Protein AF-0000000077903320 (afdb_homodimer)

Structure (mmCIF, N/CA/C/O backbone):
data_AF-0000000077903320-model_v1
#
loop_
_entity.id
_entity.type
_entity.pdbx_description
1 polymer 'Methylmalonyl-CoA carboxyltransferase 12S subunit'
#
loop_
_atom_site.group_PDB
_atom_site.id
_atom_site.type_symbol
_atom_site.label_atom_id
_atom_site.label_alt_id
_atom_site.label_comp_id
_atom_site.label_asym_id
_atom_site.label_entity_id
_atom_site.label_seq_id
_atom_site.pdbx_PDB_ins_code
_atom_site.Cartn_x
_atom_site.Cartn_y
_atom_site.Cartn_z
_atom_site.occupancy
_atom_site.B_iso_or_equiv
_atom_site.auth_seq_id
_atom_site.auth_comp_id
_atom_site.auth_asym_id
_atom_site.auth_atom_id
_atom_site.pdbx_PDB_model_num
ATOM 1 N N . MET A 1 1 ? -36.094 21.156 -6.184 1 30.28 1 MET A N 1
ATOM 2 C CA . MET A 1 1 ? -34.719 20.969 -5.738 1 30.28 1 MET A CA 1
ATOM 3 C C . MET A 1 1 ? -34.656 19.984 -4.57 1 30.28 1 MET A C 1
ATOM 5 O O . MET A 1 1 ? -35.344 20.172 -3.566 1 30.28 1 MET A O 1
ATOM 9 N N . ALA A 1 2 ? -34.594 18.812 -4.781 1 39.47 2 ALA A N 1
ATOM 10 C CA . ALA A 1 2 ? -34.875 17.844 -3.717 1 39.47 2 ALA A CA 1
ATOM 11 C C . ALA A 1 2 ? -34.188 18.25 -2.418 1 39.47 2 ALA A C 1
ATOM 13 O O . ALA A 1 2 ? -33.031 18.641 -2.424 1 39.47 2 ALA A O 1
ATOM 14 N N . SER A 1 3 ? -34.812 18.578 -1.431 1 50 3 SER A N 1
ATOM 15 C CA . SER A 1 3 ? -34.344 19.109 -0.15 1 50 3 SER A CA 1
ATOM 16 C C . SER A 1 3 ? -33.25 18.219 0.444 1 50 3 SER A C 1
ATOM 18 O O . SER A 1 3 ? -33.312 17 0.344 1 50 3 SER A O 1
ATOM 20 N N . LYS A 1 4 ? -32.062 18.859 0.708 1 69.69 4 LYS A N 1
ATOM 21 C CA . LYS A 1 4 ? -30.953 18.172 1.386 1 69.69 4 LYS A CA 1
ATOM 22 C C . LYS A 1 4 ? -31.438 17.484 2.66 1 69.69 4 LYS A C 1
ATOM 24 O O . LYS A 1 4 ? -32.156 18.078 3.467 1 69.69 4 LYS A O 1
ATOM 29 N N . SER A 1 5 ? -31.344 16.062 2.701 1 78.19 5 SER A N 1
ATOM 30 C CA . SER A 1 5 ? -31.688 15.297 3.893 1 78.19 5 SER A CA 1
ATOM 31 C C . SER A 1 5 ? -31.062 15.898 5.141 1 78.19 5 SER A C 1
ATOM 33 O O . SER A 1 5 ? -29.922 16.359 5.105 1 78.19 5 SER A O 1
ATOM 35 N N . THR A 1 6 ? -31.938 15.938 6.137 1 85 6 THR A N 1
ATOM 36 C CA . THR A 1 6 ? -31.438 16.453 7.41 1 85 6 THR A CA 1
ATOM 37 C C . THR A 1 6 ? -30.625 15.383 8.141 1 85 6 THR A C 1
ATOM 39 O O . THR A 1 6 ? -30.688 14.195 7.793 1 85 6 THR A O 1
ATOM 42 N N . LYS A 1 7 ? -29.859 15.852 9.117 1 91.94 7 LYS A N 1
ATOM 43 C CA . LYS A 1 7 ? -29.125 14.945 9.992 1 91.94 7 LYS A CA 1
ATOM 44 C C . LYS A 1 7 ? -30.031 13.883 10.586 1 91.94 7 LYS A C 1
ATOM 46 O O . LYS A 1 7 ? -29.719 12.688 10.547 1 91.94 7 LYS A O 1
ATOM 51 N N . GLY A 1 8 ? -31.156 14.344 11.117 1 92.38 8 GLY A N 1
ATOM 52 C CA . GLY A 1 8 ? -32.094 13.422 11.727 1 92.38 8 GLY A CA 1
ATOM 53 C C . GLY A 1 8 ? -32.594 12.344 10.773 1 92.38 8 GLY A C 1
ATOM 54 O O . GLY A 1 8 ? -32.656 11.172 11.141 1 92.38 8 GLY A O 1
ATOM 55 N N . GLU A 1 9 ? -32.906 12.742 9.555 1 94.69 9 GLU A N 1
ATOM 56 C CA . GLU A 1 9 ? -33.344 11.797 8.539 1 94.69 9 GLU A CA 1
ATOM 57 C C . GLU A 1 9 ? -32.25 10.797 8.18 1 94.69 9 GLU A C 1
ATOM 59 O O . GLU A 1 9 ? -32.531 9.602 8.016 1 94.69 9 GLU A O 1
ATOM 64 N N . ILE A 1 10 ? -31.062 11.289 8.062 1 96.56 10 ILE A N 1
ATOM 65 C CA . ILE A 1 10 ? -29.922 10.461 7.68 1 96.56 10 ILE A CA 1
ATOM 66 C C . ILE A 1 10 ? -29.625 9.453 8.789 1 96.56 10 ILE A C 1
ATOM 68 O O . ILE A 1 10 ? -29.453 8.258 8.523 1 96.56 10 ILE A O 1
ATOM 72 N N . LEU A 1 11 ? -29.562 9.898 10.031 1 96.62 11 LEU A N 1
ATOM 73 C CA . LEU A 1 11 ? -29.266 9.023 11.156 1 96.62 11 LEU A CA 1
ATOM 74 C C . LEU A 1 11 ? -30.359 7.992 11.352 1 96.62 11 LEU A C 1
ATOM 76 O O . LEU A 1 11 ? -30.094 6.863 11.766 1 96.62 11 LEU A O 1
ATOM 80 N N . ALA A 1 12 ? -31.609 8.398 11.047 1 96.31 12 ALA A N 1
ATOM 81 C CA . ALA A 1 12 ? -32.719 7.465 11.148 1 96.31 12 ALA A CA 1
ATOM 82 C C . ALA A 1 12 ? -32.594 6.332 10.133 1 96.31 12 ALA A C 1
ATOM 84 O O . ALA A 1 12 ? -33.031 5.207 10.391 1 96.31 12 ALA A O 1
ATOM 85 N N . LYS A 1 13 ? -32.031 6.652 9.008 1 96.69 13 LYS A N 1
ATOM 86 C CA . LYS A 1 13 ? -31.797 5.645 7.98 1 96.69 13 LYS A CA 1
ATOM 87 C C . LYS A 1 13 ? -30.609 4.75 8.336 1 96.69 13 LYS A C 1
ATOM 89 O O . LYS A 1 13 ? -30.562 3.59 7.926 1 96.69 13 LYS A O 1
ATOM 94 N N . PHE A 1 14 ? -29.688 5.242 9.125 1 98 14 PHE A N 1
ATOM 95 C CA . PHE A 1 14 ? -28.484 4.512 9.484 1 98 14 PHE A CA 1
ATOM 96 C C . PHE A 1 14 ? -28.734 3.596 10.68 1 98 14 PHE A C 1
ATOM 98 O O . PHE A 1 14 ? -28.359 2.424 10.656 1 98 14 PHE A O 1
ATOM 105 N N . PHE A 1 15 ? -29.344 4.117 11.719 1 98.31 15 PHE A N 1
ATOM 106 C CA . PHE A 1 15 ? -29.547 3.357 12.945 1 98.31 15 PHE A CA 1
ATOM 107 C C . PHE A 1 15 ? -30.844 2.545 12.859 1 98.31 15 PHE A C 1
ATOM 109 O O . PHE A 1 15 ? -31.844 3.012 12.312 1 98.31 15 PHE A O 1
ATOM 116 N N . ASP A 1 16 ? -30.797 1.41 13.422 1 97.81 16 ASP A N 1
ATOM 117 C CA . ASP A 1 16 ? -31.953 0.539 13.477 1 97.81 16 ASP A CA 1
ATOM 118 C C . ASP A 1 16 ? -33.156 1.254 14.102 1 97.81 16 ASP A C 1
ATOM 120 O O . ASP A 1 16 ? -33.031 1.885 15.156 1 97.81 16 ASP A O 1
ATOM 124 N N . ASP A 1 17 ? -34.344 1.25 13.367 1 96.88 17 ASP A N 1
ATOM 125 C CA . ASP A 1 17 ? -35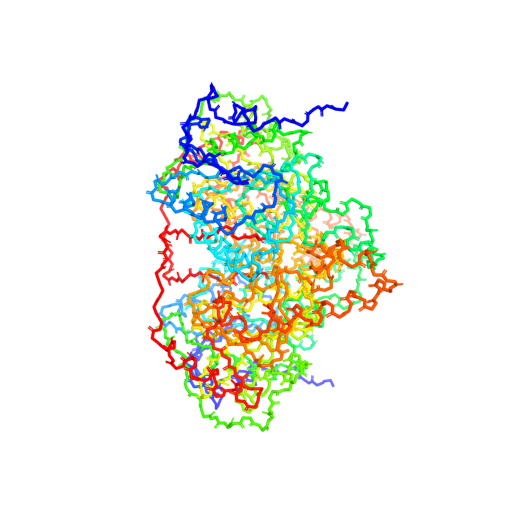.594 1.802 13.828 1 96.88 17 ASP A CA 1
ATOM 126 C C . ASP A 1 17 ? -35.5 3.303 14.078 1 96.88 17 ASP A C 1
ATOM 128 O O . ASP A 1 17 ? -36.375 3.898 14.719 1 96.88 17 ASP A O 1
ATOM 132 N N . GLY A 1 18 ? -34.375 3.889 13.703 1 96.44 18 GLY A N 1
ATOM 133 C CA . GLY A 1 18 ? -34.156 5.312 13.875 1 96.44 18 GLY A CA 1
ATOM 134 C C . GLY A 1 18 ? -33.812 5.695 15.305 1 96.44 18 GLY A C 1
ATOM 135 O O . GLY A 1 18 ? -33.906 6.867 15.68 1 96.44 18 GLY A O 1
ATOM 136 N N . GLU A 1 19 ? -33.469 4.75 16.125 1 96.88 19 GLU A N 1
ATOM 137 C CA . GLU A 1 19 ? -33.188 4.992 17.547 1 96.88 19 GLU A CA 1
ATOM 138 C C . GLU A 1 19 ? -31.688 5.102 17.797 1 96.88 19 GLU A C 1
ATOM 140 O O . GLU A 1 19 ? -30.906 4.262 17.344 1 96.88 19 GLU A O 1
ATOM 145 N N . TYR A 1 20 ? -31.281 6.16 18.5 1 97.25 20 TYR A N 1
ATOM 146 C CA . TYR A 1 20 ? -29.891 6.355 18.891 1 97.25 20 TYR A CA 1
ATOM 147 C C . TYR A 1 20 ? -29.781 7.266 20.109 1 97.25 20 TYR A C 1
ATOM 149 O O . TYR A 1 20 ? -30.766 7.91 20.5 1 97.25 20 TYR A O 1
ATOM 157 N N . THR A 1 21 ? -28.688 7.262 20.766 1 97.12 21 THR A N 1
ATOM 158 C CA . THR A 1 21 ? -28.359 8.141 21.891 1 97.12 21 THR A CA 1
ATOM 159 C C . THR A 1 21 ? -27.344 9.188 21.469 1 97.12 21 THR A C 1
ATOM 161 O O . THR A 1 21 ? -26.281 8.844 20.922 1 97.12 21 THR A O 1
ATOM 164 N N . ALA A 1 22 ? -27.656 10.398 21.719 1 96.12 22 ALA A N 1
ATOM 165 C CA . ALA A 1 22 ? -26.719 11.477 21.391 1 96.12 22 ALA A CA 1
ATOM 166 C C . ALA A 1 22 ? -25.547 11.492 22.359 1 96.12 22 ALA A C 1
ATOM 168 O O . ALA A 1 22 ? -25.719 11.297 23.562 1 96.12 22 ALA A O 1
ATOM 169 N N . LEU A 1 23 ? -24.359 11.656 21.875 1 95.75 23 LEU A N 1
ATOM 170 C CA . LEU A 1 23 ? -23.141 11.82 22.672 1 95.75 23 LEU A CA 1
ATOM 171 C C . LEU A 1 23 ? -22.703 13.281 22.703 1 95.75 23 LEU A C 1
ATOM 173 O O . LEU A 1 23 ? -22.453 13.836 23.781 1 95.75 23 LEU A O 1
ATOM 177 N N . PHE A 1 24 ? -22.516 13.898 21.5 1 93.06 24 PHE A N 1
ATOM 178 C CA . PHE A 1 24 ? -22.25 15.312 21.281 1 93.06 24 PHE A CA 1
ATOM 179 C C . PHE A 1 24 ? -23.297 15.93 20.375 1 93.06 24 PHE A C 1
ATOM 181 O O . PHE A 1 24 ? -23.5 15.484 19.25 1 93.06 24 PHE A O 1
ATOM 188 N N . ALA A 1 25 ? -23.984 16.969 20.797 1 88.44 25 ALA A N 1
ATOM 189 C CA . ALA A 1 25 ? -25.125 17.469 20.031 1 88.44 25 ALA A CA 1
ATOM 190 C C . ALA A 1 25 ? -24.875 18.891 19.547 1 88.44 25 ALA A C 1
ATOM 192 O O . ALA A 1 25 ? -25.578 19.375 18.672 1 88.44 25 ALA A O 1
ATOM 193 N N . ASP A 1 26 ? -23.844 19.5 20 1 90.44 26 ASP A N 1
ATOM 194 C CA . ASP A 1 26 ? -23.609 20.906 19.672 1 90.44 26 ASP A CA 1
ATOM 195 C C . ASP A 1 26 ? -22.438 21.031 18.688 1 90.44 26 ASP A C 1
ATOM 197 O O . ASP A 1 26 ? -21.625 20.125 18.562 1 90.44 26 ASP A O 1
ATOM 201 N N . GLY A 1 27 ? -22.469 22.156 17.969 1 93 27 GLY A N 1
ATOM 202 C CA . GLY A 1 27 ? -21.359 22.484 17.094 1 93 27 GLY A CA 1
ATOM 203 C C . GLY A 1 27 ? -21.5 21.922 15.695 1 93 27 GLY A C 1
ATOM 204 O O . GLY A 1 27 ? -22.547 21.359 15.352 1 93 27 GLY A O 1
ATOM 205 N N . ALA A 1 28 ? -20.438 22.078 14.891 1 96.19 28 ALA A N 1
ATOM 206 C CA . ALA A 1 28 ? -20.438 21.641 13.5 1 96.19 28 ALA A CA 1
ATOM 207 C C . ALA A 1 28 ? -20.328 20.125 13.398 1 96.19 28 ALA A C 1
ATOM 209 O O . ALA A 1 28 ? -20.625 19.531 12.352 1 96.19 28 ALA A O 1
ATOM 210 N N . VAL A 1 29 ? -19.812 19.469 14.453 1 97.19 29 VAL A N 1
ATOM 211 C CA . VAL A 1 29 ? -19.672 18.016 14.516 1 97.19 29 VAL A CA 1
ATOM 212 C C . VAL A 1 29 ? -20.469 17.469 15.695 1 97.19 29 VAL A C 1
ATOM 214 O O . VAL A 1 29 ? -20.344 17.953 16.812 1 97.19 29 VAL A O 1
ATOM 217 N N . SER A 1 30 ? -21.312 16.547 15.43 1 97.25 30 SER A N 1
ATOM 218 C CA . SER A 1 30 ? -22.078 15.828 16.453 1 97.25 30 SER A CA 1
ATOM 219 C C . SER A 1 30 ? -21.812 14.328 16.375 1 97.25 30 SER A C 1
ATOM 221 O O . SER A 1 30 ? -21.156 13.859 15.438 1 97.25 30 SER A O 1
ATOM 223 N N . ALA A 1 31 ? -22.219 13.586 17.375 1 98.06 31 ALA A N 1
ATOM 224 C CA . ALA A 1 31 ? -22.016 12.141 17.391 1 98.06 31 ALA A CA 1
ATOM 225 C C . ALA A 1 31 ? -23.172 11.43 18.094 1 98.06 31 ALA A C 1
ATOM 227 O O . ALA A 1 31 ? -23.938 12.055 18.828 1 98.06 31 ALA A O 1
ATOM 228 N N . ALA A 1 32 ? -23.344 10.242 17.797 1 97.88 32 ALA A N 1
ATOM 229 C CA . ALA A 1 32 ? -24.391 9.398 18.375 1 97.88 32 ALA A CA 1
ATOM 230 C C . ALA A 1 32 ? -23.953 7.941 18.438 1 97.88 32 ALA A C 1
ATOM 232 O O . ALA A 1 32 ? -22.984 7.547 17.781 1 97.88 32 ALA A O 1
ATOM 233 N N . SER A 1 33 ? -24.578 7.191 19.297 1 98.06 33 SER A N 1
ATOM 234 C CA . SER A 1 33 ? -24.391 5.746 19.391 1 98.06 33 SER A CA 1
ATOM 235 C C . SER A 1 33 ? -25.719 5.012 19.281 1 98.06 33 SER A C 1
ATOM 237 O O . SER A 1 33 ? -26.75 5.523 19.719 1 98.06 33 SER A O 1
ATOM 239 N N . GLY A 1 34 ? -25.703 3.939 18.703 1 98 34 GLY A N 1
ATOM 240 C CA . GLY A 1 34 ? -26.859 3.084 18.531 1 98 34 GLY A CA 1
ATOM 241 C C . GLY A 1 34 ? -26.531 1.765 17.859 1 98 34 GLY A C 1
ATOM 242 O O . GLY A 1 34 ? -25.391 1.311 17.891 1 98 34 GLY A O 1
ATOM 243 N N . TYR A 1 35 ? -27.609 1.125 17.375 1 97.44 35 TYR A N 1
ATOM 244 C CA . TYR A 1 35 ? -27.422 -0.122 16.641 1 97.44 35 TYR A CA 1
ATOM 245 C C . TYR A 1 35 ? -27.641 0.087 15.141 1 97.44 35 TYR A C 1
ATOM 247 O O . TYR A 1 35 ? -28.578 0.78 14.734 1 97.44 35 TYR A O 1
ATOM 255 N N . ALA A 1 36 ? -26.828 -0.363 14.398 1 96.75 36 ALA A N 1
ATOM 256 C CA . ALA A 1 36 ? -26.938 -0.396 12.938 1 96.75 36 ALA A CA 1
ATOM 257 C C . ALA A 1 36 ? -26.828 -1.824 12.414 1 96.75 36 ALA A C 1
ATOM 259 O O . ALA A 1 36 ? -25.797 -2.482 12.602 1 96.75 36 ALA A O 1
ATOM 260 N N . ALA A 1 37 ? -27.875 -2.316 11.742 1 92.75 37 ALA A N 1
ATOM 261 C CA . ALA A 1 37 ? -27.938 -3.695 11.266 1 92.75 37 ALA A CA 1
ATOM 262 C C . ALA A 1 37 ? -27.625 -4.68 12.391 1 92.75 37 ALA A C 1
ATOM 264 O O . ALA A 1 37 ? -26.844 -5.617 12.219 1 92.75 37 ALA A O 1
ATOM 265 N N . GLY A 1 38 ? -28.062 -4.359 13.539 1 92.69 38 GLY A N 1
ATOM 266 C CA . GLY A 1 38 ? -27.984 -5.254 14.68 1 92.69 38 GLY A CA 1
ATOM 267 C C . GLY A 1 38 ? -26.672 -5.125 15.453 1 92.69 38 GLY A C 1
ATOM 268 O O . GLY A 1 38 ? -26.469 -5.812 16.453 1 92.69 38 GLY A O 1
ATOM 269 N N . GLN A 1 39 ? -25.812 -4.277 15.031 1 94.38 39 GLN A N 1
ATOM 270 C CA . GLN A 1 39 ? -24.5 -4.113 15.664 1 94.38 39 GLN A CA 1
ATOM 271 C C . GLN A 1 39 ? -24.359 -2.719 16.266 1 94.38 39 GLN A C 1
ATOM 273 O O . GLN A 1 39 ? -24.75 -1.725 15.656 1 94.38 39 GLN A O 1
ATOM 278 N N . GLN A 1 40 ? -23.828 -2.654 17.5 1 96.12 40 GLN A N 1
ATOM 279 C CA . GLN A 1 40 ? -23.547 -1.347 18.078 1 96.12 40 GLN A CA 1
ATOM 280 C C . GLN A 1 40 ? -22.531 -0.568 17.25 1 96.12 40 GLN A C 1
ATOM 282 O O . GLN A 1 40 ? -21.547 -1.135 16.766 1 96.12 40 GLN A O 1
ATOM 287 N N . ALA A 1 41 ? -22.828 0.69 17.031 1 98.31 41 ALA A N 1
ATOM 288 C CA . ALA A 1 41 ? -21.953 1.52 16.219 1 98.31 41 ALA A CA 1
ATOM 289 C C . ALA A 1 41 ? -22.016 2.982 16.641 1 98.31 41 ALA A C 1
ATOM 291 O O . ALA A 1 41 ? -22.984 3.404 17.281 1 98.31 41 ALA A O 1
ATOM 292 N N . TYR A 1 42 ? -20.984 3.691 16.375 1 98.56 42 TYR A N 1
ATOM 293 C CA . TYR A 1 42 ? -20.938 5.137 16.562 1 98.56 42 TYR A CA 1
ATOM 294 C C . TYR A 1 42 ? -21.109 5.859 15.227 1 98.56 42 TYR A C 1
ATOM 296 O O . TYR A 1 42 ? -20.672 5.371 14.188 1 98.56 42 TYR A O 1
ATOM 304 N N . ALA A 1 43 ? -21.797 6.98 15.297 1 98.56 43 ALA A N 1
ATOM 305 C CA . ALA A 1 43 ? -21.906 7.887 14.156 1 98.56 43 ALA A CA 1
ATOM 306 C C . ALA A 1 43 ? -21.375 9.273 14.5 1 98.56 43 ALA A C 1
ATOM 308 O O . ALA A 1 43 ? -21.75 9.852 15.523 1 98.56 43 ALA A O 1
ATOM 309 N N . VAL A 1 44 ? -20.453 9.766 13.719 1 98.56 44 VAL A N 1
ATOM 310 C CA . VAL A 1 44 ? -20.016 11.164 13.758 1 98.56 44 VAL A CA 1
ATOM 311 C C . VAL A 1 44 ? -20.609 11.914 12.57 1 98.56 44 VAL A C 1
ATOM 313 O O . VAL A 1 44 ? -20.594 11.422 11.438 1 98.56 44 VAL A O 1
ATOM 316 N N . PHE A 1 45 ? -21.125 13.109 12.812 1 97.81 45 PHE A N 1
ATOM 317 C CA . PHE A 1 45 ? -21.859 13.805 11.758 1 97.81 45 PHE A CA 1
ATOM 318 C C . PHE A 1 45 ? -21.406 15.25 11.641 1 97.81 45 PHE A C 1
ATOM 320 O O . PHE A 1 45 ? -21.453 16.016 12.609 1 97.81 45 PHE A O 1
ATOM 327 N N . GLN A 1 46 ? -20.875 15.656 10.453 1 96.88 46 GLN A N 1
ATOM 328 C CA . GLN A 1 46 ? -20.594 17.047 10.117 1 96.88 46 GLN A CA 1
ATOM 329 C C . GLN A 1 46 ? -21.797 17.703 9.461 1 96.88 46 GLN A C 1
ATOM 331 O O . GLN A 1 46 ? -22.406 17.141 8.547 1 96.88 46 GLN A O 1
ATOM 336 N N . ASN A 1 47 ? -22.172 18.922 9.758 1 93.38 47 ASN A N 1
ATOM 337 C CA . ASN A 1 47 ? -23.453 19.5 9.375 1 93.38 47 ASN A CA 1
ATOM 338 C C . ASN A 1 47 ? -23.281 20.578 8.297 1 93.38 47 ASN A C 1
ATOM 340 O O . ASN A 1 47 ? -24.141 21.438 8.141 1 93.38 47 ASN A O 1
ATOM 344 N N . GLY A 1 48 ? -22.156 20.688 7.688 1 93.94 48 GLY A N 1
ATOM 345 C CA . GLY A 1 48 ? -21.969 21.609 6.582 1 93.94 48 GLY A CA 1
ATOM 346 C C . GLY A 1 48 ? -21.25 22.891 6.988 1 93.94 48 GLY A C 1
ATOM 347 O O . GLY A 1 48 ? -20.906 23.719 6.137 1 93.94 48 GLY A O 1
ATOM 348 N N . GLU A 1 49 ? -21.047 23.078 8.203 1 94.38 49 GLU A N 1
ATOM 349 C CA . GLU A 1 49 ? -20.375 24.266 8.703 1 94.38 49 GLU A CA 1
ATOM 350 C C . GLU A 1 49 ? -18.875 24.062 8.797 1 94.38 49 GLU A C 1
ATOM 352 O O . GLU A 1 49 ? -18.375 22.938 8.609 1 94.38 49 GLU A O 1
ATOM 357 N N . ALA A 1 50 ? -18.172 25.203 9.039 1 94 50 ALA A N 1
ATOM 358 C CA . ALA A 1 50 ? -16.734 25.125 9.289 1 94 50 ALA A CA 1
ATOM 359 C C . ALA A 1 50 ? -16.453 24.406 10.594 1 94 50 ALA A C 1
ATOM 361 O O . ALA A 1 50 ? -17.141 24.594 11.586 1 94 50 ALA A O 1
ATOM 362 N N . VAL A 1 51 ? -15.492 23.578 10.602 1 95.94 51 VAL A N 1
ATOM 363 C CA . VAL A 1 51 ? -15.195 22.719 11.734 1 95.94 51 VAL A CA 1
ATOM 364 C C . VAL A 1 51 ? -14.133 23.375 12.609 1 95.94 51 VAL A C 1
ATOM 366 O O . VAL A 1 51 ? -13.109 23.844 12.109 1 95.94 51 VAL A O 1
ATOM 369 N N . SER A 1 52 ? -14.352 23.438 13.906 1 96.94 52 SER A N 1
ATOM 370 C CA . SER A 1 52 ? -13.438 24.016 14.883 1 96.94 52 SER A CA 1
ATOM 371 C C . SER A 1 52 ? -12.555 22.953 15.516 1 96.94 52 SER A C 1
ATOM 373 O O . SER A 1 52 ? -12.742 21.75 15.266 1 96.94 52 SER A O 1
ATOM 375 N N . VAL A 1 53 ? -11.562 23.406 16.328 1 97.5 53 VAL A N 1
ATOM 376 C CA . VAL A 1 53 ? -10.711 22.5 17.094 1 97.5 53 VAL A CA 1
ATOM 377 C C . VAL A 1 53 ? -11.57 21.594 17.969 1 97.5 53 VAL A C 1
ATOM 379 O O . VAL A 1 53 ? -11.367 20.391 18 1 97.5 53 VAL A O 1
ATOM 382 N N . LYS A 1 54 ? -12.547 22.219 18.641 1 97.25 54 LYS A N 1
ATOM 383 C CA . LYS A 1 54 ? -13.43 21.453 19.531 1 97.25 54 LYS A CA 1
ATOM 384 C C . LYS A 1 54 ? -14.195 20.391 18.75 1 97.25 54 LYS A C 1
ATOM 386 O O . LYS A 1 54 ? -14.398 19.281 19.234 1 97.25 54 LYS A O 1
ATOM 391 N N . ASP A 1 55 ? -14.602 20.703 17.594 1 97.56 55 ASP A N 1
ATOM 392 C CA . ASP A 1 55 ? -15.328 19.766 16.75 1 97.56 55 ASP A CA 1
ATOM 393 C C . ASP A 1 55 ? -14.453 18.578 16.375 1 97.56 55 ASP A C 1
ATOM 395 O O . ASP A 1 55 ? -14.898 17.422 16.438 1 97.56 55 ASP A O 1
ATOM 399 N N . VAL A 1 56 ? -13.227 18.812 15.961 1 97.5 56 VAL A N 1
ATOM 400 C CA . VAL A 1 56 ? -12.289 17.75 15.594 1 97.5 56 VAL A CA 1
ATOM 401 C C . VAL A 1 56 ? -12.023 16.859 16.797 1 97.5 56 VAL A C 1
ATOM 403 O O . VAL A 1 56 ? -11.961 15.633 16.672 1 97.5 56 VAL A O 1
ATOM 406 N N . GLU A 1 57 ? -11.898 17.469 17.938 1 97.5 57 GLU A N 1
ATOM 407 C CA . GLU A 1 57 ? -11.656 16.719 19.172 1 97.5 57 GLU A CA 1
ATOM 408 C C . GLU A 1 57 ? -12.805 15.773 19.484 1 97.5 57 GLU A C 1
ATOM 410 O O . GLU A 1 57 ? -12.594 14.68 20.016 1 97.5 57 GLU A O 1
ATOM 415 N N . LYS A 1 58 ? -14.031 16.188 19.203 1 97.62 58 LYS A N 1
ATOM 416 C CA . LYS A 1 58 ? -15.172 15.297 19.375 1 97.62 58 LYS A CA 1
ATOM 417 C C . LYS A 1 58 ? -15.016 14.039 18.516 1 97.62 58 LYS A C 1
ATOM 419 O O . LYS A 1 58 ? -15.273 12.93 19 1 97.62 58 LYS A O 1
ATOM 424 N N . ASN A 1 59 ? -14.617 14.195 17.281 1 97.94 59 ASN A N 1
ATOM 425 C CA . ASN A 1 59 ? -14.383 13.055 16.406 1 97.94 59 ASN A CA 1
ATOM 426 C C . ASN A 1 59 ? -13.32 12.117 16.969 1 97.94 59 ASN A C 1
ATOM 428 O O . ASN A 1 59 ? -13.516 10.906 17 1 97.94 59 ASN A O 1
ATOM 432 N N . ILE A 1 60 ? -12.211 12.703 17.453 1 98.19 60 ILE A N 1
ATOM 433 C CA . ILE A 1 60 ? -11.117 11.922 18.031 1 98.19 60 ILE A CA 1
ATOM 434 C C . ILE A 1 60 ? -11.625 11.141 19.234 1 98.19 60 ILE A C 1
ATOM 436 O O . ILE A 1 60 ? -11.32 9.953 19.391 1 98.19 60 ILE A O 1
ATOM 440 N N . LYS A 1 61 ? -12.406 11.773 20.047 1 98 61 LYS A N 1
ATOM 441 C CA . LYS A 1 61 ? -12.961 11.125 21.234 1 98 61 LYS A CA 1
ATOM 442 C C . LYS A 1 61 ? -13.828 9.93 20.859 1 98 61 LYS A C 1
ATOM 444 O O . LYS A 1 61 ? -13.773 8.883 21.5 1 98 61 LYS A O 1
ATOM 449 N N . VAL A 1 62 ? -14.617 10.086 19.828 1 98.31 62 VAL A N 1
ATOM 450 C CA . VAL A 1 62 ? -15.477 8.992 19.391 1 98.31 62 VAL A CA 1
ATOM 451 C C . VAL A 1 62 ? -14.617 7.832 18.891 1 98.31 62 VAL A C 1
ATOM 453 O O . VAL A 1 62 ? -14.922 6.668 19.172 1 98.31 62 VAL A O 1
ATOM 456 N N . LEU A 1 63 ? -13.555 8.102 18.188 1 98 63 LEU A N 1
ATOM 457 C CA . LEU A 1 63 ? -12.648 7.055 17.719 1 98 63 LEU A CA 1
ATOM 458 C C . LEU A 1 63 ? -12.031 6.305 18.906 1 98 63 LEU A C 1
ATOM 460 O O . LEU A 1 63 ? -11.922 5.078 18.875 1 98 63 LEU A O 1
ATOM 464 N N . GLU A 1 64 ? -11.648 7.062 19.906 1 96.88 64 GLU A N 1
ATOM 465 C CA . GLU A 1 64 ? -11.094 6.445 21.109 1 96.88 64 GLU A CA 1
ATOM 466 C C . GLU A 1 64 ? -12.125 5.562 21.812 1 96.88 64 GLU A C 1
ATOM 468 O O . GLU A 1 64 ? -11.805 4.457 22.25 1 96.88 64 GLU A O 1
ATOM 473 N N . LEU A 1 65 ? -13.336 6.066 21.875 1 97.19 65 LEU A N 1
ATOM 474 C CA . LEU A 1 65 ? -14.414 5.289 22.453 1 97.19 65 LEU A CA 1
ATOM 475 C C . LEU A 1 65 ? -14.664 4.012 21.656 1 97.19 65 LEU A C 1
ATOM 477 O O . LEU A 1 65 ? -14.859 2.941 22.234 1 97.19 65 LEU A O 1
ATOM 481 N N . ALA A 1 66 ? -14.656 4.172 20.375 1 97.56 66 ALA A N 1
ATOM 482 C CA . ALA A 1 66 ? -14.867 3.029 19.5 1 97.56 66 ALA A CA 1
ATOM 483 C C . ALA A 1 66 ? -13.797 1.965 19.703 1 97.56 66 ALA A C 1
ATOM 485 O O . ALA A 1 66 ? -14.102 0.771 19.766 1 97.56 66 ALA A O 1
ATOM 486 N N . ALA A 1 67 ? -12.562 2.373 19.812 1 96.12 67 ALA A N 1
ATOM 487 C CA . ALA A 1 67 ? -11.461 1.447 20.047 1 96.12 67 ALA A CA 1
ATOM 488 C C . ALA A 1 67 ? -11.625 0.742 21.391 1 96.12 67 ALA A C 1
ATOM 490 O O . ALA A 1 67 ? -11.344 -0.453 21.516 1 96.12 67 ALA A O 1
ATOM 491 N N . GLN A 1 68 ? -12.102 1.44 22.391 1 95.25 68 GLN A N 1
ATOM 492 C CA . GLN A 1 68 ? -12.266 0.909 23.734 1 95.25 68 GLN A CA 1
ATOM 493 C C . GLN A 1 68 ? -13.422 -0.081 23.812 1 95.25 68 GLN A C 1
ATOM 495 O O . GLN A 1 68 ? -13.344 -1.089 24.516 1 95.25 68 GLN A O 1
ATOM 500 N N . THR A 1 69 ? -14.453 0.219 23.047 1 96.25 69 THR A N 1
ATOM 501 C CA . THR A 1 69 ? -15.672 -0.583 23.156 1 96.25 69 THR A CA 1
ATOM 502 C C . THR A 1 69 ? -15.719 -1.642 22.062 1 96.25 69 THR A C 1
ATOM 504 O O . THR A 1 69 ? -16.562 -2.541 22.094 1 96.25 69 THR A O 1
ATOM 507 N N . GLY A 1 70 ? -14.797 -1.486 21.109 1 96.44 70 GLY A N 1
ATOM 508 C CA . GLY A 1 70 ? -14.781 -2.436 20.016 1 96.44 70 GLY A CA 1
ATOM 509 C C . GLY A 1 70 ? -15.969 -2.299 19.078 1 96.44 70 GLY A C 1
ATOM 510 O O . GLY A 1 70 ? -16.562 -3.301 18.688 1 96.44 70 GLY A O 1
ATOM 511 N N . CYS A 1 71 ? -16.375 -1.027 18.766 1 97.12 71 CYS A N 1
ATOM 512 C CA . CYS A 1 71 ? -17.531 -0.77 17.922 1 97.12 71 CYS A CA 1
ATOM 513 C C . CYS A 1 71 ? -17.141 0.008 16.672 1 97.12 71 CYS A C 1
ATOM 515 O O . CYS A 1 71 ? -16.297 0.911 16.734 1 97.12 71 CYS A O 1
ATOM 517 N N . PRO A 1 72 ? -17.781 -0.327 15.531 1 98 72 PRO A N 1
ATOM 518 C CA . PRO A 1 72 ? -17.516 0.423 14.297 1 98 72 PRO A CA 1
ATOM 519 C C . PRO A 1 72 ? -17.875 1.904 14.422 1 98 72 PRO A C 1
ATOM 521 O O . PRO A 1 72 ? -18.703 2.279 15.258 1 98 72 PRO A O 1
ATOM 524 N N . VAL A 1 73 ? -17.234 2.715 13.609 1 98.56 73 VAL A N 1
ATOM 525 C CA . VAL A 1 73 ? -17.5 4.145 13.539 1 98.56 73 VAL A CA 1
ATOM 526 C C . VAL A 1 73 ? -17.828 4.539 12.102 1 98.56 73 VAL A C 1
ATOM 528 O O . VAL A 1 73 ? -17.109 4.164 11.172 1 98.56 73 VAL A O 1
ATOM 531 N N . VAL A 1 74 ? -18.891 5.203 11.953 1 98.81 74 VAL A N 1
ATOM 532 C CA . VAL A 1 74 ? -19.266 5.785 10.672 1 98.81 74 VAL A CA 1
ATOM 533 C C . VAL A 1 74 ? -19.234 7.309 10.758 1 98.81 74 VAL A C 1
ATOM 535 O O . VAL A 1 74 ? -19.875 7.902 11.625 1 98.81 74 VAL A O 1
ATOM 538 N N . THR A 1 75 ? -18.422 7.934 9.953 1 98.69 75 THR A N 1
ATOM 539 C CA . THR A 1 75 ? -18.344 9.391 9.93 1 98.69 75 THR A CA 1
ATOM 540 C C . THR A 1 75 ? -19.016 9.953 8.68 1 98.69 75 THR A C 1
ATOM 542 O O . THR A 1 75 ? -18.625 9.617 7.555 1 98.69 75 THR A O 1
ATOM 545 N N . PHE A 1 76 ? -20.031 10.797 8.891 1 98.5 76 PHE A N 1
ATOM 546 C CA . PHE A 1 76 ? -20.719 11.492 7.812 1 98.5 76 PHE A CA 1
ATOM 547 C C . PHE A 1 76 ? -20.109 12.859 7.555 1 98.5 76 PHE A C 1
ATOM 549 O O . PHE A 1 76 ? -20.203 13.758 8.398 1 98.5 76 PHE A O 1
ATOM 556 N N . TYR A 1 77 ? -19.5 13.008 6.355 1 98.06 77 TYR A N 1
ATOM 557 C CA . TYR A 1 77 ? -18.75 14.219 6.031 1 98.06 77 TYR A CA 1
ATOM 558 C C . TYR A 1 77 ? -19.594 15.211 5.266 1 98.06 77 TYR A C 1
ATOM 560 O O . TYR A 1 77 ? -20.25 14.852 4.273 1 98.06 77 TYR A O 1
ATOM 568 N N . ASP A 1 78 ? -19.641 16.375 5.645 1 96 78 ASP A N 1
ATOM 569 C CA . ASP A 1 78 ? -20.188 17.578 5.02 1 96 78 ASP A CA 1
ATOM 570 C C . ASP A 1 78 ? -19.672 18.844 5.715 1 96 78 ASP A C 1
ATOM 572 O O . ASP A 1 78 ? -20.203 19.234 6.762 1 96 78 ASP A O 1
ATOM 576 N N . SER A 1 79 ? -18.641 19.453 5.148 1 93.06 79 SER A N 1
ATOM 577 C CA . SER A 1 79 ? -18.031 20.609 5.781 1 93.06 79 SER A CA 1
ATOM 578 C C . SER A 1 79 ? -17.438 21.562 4.742 1 93.06 79 SER A C 1
ATOM 580 O O . SER A 1 79 ? -16.938 21.109 3.705 1 93.06 79 SER A O 1
ATOM 582 N N . VAL A 1 80 ? -17.422 22.812 5.074 1 87.88 80 VAL A N 1
ATOM 583 C CA . VAL A 1 80 ? -16.812 23.812 4.191 1 87.88 80 VAL A CA 1
ATOM 584 C C . VAL A 1 80 ? -15.336 23.969 4.543 1 87.88 80 VAL A C 1
ATOM 586 O O . VAL A 1 80 ? -14.656 24.844 4 1 87.88 80 VAL A O 1
ATOM 589 N N . GLY A 1 81 ? -14.93 23.172 5.457 1 87.56 81 GLY A N 1
ATOM 590 C CA . GLY A 1 81 ? -13.523 23.219 5.809 1 87.56 81 GLY A CA 1
ATOM 591 C C . GLY A 1 81 ? -13.281 23.656 7.246 1 87.56 81 GLY A C 1
ATOM 592 O O . GLY A 1 81 ? -14.188 23.578 8.078 1 87.56 81 GLY A O 1
ATOM 593 N N . ALA A 1 82 ? -12.055 24.016 7.484 1 90 82 ALA A N 1
ATOM 594 C CA . ALA A 1 82 ? -11.633 24.391 8.836 1 90 82 ALA A CA 1
ATOM 595 C C . ALA A 1 82 ? -12.039 25.828 9.156 1 90 82 ALA A C 1
ATOM 597 O O . ALA A 1 82 ? -12.086 26.672 8.266 1 90 82 ALA A O 1
ATOM 598 N N . LYS A 1 83 ? -12.406 26.016 10.383 1 92.88 83 LYS A N 1
ATOM 599 C CA . LYS A 1 83 ? -12.555 27.391 10.859 1 92.88 83 LYS A CA 1
ATOM 600 C C . LYS A 1 83 ? -11.203 28.094 10.906 1 92.88 83 LYS A C 1
ATOM 602 O O . LYS A 1 83 ? -10.5 28.047 11.914 1 92.88 83 LYS A O 1
ATOM 607 N N . LEU A 1 84 ? -10.891 28.891 9.922 1 90.56 84 LEU A N 1
ATOM 608 C CA . LEU A 1 84 ? -9.57 29.453 9.672 1 90.56 84 LEU A CA 1
ATOM 609 C C . LEU A 1 84 ? -9.172 30.422 10.773 1 90.56 84 LEU A C 1
ATOM 611 O O . LEU A 1 84 ? -7.984 30.656 11.008 1 90.56 84 LEU A O 1
ATOM 615 N N . ALA A 1 85 ? -10.195 30.953 11.391 1 91.62 85 ALA A N 1
ATOM 616 C CA . ALA A 1 85 ? -9.938 31.922 12.461 1 91.62 85 ALA A CA 1
ATOM 617 C C . ALA A 1 85 ? -9.164 31.281 13.609 1 91.62 85 ALA A C 1
ATOM 619 O O . ALA A 1 85 ? -8.547 31.969 14.422 1 91.62 85 ALA A O 1
ATOM 620 N N . GLU A 1 86 ? -9.195 29.938 13.641 1 94.38 86 GLU A N 1
ATOM 621 C CA . GLU A 1 86 ? -8.5 29.219 14.719 1 94.38 86 GLU A CA 1
ATOM 622 C C . GLU A 1 86 ? -7.066 28.875 14.312 1 94.38 86 GLU A C 1
ATOM 624 O O . GLU A 1 86 ? -6.336 28.25 15.07 1 94.38 86 GLU A O 1
ATOM 629 N N . GLY A 1 87 ? -6.602 29.297 13.195 1 91.62 87 GLY A N 1
ATOM 630 C CA . GLY A 1 87 ? -5.215 29.297 12.758 1 91.62 87 GLY A CA 1
ATOM 631 C C . GLY A 1 87 ? -4.594 27.906 12.758 1 91.62 87 GLY A C 1
ATOM 632 O O . GLY A 1 87 ? -5.164 26.969 12.203 1 91.62 87 GLY A O 1
ATOM 633 N N . LEU A 1 88 ? -3.432 27.828 13.367 1 96.38 88 LEU A N 1
ATOM 634 C CA . LEU A 1 88 ? -2.65 26.594 13.352 1 96.38 88 LEU A CA 1
ATOM 635 C C . LEU A 1 88 ? -3.26 25.547 14.281 1 96.38 88 LEU A C 1
ATOM 637 O O . LEU A 1 88 ? -3.016 24.344 14.125 1 96.38 88 LEU A O 1
ATOM 641 N N . ASP A 1 89 ? -4.082 26 15.203 1 97 89 ASP A N 1
ATOM 642 C CA . ASP A 1 89 ? -4.688 25.062 16.141 1 97 89 ASP A CA 1
ATOM 643 C C . ASP A 1 89 ? -5.586 24.062 15.414 1 97 89 ASP A C 1
ATOM 645 O O . ASP A 1 89 ? -5.598 22.875 15.742 1 97 89 ASP A O 1
ATOM 649 N N . VAL A 1 90 ? -6.324 24.531 14.469 1 95.62 90 VAL A N 1
ATOM 650 C CA . VAL A 1 90 ? -7.223 23.625 13.758 1 95.62 90 VAL A CA 1
ATOM 651 C C . VAL A 1 90 ? -6.414 22.688 12.867 1 95.62 90 VAL A C 1
ATOM 653 O O . VAL A 1 90 ? -6.785 21.531 12.688 1 95.62 90 VAL A O 1
ATOM 656 N N . LEU A 1 91 ? -5.281 23.203 12.312 1 95.56 91 LEU A N 1
ATOM 657 C CA . LEU A 1 91 ? -4.391 22.344 11.539 1 95.56 91 LEU A CA 1
ATOM 658 C C . LEU A 1 91 ? -3.82 21.219 12.406 1 95.56 91 LEU A C 1
ATOM 660 O O . LEU A 1 91 ? -3.797 20.062 11.992 1 95.56 91 LEU A O 1
ATOM 664 N N . ASN A 1 92 ? -3.395 21.562 13.602 1 97.12 92 ASN A N 1
ATOM 665 C CA . ASN A 1 92 ? -2.881 20.578 14.555 1 97.12 92 ASN A CA 1
ATOM 666 C C . ASN A 1 92 ? -3.941 19.547 14.914 1 97.12 92 ASN A C 1
ATOM 668 O O . ASN A 1 92 ? -3.643 18.344 15.023 1 97.12 92 ASN A O 1
ATOM 672 N N . ALA A 1 93 ? -5.148 20.016 15.125 1 97 93 ALA A N 1
ATOM 673 C CA . ALA A 1 93 ? -6.246 19.109 15.445 1 97 93 ALA A CA 1
ATOM 674 C C . ALA A 1 93 ? -6.492 18.125 14.312 1 97 93 ALA A C 1
ATOM 676 O O . ALA A 1 93 ? -6.711 16.938 14.547 1 97 93 ALA A O 1
ATOM 677 N N . ALA A 1 94 ? -6.449 18.641 13.125 1 96.06 94 ALA A N 1
ATOM 678 C CA . ALA A 1 94 ? -6.637 17.781 11.961 1 96.06 94 ALA A CA 1
ATOM 679 C C . ALA A 1 94 ? -5.543 16.734 11.875 1 96.06 94 ALA A C 1
ATOM 681 O O . ALA A 1 94 ? -5.812 15.578 11.539 1 96.06 94 ALA A O 1
ATOM 682 N N . ALA A 1 95 ? -4.32 17.141 12.102 1 96.31 95 ALA A N 1
ATOM 683 C CA . ALA A 1 95 ? -3.201 16.203 12.109 1 96.31 95 ALA A CA 1
ATOM 684 C C . ALA A 1 95 ? -3.418 15.094 13.141 1 96.31 95 ALA A C 1
ATOM 686 O O . ALA A 1 95 ? -3.172 13.922 12.867 1 96.31 95 ALA A O 1
ATOM 687 N N . LYS A 1 96 ? -3.893 15.477 14.281 1 96.62 96 LYS A N 1
ATOM 688 C CA . LYS A 1 96 ? -4.18 14.516 15.344 1 96.62 96 LYS A CA 1
ATOM 689 C C . LYS A 1 96 ? -5.297 13.562 14.938 1 96.62 96 LYS A C 1
ATOM 691 O O . LYS A 1 96 ? -5.246 12.367 15.258 1 96.62 96 LYS A O 1
ATOM 696 N N . LEU A 1 97 ? -6.297 14.086 14.305 1 97.25 97 LEU A N 1
ATOM 697 C CA . LEU A 1 97 ? -7.398 13.25 13.844 1 97.25 97 LEU A CA 1
ATOM 698 C C . LEU A 1 97 ? -6.906 12.203 12.852 1 97.25 97 LEU A C 1
ATOM 700 O O . LEU A 1 97 ? -7.246 11.023 12.977 1 97.25 97 LEU A O 1
ATOM 704 N N . ASN A 1 98 ? -6.102 12.617 11.906 1 95.25 98 ASN A N 1
ATOM 705 C CA . ASN A 1 98 ? -5.566 11.672 10.93 1 95.25 98 ASN A CA 1
ATOM 706 C C . ASN A 1 98 ? -4.73 10.586 11.602 1 95.25 98 ASN A C 1
ATOM 708 O O . ASN A 1 98 ? -4.805 9.422 11.227 1 95.25 98 ASN A O 1
ATOM 712 N N . ALA A 1 99 ? -3.98 10.969 12.594 1 94.31 99 ALA A N 1
ATOM 713 C CA . ALA A 1 99 ? -3.199 10 13.359 1 94.31 99 ALA A CA 1
ATOM 714 C C . ALA A 1 99 ? -4.105 9.023 14.102 1 94.31 99 ALA A C 1
ATOM 716 O O . ALA A 1 99 ? -3.82 7.828 14.172 1 94.31 99 ALA A O 1
ATOM 717 N N . ALA A 1 100 ? -5.188 9.539 14.664 1 96.06 100 ALA A N 1
ATOM 718 C CA . ALA A 1 100 ? -6.133 8.703 15.398 1 96.06 100 ALA A CA 1
ATOM 719 C C . ALA A 1 100 ? -6.809 7.699 14.469 1 96.06 100 ALA A C 1
ATOM 721 O O . ALA A 1 100 ? -6.984 6.531 14.828 1 96.06 100 ALA A O 1
ATOM 722 N N . ILE A 1 101 ? -7.164 8.172 13.312 1 96.62 101 ILE A N 1
ATOM 723 C CA . ILE A 1 101 ? -7.781 7.301 12.32 1 96.62 101 ILE A CA 1
ATOM 724 C C . ILE A 1 101 ? -6.844 6.145 11.984 1 96.62 101 ILE A C 1
ATOM 726 O O . ILE A 1 101 ? -7.262 4.984 11.953 1 96.62 101 ILE A O 1
ATOM 730 N N . ALA A 1 102 ? -5.602 6.438 11.758 1 93.75 102 ALA A N 1
ATOM 731 C CA . ALA A 1 102 ? -4.605 5.418 11.453 1 93.75 102 ALA A CA 1
ATOM 732 C C . ALA A 1 102 ? -4.414 4.461 12.625 1 93.75 102 ALA A C 1
ATOM 734 O O . ALA A 1 102 ? -4.289 3.248 12.43 1 93.75 102 ALA A O 1
ATOM 735 N N . LYS A 1 103 ? -4.402 5.004 13.797 1 93 103 LYS A N 1
ATOM 736 C CA . LYS A 1 103 ? -4.184 4.215 15.008 1 93 103 LYS A CA 1
ATOM 737 C C . LYS A 1 103 ? -5.297 3.193 15.211 1 93 103 LYS A C 1
ATOM 739 O O . LYS A 1 103 ? -5.039 2.053 15.602 1 93 103 LYS A O 1
ATOM 744 N N . VAL A 1 104 ? -6.5 3.596 14.898 1 95.75 104 VAL A N 1
ATOM 745 C CA . VAL A 1 104 ? -7.668 2.76 15.156 1 95.75 104 VAL A CA 1
ATOM 746 C C . VAL A 1 104 ? -7.91 1.83 13.969 1 95.75 104 VAL A C 1
ATOM 748 O O . VAL A 1 104 ? -8.656 0.854 14.086 1 95.75 104 VAL A O 1
ATOM 751 N N . SER A 1 105 ? -7.328 2.096 12.852 1 96 105 SER A N 1
ATOM 752 C CA . SER A 1 105 ? -7.477 1.271 11.656 1 96 105 SER A CA 1
ATOM 753 C C . SER A 1 105 ? -7.09 -0.178 11.938 1 96 105 SER A C 1
ATOM 755 O O . SER A 1 105 ? -6.043 -0.444 12.531 1 96 105 SER A O 1
ATOM 757 N N . GLY A 1 106 ? -7.914 -1.104 11.531 1 95.12 106 GLY A N 1
ATOM 758 C CA . GLY A 1 106 ? -7.68 -2.521 11.758 1 95.12 106 GLY A CA 1
ATOM 759 C C . GLY A 1 106 ? -8.148 -2.996 13.117 1 95.12 106 GLY A C 1
ATOM 760 O O . GLY A 1 106 ? -8.156 -4.195 13.391 1 95.12 106 GLY A O 1
ATOM 761 N N . VAL A 1 107 ? -8.477 -2.029 14.023 1 96.38 107 VAL A N 1
ATOM 762 C CA . VAL A 1 107 ? -9 -2.367 15.344 1 96.38 107 VAL A CA 1
ATOM 763 C C . VAL A 1 107 ? -10.523 -2.43 15.289 1 96.38 107 VAL A C 1
ATOM 765 O O . VAL A 1 107 ? -11.125 -3.432 15.68 1 96.38 107 VAL A O 1
ATOM 768 N N . VAL A 1 108 ? -11.125 -1.363 14.781 1 97.25 108 VAL A N 1
ATOM 769 C CA . VAL A 1 108 ? -12.562 -1.323 14.516 1 97.25 108 VAL A CA 1
ATOM 770 C C . VAL A 1 108 ? -12.812 -0.847 13.086 1 97.25 108 VAL A C 1
ATOM 772 O O . VAL A 1 108 ? -12.039 -0.05 12.547 1 97.25 108 VAL A O 1
ATOM 775 N N . PRO A 1 109 ? -13.898 -1.307 12.453 1 97.56 109 PRO A N 1
ATOM 776 C CA . PRO A 1 109 ? -14.227 -0.805 11.117 1 97.56 109 PRO A CA 1
ATOM 777 C C . PRO A 1 109 ? -14.516 0.694 11.102 1 97.56 109 PRO A C 1
ATOM 779 O O . PRO A 1 109 ? -15.188 1.205 12.008 1 97.56 109 PRO A O 1
ATOM 782 N N . GLN A 1 110 ? -13.969 1.392 10.227 1 98.31 110 GLN A N 1
ATOM 783 C CA . GLN A 1 110 ? -14.219 2.807 9.977 1 98.31 110 GLN A CA 1
ATOM 784 C C . GLN A 1 110 ? -14.82 3.021 8.594 1 98.31 110 GLN A C 1
ATOM 786 O O . GLN A 1 110 ? -14.211 2.674 7.582 1 98.31 110 GLN A O 1
ATOM 791 N N . VAL A 1 111 ? -16.016 3.586 8.531 1 98.56 111 VAL A N 1
ATOM 792 C CA . VAL A 1 111 ? -16.688 3.879 7.273 1 98.56 111 VAL A CA 1
ATOM 793 C C . VAL A 1 111 ? -16.859 5.391 7.117 1 98.56 111 VAL A C 1
ATOM 795 O O . VAL A 1 111 ? -17.359 6.059 8.023 1 98.56 111 VAL A O 1
ATOM 798 N N . ALA A 1 112 ? -16.359 5.953 6.07 1 98.62 112 ALA A N 1
ATOM 799 C CA . ALA A 1 112 ? -16.594 7.352 5.719 1 98.62 112 ALA A CA 1
ATOM 800 C C . ALA A 1 112 ? -17.75 7.492 4.746 1 98.62 112 ALA A C 1
ATOM 802 O O . ALA A 1 112 ? -17.812 6.781 3.74 1 98.62 112 ALA A O 1
ATOM 803 N N . VAL A 1 113 ? -18.656 8.359 5.043 1 98.75 113 VAL A N 1
ATOM 804 C CA . VAL A 1 113 ? -19.781 8.664 4.168 1 98.75 113 VAL A CA 1
ATOM 805 C C . VAL A 1 113 ? -19.766 10.148 3.799 1 98.75 113 VAL A C 1
ATOM 807 O O . VAL A 1 113 ? -20.062 11.008 4.633 1 98.75 113 VAL A O 1
ATOM 810 N N . VAL A 1 114 ? -19.453 10.422 2.531 1 98.44 114 VAL A N 1
ATOM 811 C CA . VAL A 1 114 ? -19.391 11.805 2.08 1 98.44 114 VAL A CA 1
ATOM 812 C C . VAL A 1 114 ? -20.734 12.227 1.507 1 98.44 114 VAL A C 1
ATOM 814 O O . VAL A 1 114 ? -21.156 11.719 0.467 1 98.44 114 VAL A O 1
ATOM 817 N N . LEU A 1 115 ? -21.359 13.188 2.152 1 97.75 115 LEU A N 1
ATOM 818 C CA . LEU A 1 115 ? -22.719 13.602 1.786 1 97.75 115 LEU A CA 1
ATOM 819 C C . LEU A 1 115 ? -22.703 14.961 1.103 1 97.75 115 LEU A C 1
ATOM 821 O O . LEU A 1 115 ? -23.641 15.305 0.366 1 97.75 115 LEU A O 1
ATOM 825 N N . GLY A 1 116 ? -21.75 15.727 1.361 1 95.44 116 GLY A N 1
ATOM 826 C CA . GLY A 1 116 ? -21.562 17.047 0.784 1 95.44 116 GLY A CA 1
ATOM 827 C C . GLY A 1 116 ? -20.141 17.328 0.365 1 95.44 116 GLY A C 1
ATOM 828 O O . GLY A 1 116 ? -19.562 16.594 -0.438 1 95.44 116 GLY A O 1
ATOM 829 N N . VAL A 1 117 ? -19.625 18.406 0.991 1 93.25 117 VAL A N 1
ATOM 830 C CA . VAL A 1 117 ? -18.266 18.797 0.64 1 93.25 117 VAL A CA 1
ATOM 831 C C . VAL A 1 117 ? -17.266 18.172 1.625 1 93.25 117 VAL A C 1
ATOM 833 O O . VAL A 1 117 ? -17.5 18.188 2.838 1 93.25 117 VAL A O 1
ATOM 836 N N . CYS A 1 118 ? -16.281 17.547 1.122 1 94.81 118 CYS A N 1
ATOM 837 C CA . CYS A 1 118 ? -15.172 16.969 1.877 1 94.81 118 CYS A CA 1
ATOM 838 C C . CYS A 1 118 ? -13.828 17.328 1.251 1 94.81 118 CYS A C 1
ATOM 840 O O . CYS A 1 118 ? -13.406 16.703 0.276 1 94.81 118 CYS A O 1
ATOM 842 N N . GLY A 1 119 ? -13.172 18.328 1.804 1 90.88 119 GLY A N 1
ATOM 843 C CA . GLY A 1 119 ? -11.977 18.859 1.174 1 90.88 119 GLY A CA 1
ATOM 844 C C . GLY A 1 119 ? -10.773 18.875 2.102 1 90.88 119 GLY A C 1
ATOM 845 O O . GLY A 1 119 ? -10.922 18.781 3.322 1 90.88 119 GLY A O 1
ATOM 846 N N . GLY A 1 120 ? -9.57 18.938 1.457 1 89.94 120 GLY A N 1
ATOM 847 C CA . GLY A 1 120 ? -8.344 19.141 2.203 1 89.94 120 GLY A CA 1
ATOM 848 C C . GLY A 1 120 ? -8 17.984 3.127 1 89.94 120 GLY A C 1
ATOM 849 O O . GLY A 1 120 ? -7.934 16.828 2.691 1 89.94 120 GLY A O 1
ATOM 850 N N . THR A 1 121 ? -7.879 18.328 4.422 1 92.81 121 THR A N 1
ATOM 851 C CA . THR A 1 121 ? -7.465 17.328 5.41 1 92.81 121 THR A CA 1
ATOM 852 C C . THR A 1 121 ? -8.562 16.297 5.629 1 92.81 121 THR A C 1
ATOM 854 O O . THR A 1 121 ? -8.281 15.133 5.914 1 92.81 121 THR A O 1
ATOM 857 N N . SER A 1 122 ? -9.812 16.75 5.449 1 94.19 122 SER A N 1
ATOM 858 C CA . SER A 1 122 ? -10.93 15.828 5.617 1 94.19 122 SER A CA 1
ATOM 859 C C . SER A 1 122 ? -10.945 14.773 4.516 1 94.19 122 SER A C 1
ATOM 861 O O . SER A 1 122 ? -11.352 13.633 4.75 1 94.19 122 SER A O 1
ATOM 863 N N . ALA A 1 123 ? -10.555 15.203 3.371 1 93.75 123 ALA A N 1
ATOM 864 C CA . ALA A 1 123 ? -10.469 14.242 2.275 1 93.75 123 ALA A CA 1
ATOM 865 C C . ALA A 1 123 ? -9.484 13.117 2.602 1 93.75 123 ALA A C 1
ATOM 867 O O . ALA A 1 123 ? -9.727 11.953 2.275 1 93.75 123 ALA A O 1
ATOM 868 N N . LEU A 1 124 ? -8.406 13.453 3.256 1 94.12 124 LEU A N 1
ATOM 869 C CA . LEU A 1 124 ? -7.441 12.453 3.699 1 94.12 124 LEU A CA 1
ATOM 870 C C . LEU A 1 124 ? -8.078 11.5 4.703 1 94.12 124 LEU A C 1
ATOM 872 O O . LEU A 1 124 ? -7.891 10.281 4.613 1 94.12 124 LEU A O 1
ATOM 876 N N . SER A 1 125 ? -8.812 12.07 5.59 1 95.81 125 SER A N 1
ATOM 877 C CA . SER A 1 125 ? -9.477 11.273 6.617 1 95.81 125 SER A CA 1
ATOM 878 C C . SER A 1 125 ? -10.461 10.289 6.008 1 95.81 125 SER A C 1
ATOM 880 O O . SER A 1 125 ? -10.438 9.102 6.34 1 95.81 125 SER A O 1
ATOM 882 N N . ALA A 1 126 ? -11.258 10.828 5.125 1 97 126 ALA A N 1
ATOM 883 C CA . ALA A 1 126 ? -12.273 9.992 4.492 1 97 126 ALA A CA 1
ATOM 884 C C . ALA A 1 126 ? -11.633 8.883 3.662 1 97 126 ALA A C 1
ATOM 886 O O . ALA A 1 126 ? -12.094 7.738 3.684 1 97 126 ALA A O 1
ATOM 887 N N . ALA A 1 127 ? -10.578 9.203 2.982 1 95.88 127 ALA A N 1
ATOM 888 C CA . ALA A 1 127 ? -9.906 8.25 2.098 1 95.88 127 ALA A CA 1
ATOM 889 C C . ALA A 1 127 ? -9.188 7.168 2.898 1 95.88 127 ALA A C 1
ATOM 891 O O . ALA A 1 127 ? -8.891 6.094 2.373 1 95.88 127 ALA A O 1
ATOM 892 N N . ASN A 1 128 ? -8.898 7.406 4.137 1 96.12 128 ASN A N 1
ATOM 893 C CA . ASN A 1 128 ? -8.18 6.438 4.965 1 96.12 128 ASN A CA 1
ATOM 894 C C . ASN A 1 128 ? -9.148 5.531 5.727 1 96.12 128 ASN A C 1
ATOM 896 O O . ASN A 1 128 ? -8.719 4.617 6.43 1 96.12 128 ASN A O 1
ATOM 900 N N . ALA A 1 129 ? -10.438 5.789 5.633 1 97.19 129 ALA A N 1
ATOM 901 C CA . ALA A 1 129 ? -11.406 4.855 6.207 1 97.19 129 ALA A CA 1
ATOM 902 C C . ALA A 1 129 ? -11.336 3.5 5.504 1 97.19 129 ALA A C 1
ATOM 904 O O . ALA A 1 129 ? -10.773 3.387 4.414 1 97.19 129 ALA A O 1
ATOM 905 N N . ASP A 1 130 ? -11.836 2.512 6.121 1 97.56 130 ASP A N 1
ATOM 906 C CA . ASP A 1 130 ? -11.852 1.181 5.52 1 97.56 130 ASP A CA 1
ATOM 907 C C . ASP A 1 130 ? -12.727 1.157 4.27 1 97.56 130 ASP A C 1
ATOM 909 O O . ASP A 1 130 ? -12.406 0.475 3.293 1 97.56 130 ASP A O 1
ATOM 913 N N . VAL A 1 131 ? -13.852 1.861 4.344 1 98.06 131 VAL A N 1
ATOM 914 C CA . VAL A 1 131 ? -14.789 2.002 3.232 1 98.06 131 VAL A CA 1
ATOM 915 C C . VAL A 1 131 ? -15.219 3.461 3.102 1 98.06 131 VAL A C 1
ATOM 917 O O . VAL A 1 131 ? -15.586 4.098 4.09 1 98.06 131 VAL A O 1
ATOM 920 N N . CYS A 1 132 ? -15.094 3.988 1.932 1 98.31 132 CYS A N 1
ATOM 921 C CA . CYS A 1 132 ? -15.562 5.34 1.645 1 98.31 132 CYS A CA 1
ATOM 922 C C . CYS A 1 132 ? -16.781 5.312 0.717 1 98.31 132 CYS A C 1
ATOM 924 O O . CYS A 1 132 ? -16.672 4.844 -0.419 1 98.31 132 CYS A O 1
ATOM 926 N N . ILE A 1 133 ? -17.891 5.793 1.184 1 98.69 133 ILE A N 1
ATOM 927 C CA . ILE A 1 133 ? -19.141 5.898 0.431 1 98.69 133 ILE A CA 1
ATOM 928 C C . ILE A 1 133 ? -19.406 7.359 0.087 1 98.69 133 ILE A C 1
ATOM 930 O O . ILE A 1 133 ? -19.312 8.234 0.948 1 98.69 133 ILE A O 1
ATOM 934 N N . MET A 1 134 ? -19.719 7.633 -1.164 1 98.31 134 MET A N 1
ATOM 935 C CA . MET A 1 134 ? -20.062 9 -1.55 1 98.31 134 MET A CA 1
ATOM 936 C C . MET A 1 134 ? -21.453 9.07 -2.156 1 98.31 134 MET A C 1
ATOM 938 O O . MET A 1 134 ? -21.812 8.242 -3 1 98.31 134 MET A O 1
ATOM 942 N N . ALA A 1 135 ? -22.219 10.008 -1.669 1 97.94 135 ALA A N 1
ATOM 943 C CA . ALA A 1 135 ? -23.453 10.328 -2.387 1 97.94 135 ALA A CA 1
ATOM 944 C C . ALA A 1 135 ? -23.156 10.984 -3.732 1 97.94 135 ALA A C 1
ATOM 946 O O . ALA A 1 135 ? -22.172 11.719 -3.863 1 97.94 135 ALA A O 1
ATOM 947 N N . GLU A 1 136 ? -23.922 10.781 -4.695 1 96.06 136 GLU A N 1
ATOM 948 C CA . GLU A 1 136 ? -23.688 11.242 -6.059 1 96.06 136 GLU A CA 1
ATOM 949 C C . GLU A 1 136 ? -23.453 12.75 -6.098 1 96.06 136 GLU A C 1
ATOM 951 O O . GLU A 1 136 ? -22.625 13.234 -6.867 1 96.06 136 GLU A O 1
ATOM 956 N N . GLY A 1 137 ? -24.062 13.555 -5.312 1 93.31 137 GLY A N 1
ATOM 957 C CA . GLY A 1 137 ? -23.938 15.008 -5.328 1 93.31 137 GLY A CA 1
ATOM 958 C C . GLY A 1 137 ? -22.797 15.508 -4.453 1 93.31 137 GLY A C 1
ATOM 959 O O . GLY A 1 137 ? -22.531 16.719 -4.41 1 93.31 137 GLY A O 1
ATOM 960 N N . ALA A 1 138 ? -22.078 14.562 -3.809 1 95.12 138 ALA A N 1
ATOM 961 C CA . ALA A 1 138 ? -21.016 14.953 -2.896 1 95.12 138 ALA A CA 1
ATOM 962 C C . ALA A 1 138 ? -19.734 15.273 -3.66 1 95.12 138 ALA A C 1
ATOM 964 O O . ALA A 1 138 ? -19.609 14.945 -4.84 1 95.12 138 ALA A O 1
ATOM 965 N N . GLU A 1 139 ? -18.828 16 -3.018 1 92.5 139 GLU A N 1
ATOM 966 C CA . GLU A 1 139 ? -17.531 16.359 -3.574 1 92.5 139 GLU A CA 1
ATOM 967 C C . GLU A 1 139 ? -16.391 16.031 -2.605 1 92.5 139 GLU A C 1
ATOM 969 O O . GLU A 1 139 ? -16.516 16.266 -1.4 1 92.5 139 GLU A O 1
ATOM 974 N N . LEU A 1 140 ? -15.367 15.438 -3.105 1 93.12 140 LEU A N 1
ATOM 975 C CA . LEU A 1 140 ? -14.164 15.094 -2.35 1 93.12 140 LEU A CA 1
ATOM 976 C C . LEU A 1 140 ? -12.906 15.508 -3.109 1 93.12 140 LEU A C 1
ATOM 978 O O . LEU A 1 140 ? -12.688 15.055 -4.238 1 93.12 140 LEU A O 1
ATOM 982 N N . PHE A 1 141 ? -12.07 16.438 -2.504 1 88.25 141 PHE A N 1
ATOM 983 C CA . PHE A 1 141 ? -10.898 16.984 -3.18 1 88.25 141 PHE A CA 1
ATOM 984 C C . PHE A 1 141 ? -9.883 17.5 -2.168 1 88.25 141 PHE A C 1
ATOM 986 O O . PHE A 1 141 ? -10.234 17.812 -1.028 1 88.25 141 PHE A O 1
ATOM 993 N N . PHE A 1 142 ? -8.641 17.625 -2.604 1 84.19 142 PHE A N 1
ATOM 994 C CA . PHE A 1 142 ? -7.648 18.312 -1.774 1 84.19 142 PHE A CA 1
ATOM 995 C C . PHE A 1 142 ? -7.77 19.812 -1.918 1 84.19 142 PHE A C 1
ATOM 997 O O . PHE A 1 142 ? -7.828 20.547 -0.92 1 84.19 142 PHE A O 1
ATOM 1004 N N . THR A 1 143 ? -7.641 20.203 -3.174 1 73.69 143 THR A N 1
ATOM 1005 C CA . THR A 1 143 ? -7.746 21.625 -3.471 1 73.69 143 THR A CA 1
ATOM 1006 C C . THR A 1 143 ? -9.102 21.953 -4.098 1 73.69 143 THR A C 1
ATOM 1008 O O . THR A 1 143 ? -9.516 21.297 -5.059 1 73.69 143 THR A O 1
ATOM 1011 N N . ALA A 1 144 ? -9.727 22.922 -3.416 1 66.12 144 ALA A N 1
ATOM 1012 C CA . ALA A 1 144 ? -11.062 23.266 -3.881 1 66.12 144 ALA A CA 1
ATOM 1013 C C . ALA A 1 144 ? -11.062 23.594 -5.371 1 66.12 144 ALA A C 1
ATOM 1015 O O . ALA A 1 144 ? -10.156 24.281 -5.859 1 66.12 144 ALA A O 1
ATOM 1016 N N . PRO A 1 145 ? -11.961 23.016 -6.012 1 59.25 145 PRO A N 1
ATOM 1017 C CA . PRO A 1 145 ? -12.031 23.188 -7.465 1 59.25 145 PRO A CA 1
ATOM 1018 C C . PRO A 1 145 ? -12.023 24.656 -7.883 1 59.25 145 PRO A C 1
ATOM 1020 O O . PRO A 1 145 ? -11.516 25 -8.953 1 59.25 145 PRO A O 1
ATOM 1023 N N . PHE A 1 146 ? -12.586 25.469 -7.113 1 54.31 146 PHE A N 1
ATOM 1024 C CA . PHE A 1 146 ? -12.594 26.875 -7.531 1 54.31 146 PHE A CA 1
ATOM 1025 C C . PHE A 1 146 ? -11.18 27.453 -7.516 1 54.31 146 PHE A C 1
ATOM 1027 O O . PHE A 1 146 ? -10.875 28.359 -8.281 1 54.31 146 PHE A O 1
ATOM 1034 N N . THR A 1 147 ? -10.445 26.969 -6.562 1 51.91 147 THR A N 1
ATOM 1035 C CA . THR A 1 147 ? -9.055 27.406 -6.523 1 51.91 147 THR A CA 1
ATOM 1036 C C . THR A 1 147 ? -8.25 26.75 -7.652 1 51.91 147 THR A C 1
ATOM 1038 O O . THR A 1 147 ? -7.324 27.359 -8.188 1 51.91 147 THR A O 1
ATOM 1041 N N . ALA A 1 148 ? -8.539 25.391 -7.883 1 51.72 148 ALA A N 1
ATOM 1042 C CA . ALA A 1 148 ? -7.836 24.703 -8.961 1 51.72 148 ALA A CA 1
ATOM 1043 C C . ALA A 1 148 ? -8.148 25.328 -10.312 1 51.72 148 ALA A C 1
ATOM 1045 O O . ALA A 1 148 ? -7.289 25.359 -11.195 1 51.72 148 ALA A O 1
ATOM 1046 N N . ALA A 1 149 ? -9.445 25.734 -10.523 1 48.41 149 ALA A N 1
ATOM 1047 C CA . ALA A 1 149 ? -9.805 26.469 -11.734 1 48.41 149 ALA A CA 1
ATOM 1048 C C . ALA A 1 149 ? -8.906 27.688 -11.922 1 48.41 149 ALA A C 1
ATOM 1050 O O . ALA A 1 149 ? -8.562 28.047 -13.047 1 48.41 149 ALA A O 1
ATOM 1051 N N . ALA A 1 150 ? -8.602 28.281 -10.859 1 44.09 150 ALA A N 1
ATOM 1052 C CA . ALA A 1 150 ? -7.727 29.438 -10.961 1 44.09 150 ALA A CA 1
ATOM 1053 C C . ALA A 1 150 ? -6.355 29.062 -11.5 1 44.09 150 ALA A C 1
ATOM 1055 O O . ALA A 1 150 ? -5.672 29.875 -12.117 1 44.09 150 ALA A O 1
ATOM 1056 N N . LYS A 1 151 ? -6.031 27.844 -11.18 1 50 151 LYS A N 1
ATOM 1057 C CA . LYS A 1 151 ? -4.715 27.469 -11.688 1 50 151 LYS A CA 1
ATOM 1058 C C . LYS A 1 151 ? -4.816 26.797 -13.055 1 50 151 LYS A C 1
ATOM 1060 O O . LYS A 1 151 ? -3.809 26.375 -13.617 1 50 151 LYS A O 1
ATOM 1065 N N . GLY A 1 152 ? -6.16 26.875 -13.742 1 49.72 152 GLY A N 1
ATOM 1066 C CA . GLY A 1 152 ? -6.387 26.516 -15.141 1 49.72 152 GLY A CA 1
ATOM 1067 C C . GLY A 1 152 ? -6.723 25.047 -15.336 1 49.72 152 GLY A C 1
ATOM 1068 O O . GLY A 1 152 ? -7.098 24.641 -16.438 1 49.72 152 GLY A O 1
ATOM 1069 N N . ASP A 1 153 ? -6.473 24.141 -14.602 1 50.28 153 ASP A N 1
ATOM 1070 C CA . ASP A 1 153 ? -6.676 22.766 -15.062 1 50.28 153 ASP A CA 1
ATOM 1071 C C . ASP A 1 153 ? -7.984 22.203 -14.523 1 50.28 153 ASP A C 1
ATOM 1073 O O . ASP A 1 153 ? -7.98 21.281 -13.711 1 50.28 153 ASP A O 1
ATOM 1077 N N . LYS A 1 154 ? -9.055 23 -14.586 1 49.69 154 LYS A N 1
ATOM 1078 C CA . LYS A 1 154 ? -10.312 22.438 -14.102 1 49.69 154 LYS A CA 1
ATOM 1079 C C . LYS A 1 154 ? -10.758 21.266 -14.977 1 49.69 154 LYS A C 1
ATOM 1081 O O . LYS A 1 154 ? -10.859 21.391 -16.203 1 49.69 154 LYS A O 1
ATOM 1086 N N . VAL A 1 155 ? -10.5 20.047 -14.641 1 55.41 155 VAL A N 1
ATOM 1087 C CA . VAL A 1 155 ? -11.156 18.969 -15.367 1 55.41 155 VAL A CA 1
ATOM 1088 C C . VAL A 1 155 ? -12.609 18.844 -14.898 1 55.41 155 VAL A C 1
ATOM 1090 O O . VAL A 1 155 ? -12.898 18.969 -13.703 1 55.41 155 VAL A O 1
ATOM 1093 N N . ALA A 1 156 ? -13.492 18.906 -15.766 1 60.72 156 ALA A N 1
ATOM 1094 C CA . ALA A 1 156 ? -14.891 18.562 -15.555 1 60.72 156 ALA A CA 1
ATOM 1095 C C . ALA A 1 156 ? -15.023 17.359 -14.625 1 60.72 156 ALA A C 1
ATOM 1097 O O . ALA A 1 156 ? -14.273 16.391 -14.742 1 60.72 156 ALA A O 1
ATOM 1098 N N . ASP A 1 157 ? -15.734 17.5 -13.422 1 73.69 157 ASP A N 1
ATOM 1099 C CA . ASP A 1 157 ? -16.125 16.422 -12.516 1 73.69 157 ASP A CA 1
ATOM 1100 C C . ASP A 1 157 ? -15.055 16.203 -11.438 1 73.69 157 ASP A C 1
ATOM 1102 O O . ASP A 1 157 ? -15.148 15.25 -10.656 1 73.69 157 ASP A O 1
ATOM 1106 N N . ALA A 1 158 ? -14.023 17.078 -11.547 1 76.19 158 ALA A N 1
ATOM 1107 C CA . ALA A 1 158 ? -13.031 16.938 -10.492 1 76.19 158 ALA A CA 1
ATOM 1108 C C . ALA A 1 158 ? -13.68 16.969 -9.109 1 76.19 158 ALA A C 1
ATOM 1110 O O . ALA A 1 158 ? -14.523 17.844 -8.844 1 76.19 158 ALA A O 1
ATOM 1111 N N . GLY A 1 159 ? -13.406 15.961 -8.328 1 86.75 159 GLY A N 1
ATOM 1112 C CA . GLY A 1 159 ? -13.914 15.898 -6.965 1 86.75 159 GLY A CA 1
ATOM 1113 C C . GLY A 1 159 ? -15.266 15.211 -6.867 1 86.75 159 GLY A C 1
ATOM 1114 O O . GLY A 1 159 ? -15.75 14.945 -5.766 1 86.75 159 GLY A O 1
ATOM 1115 N N . SER A 1 160 ? -15.875 14.961 -8.055 1 91.31 160 SER A N 1
ATOM 1116 C CA . SER A 1 160 ? -17.188 14.328 -8.047 1 91.31 160 SER A CA 1
ATOM 1117 C C . SER A 1 160 ? -17.109 12.891 -7.527 1 91.31 160 SER A C 1
ATOM 1119 O O . SER A 1 160 ? -16.031 12.305 -7.484 1 91.31 160 SER A O 1
ATOM 1121 N N . ALA A 1 161 ? -18.281 12.383 -7.125 1 95.06 161 ALA A N 1
ATOM 1122 C CA . ALA A 1 161 ? -18.344 10.992 -6.688 1 95.06 161 ALA A CA 1
ATOM 1123 C C . ALA A 1 161 ? -17.938 10.039 -7.805 1 95.06 161 ALA A C 1
ATOM 1125 O O . ALA A 1 161 ? -17.266 9.031 -7.555 1 95.06 161 ALA A O 1
ATOM 1126 N N . ALA A 1 162 ? -18.312 10.375 -8.992 1 93.75 162 ALA A N 1
ATOM 1127 C CA . ALA A 1 162 ? -17.953 9.547 -10.141 1 93.75 162 ALA A CA 1
ATOM 1128 C C . ALA A 1 162 ? -16.438 9.516 -10.336 1 93.75 162 ALA A C 1
ATOM 1130 O O . ALA A 1 162 ? -15.867 8.453 -10.57 1 93.75 162 ALA A O 1
ATOM 1131 N N . ALA A 1 163 ? -15.836 10.672 -10.266 1 91.62 163 ALA A N 1
ATOM 1132 C CA . ALA A 1 163 ? -14.383 10.75 -10.406 1 91.62 163 ALA A CA 1
ATOM 1133 C C . ALA A 1 163 ? -13.68 9.984 -9.289 1 91.62 163 ALA A C 1
ATOM 1135 O O . ALA A 1 163 ? -12.688 9.297 -9.531 1 91.62 163 ALA A O 1
ATOM 1136 N N . ALA A 1 164 ? -14.195 10.141 -8.086 1 94.44 164 ALA A N 1
ATOM 1137 C CA . ALA A 1 164 ? -13.625 9.43 -6.945 1 94.44 164 ALA A CA 1
ATOM 1138 C C . ALA A 1 164 ? -13.742 7.922 -7.125 1 94.44 164 ALA A C 1
ATOM 1140 O O . ALA A 1 164 ? -12.836 7.176 -6.75 1 94.44 164 ALA A O 1
ATOM 1141 N N . ALA A 1 165 ? -14.844 7.48 -7.664 1 96.19 165 ALA A N 1
ATOM 1142 C CA . ALA A 1 165 ? -15.031 6.059 -7.93 1 96.19 165 ALA A CA 1
ATOM 1143 C C . ALA A 1 165 ? -14.039 5.555 -8.969 1 96.19 165 ALA A C 1
ATOM 1145 O O . ALA A 1 165 ? -13.438 4.492 -8.797 1 96.19 165 ALA A O 1
ATOM 1146 N N . LYS A 1 166 ? -13.836 6.32 -9.977 1 94.06 166 LYS A N 1
ATOM 1147 C CA . LYS A 1 166 ? -12.898 5.961 -11.039 1 94.06 166 LYS A CA 1
ATOM 1148 C C . LYS A 1 166 ? -11.469 5.891 -10.516 1 94.06 166 LYS A C 1
ATOM 1150 O O . LYS A 1 166 ? -10.664 5.09 -10.992 1 94.06 166 LYS A O 1
ATOM 1155 N N . ALA A 1 167 ? -11.211 6.719 -9.508 1 93.62 167 ALA A N 1
ATOM 1156 C CA . ALA A 1 167 ? -9.859 6.816 -8.969 1 93.62 167 ALA A CA 1
ATOM 1157 C C . ALA A 1 167 ? -9.633 5.797 -7.855 1 93.62 167 ALA A C 1
ATOM 1159 O O . ALA A 1 167 ? -8.531 5.68 -7.324 1 93.62 167 ALA A O 1
ATOM 1160 N N . GLY A 1 168 ? -10.625 5.047 -7.488 1 95.62 168 GLY A N 1
ATOM 1161 C CA . GLY A 1 168 ? -10.5 4.023 -6.461 1 95.62 168 GLY A CA 1
ATOM 1162 C C . GLY A 1 168 ? -10.602 4.578 -5.051 1 95.62 168 GLY A C 1
ATOM 1163 O O . GLY A 1 168 ? -10.242 3.9 -4.086 1 95.62 168 GLY A O 1
ATOM 1164 N N . VAL A 1 169 ? -11.062 5.859 -4.91 1 95.75 169 VAL A N 1
ATOM 1165 C CA . VAL A 1 169 ? -11.219 6.465 -3.594 1 95.75 169 VAL A CA 1
ATOM 1166 C C . VAL A 1 169 ? -12.57 6.07 -3 1 95.75 169 VAL A C 1
ATOM 1168 O O . VAL A 1 169 ? -12.641 5.59 -1.866 1 95.75 169 VAL A O 1
ATOM 1171 N N . ALA A 1 170 ? -13.617 6.238 -3.797 1 97.25 170 ALA A N 1
ATOM 1172 C CA . ALA A 1 170 ? -14.953 5.867 -3.355 1 97.25 170 ALA A CA 1
ATOM 1173 C C . ALA A 1 170 ? -15.234 4.391 -3.617 1 97.25 170 ALA A C 1
ATOM 1175 O O . ALA A 1 170 ? -15.289 3.957 -4.77 1 97.25 170 ALA A O 1
ATOM 1176 N N . ALA A 1 171 ? -15.414 3.662 -2.611 1 97.88 171 ALA A N 1
ATOM 1177 C CA . ALA A 1 171 ? -15.742 2.244 -2.729 1 97.88 171 ALA A CA 1
ATOM 1178 C C . ALA A 1 171 ? -17.172 2.051 -3.232 1 97.88 171 ALA A C 1
ATOM 1180 O O . ALA A 1 171 ? -17.453 1.088 -3.949 1 97.88 171 ALA A O 1
ATOM 1181 N N . ILE A 1 172 ? -18.062 2.953 -2.814 1 98.38 172 ILE A N 1
ATOM 1182 C CA . ILE A 1 172 ? -19.469 2.902 -3.182 1 98.38 172 ILE A CA 1
ATOM 1183 C C . ILE A 1 172 ? -19.969 4.309 -3.514 1 98.38 172 ILE A C 1
ATOM 1185 O O . ILE A 1 172 ? -19.641 5.27 -2.811 1 98.38 172 ILE A O 1
ATOM 1189 N N . VAL A 1 173 ? -20.656 4.418 -4.598 1 98.19 173 VAL A N 1
ATOM 1190 C CA . VAL A 1 173 ? -21.406 5.633 -4.914 1 98.19 173 VAL A CA 1
ATOM 1191 C C . VAL A 1 173 ? -22.906 5.387 -4.746 1 98.19 173 VAL A C 1
ATOM 1193 O O . VAL A 1 173 ? -23.453 4.469 -5.352 1 98.19 173 VAL A O 1
ATOM 1196 N N . ALA A 1 174 ? -23.5 6.141 -3.859 1 97.88 174 ALA A N 1
ATOM 1197 C CA . ALA A 1 174 ? -24.938 6.035 -3.604 1 97.88 174 ALA A CA 1
ATOM 1198 C C . ALA A 1 174 ? -25.703 7.145 -4.32 1 97.88 174 ALA A C 1
ATOM 1200 O O . ALA A 1 174 ? -25.156 8.219 -4.582 1 97.88 174 ALA A O 1
ATOM 1201 N N . ALA A 1 175 ? -26.969 6.922 -4.609 1 97.12 175 ALA A N 1
ATOM 1202 C CA . ALA A 1 175 ? -27.781 7.871 -5.363 1 97.12 175 ALA A CA 1
ATOM 1203 C C . ALA A 1 175 ? -28.031 9.148 -4.566 1 97.12 175 ALA A C 1
ATOM 1205 O O . ALA A 1 175 ? -28.141 10.234 -5.141 1 97.12 175 ALA A O 1
ATOM 1206 N N . ASP A 1 176 ? -28.188 9 -3.252 1 96.25 176 ASP A N 1
ATOM 1207 C CA . ASP A 1 176 ? -28.422 10.133 -2.369 1 96.25 176 ASP A CA 1
ATOM 1208 C C . ASP A 1 176 ? -27.953 9.836 -0.947 1 96.25 176 ASP A C 1
ATOM 1210 O O . ASP A 1 176 ? -27.375 8.781 -0.689 1 96.25 176 ASP A O 1
ATOM 1214 N N . ALA A 1 177 ? -28.156 10.797 -0.058 1 96.81 177 ALA A N 1
ATOM 1215 C CA . ALA A 1 177 ? -27.672 10.695 1.317 1 96.81 177 ALA A CA 1
ATOM 1216 C C . ALA A 1 177 ? -28.344 9.547 2.055 1 96.81 177 ALA A C 1
ATOM 1218 O O . ALA A 1 177 ? -27.703 8.836 2.832 1 96.81 177 ALA A O 1
ATOM 1219 N N . ALA A 1 178 ? -29.594 9.352 1.823 1 96 178 ALA A N 1
ATOM 1220 C CA . ALA A 1 178 ? -30.344 8.289 2.49 1 96 178 ALA A CA 1
ATOM 1221 C C . ALA A 1 178 ? -29.797 6.914 2.117 1 96 178 ALA A C 1
ATOM 1223 O O . ALA A 1 178 ? -29.531 6.086 2.992 1 96 178 ALA A O 1
ATOM 1224 N N . GLU A 1 179 ? -29.625 6.711 0.862 1 96.44 179 GLU A N 1
ATOM 1225 C CA . GLU A 1 179 ? -29.078 5.434 0.413 1 96.44 179 GLU A CA 1
ATOM 1226 C C . GLU A 1 179 ? -27.656 5.223 0.944 1 96.44 179 GLU A C 1
ATOM 1228 O O . GLU A 1 179 ? -27.281 4.102 1.284 1 96.44 179 GLU A O 1
ATOM 1233 N N . ALA A 1 180 ? -26.875 6.297 0.937 1 97.94 180 ALA A N 1
ATOM 1234 C CA . ALA A 1 180 ? -25.516 6.199 1.466 1 97.94 180 ALA A CA 1
ATOM 1235 C C . ALA A 1 180 ? -25.516 5.727 2.916 1 97.94 180 ALA A C 1
ATOM 1237 O O . ALA A 1 180 ? -24.703 4.883 3.305 1 97.94 180 ALA A O 1
ATOM 1238 N N . ALA A 1 181 ? -26.438 6.254 3.701 1 98.06 181 ALA A N 1
ATOM 1239 C CA . ALA A 1 181 ? -26.562 5.859 5.102 1 98.06 181 ALA A CA 1
ATOM 1240 C C . ALA A 1 181 ? -26.969 4.395 5.227 1 98.06 181 ALA A C 1
ATOM 1242 O O . ALA A 1 181 ? -26.438 3.672 6.078 1 98.06 181 ALA A O 1
ATOM 1243 N N . GLU A 1 182 ? -27.844 3.975 4.402 1 96.5 182 GLU A N 1
ATOM 1244 C CA . GLU A 1 182 ? -28.281 2.582 4.414 1 96.5 182 GLU A CA 1
ATOM 1245 C C . GLU A 1 182 ? -27.141 1.64 4.047 1 96.5 182 GLU A C 1
ATOM 1247 O O . GLU A 1 182 ? -26.969 0.589 4.668 1 96.5 182 GLU A O 1
ATOM 1252 N N . LYS A 1 183 ? -26.406 2.041 3.018 1 96.62 183 LYS A N 1
ATOM 1253 C CA . LYS A 1 183 ? -25.266 1.237 2.607 1 96.62 183 LYS A CA 1
ATOM 1254 C C . LYS A 1 183 ? -24.219 1.152 3.723 1 96.62 183 LYS A C 1
ATOM 1256 O O . LYS A 1 183 ? -23.609 0.1 3.936 1 96.62 183 LYS A O 1
ATOM 1261 N N . ALA A 1 184 ? -24.016 2.252 4.379 1 97.94 184 ALA A N 1
ATOM 1262 C CA . ALA A 1 184 ? -23.094 2.254 5.504 1 97.94 184 ALA A CA 1
ATOM 1263 C C . ALA A 1 184 ? -23.531 1.274 6.586 1 97.94 184 ALA A C 1
ATOM 1265 O O . ALA A 1 184 ? -22.719 0.515 7.117 1 97.94 184 ALA A O 1
ATOM 1266 N N . ALA A 1 185 ? -24.812 1.295 6.898 1 96.88 185 ALA A N 1
ATOM 1267 C CA . ALA A 1 185 ? -25.344 0.366 7.891 1 96.88 185 ALA A CA 1
ATOM 1268 C C . ALA A 1 185 ? -25.141 -1.081 7.457 1 96.88 185 ALA A C 1
ATOM 1270 O O . ALA A 1 185 ? -24.781 -1.934 8.273 1 96.88 185 ALA A O 1
ATOM 1271 N N . HIS A 1 186 ? -25.344 -1.307 6.215 1 93.62 186 HIS A N 1
ATOM 1272 C CA . HIS A 1 186 ? -25.156 -2.654 5.688 1 93.62 186 HIS A CA 1
ATOM 1273 C C . HIS A 1 186 ? -23.703 -3.113 5.828 1 93.62 186 HIS A C 1
ATOM 1275 O O . HIS A 1 186 ? -23.453 -4.262 6.199 1 93.62 186 HIS A O 1
ATOM 1281 N N . ILE A 1 187 ? -22.766 -2.242 5.543 1 95 187 ILE A N 1
ATOM 1282 C CA . ILE A 1 187 ? -21.359 -2.559 5.672 1 95 187 ILE A CA 1
ATOM 1283 C C . ILE A 1 187 ? -21.016 -2.857 7.129 1 95 187 ILE A C 1
ATOM 1285 O O . ILE A 1 187 ? -20.297 -3.814 7.426 1 95 187 ILE A O 1
ATOM 1289 N N . VAL A 1 188 ? -21.562 -2.041 8.031 1 95.25 188 VAL A N 1
ATOM 1290 C CA . VAL A 1 188 ? -21.375 -2.258 9.461 1 95.25 188 VAL A CA 1
ATOM 1291 C C . VAL A 1 188 ? -21.859 -3.65 9.844 1 95.25 188 VAL A C 1
ATOM 1293 O O . VAL A 1 188 ? -21.219 -4.34 10.648 1 95.25 188 VAL A O 1
ATOM 1296 N N . GLY A 1 189 ? -22.906 -4.078 9.25 1 91.88 189 GLY A N 1
ATOM 1297 C CA . GLY A 1 189 ? -23.469 -5.387 9.547 1 91.88 189 GLY A CA 1
ATOM 1298 C C . GLY A 1 189 ? -22.641 -6.531 9 1 91.88 189 GLY A C 1
ATOM 1299 O O . GLY A 1 189 ? -22.609 -7.617 9.578 1 91.88 189 GLY A O 1
ATOM 1300 N N . LEU A 1 190 ? -21.984 -6.309 7.883 1 91.38 190 LEU A N 1
ATOM 1301 C CA . LEU A 1 190 ? -21.266 -7.367 7.188 1 91.38 190 LEU A CA 1
ATOM 1302 C C . LEU A 1 190 ? -19.875 -7.547 7.785 1 91.38 190 LEU A C 1
ATOM 1304 O O . LEU A 1 190 ? -19.297 -8.641 7.723 1 91.38 190 LEU A O 1
ATOM 1308 N N . LEU A 1 191 ? -19.312 -6.48 8.375 1 94.56 191 LEU A N 1
ATOM 1309 C CA . LEU A 1 191 ? -18 -6.559 9 1 94.56 191 LEU A CA 1
ATOM 1310 C C . LEU A 1 191 ? -18.109 -6.918 10.477 1 94.56 191 LEU A C 1
ATOM 1312 O O . LEU A 1 191 ? -19.094 -6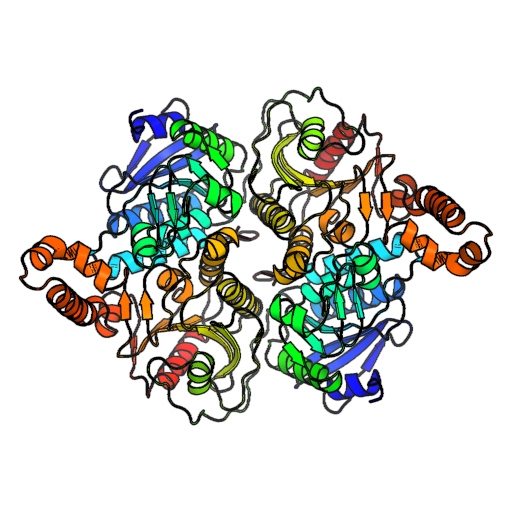.555 11.133 1 94.56 191 LEU A O 1
ATOM 1316 N N . PRO A 1 192 ? -17.188 -7.68 10.992 1 95.06 192 PRO A N 1
ATOM 1317 C CA . PRO A 1 192 ? -17.141 -7.832 12.445 1 95.06 192 PRO A CA 1
ATOM 1318 C C . PRO A 1 192 ? -17.031 -6.492 13.18 1 95.06 192 PRO A C 1
ATOM 1320 O O . PRO A 1 192 ? -16.5 -5.523 12.617 1 95.06 192 PRO A O 1
ATOM 1323 N N . ALA A 1 193 ? -17.5 -6.469 14.398 1 95.12 193 ALA A N 1
ATOM 1324 C CA . ALA A 1 193 ? -17.5 -5.227 15.172 1 95.12 193 ALA A CA 1
ATOM 1325 C C . ALA A 1 193 ? -16.078 -4.73 15.398 1 95.12 193 ALA A C 1
ATOM 1327 O O . ALA A 1 193 ? -15.836 -3.525 15.516 1 95.12 193 ALA A O 1
ATOM 1328 N N . ASN A 1 194 ? -15.211 -5.633 15.445 1 94.81 194 ASN A N 1
ATOM 1329 C CA . ASN A 1 194 ? -13.797 -5.367 15.688 1 94.81 194 ASN A CA 1
ATOM 1330 C C . ASN A 1 194 ? -12.922 -6.547 15.266 1 94.81 194 ASN A C 1
ATOM 1332 O O . ASN A 1 194 ? -13.422 -7.527 14.719 1 94.81 194 ASN A O 1
ATOM 1336 N N . ASN A 1 195 ? -11.617 -6.438 15.484 1 92.88 195 ASN A N 1
ATOM 1337 C CA . ASN A 1 195 ? -10.68 -7.445 15.008 1 92.88 195 ASN A CA 1
ATOM 1338 C C . ASN A 1 195 ? -10.633 -8.648 15.945 1 92.88 195 ASN A C 1
ATOM 1340 O O . ASN A 1 195 ? -9.891 -9.602 15.703 1 92.88 195 ASN A O 1
ATOM 1344 N N . LEU A 1 196 ? -11.438 -8.672 17.047 1 89.75 196 LEU A N 1
ATOM 1345 C CA . LEU A 1 196 ? -11.422 -9.766 18.016 1 89.75 196 LEU A CA 1
ATOM 1346 C C . LEU A 1 196 ? -12.719 -10.562 17.969 1 89.75 196 LEU A C 1
ATOM 1348 O O . LEU A 1 196 ? -12.805 -11.648 18.547 1 89.75 196 LEU A O 1
ATOM 1352 N N . THR A 1 197 ? -13.719 -9.977 17.281 1 87.25 197 THR A N 1
ATOM 1353 C CA . THR A 1 197 ? -15.023 -10.625 17.188 1 87.25 197 THR A CA 1
ATOM 1354 C C . THR A 1 197 ? -15.195 -11.312 15.844 1 87.25 197 THR A C 1
ATOM 1356 O O . THR A 1 197 ? -14.688 -10.836 14.828 1 87.25 197 THR A O 1
ATOM 1359 N N . GLY A 1 198 ? -15.875 -12.398 15.867 1 81.88 198 GLY A N 1
ATOM 1360 C CA . GLY A 1 198 ? -16.156 -13.102 14.617 1 81.88 198 GLY A CA 1
ATOM 1361 C C . GLY A 1 198 ? -17.281 -12.453 13.82 1 81.88 198 GLY A C 1
ATOM 1362 O O . GLY A 1 198 ? -17.984 -11.57 14.328 1 81.88 198 GLY A O 1
ATOM 1363 N N . PRO A 1 199 ? -17.469 -12.906 12.641 1 78.69 199 PRO A N 1
ATOM 1364 C CA . PRO A 1 199 ? -18.516 -12.352 11.789 1 78.69 199 PRO A CA 1
ATOM 1365 C C . PRO A 1 199 ? -19.922 -12.758 12.234 1 78.69 199 PRO A C 1
ATOM 1367 O O . PRO A 1 199 ? -20.078 -13.766 12.938 1 78.69 199 PRO A O 1
ATOM 1370 N N . ALA A 1 200 ? -20.875 -11.938 11.891 1 80.62 200 ALA A N 1
ATOM 1371 C CA . ALA A 1 200 ? -22.281 -12.25 12.141 1 80.62 200 ALA A CA 1
ATOM 1372 C C . ALA A 1 200 ? -22.766 -13.383 11.242 1 80.62 200 ALA A C 1
ATOM 1374 O O . ALA A 1 200 ? -22.125 -13.711 10.242 1 80.62 200 ALA A O 1
ATOM 1375 N N . ILE A 1 201 ? -23.797 -14.047 11.68 1 88 201 ILE A N 1
ATOM 1376 C CA . ILE A 1 201 ? -24.469 -15.055 10.867 1 88 201 ILE A CA 1
ATOM 1377 C C . ILE A 1 201 ? -25.797 -14.508 10.367 1 88 201 ILE A C 1
ATOM 1379 O O . ILE A 1 201 ? -26.609 -14.008 11.156 1 88 201 ILE A O 1
ATOM 1383 N N . PHE A 1 202 ? -25.969 -14.617 9.07 1 90 202 PHE A N 1
ATOM 1384 C CA . PHE A 1 202 ? -27.172 -14.07 8.422 1 90 202 PHE A CA 1
ATOM 1385 C C . PHE A 1 202 ? -28.078 -15.188 7.949 1 90 202 PHE A C 1
ATOM 1387 O O . PHE A 1 202 ? -27.625 -16.297 7.672 1 90 202 PHE A O 1
ATOM 1394 N N . GLU A 1 203 ? -29.375 -14.844 7.988 1 92.56 203 GLU A N 1
ATOM 1395 C CA . GLU A 1 203 ? -30.266 -15.695 7.207 1 92.56 203 GLU A CA 1
ATOM 1396 C C . GLU A 1 203 ? -29.922 -15.625 5.719 1 92.56 203 GLU A C 1
ATOM 1398 O O . GLU A 1 203 ? -29.484 -14.586 5.227 1 92.56 203 GLU A O 1
ATOM 1403 N N . PHE A 1 204 ? -30.094 -16.734 5.039 1 94.69 204 PHE A N 1
ATOM 1404 C CA . PHE A 1 204 ? -29.656 -16.703 3.646 1 94.69 204 PHE A CA 1
ATOM 1405 C C . PHE A 1 204 ? -30.531 -17.609 2.789 1 94.69 204 PHE A C 1
ATOM 1407 O O . PHE A 1 204 ? -31.266 -18.453 3.314 1 94.69 204 PHE A O 1
ATOM 1414 N N . GLU A 1 205 ? -30.562 -17.312 1.529 1 96.56 205 GLU A N 1
ATOM 1415 C CA . GLU A 1 205 ? -31.125 -18.156 0.481 1 96.56 205 GLU A CA 1
ATOM 1416 C C . GLU A 1 205 ? -30.031 -18.594 -0.506 1 96.56 205 GLU A C 1
ATOM 1418 O O . GLU A 1 205 ? -29.125 -17.812 -0.821 1 96.56 205 GLU A O 1
ATOM 1423 N N . GLN A 1 206 ? -30.172 -19.797 -0.935 1 94.31 206 GLN A N 1
ATOM 1424 C CA . GLN A 1 206 ? -29.219 -20.297 -1.923 1 94.31 206 GLN A CA 1
ATOM 1425 C C . GLN A 1 206 ? -29.375 -19.562 -3.25 1 94.31 206 GLN A C 1
ATOM 1427 O O . GLN A 1 206 ? -30.469 -19.141 -3.607 1 94.31 206 GLN A O 1
ATOM 1432 N N . PRO A 1 207 ? -28.219 -19.406 -3.896 1 95.25 207 PRO A N 1
ATOM 1433 C CA . PRO A 1 207 ? -28.375 -18.797 -5.227 1 95.25 207 PRO A CA 1
ATOM 1434 C C . PRO A 1 207 ? -29.078 -19.734 -6.215 1 95.25 207 PRO A C 1
ATOM 1436 O O . PRO A 1 207 ? -29.047 -20.953 -6.055 1 95.25 207 PRO A O 1
ATOM 1439 N N . THR A 1 208 ? -29.672 -19.141 -7.211 1 90.88 208 THR A N 1
ATOM 1440 C CA . THR A 1 208 ? -30.344 -19.906 -8.25 1 90.88 208 THR A CA 1
ATOM 1441 C C . THR A 1 208 ? -29.391 -20.188 -9.414 1 90.88 208 THR A C 1
ATOM 1443 O O . THR A 1 208 ? -29.547 -21.172 -10.133 1 90.88 208 THR A O 1
ATOM 1446 N N . ALA A 1 209 ? -28.438 -19.359 -9.516 1 91.25 209 ALA A N 1
ATOM 1447 C CA . ALA A 1 209 ? -27.484 -19.484 -10.625 1 91.25 209 ALA A CA 1
ATOM 1448 C C . ALA A 1 209 ? -26.422 -20.531 -10.32 1 91.25 209 ALA A C 1
ATOM 1450 O O . ALA A 1 209 ? -26.078 -20.766 -9.156 1 91.25 209 ALA A O 1
ATOM 1451 N N . VAL A 1 210 ? -25.984 -21.203 -11.398 1 92.75 210 VAL A N 1
ATOM 1452 C CA . VAL A 1 210 ? -24.875 -22.156 -11.336 1 92.75 210 VAL A CA 1
ATOM 1453 C C . VAL A 1 210 ? -23.656 -21.578 -12.055 1 92.75 210 VAL A C 1
ATOM 1455 O O . VAL A 1 210 ? -23.797 -20.844 -13.039 1 92.75 210 VAL A O 1
ATOM 1458 N N . LEU A 1 211 ? -22.5 -21.906 -11.516 1 96.38 211 LEU A N 1
ATOM 1459 C CA . LEU A 1 211 ? -21.266 -21.406 -12.133 1 96.38 211 LEU A CA 1
ATOM 1460 C C . LEU A 1 211 ? -21.141 -21.906 -13.57 1 96.38 211 LEU A C 1
ATOM 1462 O O . LEU A 1 211 ? -21.344 -23.094 -13.836 1 96.38 211 LEU A O 1
ATOM 1466 N N . SER A 1 212 ? -20.922 -21.016 -14.484 1 92.38 212 SER A N 1
ATOM 1467 C CA . SER A 1 212 ? -20.672 -21.359 -15.883 1 92.38 212 SER A CA 1
ATOM 1468 C C . SER A 1 212 ? -19.219 -21.156 -16.266 1 92.38 212 SER A C 1
ATOM 1470 O O . SER A 1 212 ? -18.5 -20.375 -15.625 1 92.38 212 SER A O 1
ATOM 1472 N N . ALA A 1 213 ? -18.859 -21.922 -17.297 1 84 213 ALA A N 1
ATOM 1473 C CA . ALA A 1 213 ? -17.5 -21.766 -17.797 1 84 213 ALA A CA 1
ATOM 1474 C C . ALA A 1 213 ? -17.266 -20.344 -18.312 1 84 213 ALA A C 1
ATOM 1476 O O . ALA A 1 213 ? -18.141 -19.766 -18.984 1 84 213 ALA A O 1
ATOM 1477 N N . ASN A 1 214 ? -16.219 -19.734 -17.875 1 84.5 214 ASN A N 1
ATOM 1478 C CA . ASN A 1 214 ? -15.773 -18.422 -18.328 1 84.5 214 ASN A CA 1
ATOM 1479 C C . ASN A 1 214 ? -16.781 -17.328 -17.969 1 84.5 214 ASN A C 1
ATOM 1481 O O . ASN A 1 214 ? -16.953 -16.359 -18.719 1 84.5 214 ASN A O 1
ATOM 1485 N N . ALA A 1 215 ? -17.547 -17.594 -16.969 1 92.5 215 ALA A N 1
ATOM 1486 C CA . ALA A 1 215 ? -18.516 -16.594 -16.5 1 92.5 215 ALA A CA 1
ATOM 1487 C C . ALA A 1 215 ? -17.812 -15.266 -16.203 1 92.5 215 ALA A C 1
ATOM 1489 O O . ALA A 1 215 ? -16.688 -15.25 -15.695 1 92.5 215 ALA A O 1
ATOM 1490 N N . GLU A 1 216 ? -18.562 -14.18 -16.562 1 95.62 216 GLU A N 1
ATOM 1491 C CA . GLU A 1 216 ? -18.109 -12.859 -16.125 1 95.62 216 GLU A CA 1
ATOM 1492 C C . GLU A 1 216 ? -17.984 -12.805 -14.609 1 95.62 216 GLU A C 1
ATOM 1494 O O . GLU A 1 216 ? -18.703 -13.5 -13.891 1 95.62 216 GLU A O 1
ATOM 1499 N N . PRO A 1 217 ? -17.016 -12.008 -14.133 1 97.81 217 PRO A N 1
ATOM 1500 C CA . PRO A 1 217 ? -16.672 -12.016 -12.703 1 97.81 217 PRO A CA 1
ATOM 1501 C C . PRO A 1 217 ? -17.891 -11.883 -11.797 1 97.81 217 PRO A C 1
ATOM 1503 O O . PRO A 1 217 ? -18.062 -12.672 -10.867 1 97.81 217 PRO A O 1
ATOM 1506 N N . ALA A 1 218 ? -18.75 -10.922 -12.055 1 97.44 218 ALA A N 1
ATOM 1507 C CA . ALA A 1 218 ? -19.906 -10.695 -11.195 1 97.44 218 ALA A CA 1
ATOM 1508 C C . ALA A 1 218 ? -20.875 -11.883 -11.227 1 97.44 218 ALA A C 1
ATOM 1510 O O . ALA A 1 218 ? -21.453 -12.25 -10.203 1 97.44 218 ALA A O 1
ATOM 1511 N N . LYS A 1 219 ? -21.031 -12.477 -12.383 1 97.06 219 LYS A N 1
ATOM 1512 C CA . LYS A 1 219 ? -21.906 -13.641 -12.531 1 97.06 219 LYS A CA 1
ATOM 1513 C C . LYS A 1 219 ? -21.312 -14.859 -11.836 1 97.06 219 LYS A C 1
ATOM 1515 O O . LYS A 1 219 ? -22.047 -15.648 -11.227 1 97.06 219 LYS A O 1
ATOM 1520 N N . ALA A 1 220 ? -19.984 -15.031 -11.977 1 98.12 220 ALA A N 1
ATOM 1521 C CA . ALA A 1 220 ? -19.328 -16.125 -11.266 1 98.12 220 ALA A CA 1
ATOM 1522 C C . ALA A 1 220 ? -19.531 -16 -9.758 1 98.12 220 ALA A C 1
ATOM 1524 O O . ALA A 1 220 ? -19.859 -16.984 -9.086 1 98.12 220 ALA A O 1
ATOM 1525 N N . ALA A 1 221 ? -19.375 -14.789 -9.219 1 98.31 221 ALA A N 1
ATOM 1526 C CA . ALA A 1 221 ? -19.578 -14.547 -7.793 1 98.31 221 ALA A CA 1
ATOM 1527 C C . ALA A 1 221 ? -21.016 -14.852 -7.387 1 98.31 221 ALA A C 1
ATOM 1529 O O . ALA A 1 221 ? -21.25 -15.508 -6.367 1 98.31 221 ALA A O 1
ATOM 1530 N N . ALA A 1 222 ? -21.969 -14.43 -8.203 1 97.69 222 ALA A N 1
ATOM 1531 C CA . ALA A 1 222 ? -23.391 -14.578 -7.891 1 97.69 222 ALA A CA 1
ATOM 1532 C C . ALA A 1 222 ? -23.781 -16.047 -7.789 1 97.69 222 ALA A C 1
ATOM 1534 O O . ALA A 1 222 ? -24.688 -16.406 -7.043 1 97.69 222 ALA A O 1
ATOM 1535 N N . ALA A 1 223 ? -23.078 -16.891 -8.5 1 97.94 223 ALA A N 1
ATOM 1536 C CA . ALA A 1 223 ? -23.375 -18.328 -8.492 1 97.94 223 ALA A CA 1
ATOM 1537 C C . ALA A 1 223 ? -22.891 -18.969 -7.199 1 97.94 223 ALA A C 1
ATOM 1539 O O . ALA A 1 223 ? -23.297 -20.094 -6.871 1 97.94 223 ALA A O 1
ATOM 1540 N N . LEU A 1 224 ? -22.016 -18.297 -6.496 1 98.44 224 LEU A N 1
ATOM 1541 C CA . LEU A 1 224 ? -21.359 -18.938 -5.367 1 98.44 224 LEU A CA 1
ATOM 1542 C C . LEU A 1 224 ? -21.844 -18.344 -4.047 1 98.44 224 LEU A C 1
ATOM 1544 O O . LEU A 1 224 ? -21.781 -19 -3.006 1 98.44 224 LEU A O 1
ATOM 1548 N N . ILE A 1 225 ? -22.266 -17.078 -4.043 1 98.06 225 ILE A N 1
ATOM 1549 C CA . ILE A 1 225 ? -22.656 -16.391 -2.809 1 98.06 225 ILE A CA 1
ATOM 1550 C C . ILE A 1 225 ? -24.156 -16.547 -2.582 1 98.06 225 ILE A C 1
ATOM 1552 O O . ILE A 1 225 ? -24.891 -16.969 -3.484 1 98.06 225 ILE A O 1
ATOM 1556 N N . ASP A 1 226 ? -24.594 -16.266 -1.356 1 97.69 226 ASP A N 1
ATOM 1557 C CA . ASP A 1 226 ? -26.016 -16.312 -1.057 1 97.69 226 ASP A CA 1
ATOM 1558 C C . ASP A 1 226 ? -26.797 -15.289 -1.9 1 97.69 226 ASP A C 1
ATOM 1560 O O . ASP A 1 226 ? -26.266 -14.219 -2.217 1 97.69 226 ASP A O 1
ATOM 1564 N N . LYS A 1 227 ? -28.016 -15.664 -2.201 1 96.94 227 LYS A N 1
ATOM 1565 C CA . LYS A 1 227 ? -28.859 -14.836 -3.055 1 96.94 227 LYS A CA 1
ATOM 1566 C C . LYS A 1 227 ? -29 -13.422 -2.484 1 96.94 227 LYS A C 1
ATOM 1568 O O . LYS A 1 227 ? -29.266 -13.258 -1.292 1 96.94 227 LYS A O 1
ATOM 1573 N N . ASP A 1 228 ? -28.734 -12.375 -3.291 1 92.56 228 ASP A N 1
ATOM 1574 C CA . ASP A 1 228 ? -28.969 -10.961 -3.01 1 92.56 228 ASP A CA 1
ATOM 1575 C C . ASP A 1 228 ? -28.156 -10.508 -1.792 1 92.56 228 ASP A C 1
ATOM 1577 O O . ASP A 1 228 ? -28.609 -9.648 -1.026 1 92.56 228 ASP A O 1
ATOM 1581 N N . SER A 1 229 ? -27.031 -11.078 -1.578 1 94.06 229 SER A N 1
ATOM 1582 C CA . SER A 1 229 ? -26.297 -10.766 -0.365 1 94.06 229 SER A CA 1
ATOM 1583 C C . SER A 1 229 ? -25.125 -9.828 -0.659 1 94.06 229 SER A C 1
ATOM 1585 O O . SER A 1 229 ? -24.516 -9.281 0.261 1 94.06 229 SER A O 1
ATOM 1587 N N . ALA A 1 230 ? -24.828 -9.562 -1.892 1 95.25 230 ALA A N 1
ATOM 1588 C CA . ALA A 1 230 ? -23.594 -8.891 -2.264 1 95.25 230 ALA A CA 1
ATOM 1589 C C . ALA A 1 230 ? -23.719 -7.375 -2.098 1 95.25 230 ALA A C 1
ATOM 1591 O O . ALA A 1 230 ? -24.75 -6.793 -2.43 1 95.25 230 ALA A O 1
ATOM 1592 N N . VAL A 1 231 ? -22.734 -6.781 -1.52 1 95.69 231 VAL A N 1
ATOM 1593 C CA . VAL A 1 231 ? -22.453 -5.348 -1.601 1 95.69 231 VAL A CA 1
ATOM 1594 C C . VAL A 1 231 ? -21.172 -5.113 -2.379 1 95.69 231 VAL A C 1
ATOM 1596 O O . VAL A 1 231 ? -20.062 -5.324 -1.851 1 95.69 231 VAL A O 1
ATOM 1599 N N . GLU A 1 232 ? -21.344 -4.688 -3.607 1 97.44 232 GLU A N 1
ATOM 1600 C CA . GLU A 1 232 ? -20.188 -4.527 -4.48 1 97.44 232 GLU A CA 1
ATOM 1601 C C . GLU A 1 232 ? -19.312 -3.354 -4.035 1 97.44 232 GLU A C 1
ATOM 1603 O O . GLU A 1 232 ? -19.828 -2.297 -3.668 1 97.44 232 GLU A O 1
ATOM 1608 N N . MET A 1 233 ? -18.094 -3.564 -3.992 1 97.62 233 MET A N 1
ATOM 1609 C CA . MET A 1 233 ? -17.094 -2.557 -3.643 1 97.62 233 MET A CA 1
ATOM 1610 C C . MET A 1 233 ? -16.266 -2.166 -4.863 1 97.62 233 MET A C 1
ATOM 1612 O O . MET A 1 233 ? -15.859 -3.027 -5.641 1 97.62 233 MET A O 1
ATOM 1616 N N . TYR A 1 234 ? -16.094 -0.85 -5.07 1 97.88 234 TYR A N 1
ATOM 1617 C CA . TYR A 1 234 ? -15.195 -0.284 -6.07 1 97.88 234 TYR A CA 1
ATOM 1618 C C . TYR A 1 234 ? -15.641 -0.667 -7.477 1 97.88 234 TYR A C 1
ATOM 1620 O O . TYR A 1 234 ? -14.82 -1.037 -8.32 1 97.88 234 TYR A O 1
ATOM 1628 N N . ALA A 1 235 ? -16.906 -0.6 -7.758 1 97.38 235 ALA A N 1
ATOM 1629 C CA . ALA A 1 235 ? -17.469 -0.949 -9.062 1 97.38 235 ALA A CA 1
ATOM 1630 C C . ALA A 1 235 ? -16.891 -0.054 -10.156 1 97.38 235 ALA A C 1
ATOM 1632 O O . ALA A 1 235 ? -16.781 -0.467 -11.312 1 97.38 235 ALA A O 1
ATOM 1633 N N . GLY A 1 236 ? -16.453 1.136 -9.867 1 96 236 GLY A N 1
ATOM 1634 C CA . GLY A 1 236 ? -15.961 2.084 -10.844 1 96 236 GLY A CA 1
ATOM 1635 C C . GLY A 1 236 ? -14.461 2 -11.047 1 96 236 GLY A C 1
ATOM 1636 O O . GLY A 1 236 ? -13.883 2.768 -11.82 1 96 236 GLY A O 1
ATOM 1637 N N . PHE A 1 237 ? -13.797 1.097 -10.445 1 96.69 237 PHE A N 1
ATOM 1638 C CA . PHE A 1 237 ? -12.344 0.996 -10.398 1 96.69 237 PHE A CA 1
ATOM 1639 C C . PHE A 1 237 ? -11.883 -0.426 -10.703 1 96.69 237 PHE A C 1
ATOM 1641 O O . PHE A 1 237 ? -12.43 -1.389 -10.156 1 96.69 237 PHE A O 1
ATOM 1648 N N . GLY A 1 238 ? -10.859 -0.579 -11.555 1 96.56 238 GLY A N 1
ATOM 1649 C CA . GLY A 1 238 ? -10.383 -1.914 -11.891 1 96.56 238 GLY A CA 1
ATOM 1650 C C . GLY A 1 238 ? -11.484 -2.826 -12.398 1 96.56 238 GLY A C 1
ATOM 1651 O O . GLY A 1 238 ? -11.805 -3.834 -11.758 1 96.56 238 GLY A O 1
ATOM 1652 N N . LYS A 1 239 ? -11.867 -2.674 -13.547 1 95.88 239 LYS A N 1
ATOM 1653 C CA . LYS A 1 239 ? -13.141 -3.174 -14.055 1 95.88 239 LYS A CA 1
ATOM 1654 C C . LYS A 1 239 ? -13.07 -4.672 -14.328 1 95.88 239 LYS A C 1
ATOM 1656 O O . LYS A 1 239 ? -14.102 -5.34 -14.422 1 95.88 239 LYS A O 1
ATOM 1661 N N . ASN A 1 240 ? -11.891 -5.203 -14.438 1 97.31 240 ASN A N 1
ATOM 1662 C CA . ASN A 1 240 ? -11.773 -6.629 -14.734 1 97.31 240 ASN A CA 1
ATOM 1663 C C . ASN A 1 240 ? -11.742 -7.461 -13.453 1 97.31 240 ASN A C 1
ATOM 1665 O O . ASN A 1 240 ? -11.578 -8.68 -13.508 1 97.31 240 ASN A O 1
ATOM 1669 N N . VAL A 1 241 ? -11.883 -6.797 -12.336 1 98.38 241 VAL A N 1
ATOM 1670 C CA . VAL A 1 241 ? -11.977 -7.469 -11.047 1 98.38 241 VAL A CA 1
ATOM 1671 C C . VAL A 1 241 ? -13.266 -7.055 -10.336 1 98.38 241 VAL A C 1
ATOM 1673 O O . VAL A 1 241 ? -13.594 -5.867 -10.281 1 98.38 241 VAL A O 1
ATOM 1676 N N . TYR A 1 242 ? -14.008 -8.008 -9.93 1 98.62 242 TYR A N 1
ATOM 1677 C CA . TYR A 1 242 ? -15.195 -7.797 -9.109 1 98.62 242 TYR A CA 1
ATOM 1678 C C . TYR A 1 242 ? -14.898 -8.047 -7.641 1 98.62 242 TYR A C 1
ATOM 1680 O O . TYR A 1 242 ? -14.336 -9.094 -7.285 1 98.62 242 TYR A O 1
ATOM 1688 N N . THR A 1 243 ? -15.188 -7.09 -6.781 1 98.75 243 THR A N 1
ATOM 1689 C CA . THR A 1 243 ? -15.055 -7.266 -5.34 1 98.75 243 THR A CA 1
ATOM 1690 C C . THR A 1 243 ? -16.375 -6.961 -4.633 1 98.75 243 THR A C 1
ATOM 1692 O O . THR A 1 243 ? -17.078 -6.027 -5.008 1 98.75 243 THR A O 1
ATOM 1695 N N . ALA A 1 244 ? -16.656 -7.789 -3.588 1 98.31 244 ALA A N 1
ATOM 1696 C CA . ALA A 1 244 ? -17.891 -7.574 -2.824 1 98.31 244 ALA A CA 1
ATOM 1697 C C . ALA A 1 244 ? -17.812 -8.258 -1.464 1 98.31 244 ALA A C 1
ATOM 1699 O O . ALA A 1 244 ? -17.188 -9.312 -1.325 1 98.31 244 ALA A O 1
ATOM 1700 N N . PHE A 1 245 ? -18.406 -7.613 -0.526 1 97.06 245 PHE A N 1
ATOM 1701 C CA . PHE A 1 245 ? -18.828 -8.359 0.655 1 97.06 245 PHE A CA 1
ATOM 1702 C C . PHE A 1 245 ? -20.125 -9.117 0.386 1 97.06 245 PHE A C 1
ATOM 1704 O O . PHE A 1 245 ? -21.016 -8.617 -0.302 1 97.06 245 PHE A O 1
ATOM 1711 N N . ALA A 1 246 ? -20.188 -10.266 0.893 1 96.56 246 ALA A N 1
ATOM 1712 C CA . ALA A 1 246 ? -21.359 -11.109 0.738 1 96.56 246 ALA A CA 1
ATOM 1713 C C . ALA A 1 246 ? -21.438 -12.164 1.843 1 96.56 246 ALA A C 1
ATOM 1715 O O . ALA A 1 246 ? -20.766 -12.039 2.871 1 96.56 246 ALA A O 1
ATOM 1716 N N . THR A 1 247 ? -22.375 -13.07 1.69 1 96.75 247 THR A N 1
ATOM 1717 C CA . THR A 1 247 ? -22.453 -14.203 2.609 1 96.75 247 THR A CA 1
ATOM 1718 C C . THR A 1 247 ? -22.484 -15.523 1.841 1 96.75 247 THR A C 1
ATOM 1720 O O . THR A 1 247 ? -22.922 -15.562 0.691 1 96.75 247 THR A O 1
ATOM 1723 N N . ILE A 1 248 ? -21.891 -16.453 2.344 1 97.19 248 ILE A N 1
ATOM 1724 C CA . ILE A 1 248 ? -22.016 -17.844 1.916 1 97.19 248 ILE A CA 1
ATOM 1725 C C . ILE A 1 248 ? -22.469 -18.703 3.086 1 97.19 248 ILE A C 1
ATOM 1727 O O . ILE A 1 248 ? -21.781 -18.812 4.105 1 97.19 248 ILE A O 1
ATOM 1731 N N . GLY A 1 249 ? -23.641 -19.344 2.951 1 95.38 249 GLY A N 1
ATOM 1732 C CA . GLY A 1 249 ? -24.203 -20.078 4.078 1 95.38 249 GLY A CA 1
ATOM 1733 C C . GLY A 1 249 ? -24.453 -19.188 5.289 1 95.38 249 GLY A C 1
ATOM 1734 O O . GLY A 1 249 ? -24.266 -19.625 6.426 1 95.38 249 GLY A O 1
ATOM 1735 N N . GLY A 1 250 ? -24.688 -17.969 5.043 1 94.75 250 GLY A N 1
ATOM 1736 C CA . GLY A 1 250 ? -25 -17.031 6.109 1 94.75 250 GLY A CA 1
ATOM 1737 C C . GLY A 1 250 ? -23.766 -16.391 6.719 1 94.75 250 GLY A C 1
ATOM 1738 O O . GLY A 1 250 ? -23.859 -15.477 7.531 1 94.75 250 GLY A O 1
ATOM 1739 N N . ASN A 1 251 ? -22.625 -16.906 6.379 1 94 251 ASN A N 1
ATOM 1740 C CA . ASN A 1 251 ? -21.375 -16.344 6.906 1 94 251 ASN A CA 1
ATOM 1741 C C . ASN A 1 251 ? -20.828 -15.25 5.988 1 94 251 ASN A C 1
ATOM 1743 O O . ASN A 1 251 ? -20.797 -15.414 4.77 1 94 251 ASN A O 1
ATOM 1747 N N . ALA A 1 252 ? -20.375 -14.148 6.625 1 94.94 252 ALA A N 1
ATOM 1748 C CA . ALA A 1 252 ? -19.797 -13.062 5.844 1 94.94 252 ALA A CA 1
ATOM 1749 C C . ALA A 1 252 ? -18.516 -13.508 5.148 1 94.94 252 ALA A C 1
ATOM 1751 O O . ALA A 1 252 ? -17.703 -14.242 5.727 1 94.94 252 ALA A O 1
ATOM 1752 N N . VAL A 1 253 ? -18.359 -13.133 3.906 1 97.12 253 VAL A N 1
ATOM 1753 C CA . VAL A 1 253 ? -17.203 -13.477 3.1 1 97.12 253 VAL A CA 1
ATOM 1754 C C . VAL A 1 253 ? -16.859 -12.32 2.162 1 97.12 253 VAL A C 1
ATOM 1756 O O . VAL A 1 253 ? -17.75 -11.586 1.728 1 97.12 253 VAL A O 1
ATOM 1759 N N . GLY A 1 254 ? -15.602 -12.055 1.965 1 98.12 254 GLY A N 1
ATOM 1760 C CA . GLY A 1 254 ? -15.172 -11.211 0.858 1 98.12 254 GLY A CA 1
ATOM 1761 C C . GLY A 1 254 ? -14.93 -11.992 -0.422 1 98.12 254 GLY A C 1
ATOM 1762 O O . GLY A 1 254 ? -14.305 -13.055 -0.401 1 98.12 254 GLY A O 1
ATOM 1763 N N . VAL A 1 255 ? -15.414 -11.461 -1.553 1 98.75 255 VAL A N 1
ATOM 1764 C CA . VAL A 1 255 ? -15.281 -12.164 -2.828 1 98.75 255 VAL A CA 1
ATOM 1765 C C . VAL A 1 255 ? -14.438 -11.32 -3.787 1 98.75 255 VAL A C 1
ATOM 1767 O O . VAL A 1 255 ? -14.688 -10.125 -3.953 1 98.75 255 VAL A O 1
ATOM 1770 N N . VAL A 1 256 ? -13.453 -11.883 -4.328 1 98.88 256 VAL A N 1
ATOM 1771 C CA . VAL A 1 256 ? -12.664 -11.344 -5.43 1 98.88 256 VAL A CA 1
ATOM 1772 C C . VAL A 1 256 ? -12.812 -12.227 -6.664 1 98.88 256 VAL A C 1
ATOM 1774 O O . VAL A 1 256 ? -12.43 -13.398 -6.645 1 98.88 256 VAL A O 1
ATOM 1777 N N . ALA A 1 257 ? -13.391 -11.734 -7.691 1 98.75 257 ALA A N 1
ATOM 1778 C CA . ALA A 1 257 ? -13.531 -12.484 -8.945 1 98.75 257 ALA A CA 1
ATOM 1779 C C . ALA A 1 257 ? -12.812 -11.773 -10.086 1 98.75 257 ALA A C 1
ATOM 1781 O O . ALA A 1 257 ? -12.977 -10.562 -10.273 1 98.75 257 ALA A O 1
ATOM 1782 N N . THR A 1 258 ? -12.039 -12.492 -10.828 1 98.31 258 THR A N 1
ATOM 1783 C CA . THR A 1 258 ? -11.211 -11.875 -11.859 1 98.31 258 THR A CA 1
ATOM 1784 C C . THR A 1 258 ? -11.711 -12.25 -13.25 1 98.31 258 THR A C 1
ATOM 1786 O O . THR A 1 258 ? -12.359 -13.281 -13.422 1 98.31 258 THR A O 1
ATOM 1789 N N . GLY A 1 259 ? -11.461 -11.344 -14.258 1 96.44 259 GLY A N 1
ATOM 1790 C CA . GLY A 1 259 ? -11.758 -11.555 -15.664 1 96.44 259 GLY A CA 1
ATOM 1791 C C . GLY A 1 259 ? -10.766 -10.883 -16.594 1 96.44 259 GLY A C 1
ATOM 1792 O O . GLY A 1 259 ? -10.109 -9.914 -16.203 1 96.44 259 GLY A O 1
ATOM 1793 N N . LYS A 1 260 ? -10.562 -11.453 -17.719 1 94.12 260 LYS A N 1
ATOM 1794 C CA . LYS A 1 260 ? -9.711 -10.875 -18.75 1 94.12 260 LYS A CA 1
ATOM 1795 C C . LYS A 1 260 ? -8.305 -10.602 -18.219 1 94.12 260 LYS A C 1
ATOM 1797 O O . LYS A 1 260 ? -7.742 -11.414 -17.484 1 94.12 260 LYS A O 1
ATOM 1802 N N . GLU A 1 261 ? -7.703 -9.516 -18.703 1 93.44 261 GLU A N 1
ATOM 1803 C CA . GLU A 1 261 ? -6.375 -9.133 -18.234 1 93.44 261 GLU A CA 1
ATOM 1804 C C . GLU A 1 261 ? -6.465 -8.18 -17.047 1 93.44 261 GLU A C 1
ATOM 1806 O O . GLU A 1 261 ? -7.375 -7.352 -16.969 1 93.44 261 GLU A O 1
ATOM 1811 N N . LEU A 1 262 ? -5.578 -8.297 -16.188 1 96.19 262 LEU A N 1
ATOM 1812 C CA . LEU A 1 262 ? -5.602 -7.496 -14.961 1 96.19 262 LEU A CA 1
ATOM 1813 C C . LEU A 1 262 ? -4.617 -6.336 -15.055 1 96.19 262 LEU A C 1
ATOM 1815 O O . LEU A 1 262 ? -3.404 -6.547 -15.094 1 96.19 262 LEU A O 1
ATOM 1819 N N . CYS A 1 263 ? -5.102 -5.156 -15.125 1 95 263 CYS A N 1
ATOM 1820 C CA . CYS A 1 263 ? -4.281 -3.949 -15.148 1 95 263 CYS A CA 1
ATOM 1821 C C . CYS A 1 263 ? -3.879 -3.531 -13.742 1 95 263 CYS A C 1
ATOM 1823 O O . CYS A 1 263 ? -4.305 -4.145 -12.758 1 95 263 CYS A O 1
ATOM 1825 N N . HIS A 1 264 ? -3.061 -2.467 -13.625 1 94.25 264 HIS A N 1
ATOM 1826 C CA . HIS A 1 264 ? -2.555 -2.006 -12.336 1 94.25 264 HIS A CA 1
ATOM 1827 C C . HIS A 1 264 ? -3.697 -1.604 -11.406 1 94.25 264 HIS A C 1
ATOM 1829 O O . HIS A 1 264 ? -3.627 -1.83 -10.195 1 94.25 264 HIS A O 1
ATOM 1835 N N . ASN A 1 265 ? -4.82 -1.002 -11.906 1 95.94 265 ASN A N 1
ATOM 1836 C CA . ASN A 1 265 ? -5.969 -0.639 -11.086 1 95.94 265 ASN A CA 1
ATOM 1837 C C . ASN A 1 265 ? -6.707 -1.874 -10.578 1 95.94 265 ASN A C 1
ATOM 1839 O O . ASN A 1 265 ? -7.176 -1.898 -9.438 1 95.94 265 ASN A O 1
ATOM 1843 N N . CYS A 1 266 ? -6.805 -2.898 -11.438 1 97.06 266 CYS A N 1
ATOM 1844 C CA . CYS A 1 266 ? -7.453 -4.148 -11.055 1 97.06 266 CYS A CA 1
ATOM 1845 C C . CYS A 1 266 ? -6.758 -4.781 -9.859 1 97.06 266 CYS A C 1
ATOM 1847 O O . CYS A 1 266 ? -7.41 -5.164 -8.883 1 97.06 266 CYS A O 1
ATOM 1849 N N . VAL A 1 267 ? -5.5 -4.809 -9.977 1 95.5 267 VAL A N 1
ATOM 1850 C CA . VAL A 1 267 ? -4.719 -5.488 -8.9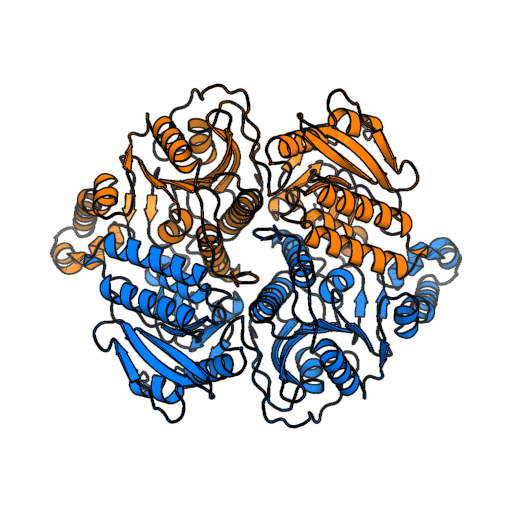45 1 95.5 267 VAL A CA 1
ATOM 1851 C C . VAL A 1 267 ? -4.719 -4.652 -7.668 1 95.5 267 VAL A C 1
ATOM 1853 O O . VAL A 1 267 ? -4.793 -5.199 -6.562 1 95.5 267 VAL A O 1
ATOM 1856 N N . ALA A 1 268 ? -4.645 -3.303 -7.812 1 95.56 268 ALA A N 1
ATOM 1857 C CA . ALA A 1 268 ? -4.738 -2.424 -6.648 1 95.56 268 ALA A CA 1
ATOM 1858 C C . ALA A 1 268 ? -6.062 -2.621 -5.918 1 95.56 268 ALA A C 1
ATOM 1860 O O . ALA A 1 268 ? -6.094 -2.688 -4.688 1 95.56 268 ALA A O 1
ATOM 1861 N N . LYS A 1 269 ? -7.125 -2.74 -6.656 1 97.12 269 LYS A N 1
ATOM 1862 C CA . LYS A 1 269 ? -8.453 -2.975 -6.102 1 97.12 269 LYS A CA 1
ATOM 1863 C C . LYS A 1 269 ? -8.492 -4.25 -5.27 1 97.12 269 LYS A C 1
ATOM 1865 O O . LYS A 1 269 ? -8.953 -4.242 -4.129 1 97.12 269 LYS A O 1
ATOM 1870 N N . ALA A 1 270 ? -7.984 -5.297 -5.836 1 98 270 ALA A N 1
ATOM 1871 C CA . ALA A 1 270 ? -7.992 -6.59 -5.16 1 98 270 ALA A CA 1
ATOM 1872 C C . ALA A 1 270 ? -7.16 -6.547 -3.881 1 98 270 ALA A C 1
ATOM 1874 O O . ALA A 1 270 ? -7.578 -7.059 -2.84 1 98 270 ALA A O 1
ATOM 1875 N N . SER A 1 271 ? -6 -5.887 -3.967 1 96.88 271 SER A N 1
ATOM 1876 C CA . SER A 1 271 ? -5.125 -5.789 -2.805 1 96.88 271 SER A CA 1
ATOM 1877 C C . SER A 1 271 ? -5.809 -5.062 -1.653 1 96.88 271 SER A C 1
ATOM 1879 O O . SER A 1 271 ? -5.797 -5.539 -0.517 1 96.88 271 SER A O 1
ATOM 1881 N N . ARG A 1 272 ? -6.398 -3.928 -1.965 1 96.62 272 ARG A N 1
ATOM 1882 C CA . ARG A 1 272 ? -7.074 -3.125 -0.951 1 96.62 272 ARG A CA 1
ATOM 1883 C C . ARG A 1 272 ? -8.211 -3.908 -0.305 1 96.62 272 ARG A C 1
ATOM 1885 O O . ARG A 1 272 ? -8.391 -3.863 0.915 1 96.62 272 ARG A O 1
ATOM 1892 N N . PHE A 1 273 ? -8.922 -4.605 -1.091 1 98 273 PHE A N 1
ATOM 1893 C CA . PHE A 1 273 ? -10.094 -5.328 -0.614 1 98 273 PHE A CA 1
ATOM 1894 C C . PHE A 1 273 ? -9.688 -6.523 0.235 1 98 273 PHE A C 1
ATOM 1896 O O . PHE A 1 273 ? -10.25 -6.75 1.309 1 98 273 PHE A O 1
ATOM 1903 N N . VAL A 1 274 ? -8.703 -7.309 -0.182 1 97.81 274 VAL A N 1
ATOM 1904 C CA . VAL A 1 274 ? -8.242 -8.477 0.56 1 97.81 274 VAL A CA 1
ATOM 1905 C C . VAL A 1 274 ? -7.641 -8.039 1.894 1 97.81 274 VAL A C 1
ATOM 1907 O O . VAL A 1 274 ? -7.855 -8.688 2.922 1 97.81 274 VAL A O 1
ATOM 1910 N N . ARG A 1 275 ? -6.918 -6.949 1.854 1 96.62 275 ARG A N 1
ATOM 1911 C CA . ARG A 1 275 ? -6.332 -6.449 3.094 1 96.62 275 ARG A CA 1
ATOM 1912 C C . ARG A 1 275 ? -7.418 -6.066 4.094 1 96.62 275 ARG A C 1
ATOM 1914 O O . ARG A 1 275 ? -7.281 -6.324 5.293 1 96.62 275 ARG A O 1
ATOM 1921 N N . LEU A 1 276 ? -8.484 -5.418 3.574 1 96.88 276 LEU A N 1
ATOM 1922 C CA . LEU A 1 276 ? -9.617 -5.078 4.434 1 96.88 276 LEU A CA 1
ATOM 1923 C C . LEU A 1 276 ? -10.219 -6.332 5.055 1 96.88 276 LEU A C 1
ATOM 1925 O O . LEU A 1 276 ? -10.461 -6.375 6.262 1 96.88 276 LEU A O 1
ATOM 1929 N N . CYS A 1 277 ? -10.422 -7.359 4.285 1 96.81 277 CYS A N 1
ATOM 1930 C CA . CYS A 1 277 ? -10.961 -8.617 4.789 1 96.81 277 CYS A CA 1
ATOM 1931 C C . CYS A 1 277 ? -10.062 -9.203 5.867 1 96.81 277 CYS A C 1
ATOM 1933 O O . CYS A 1 277 ? -10.539 -9.625 6.922 1 96.81 277 CYS A O 1
ATOM 1935 N N . ASP A 1 278 ? -8.75 -9.188 5.594 1 96.25 278 ASP A N 1
ATOM 1936 C CA . ASP A 1 278 ? -7.801 -9.797 6.52 1 96.25 278 ASP A CA 1
ATOM 1937 C C . ASP A 1 278 ? -7.762 -9.031 7.844 1 96.25 278 ASP A C 1
ATOM 1939 O O . ASP A 1 278 ? -7.625 -9.633 8.914 1 96.25 278 ASP A O 1
ATOM 1943 N N . ALA A 1 279 ? -7.883 -7.695 7.797 1 95.25 279 ALA A N 1
ATOM 1944 C CA . ALA A 1 279 ? -7.84 -6.875 9.008 1 95.25 279 ALA A CA 1
ATOM 1945 C C . ALA A 1 279 ? -8.914 -7.309 10 1 95.25 279 ALA A C 1
ATOM 1947 O O . ALA A 1 279 ? -8.703 -7.246 11.219 1 95.25 279 ALA A O 1
ATOM 1948 N N . PHE A 1 280 ? -10.031 -7.816 9.477 1 95.5 280 PHE A N 1
ATOM 1949 C CA . PHE A 1 280 ? -11.141 -8.148 10.359 1 95.5 280 PHE A CA 1
ATOM 1950 C C . PHE A 1 280 ? -11.484 -9.633 10.266 1 95.5 280 PHE A C 1
ATOM 1952 O O . PHE A 1 280 ? -12.586 -10.047 10.617 1 95.5 280 PHE A O 1
ATOM 1959 N N . SER A 1 281 ? -10.578 -10.422 9.656 1 94.25 281 SER A N 1
ATOM 1960 C CA . SER A 1 281 ? -10.648 -11.883 9.594 1 94.25 281 SER A CA 1
ATOM 1961 C C . SER A 1 281 ? -11.898 -12.344 8.859 1 94.25 281 SER A C 1
ATOM 1963 O O . SER A 1 281 ? -12.531 -13.328 9.258 1 94.25 281 SER A O 1
ATOM 1965 N N . VAL A 1 282 ? -12.312 -11.531 7.941 1 95.75 282 VAL A N 1
ATOM 1966 C CA . VAL A 1 282 ? -13.352 -11.969 7.016 1 95.75 282 VAL A CA 1
ATOM 1967 C C . VAL A 1 282 ? -12.766 -12.938 5.996 1 95.75 282 VAL A C 1
ATOM 1969 O O . VAL A 1 282 ? -11.789 -12.609 5.312 1 95.75 282 VAL A O 1
ATOM 1972 N N . PRO A 1 283 ? -13.305 -14.141 5.914 1 97 283 PRO A N 1
ATOM 1973 C CA . PRO A 1 283 ? -12.781 -15.078 4.914 1 97 283 PRO A CA 1
ATOM 1974 C C . PRO A 1 283 ? -12.867 -14.539 3.492 1 97 283 PRO A C 1
ATOM 1976 O O . PRO A 1 283 ? -13.75 -13.719 3.189 1 97 283 PRO A O 1
ATOM 1979 N N . VAL A 1 284 ? -11.984 -15.008 2.588 1 98.5 284 VAL A N 1
ATOM 1980 C CA . VAL A 1 284 ? -11.93 -14.484 1.228 1 98.5 284 VAL A CA 1
ATOM 1981 C C . VAL A 1 284 ? -12.086 -15.625 0.227 1 98.5 284 VAL A C 1
ATOM 1983 O O . VAL A 1 284 ? -11.414 -16.656 0.333 1 98.5 284 VAL A O 1
ATOM 1986 N N . LEU A 1 285 ? -12.984 -15.477 -0.662 1 98.88 285 LEU A N 1
ATOM 1987 C CA . LEU A 1 285 ? -13.117 -16.328 -1.842 1 98.88 285 LEU A CA 1
ATOM 1988 C C . LEU A 1 285 ? -12.555 -15.633 -3.078 1 98.88 285 LEU A C 1
ATOM 1990 O O . LEU A 1 285 ? -13.039 -14.562 -3.467 1 98.88 285 LEU A O 1
ATOM 1994 N N . THR A 1 286 ? -11.57 -16.172 -3.633 1 98.88 286 THR A N 1
ATOM 1995 C CA . THR A 1 286 ? -11.031 -15.672 -4.891 1 98.88 286 THR A CA 1
ATOM 1996 C C . THR A 1 286 ? -11.414 -16.578 -6.051 1 98.88 286 THR A C 1
ATOM 1998 O O . THR A 1 286 ? -11.086 -17.766 -6.051 1 98.88 286 THR A O 1
ATOM 2001 N N . ILE A 1 287 ? -12.133 -16.062 -6.996 1 98.75 287 ILE A N 1
ATOM 2002 C CA . ILE A 1 287 ? -12.5 -16.781 -8.219 1 98.75 287 ILE A CA 1
ATOM 2003 C C . ILE A 1 287 ? -11.562 -16.359 -9.352 1 98.75 287 ILE A C 1
ATOM 2005 O O . ILE A 1 287 ? -11.602 -15.227 -9.812 1 98.75 287 ILE A O 1
ATOM 2009 N N . VAL A 1 288 ? -10.789 -17.312 -9.789 1 98.25 288 VAL A N 1
ATOM 2010 C CA . VAL A 1 288 ? -9.727 -17 -10.734 1 98.25 288 VAL A CA 1
ATOM 2011 C C . VAL A 1 288 ? -10.141 -17.438 -12.141 1 98.25 288 VAL A C 1
ATOM 2013 O O . VAL A 1 288 ? -10.406 -18.609 -12.383 1 98.25 288 VAL A O 1
ATOM 2016 N N . ASN A 1 289 ? -10.242 -16.562 -13 1 97.62 289 ASN A N 1
ATOM 2017 C CA . ASN A 1 289 ? -10.422 -16.703 -14.445 1 97.62 289 ASN A CA 1
ATOM 2018 C C . ASN A 1 289 ? -9.875 -15.492 -15.195 1 97.62 289 ASN A C 1
ATOM 2020 O O . ASN A 1 289 ? -10.625 -14.562 -15.5 1 97.62 289 ASN A O 1
ATOM 2024 N N . THR A 1 290 ? -8.594 -15.492 -15.469 1 95.75 290 THR A N 1
ATOM 2025 C CA . THR A 1 290 ? -7.957 -14.305 -16.016 1 95.75 290 THR A CA 1
ATOM 2026 C C . THR A 1 290 ? -6.922 -14.68 -17.078 1 95.75 290 THR A C 1
ATOM 2028 O O . THR A 1 290 ? -6.352 -15.766 -17.031 1 95.75 290 THR A O 1
ATOM 2031 N N . GLU A 1 291 ? -6.699 -13.805 -17.984 1 89.69 291 GLU A N 1
ATOM 2032 C CA . GLU A 1 291 ? -5.699 -13.969 -19.031 1 89.69 291 GLU A CA 1
ATOM 2033 C C . GLU A 1 291 ? -4.316 -13.547 -18.547 1 89.69 291 GLU A C 1
ATOM 2035 O O . GLU A 1 291 ? -3.342 -13.609 -19.297 1 89.69 291 GLU A O 1
ATOM 2040 N N . GLY A 1 292 ? -4.227 -13.109 -17.297 1 91.5 292 GLY A N 1
ATOM 2041 C CA . GLY A 1 292 ? -2.957 -12.68 -16.734 1 91.5 292 GLY A CA 1
ATOM 2042 C C . GLY A 1 292 ? -2.873 -11.18 -16.547 1 91.5 292 GLY A C 1
ATOM 2043 O O . GLY A 1 292 ? -3.881 -10.477 -16.641 1 91.5 292 GLY A O 1
ATOM 2044 N N . PHE A 1 293 ? -1.683 -10.711 -16.172 1 92 293 PHE A N 1
ATOM 2045 C CA . PHE A 1 293 ? -1.433 -9.281 -16.062 1 92 293 PHE A CA 1
ATOM 2046 C C . PHE A 1 293 ? -1.308 -8.633 -17.438 1 92 293 PHE A C 1
ATOM 2048 O O . PHE A 1 293 ? -0.746 -9.234 -18.359 1 92 293 PHE A O 1
ATOM 2055 N N . VAL A 1 294 ? -1.752 -7.465 -17.547 1 87.19 294 VAL A N 1
ATOM 2056 C CA . VAL A 1 294 ? -1.788 -6.789 -18.844 1 87.19 294 VAL A CA 1
ATOM 2057 C C . VAL A 1 294 ? -0.365 -6.562 -19.344 1 87.19 294 VAL A C 1
ATOM 2059 O O . VAL A 1 294 ? 0.47 -6 -18.625 1 87.19 294 VAL A O 1
ATOM 2062 N N . PRO A 1 295 ? -0.08 -7.059 -20.5 1 81.75 295 PRO A N 1
ATOM 2063 C CA . PRO A 1 295 ? 1.226 -6.77 -21.109 1 81.75 295 PRO A CA 1
ATOM 2064 C C . PRO A 1 295 ? 1.28 -5.398 -21.766 1 81.75 295 PRO A C 1
ATOM 2066 O O . PRO A 1 295 ? 1.211 -5.305 -23 1 81.75 295 PRO A O 1
ATOM 2069 N N . SER A 1 296 ? 1.335 -4.316 -21.062 1 78.81 296 SER A N 1
ATOM 2070 C CA . SER A 1 296 ? 1.261 -2.947 -21.578 1 78.81 296 SER A CA 1
ATOM 2071 C C . SER A 1 296 ? 2.354 -2.074 -20.969 1 78.81 296 SER A C 1
ATOM 2073 O O . SER A 1 296 ? 2.533 -2.057 -19.75 1 78.81 296 SER A O 1
ATOM 2075 N N . THR A 1 297 ? 2.988 -1.389 -21.859 1 77 297 THR A N 1
ATOM 2076 C CA . THR A 1 297 ? 4.02 -0.458 -21.406 1 77 297 THR A CA 1
ATOM 2077 C C . THR A 1 297 ? 3.42 0.635 -20.531 1 77 297 THR A C 1
ATOM 2079 O O . THR A 1 297 ? 4.023 1.036 -19.531 1 77 297 THR A O 1
ATOM 2082 N N . SER A 1 298 ? 2.271 1.026 -20.984 1 82.31 298 SER A N 1
ATOM 2083 C CA . SER A 1 298 ? 1.615 2.072 -20.203 1 82.31 298 SER A CA 1
ATOM 2084 C C . SER A 1 298 ? 1.24 1.57 -18.812 1 82.31 298 SER A C 1
ATOM 2086 O O . SER A 1 298 ? 1.347 2.309 -17.828 1 82.31 298 SER A O 1
ATOM 2088 N N . ASP A 1 299 ? 0.836 0.349 -18.734 1 88.56 299 ASP A N 1
ATOM 2089 C CA . ASP A 1 299 ? 0.506 -0.218 -17.438 1 88.56 299 ASP A CA 1
ATOM 2090 C C . ASP A 1 299 ? 1.761 -0.408 -16.594 1 88.56 299 ASP A C 1
ATOM 2092 O O . ASP A 1 299 ? 1.736 -0.182 -15.375 1 88.56 299 ASP A O 1
ATOM 2096 N N . ASP A 1 300 ? 2.865 -0.761 -17.234 1 84.31 300 ASP A N 1
ATOM 2097 C CA . ASP A 1 300 ? 4.129 -0.936 -16.531 1 84.31 300 ASP A CA 1
ATOM 2098 C C . ASP A 1 300 ? 4.605 0.384 -15.93 1 84.31 300 ASP A C 1
ATOM 2100 O O . ASP A 1 300 ? 5.016 0.431 -14.766 1 84.31 300 ASP A O 1
ATOM 2104 N N . ILE A 1 301 ? 4.461 1.385 -16.703 1 83.81 301 ILE A N 1
ATOM 2105 C CA . ILE A 1 301 ? 4.895 2.703 -16.266 1 83.81 301 ILE A CA 1
ATOM 2106 C C . ILE A 1 301 ? 3.998 3.184 -15.125 1 83.81 301 ILE A C 1
ATOM 2108 O O . ILE A 1 301 ? 4.469 3.836 -14.188 1 83.81 301 ILE A O 1
ATOM 2112 N N . ALA A 1 302 ? 2.775 2.713 -15.203 1 87.75 302 ALA A N 1
ATOM 2113 C CA . ALA A 1 302 ? 1.822 3.107 -14.172 1 87.75 302 ALA A CA 1
ATOM 2114 C C . ALA A 1 302 ? 2.031 2.301 -12.891 1 87.75 302 ALA A C 1
ATOM 2116 O O . ALA A 1 302 ? 1.383 2.559 -11.875 1 87.75 302 ALA A O 1
ATOM 2117 N N . GLY A 1 303 ? 2.934 1.366 -12.977 1 88.81 303 GLY A N 1
ATOM 2118 C CA . GLY A 1 303 ? 3.266 0.625 -11.766 1 88.81 303 GLY A CA 1
ATOM 2119 C C . GLY A 1 303 ? 2.711 -0.787 -11.766 1 88.81 303 GLY A C 1
ATOM 2120 O O . GLY A 1 303 ? 2.502 -1.374 -10.703 1 88.81 303 GLY A O 1
ATOM 2121 N N . GLY A 1 304 ? 2.463 -1.308 -12.938 1 92 304 GLY A N 1
ATOM 2122 C CA . GLY A 1 304 ? 1.853 -2.623 -13.039 1 92 304 GLY A CA 1
ATOM 2123 C C . GLY A 1 304 ? 2.594 -3.689 -12.258 1 92 304 GLY A C 1
ATOM 2124 O O . GLY A 1 304 ? 1.981 -4.461 -11.516 1 92 304 GLY A O 1
ATOM 2125 N N . ILE A 1 305 ? 3.904 -3.684 -12.328 1 92.25 305 ILE A N 1
ATOM 2126 C CA . ILE A 1 305 ? 4.715 -4.707 -11.68 1 92.25 305 ILE A CA 1
ATOM 2127 C C . ILE A 1 305 ? 4.707 -4.492 -10.164 1 92.25 305 ILE A C 1
ATOM 2129 O O . ILE A 1 305 ? 4.578 -5.449 -9.398 1 92.25 305 ILE A O 1
ATOM 2133 N N . ARG A 1 306 ? 4.793 -3.238 -9.672 1 93.25 306 ARG A N 1
ATOM 2134 C CA . ARG A 1 306 ? 4.723 -2.945 -8.242 1 93.25 306 ARG A CA 1
ATOM 2135 C C . ARG A 1 306 ? 3.381 -3.381 -7.664 1 93.25 306 ARG A C 1
ATOM 2137 O O . ARG A 1 306 ? 3.332 -3.979 -6.586 1 93.25 306 ARG A O 1
ATOM 2144 N N . GLU A 1 307 ? 2.322 -3.082 -8.43 1 94.75 307 GLU A N 1
ATOM 2145 C CA . GLU A 1 307 ? 0.983 -3.43 -7.961 1 94.75 307 GLU A CA 1
ATOM 2146 C C . GLU A 1 307 ? 0.791 -4.941 -7.91 1 94.75 307 GLU A C 1
ATOM 2148 O O . GLU A 1 307 ? 0.18 -5.461 -6.973 1 94.75 307 GLU A O 1
ATOM 2153 N N . ALA A 1 308 ? 1.307 -5.617 -8.922 1 95 308 ALA A N 1
ATOM 2154 C CA . ALA A 1 308 ? 1.211 -7.074 -8.938 1 95 308 ALA A CA 1
ATOM 2155 C C . ALA A 1 308 ? 1.991 -7.688 -7.777 1 95 308 ALA A C 1
ATOM 2157 O O . ALA A 1 308 ? 1.523 -8.633 -7.137 1 95 308 ALA A O 1
ATOM 2158 N N . ALA A 1 309 ? 3.18 -7.156 -7.57 1 94.69 309 ALA A N 1
ATOM 2159 C CA . ALA A 1 309 ? 3.977 -7.613 -6.434 1 94.69 309 ALA A CA 1
ATOM 2160 C C . ALA A 1 309 ? 3.238 -7.379 -5.117 1 94.69 309 ALA A C 1
ATOM 2162 O O . ALA A 1 309 ? 3.23 -8.25 -4.242 1 94.69 309 ALA A O 1
ATOM 2163 N N . ARG A 1 310 ? 2.615 -6.246 -5.004 1 94.81 310 ARG A N 1
ATOM 2164 C CA . ARG A 1 310 ? 1.824 -5.922 -3.82 1 94.81 310 ARG A CA 1
ATOM 2165 C C . ARG A 1 310 ? 0.687 -6.922 -3.633 1 94.81 310 ARG A C 1
ATOM 2167 O O . ARG A 1 310 ? 0.42 -7.363 -2.514 1 94.81 310 ARG A O 1
ATOM 2174 N N . LEU A 1 311 ? 0.009 -7.254 -4.695 1 96.38 311 LEU A N 1
ATOM 2175 C CA . LEU A 1 311 ? -1.075 -8.227 -4.637 1 96.38 311 LEU A CA 1
ATOM 2176 C C . LEU A 1 311 ? -0.579 -9.562 -4.098 1 96.38 311 LEU A C 1
ATOM 2178 O O . LEU A 1 311 ? -1.192 -10.141 -3.197 1 96.38 311 LEU A O 1
ATOM 2182 N N . ALA A 1 312 ? 0.564 -10 -4.664 1 95.94 312 ALA A N 1
ATOM 2183 C CA . ALA A 1 312 ? 1.134 -11.273 -4.223 1 95.94 312 ALA A CA 1
ATOM 2184 C C . ALA A 1 312 ? 1.465 -11.234 -2.732 1 95.94 312 ALA A C 1
ATOM 2186 O O . ALA A 1 312 ? 1.15 -12.18 -1.999 1 95.94 312 ALA A O 1
ATOM 2187 N N . ALA A 1 313 ? 2.047 -10.148 -2.295 1 95.25 313 ALA A N 1
ATOM 2188 C CA . ALA A 1 313 ? 2.404 -10 -0.887 1 95.25 313 ALA A CA 1
ATOM 2189 C C . ALA A 1 313 ? 1.157 -9.938 -0.009 1 95.25 313 ALA A C 1
ATOM 2191 O O . ALA A 1 313 ? 1.136 -10.5 1.09 1 95.25 313 ALA A O 1
ATOM 2192 N N . THR A 1 314 ? 0.132 -9.234 -0.482 1 95.94 314 THR A N 1
ATOM 2193 C CA . THR A 1 314 ? -1.109 -9.086 0.268 1 95.94 314 THR A CA 1
ATOM 2194 C C . THR A 1 314 ? -1.745 -10.445 0.537 1 95.94 314 THR A C 1
ATOM 2196 O O . THR A 1 314 ? -2.115 -10.75 1.672 1 95.94 314 THR A O 1
ATOM 2199 N N . TYR A 1 315 ? -1.846 -11.273 -0.517 1 96.94 315 TYR A N 1
ATOM 2200 C CA . TYR A 1 315 ? -2.42 -12.609 -0.351 1 96.94 315 TYR A CA 1
ATOM 2201 C C . TYR A 1 315 ? -1.544 -13.469 0.548 1 96.94 315 TYR A C 1
ATOM 2203 O O . TYR A 1 315 ? -2.051 -14.195 1.409 1 96.94 315 TYR A O 1
ATOM 2211 N N . ALA A 1 316 ? -0.243 -13.359 0.359 1 94.38 316 ALA A N 1
ATOM 2212 C CA . ALA A 1 316 ? 0.673 -14.188 1.141 1 94.38 316 ALA A CA 1
ATOM 22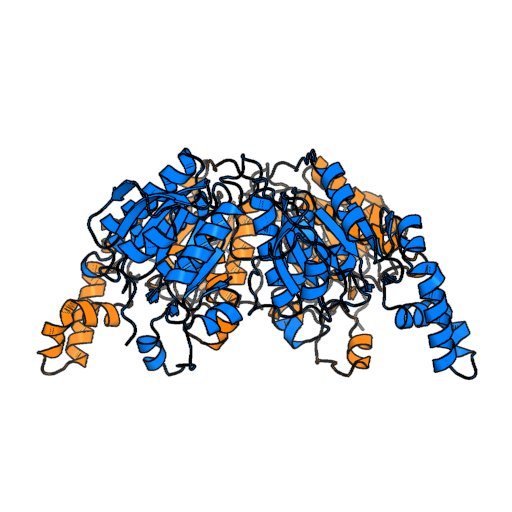13 C C . ALA A 1 316 ? 0.622 -13.812 2.619 1 94.38 316 ALA A C 1
ATOM 2215 O O . ALA A 1 316 ? 0.743 -14.68 3.49 1 94.38 316 ALA A O 1
ATOM 2216 N N . ASP A 1 317 ? 0.414 -12.539 2.891 1 92.81 317 ASP A N 1
ATOM 2217 C CA . ASP A 1 317 ? 0.457 -12.023 4.254 1 92.81 317 ASP A CA 1
ATOM 2218 C C . ASP A 1 317 ? -0.88 -12.227 4.961 1 92.81 317 ASP A C 1
ATOM 2220 O O . ASP A 1 317 ? -0.951 -12.188 6.191 1 92.81 317 ASP A O 1
ATOM 2224 N N . ALA A 1 318 ? -1.961 -12.383 4.207 1 94.94 318 ALA A N 1
ATOM 2225 C CA . ALA A 1 318 ? -3.297 -12.477 4.789 1 94.94 318 ALA A CA 1
ATOM 2226 C C . ALA A 1 318 ? -3.445 -13.758 5.613 1 94.94 318 ALA A C 1
ATOM 2228 O O . ALA A 1 318 ? -3.127 -14.844 5.137 1 94.94 318 ALA A O 1
ATOM 2229 N N . THR A 1 319 ? -3.963 -13.664 6.836 1 94.5 319 THR A N 1
ATOM 2230 C CA . THR A 1 319 ? -4.078 -14.805 7.738 1 94.5 319 THR A CA 1
ATOM 2231 C C . THR A 1 319 ? -5.52 -15.297 7.805 1 94.5 319 THR A C 1
ATOM 2233 O O . THR A 1 319 ? -5.789 -16.359 8.359 1 94.5 319 THR A O 1
ATOM 2236 N N . THR A 1 320 ? -6.453 -14.5 7.273 1 95.56 320 THR A N 1
ATOM 2237 C CA . THR A 1 320 ? -7.84 -14.953 7.227 1 95.56 320 THR A CA 1
ATOM 2238 C C . THR A 1 320 ? -7.969 -16.203 6.355 1 95.56 320 THR A C 1
ATOM 2240 O O . THR A 1 320 ? -7.047 -16.547 5.613 1 95.56 320 THR A O 1
ATOM 2243 N N . ALA A 1 321 ? -9.07 -16.922 6.48 1 97.06 321 ALA A N 1
ATOM 2244 C CA . ALA A 1 321 ? -9.32 -18.078 5.629 1 97.06 321 ALA A CA 1
ATOM 2245 C C . ALA A 1 321 ? -9.438 -17.656 4.164 1 97.06 321 ALA A C 1
ATOM 2247 O O . ALA A 1 321 ? -10.203 -16.75 3.832 1 97.06 321 ALA A O 1
ATOM 2248 N N . LYS A 1 322 ? -8.688 -18.297 3.309 1 98.38 322 LYS A N 1
ATOM 2249 C CA . LYS A 1 322 ? -8.695 -17.984 1.881 1 98.38 322 LYS A CA 1
ATOM 2250 C C . LYS A 1 322 ? -8.977 -19.234 1.051 1 98.38 322 LYS A C 1
ATOM 2252 O O . LYS A 1 322 ? -8.273 -20.234 1.178 1 98.38 322 LYS A O 1
ATOM 2257 N N . VAL A 1 323 ? -9.961 -19.172 0.238 1 98.75 323 VAL A N 1
ATOM 2258 C CA . VAL A 1 323 ? -10.273 -20.219 -0.722 1 98.75 323 VAL A CA 1
ATOM 2259 C C . VAL A 1 323 ? -10.141 -19.688 -2.145 1 98.75 323 VAL A C 1
ATOM 2261 O O . VAL A 1 323 ? -10.664 -18.609 -2.461 1 98.75 323 VAL A O 1
ATOM 2264 N N . ALA A 1 324 ? -9.398 -20.312 -2.926 1 98.75 324 ALA A N 1
ATOM 2265 C CA . ALA A 1 324 ? -9.297 -19.969 -4.34 1 98.75 324 ALA A CA 1
ATOM 2266 C C . ALA A 1 324 ? -10.047 -20.984 -5.203 1 98.75 324 ALA A C 1
ATOM 2268 O O . ALA A 1 324 ? -9.828 -22.188 -5.094 1 98.75 324 ALA A O 1
ATOM 2269 N N . LEU A 1 325 ? -10.953 -20.516 -5.953 1 98.69 325 LEU A N 1
ATOM 2270 C CA . LEU A 1 325 ? -11.641 -21.312 -6.965 1 98.69 325 LEU A CA 1
ATOM 2271 C C . LEU A 1 325 ? -11.117 -20.984 -8.359 1 98.69 325 LEU A C 1
ATOM 2273 O O . LEU A 1 325 ? -11.383 -19.906 -8.891 1 98.69 325 LEU A O 1
ATOM 2277 N N . ILE A 1 326 ? -10.336 -21.891 -8.914 1 98.19 326 ILE A N 1
ATOM 2278 C CA . ILE A 1 326 ? -9.836 -21.688 -10.266 1 98.19 326 ILE A CA 1
ATOM 2279 C C . ILE A 1 326 ? -10.898 -22.109 -11.281 1 98.19 326 ILE A C 1
ATOM 2281 O O . ILE A 1 326 ? -10.984 -23.281 -11.648 1 98.19 326 ILE A O 1
ATOM 2285 N N . ALA A 1 327 ? -11.609 -21.109 -11.781 1 97.69 327 ALA A N 1
ATOM 2286 C CA . ALA A 1 327 ? -12.812 -21.359 -12.578 1 97.69 327 ALA A CA 1
ATOM 2287 C C . ALA A 1 327 ? -12.516 -21.266 -14.07 1 97.69 327 ALA A C 1
ATOM 2289 O O . ALA A 1 327 ? -13.359 -21.625 -14.898 1 97.69 327 ALA A O 1
ATOM 2290 N N . GLY A 1 328 ? -11.383 -20.797 -14.43 1 96.38 328 GLY A N 1
ATOM 2291 C CA . GLY A 1 328 ? -10.961 -20.672 -15.812 1 96.38 328 GLY A CA 1
ATOM 2292 C C . GLY A 1 328 ? -9.453 -20.766 -15.984 1 96.38 328 GLY A C 1
ATOM 2293 O O . GLY A 1 328 ? -8.844 -21.766 -15.633 1 96.38 328 GLY A O 1
ATOM 2294 N N . LYS A 1 329 ? -8.891 -19.656 -16.469 1 95.75 329 LYS A N 1
ATOM 2295 C CA . LYS A 1 329 ? -7.461 -19.641 -16.75 1 95.75 329 LYS A CA 1
ATOM 2296 C C . LYS A 1 329 ? -6.676 -19.031 -15.594 1 95.75 329 LYS A C 1
ATOM 2298 O O . LYS A 1 329 ? -7.094 -18.016 -15.023 1 95.75 329 LYS A O 1
ATOM 2303 N N . ALA A 1 330 ? -5.637 -19.594 -15.188 1 95.75 330 ALA A N 1
ATOM 2304 C CA . ALA A 1 330 ? -4.629 -19.109 -14.25 1 95.75 330 ALA A CA 1
ATOM 2305 C C . ALA A 1 330 ? -3.221 -19.453 -14.727 1 95.75 330 ALA A C 1
ATOM 2307 O O . ALA A 1 330 ? -2.689 -20.516 -14.375 1 95.75 330 ALA A O 1
ATOM 2308 N N . VAL A 1 331 ? -2.613 -18.562 -15.445 1 92.12 331 VAL A N 1
ATOM 2309 C CA . VAL A 1 331 ? -1.365 -18.875 -16.141 1 92.12 331 VAL A CA 1
ATOM 2310 C C . VAL A 1 331 ? -0.246 -17.969 -15.609 1 92.12 331 VAL A C 1
ATOM 2312 O O . VAL A 1 331 ? -0.37 -16.75 -15.617 1 92.12 331 VAL A O 1
ATOM 2315 N N . GLY A 1 332 ? 0.781 -18.578 -15.109 1 91.38 332 GLY A N 1
ATOM 2316 C CA . GLY A 1 332 ? 1.994 -17.859 -14.75 1 91.38 332 GLY A CA 1
ATOM 2317 C C . GLY A 1 332 ? 1.879 -17.109 -13.438 1 91.38 332 GLY A C 1
ATOM 2318 O O . GLY A 1 332 ? 1.444 -17.672 -12.43 1 91.38 332 GLY A O 1
ATOM 2319 N N . PRO A 1 333 ? 2.396 -15.82 -13.461 1 92.69 333 PRO A N 1
ATOM 2320 C CA . PRO A 1 333 ? 2.504 -15.062 -12.211 1 92.69 333 PRO A CA 1
ATOM 2321 C C . PRO A 1 333 ? 1.15 -14.828 -11.547 1 92.69 333 PRO A C 1
ATOM 2323 O O . PRO A 1 333 ? 1.068 -14.727 -10.32 1 92.69 333 PRO A O 1
ATOM 2326 N N . VAL A 1 334 ? 0.101 -14.773 -12.289 1 94.81 334 VAL A N 1
ATOM 2327 C CA . VAL A 1 334 ? -1.208 -14.492 -11.711 1 94.81 334 VAL A CA 1
ATOM 2328 C C . VAL A 1 334 ? -1.634 -15.641 -10.805 1 94.81 334 VAL A C 1
ATOM 2330 O O . VAL A 1 334 ? -2.277 -15.43 -9.773 1 94.81 334 VAL A O 1
ATOM 2333 N N . TYR A 1 335 ? -1.26 -16.875 -11.219 1 96.25 335 TYR A N 1
ATOM 2334 C CA . TYR A 1 335 ? -1.53 -18.016 -10.359 1 96.25 335 TYR A CA 1
ATOM 2335 C C . TYR A 1 335 ? -0.804 -17.875 -9.023 1 96.25 335 TYR A C 1
ATOM 2337 O O . TYR A 1 335 ? -1.392 -18.094 -7.961 1 96.25 335 TYR A O 1
ATOM 2345 N N . THR A 1 336 ? 0.459 -17.453 -9.023 1 95.25 336 THR A N 1
ATOM 2346 C CA . THR A 1 336 ? 1.26 -17.375 -7.805 1 95.25 336 THR A CA 1
ATOM 2347 C C . THR A 1 336 ? 0.717 -16.297 -6.867 1 95.25 336 THR A C 1
ATOM 2349 O O . THR A 1 336 ? 0.844 -16.406 -5.648 1 95.25 336 THR A O 1
ATOM 2352 N N . ALA A 1 337 ? 0.073 -15.32 -7.438 1 95.06 337 ALA A N 1
ATOM 2353 C CA . ALA A 1 337 ? -0.478 -14.234 -6.629 1 95.06 337 ALA A CA 1
ATOM 2354 C C . ALA A 1 337 ? -1.871 -14.586 -6.117 1 95.06 337 ALA A C 1
ATOM 2356 O O . ALA A 1 337 ? -2.102 -14.617 -4.906 1 95.06 337 ALA A O 1
ATOM 2357 N N . LEU A 1 338 ? -2.758 -15.016 -7.004 1 95.12 338 LEU A N 1
ATOM 2358 C CA . LEU A 1 338 ? -4.18 -15.133 -6.691 1 95.12 338 LEU A CA 1
ATOM 2359 C C . LEU A 1 338 ? -4.48 -16.469 -6.023 1 95.12 338 LEU A C 1
ATOM 2361 O O . LEU A 1 338 ? -5.484 -16.609 -5.32 1 95.12 338 LEU A O 1
ATOM 2365 N N . ALA A 1 339 ? -3.607 -17.453 -6.234 1 91.94 339 ALA A N 1
ATOM 2366 C CA . ALA A 1 339 ? -3.881 -18.781 -5.691 1 91.94 339 ALA A CA 1
ATOM 2367 C C . ALA A 1 339 ? -3.09 -19.031 -4.41 1 91.94 339 ALA A C 1
ATOM 2369 O O . ALA A 1 339 ? -2.918 -20.172 -3.984 1 91.94 339 ALA A O 1
ATOM 2370 N N . ALA A 1 340 ? -2.564 -17.953 -3.846 1 94.75 340 ALA A N 1
ATOM 2371 C CA . ALA A 1 340 ? -2.004 -18.047 -2.5 1 94.75 340 ALA A CA 1
ATOM 2372 C C . ALA A 1 340 ? -3.107 -18.203 -1.456 1 94.75 340 ALA A C 1
ATOM 2374 O O . ALA A 1 340 ? -3.43 -17.25 -0.737 1 94.75 340 ALA A O 1
ATOM 2375 N N . ALA A 1 341 ? -3.688 -19.406 -1.382 1 97.44 341 ALA A N 1
ATOM 2376 C CA . ALA A 1 341 ? -4.875 -19.672 -0.576 1 97.44 341 ALA A CA 1
ATOM 2377 C C . ALA A 1 341 ? -4.656 -20.891 0.323 1 97.44 341 ALA A C 1
ATOM 2379 O O . ALA A 1 341 ? -3.676 -21.625 0.163 1 97.44 341 ALA A O 1
ATOM 2380 N N . ASP A 1 342 ? -5.508 -21.047 1.294 1 97.56 342 ASP A N 1
ATOM 2381 C CA . ASP A 1 342 ? -5.469 -22.203 2.189 1 97.56 342 ASP A CA 1
ATOM 2382 C C . ASP A 1 342 ? -5.965 -23.453 1.484 1 97.56 342 ASP A C 1
ATOM 2384 O O . ASP A 1 342 ? -5.434 -24.547 1.7 1 97.56 342 ASP A O 1
ATOM 2388 N N . LEU A 1 343 ? -6.977 -23.297 0.699 1 98.25 343 LEU A N 1
ATOM 2389 C CA . LEU A 1 343 ? -7.496 -24.375 -0.137 1 98.25 343 LEU A CA 1
ATOM 2390 C C . LEU A 1 343 ? -7.746 -23.875 -1.56 1 98.25 343 LEU A C 1
ATOM 2392 O O . LEU A 1 343 ? -8.25 -22.766 -1.759 1 98.25 343 LEU A O 1
ATOM 2396 N N . LYS A 1 344 ? -7.359 -24.672 -2.494 1 98.62 344 LYS A N 1
ATOM 2397 C CA . LYS A 1 344 ? -7.527 -24.391 -3.914 1 98.62 344 LYS A CA 1
ATOM 2398 C C . LYS A 1 344 ? -8.414 -25.422 -4.59 1 98.62 344 LYS A C 1
ATOM 2400 O O . LYS A 1 344 ? -8.133 -26.625 -4.516 1 98.62 344 LYS A O 1
ATOM 2405 N N . ILE A 1 345 ? -9.43 -24.938 -5.211 1 98.75 345 ILE A N 1
ATOM 2406 C CA . ILE A 1 345 ? -10.367 -25.812 -5.914 1 98.75 345 ILE A CA 1
ATOM 2407 C C . ILE A 1 345 ? -10.258 -25.562 -7.418 1 98.75 345 ILE A C 1
ATOM 2409 O O . ILE A 1 345 ? -10.438 -24.438 -7.887 1 98.75 345 ILE A O 1
ATOM 2413 N N . ALA A 1 346 ? -9.961 -26.594 -8.141 1 98.44 346 ALA A N 1
ATOM 2414 C CA . ALA A 1 346 ? -9.883 -26.5 -9.594 1 98.44 346 ALA A CA 1
ATOM 2415 C C . ALA A 1 346 ? -11.188 -26.969 -10.242 1 98.44 346 ALA A C 1
ATOM 2417 O O . ALA A 1 346 ? -11.578 -28.125 -10.086 1 98.44 346 ALA A O 1
ATOM 2418 N N . VAL A 1 347 ? -11.82 -26.078 -10.914 1 98.31 347 VAL A N 1
ATOM 2419 C CA . VAL A 1 347 ? -13.039 -26.453 -11.633 1 98.31 347 VAL A CA 1
ATOM 2420 C C . VAL A 1 347 ? -12.672 -27.219 -12.906 1 98.31 347 VAL A C 1
ATOM 2422 O O . VAL A 1 347 ? -11.766 -26.812 -13.641 1 98.31 347 VAL A O 1
ATOM 2425 N N . LYS A 1 348 ? -13.367 -28.344 -13.148 1 97.25 348 LYS A N 1
ATOM 2426 C CA . LYS A 1 348 ? -13.102 -29.094 -14.367 1 97.25 348 LYS A CA 1
ATOM 2427 C C . LYS A 1 348 ? -13.203 -28.203 -15.602 1 97.25 348 LYS A C 1
ATOM 2429 O O . LYS A 1 348 ? -14.125 -27.391 -15.711 1 97.25 348 LYS A O 1
ATOM 2434 N N . GLY A 1 349 ? -12.18 -28.328 -16.453 1 95.5 349 GLY A N 1
ATOM 2435 C CA . GLY A 1 349 ? -12.133 -27.484 -17.641 1 95.5 349 GLY A CA 1
ATOM 2436 C C . GLY A 1 349 ? -11.227 -26.281 -17.484 1 95.5 349 GLY A C 1
ATOM 2437 O O . GLY A 1 349 ? -10.961 -25.562 -18.453 1 95.5 349 GLY A O 1
ATOM 2438 N N . CYS A 1 350 ? -10.766 -26 -16.234 1 96.44 350 CYS A N 1
ATOM 2439 C CA . CYS A 1 350 ? -9.852 -24.891 -16.047 1 96.44 350 CYS A CA 1
ATOM 2440 C C . CYS A 1 350 ? -8.484 -25.172 -16.641 1 96.44 350 CYS A C 1
ATOM 2442 O O . CYS A 1 350 ? -8.219 -26.297 -17.078 1 96.44 350 CYS A O 1
ATOM 2444 N N . THR A 1 351 ? -7.672 -24.156 -16.797 1 96.75 351 THR A N 1
ATOM 2445 C CA . THR A 1 351 ? -6.305 -24.281 -17.281 1 96.75 351 THR A CA 1
ATOM 2446 C C . THR A 1 351 ? -5.328 -23.594 -16.328 1 96.75 351 THR A C 1
ATOM 2448 O O . THR A 1 351 ? -5.391 -22.391 -16.125 1 96.75 351 THR A O 1
ATOM 2451 N N . ILE A 1 352 ? -4.48 -24.312 -15.664 1 97.12 352 ILE A N 1
ATOM 2452 C CA . ILE A 1 352 ? -3.395 -23.828 -14.82 1 97.12 352 ILE A CA 1
ATOM 2453 C C . ILE A 1 352 ? -2.051 -24.156 -15.461 1 97.12 352 ILE A C 1
ATOM 2455 O O . ILE A 1 352 ? -1.776 -25.328 -15.773 1 97.12 352 ILE A O 1
ATOM 2459 N N . SER A 1 353 ? -1.272 -23.141 -15.688 1 94.44 353 SER A N 1
ATOM 2460 C CA . SER A 1 353 ? -0.024 -23.391 -16.406 1 94.44 353 SER A CA 1
ATOM 2461 C C . SER A 1 353 ? 1.033 -22.344 -16.047 1 94.44 353 SER A C 1
ATOM 2463 O O . SER A 1 353 ? 0.702 -21.25 -15.609 1 94.44 353 SER A O 1
ATOM 2465 N N . ALA A 1 354 ? 2.262 -22.75 -16.172 1 90.12 354 ALA A N 1
ATOM 2466 C CA . ALA A 1 354 ? 3.363 -21.828 -15.914 1 90.12 354 ALA A CA 1
ATOM 2467 C C . ALA A 1 354 ? 3.5 -20.812 -17.047 1 90.12 354 ALA A C 1
ATOM 2469 O O . ALA A 1 354 ? 3.947 -19.672 -16.812 1 90.12 354 ALA A O 1
ATOM 2470 N N . LEU A 1 355 ? 3.164 -21.203 -18.172 1 87.94 355 LEU A N 1
ATOM 2471 C CA . LEU A 1 355 ? 3.188 -20.391 -19.391 1 87.94 355 LEU A CA 1
ATOM 2472 C C . LEU A 1 355 ? 1.985 -20.703 -20.266 1 87.94 355 LEU A C 1
ATOM 2474 O O . LEU A 1 355 ? 1.437 -21.812 -20.219 1 87.94 355 LEU A O 1
ATOM 2478 N N . GLU A 1 356 ? 1.652 -19.688 -21.047 1 88.06 356 GLU A N 1
ATOM 2479 C CA . GLU A 1 356 ? 0.581 -19.969 -22 1 88.06 356 GLU A CA 1
ATOM 2480 C C . GLU A 1 356 ? 0.862 -21.234 -22.797 1 88.06 356 GLU A C 1
ATOM 2482 O O . GLU A 1 356 ? 1.961 -21.406 -23.328 1 88.06 356 GLU A O 1
ATOM 2487 N N . PRO A 1 357 ? -0.106 -22.094 -22.938 1 91.69 357 PRO A N 1
ATOM 2488 C CA . PRO A 1 357 ? 0.128 -23.438 -23.484 1 91.69 357 PRO A CA 1
ATOM 2489 C C . PRO A 1 357 ? 0.761 -23.391 -24.875 1 91.69 357 PRO A C 1
ATOM 2491 O O . PRO A 1 357 ? 1.685 -24.156 -25.156 1 91.69 357 PRO A O 1
ATOM 2494 N N . SER A 1 358 ? 0.29 -22.516 -25.734 1 89.75 358 SER A N 1
ATOM 2495 C CA . SER A 1 358 ? 0.864 -22.438 -27.078 1 89.75 358 SER A CA 1
ATOM 2496 C C . SER A 1 358 ? 2.334 -22.031 -27.031 1 89.75 358 SER A C 1
ATOM 2498 O O . SER A 1 358 ? 3.158 -22.562 -27.766 1 89.75 358 SER A O 1
ATOM 2500 N N . ALA A 1 359 ? 2.619 -21.109 -26.172 1 86.12 359 ALA A N 1
ATOM 2501 C CA . ALA A 1 359 ? 4.008 -20.688 -25.984 1 86.12 359 ALA A CA 1
ATOM 2502 C C . ALA A 1 359 ? 4.836 -21.797 -25.344 1 86.12 359 ALA A C 1
ATOM 2504 O O . ALA A 1 359 ? 5.988 -22.031 -25.734 1 86.12 359 ALA A O 1
ATOM 2505 N N . ALA A 1 360 ? 4.289 -22.469 -24.438 1 89.56 360 ALA A N 1
ATOM 2506 C CA . ALA A 1 360 ? 4.992 -23.547 -23.734 1 89.56 360 ALA A CA 1
ATOM 2507 C C . ALA A 1 360 ? 5.395 -24.656 -24.688 1 89.56 360 ALA A C 1
ATOM 2509 O O . ALA A 1 360 ? 6.543 -25.109 -24.672 1 89.56 360 ALA A O 1
ATOM 2510 N N . VAL A 1 361 ? 4.504 -25.062 -25.578 1 93.12 361 VAL A N 1
ATOM 2511 C CA . VAL A 1 361 ? 4.785 -26.203 -26.438 1 93.12 361 VAL A CA 1
ATOM 2512 C C . VAL A 1 361 ? 5.777 -25.797 -27.531 1 93.12 361 VAL A C 1
ATOM 2514 O O . VAL A 1 361 ? 6.551 -26.625 -28.016 1 93.12 361 VAL A O 1
ATOM 2517 N N . SER A 1 362 ? 5.715 -24.516 -27.875 1 89.5 362 SER A N 1
ATOM 2518 C CA . SER A 1 362 ? 6.676 -24.016 -28.859 1 89.5 362 SER A CA 1
ATOM 2519 C C . SER A 1 362 ? 8.102 -24.109 -28.328 1 89.5 362 SER A C 1
ATOM 2521 O O . SER A 1 362 ? 9.047 -24.281 -29.109 1 89.5 362 SER A O 1
ATOM 2523 N N . VAL A 1 363 ? 8.234 -24 -27.047 1 86.62 363 VAL A N 1
ATOM 2524 C CA . VAL A 1 363 ? 9.547 -24.125 -26.422 1 86.62 363 VAL A CA 1
ATOM 2525 C C . VAL A 1 363 ? 9.875 -25.594 -26.172 1 86.62 363 VAL A C 1
ATOM 2527 O O . VAL A 1 363 ? 10.961 -26.062 -26.516 1 86.62 363 VAL A O 1
ATOM 2530 N N . LEU A 1 364 ? 8.977 -26.359 -25.719 1 91.5 364 LEU A N 1
ATOM 2531 C CA . LEU A 1 364 ? 9.195 -27.734 -25.266 1 91.5 364 LEU A CA 1
ATOM 2532 C C . LEU A 1 364 ? 9.344 -28.688 -26.438 1 91.5 364 LEU A C 1
ATOM 2534 O O . LEU A 1 364 ? 10.117 -29.641 -26.375 1 91.5 364 LEU A O 1
ATOM 2538 N N . TYR A 1 365 ? 8.617 -28.406 -27.453 1 93.44 365 TYR A N 1
ATOM 2539 C CA . TYR A 1 365 ? 8.562 -29.328 -28.594 1 93.44 365 TYR A CA 1
ATOM 2540 C C . TYR A 1 365 ? 8.992 -28.625 -29.875 1 93.44 365 TYR A C 1
ATOM 2542 O O . TYR A 1 365 ? 8.445 -28.891 -30.953 1 93.44 365 TYR A O 1
ATOM 2550 N N . LYS A 1 366 ? 9.867 -27.781 -29.703 1 92.06 366 LYS A N 1
ATOM 2551 C CA . LYS A 1 366 ? 10.328 -26.953 -30.812 1 92.06 366 LYS A CA 1
ATOM 2552 C C . LYS A 1 366 ? 10.742 -27.812 -32 1 92.06 366 LYS A C 1
ATOM 2554 O O . LYS A 1 366 ? 10.281 -27.578 -33.125 1 92.06 366 LYS A O 1
ATOM 2559 N N . GLU A 1 367 ? 11.516 -28.812 -31.812 1 93.75 367 GLU A N 1
ATOM 2560 C CA . GLU A 1 367 ? 12.039 -29.656 -32.906 1 93.75 367 GLU A CA 1
ATOM 2561 C C . GLU A 1 367 ? 10.914 -30.391 -33.625 1 93.75 367 GLU A C 1
ATOM 2563 O O . GLU A 1 367 ? 10.891 -30.422 -34.844 1 93.75 367 GLU A O 1
ATOM 2568 N N . GLU A 1 368 ? 10.055 -30.891 -32.781 1 94.25 368 GLU A N 1
ATOM 2569 C CA . GLU A 1 368 ? 8.93 -31.625 -33.375 1 94.25 368 GLU A CA 1
ATOM 2570 C C . GLU A 1 368 ? 8.016 -30.703 -34.188 1 94.25 368 GLU A C 1
ATOM 2572 O O . GLU A 1 368 ? 7.555 -31.062 -35.25 1 94.25 368 GLU A O 1
ATOM 2577 N N . ILE A 1 369 ? 7.695 -29.547 -33.625 1 94 369 ILE A N 1
ATOM 2578 C CA . ILE A 1 369 ? 6.801 -28.578 -34.25 1 94 369 ILE A CA 1
ATOM 2579 C C . ILE A 1 369 ? 7.441 -28.031 -35.531 1 94 369 ILE A C 1
ATOM 2581 O O . ILE A 1 369 ? 6.785 -27.938 -36.562 1 94 369 ILE A O 1
ATOM 2585 N N . ASP A 1 370 ? 8.742 -27.812 -35.5 1 92.62 370 ASP A N 1
ATOM 2586 C CA . ASP A 1 370 ? 9.469 -27.266 -36.656 1 92.62 370 ASP A CA 1
ATOM 2587 C C . ASP A 1 370 ? 9.555 -28.297 -37.781 1 92.62 370 ASP A C 1
ATOM 2589 O O . ASP A 1 370 ? 9.695 -27.938 -38.938 1 92.62 370 ASP A O 1
ATOM 2593 N N . ALA A 1 371 ? 9.539 -29.531 -37.469 1 94.12 371 ALA A N 1
ATOM 2594 C CA . ALA A 1 371 ? 9.656 -30.609 -38.438 1 94.12 371 ALA A CA 1
ATOM 2595 C C . ALA A 1 371 ? 8.32 -30.875 -39.125 1 94.12 371 ALA A C 1
ATOM 2597 O O . ALA A 1 371 ? 8.25 -31.625 -40.094 1 94.12 371 ALA A O 1
ATOM 2598 N N . SER A 1 372 ? 7.34 -30.266 -38.625 1 93.38 372 SER A N 1
ATOM 2599 C CA . SER A 1 372 ? 6.004 -30.5 -39.156 1 93.38 372 SER A CA 1
ATOM 2600 C C . SER A 1 372 ? 5.766 -29.703 -40.438 1 93.38 372 SER A C 1
ATOM 2602 O O . SER A 1 372 ? 6.348 -28.625 -40.625 1 93.38 372 SER A O 1
ATOM 2604 N N . ASP A 1 373 ? 4.898 -30.203 -41.375 1 92.94 373 ASP A N 1
ATOM 2605 C CA . ASP A 1 373 ? 4.555 -29.531 -42.625 1 92.94 373 ASP A CA 1
ATOM 2606 C C . ASP A 1 373 ? 3.637 -28.328 -42.344 1 92.94 373 ASP A C 1
ATOM 2608 O O . ASP A 1 373 ? 3.504 -27.453 -43.188 1 92.94 373 ASP A O 1
ATOM 2612 N N . ASN A 1 374 ? 2.955 -28.422 -41.219 1 95.12 374 ASN A N 1
ATOM 2613 C CA . ASN A 1 374 ? 2.049 -27.344 -40.812 1 95.12 374 ASN A CA 1
ATOM 2614 C C . ASN A 1 374 ? 2.305 -26.922 -39.344 1 95.12 374 ASN A C 1
ATOM 2616 O O . ASN A 1 374 ? 1.703 -27.469 -38.438 1 95.12 374 ASN A O 1
ATOM 2620 N N . ILE A 1 375 ? 3.074 -25.938 -39.219 1 92.31 375 ILE A N 1
ATOM 2621 C CA . ILE A 1 375 ? 3.551 -25.469 -37.938 1 92.31 375 ILE A CA 1
ATOM 2622 C C . ILE A 1 375 ? 2.369 -25.016 -37.062 1 92.31 375 ILE A C 1
ATOM 2624 O O . ILE A 1 375 ? 2.305 -25.328 -35.875 1 92.31 375 ILE A O 1
ATOM 2628 N N . VAL A 1 376 ? 1.481 -24.328 -37.625 1 93.38 376 VAL A N 1
ATOM 2629 C CA . VAL A 1 376 ? 0.326 -23.797 -36.906 1 93.38 376 VAL A CA 1
ATOM 2630 C C . VAL A 1 376 ? -0.528 -24.953 -36.375 1 93.38 376 VAL A C 1
ATOM 2632 O O . VAL A 1 376 ? -0.908 -24.953 -35.188 1 93.38 376 VAL A O 1
ATOM 2635 N N . ALA A 1 377 ? -0.776 -25.859 -37.188 1 94.56 377 ALA A N 1
ATOM 2636 C CA . ALA A 1 377 ? -1.588 -27.016 -36.781 1 94.56 377 ALA A CA 1
ATOM 2637 C C . ALA A 1 377 ? -0.869 -27.859 -35.75 1 94.56 377 ALA A C 1
ATOM 2639 O O . ALA A 1 377 ? -1.493 -28.375 -34.812 1 94.56 377 ALA A O 1
ATOM 2640 N N . ALA A 1 378 ? 0.364 -28.078 -35.969 1 95.31 378 ALA A N 1
ATOM 2641 C CA . ALA A 1 378 ? 1.159 -28.844 -35.031 1 95.31 378 ALA A CA 1
ATOM 2642 C C . ALA A 1 378 ? 1.188 -28.172 -33.656 1 95.31 378 ALA A C 1
ATOM 2644 O O . ALA A 1 378 ? 1.042 -28.844 -32.625 1 95.31 378 ALA A O 1
ATOM 2645 N N . THR A 1 379 ? 1.351 -26.875 -33.656 1 94.19 379 THR A N 1
ATOM 2646 C CA . THR A 1 379 ? 1.359 -26.125 -32.406 1 94.19 379 THR A CA 1
ATOM 2647 C C . THR A 1 379 ? 0.014 -26.234 -31.703 1 94.19 379 THR A C 1
ATOM 2649 O O . THR A 1 379 ? -0.039 -26.469 -30.484 1 94.19 379 THR A O 1
ATOM 2652 N N . LYS A 1 380 ? -1.028 -26.094 -32.406 1 95.31 380 LYS A N 1
ATOM 2653 C CA . LYS A 1 380 ? -2.371 -26.188 -31.844 1 95.31 380 LYS A CA 1
ATOM 2654 C C . LYS A 1 380 ? -2.619 -27.578 -31.25 1 95.31 380 LYS A C 1
ATOM 2656 O O . LYS A 1 380 ? -3.174 -27.688 -30.156 1 95.31 380 LYS A O 1
ATOM 2661 N N . ALA A 1 381 ? -2.199 -28.578 -31.984 1 96 381 ALA A N 1
ATOM 2662 C CA . ALA A 1 381 ? -2.387 -29.953 -31.516 1 96 381 ALA A CA 1
ATOM 2663 C C . ALA A 1 381 ? -1.569 -30.219 -30.25 1 96 381 ALA A C 1
ATOM 2665 O O . ALA A 1 381 ? -2.066 -30.828 -29.297 1 96 381 ALA A O 1
ATOM 2666 N N . LYS A 1 382 ? -0.372 -29.812 -30.281 1 95.94 382 LYS A N 1
ATOM 2667 C CA . LYS A 1 382 ? 0.491 -30 -29.125 1 95.94 382 LYS A CA 1
ATOM 2668 C C . LYS A 1 382 ? -0.015 -29.203 -27.922 1 95.94 382 LYS A C 1
ATOM 2670 O O . LYS A 1 382 ? 0.08 -29.656 -26.781 1 95.94 382 LYS A O 1
ATOM 2675 N N . ALA A 1 383 ? -0.494 -28.031 -28.156 1 95.75 383 ALA A N 1
ATOM 2676 C CA . ALA A 1 383 ? -1.048 -27.203 -27.078 1 95.75 383 ALA A CA 1
ATOM 2677 C C . ALA A 1 383 ? -2.262 -27.875 -26.438 1 95.75 383 ALA A C 1
ATOM 2679 O O . ALA A 1 383 ? -2.402 -27.875 -25.219 1 95.75 383 ALA A O 1
ATOM 2680 N N . ALA A 1 384 ? -3.096 -28.375 -27.281 1 96.25 384 ALA A N 1
ATOM 2681 C CA . ALA A 1 384 ? -4.277 -29.078 -26.766 1 96.25 384 ALA A CA 1
ATOM 2682 C C . ALA A 1 384 ? -3.881 -30.266 -25.906 1 96.25 384 ALA A C 1
ATOM 2684 O O . ALA A 1 384 ? -4.469 -30.484 -24.844 1 96.25 384 ALA A O 1
ATOM 2685 N N . ALA A 1 385 ? -2.926 -31.031 -26.359 1 96.38 385 ALA A N 1
ATOM 2686 C CA . ALA A 1 385 ? -2.426 -32.156 -25.594 1 96.38 385 ALA A CA 1
ATOM 2687 C C . ALA A 1 385 ? -1.788 -31.703 -24.281 1 96.38 385 ALA A C 1
ATOM 2689 O O . ALA A 1 385 ? -1.988 -32.312 -23.234 1 96.38 385 ALA A O 1
ATOM 2690 N N . TYR A 1 386 ? -1.052 -30.672 -24.391 1 95.81 386 TYR A N 1
ATOM 2691 C CA . TYR A 1 386 ? -0.39 -30.094 -23.234 1 95.81 386 TYR A CA 1
ATOM 2692 C C . TYR A 1 386 ? -1.41 -29.641 -22.203 1 95.81 386 TYR A C 1
ATOM 2694 O O . TYR A 1 386 ? -1.233 -29.875 -21 1 95.81 386 TYR A O 1
ATOM 2702 N N . VAL A 1 387 ? -2.457 -29.031 -22.594 1 96.19 387 VAL A N 1
ATOM 2703 C CA . VAL A 1 387 ? -3.514 -28.578 -21.703 1 96.19 387 VAL A CA 1
ATOM 2704 C C . VAL A 1 387 ? -4.148 -29.781 -21 1 96.19 387 VAL A C 1
ATOM 2706 O O . VAL A 1 387 ? -4.328 -29.781 -19.781 1 96.19 387 VAL A O 1
ATOM 2709 N N . ALA A 1 388 ? -4.422 -30.75 -21.75 1 95.56 388 ALA A N 1
ATOM 2710 C CA . ALA A 1 388 ? -5.094 -31.938 -21.219 1 95.56 388 ALA A CA 1
ATOM 2711 C C . ALA A 1 388 ? -4.191 -32.688 -20.25 1 95.56 388 ALA A C 1
ATOM 2713 O O . ALA A 1 388 ? -4.652 -33.188 -19.219 1 95.56 388 ALA A O 1
ATOM 2714 N N . GLU A 1 389 ? -2.932 -32.719 -20.531 1 95.56 389 GLU A N 1
ATOM 2715 C CA . GLU A 1 389 ? -2.027 -33.594 -19.781 1 95.56 389 GLU A CA 1
ATOM 2716 C C . GLU A 1 389 ? -1.348 -32.844 -18.641 1 95.56 389 GLU A C 1
ATOM 2718 O O . GLU A 1 389 ? -1.036 -33.438 -17.609 1 95.56 389 GLU A O 1
ATOM 2723 N N . VAL A 1 390 ? -1.152 -31.562 -18.844 1 95.69 390 VAL A N 1
ATOM 2724 C CA . VAL A 1 390 ? -0.278 -30.859 -17.922 1 95.69 390 VAL A CA 1
ATOM 2725 C C . VAL A 1 390 ? -1.059 -29.75 -17.219 1 95.69 390 VAL A C 1
ATOM 2727 O O . VAL A 1 390 ? -0.805 -29.453 -16.047 1 95.69 390 VAL A O 1
ATOM 2730 N N . CYS A 1 391 ? -2.043 -29.172 -17.859 1 97.31 391 CYS A N 1
ATOM 2731 C CA . CYS A 1 391 ? -2.617 -27.922 -17.375 1 97.31 391 CYS A CA 1
ATOM 2732 C C . CYS A 1 391 ? -4.023 -28.141 -16.844 1 97.31 391 CYS A C 1
ATOM 2734 O O . CYS A 1 391 ? -4.668 -27.203 -16.375 1 97.31 391 CYS A O 1
ATOM 2736 N N . SER A 1 392 ? -4.543 -29.406 -16.875 1 97.5 392 SER A N 1
ATOM 2737 C CA . SER A 1 392 ? -5.93 -29.688 -16.516 1 97.5 392 SER A CA 1
ATOM 2738 C C . SER A 1 392 ? -6.141 -29.641 -15.008 1 97.5 392 SER A C 1
ATOM 2740 O O . SER A 1 392 ? -5.176 -29.625 -14.242 1 97.5 392 SER A O 1
ATOM 2742 N N . ALA A 1 393 ? -7.422 -29.625 -14.633 1 97.69 393 ALA A N 1
ATOM 2743 C CA . ALA A 1 393 ? -7.777 -29.656 -13.219 1 97.69 393 ALA A CA 1
ATOM 2744 C C . ALA A 1 393 ? -7.207 -30.906 -12.539 1 97.69 393 ALA A C 1
ATOM 2746 O O . ALA A 1 393 ? -6.645 -30.812 -11.438 1 97.69 393 ALA A O 1
ATOM 2747 N N . ASP A 1 394 ? -7.289 -32 -13.211 1 97.88 394 ASP A N 1
ATOM 2748 C CA . ASP A 1 394 ? -6.785 -33.25 -12.648 1 97.88 394 ASP A CA 1
ATOM 2749 C C . ASP A 1 394 ? -5.266 -33.219 -12.5 1 97.88 394 ASP A C 1
ATOM 2751 O O . ASP A 1 394 ? -4.723 -33.656 -11.477 1 97.88 394 ASP A O 1
ATOM 2755 N N . ALA A 1 395 ? -4.637 -32.719 -13.531 1 97.69 395 ALA A N 1
ATOM 2756 C CA . ALA A 1 395 ? -3.184 -32.562 -13.469 1 97.69 395 ALA A CA 1
ATOM 2757 C C . ALA A 1 395 ? -2.773 -31.641 -12.336 1 97.69 395 ALA A C 1
ATOM 2759 O O . ALA A 1 395 ? -1.758 -31.859 -11.672 1 97.69 395 ALA A O 1
ATOM 2760 N N . ALA A 1 396 ? -3.559 -30.609 -12.094 1 97.94 396 ALA A N 1
ATOM 2761 C CA . ALA A 1 396 ? -3.275 -29.641 -11.039 1 97.94 396 ALA A CA 1
ATOM 2762 C C . ALA A 1 396 ? -3.326 -30.297 -9.664 1 97.94 396 ALA A C 1
ATOM 2764 O O . ALA A 1 396 ? -2.467 -30.031 -8.82 1 97.94 396 ALA A O 1
ATOM 2765 N N . VAL A 1 397 ? -4.293 -31.094 -9.414 1 98.06 397 VAL A N 1
ATOM 2766 C CA . VAL A 1 397 ? -4.402 -31.781 -8.133 1 98.06 397 VAL A CA 1
ATOM 2767 C C . VAL A 1 397 ? -3.242 -32.75 -7.973 1 98.06 397 VAL A C 1
ATOM 2769 O O . VAL A 1 397 ? -2.623 -32.844 -6.906 1 98.06 397 VAL A O 1
ATOM 2772 N N . ALA A 1 398 ? -2.932 -33.469 -9.055 1 97.69 398 ALA A N 1
ATOM 2773 C CA . ALA A 1 398 ? -1.834 -34.406 -9.008 1 97.69 398 ALA A CA 1
ATOM 2774 C C . ALA A 1 398 ? -0.511 -33.719 -8.688 1 97.69 398 ALA A C 1
ATOM 2776 O O . ALA A 1 398 ? 0.316 -34.281 -7.949 1 97.69 398 ALA A O 1
ATOM 2777 N N . ALA A 1 399 ? -0.347 -32.531 -9.188 1 96.94 399 ALA A N 1
ATOM 2778 C CA . ALA A 1 399 ? 0.908 -31.781 -9.023 1 96.94 399 ALA A CA 1
ATOM 2779 C C . ALA A 1 399 ? 0.901 -30.953 -7.742 1 96.94 399 ALA A C 1
ATOM 2781 O O . ALA A 1 399 ? 1.933 -30.422 -7.34 1 96.94 399 ALA A O 1
ATOM 2782 N N . GLY A 1 400 ? -0.266 -30.766 -7.109 1 96.81 400 GLY A N 1
ATOM 2783 C CA . GLY A 1 400 ? -0.373 -29.969 -5.895 1 96.81 400 GLY A CA 1
ATOM 2784 C C . GLY A 1 400 ? -0.695 -28.516 -6.164 1 96.81 400 GLY A C 1
ATOM 2785 O O . GLY A 1 400 ? -0.593 -27.672 -5.27 1 96.81 400 GLY A O 1
ATOM 2786 N N . SER A 1 401 ? -1.019 -28.219 -7.406 1 97.62 401 SER A N 1
ATOM 2787 C CA . SER A 1 401 ? -1.418 -26.859 -7.758 1 97.62 401 SER A CA 1
ATOM 2788 C C . SER A 1 401 ? -2.842 -26.562 -7.297 1 97.62 401 SER A C 1
ATOM 2790 O O . SER A 1 401 ? -3.25 -25.406 -7.227 1 97.62 401 SER A O 1
ATOM 2792 N N . ALA A 1 402 ? -3.6 -27.578 -7.023 1 98.38 402 ALA A N 1
ATOM 2793 C CA . ALA A 1 402 ? -4.926 -27.516 -6.418 1 98.38 402 ALA A CA 1
ATOM 2794 C C . ALA A 1 402 ? -5.129 -28.656 -5.426 1 98.38 402 ALA A C 1
ATOM 2796 O O . ALA A 1 402 ? -4.418 -29.672 -5.473 1 98.38 402 ALA A O 1
ATOM 2797 N N . ASP A 1 403 ? -6.047 -28.453 -4.551 1 98.19 403 ASP A N 1
ATOM 2798 C CA . ASP A 1 403 ? -6.277 -29.453 -3.516 1 98.19 403 ASP A CA 1
ATOM 2799 C C . ASP A 1 403 ? -7.391 -30.422 -3.922 1 98.19 403 ASP A C 1
ATOM 2801 O O . ASP A 1 403 ? -7.406 -31.578 -3.494 1 98.19 403 ASP A O 1
ATOM 2805 N N . MET A 1 404 ? -8.312 -29.969 -4.742 1 98.12 404 MET A N 1
ATOM 2806 C CA . MET A 1 404 ? -9.438 -30.797 -5.184 1 98.12 404 MET A CA 1
ATOM 2807 C C . MET A 1 404 ? -10 -30.281 -6.504 1 98.12 404 MET A C 1
ATOM 2809 O O . MET A 1 404 ? -9.695 -29.156 -6.918 1 98.12 404 MET A O 1
ATOM 2813 N N . THR A 1 405 ? -10.727 -31.125 -7.145 1 98.19 405 THR A N 1
ATOM 2814 C CA . THR A 1 405 ? -11.461 -30.75 -8.344 1 98.19 405 THR A CA 1
ATOM 2815 C C . THR A 1 405 ? -12.961 -30.719 -8.078 1 98.19 405 THR A C 1
ATOM 2817 O O . THR A 1 405 ? -13.43 -31.312 -7.102 1 98.19 405 THR A O 1
ATOM 2820 N N . CYS A 1 406 ? -13.633 -29.969 -8.859 1 97.81 406 CYS A N 1
ATOM 2821 C CA . CYS A 1 406 ? -15.086 -30.031 -8.836 1 97.81 406 CYS A CA 1
ATOM 2822 C C . CYS A 1 406 ? -15.672 -29.719 -10.211 1 97.81 406 CYS A C 1
ATOM 2824 O O . CYS A 1 406 ? -14.992 -29.156 -11.062 1 97.81 406 CYS A O 1
ATOM 2826 N N . GLU A 1 407 ? -16.906 -30.219 -10.414 1 97.12 407 GLU A N 1
ATOM 2827 C CA . GLU A 1 407 ? -17.688 -29.75 -11.562 1 97.12 407 GLU A CA 1
ATOM 2828 C C . GLU A 1 407 ? -18.219 -28.344 -11.328 1 97.12 407 GLU A C 1
ATOM 2830 O O . GLU A 1 407 ? -18.5 -27.953 -10.195 1 97.12 407 GLU A O 1
ATOM 2835 N N . ALA A 1 408 ? -18.391 -27.609 -12.391 1 96.69 408 ALA A N 1
ATOM 2836 C CA . ALA A 1 408 ? -18.922 -26.25 -12.281 1 96.69 408 ALA A CA 1
ATOM 2837 C C . ALA A 1 408 ? -20.234 -26.25 -11.484 1 96.69 408 ALA A C 1
ATOM 2839 O O . ALA A 1 408 ? -20.453 -25.359 -10.648 1 96.69 408 ALA A O 1
ATOM 2840 N N . ALA A 1 409 ? -21.062 -27.25 -11.68 1 95.06 409 ALA A N 1
ATOM 2841 C CA . ALA A 1 409 ? -22.375 -27.344 -11.047 1 95.06 409 ALA A CA 1
ATOM 2842 C C . ALA A 1 409 ? -22.25 -27.547 -9.539 1 95.06 409 ALA A C 1
ATOM 2844 O O . ALA A 1 409 ? -23.172 -27.219 -8.789 1 95.06 409 ALA A O 1
ATOM 2845 N N . ASN A 1 410 ? -21.094 -28 -9.125 1 96.25 410 ASN A N 1
ATOM 2846 C CA . ASN A 1 410 ? -20.891 -28.312 -7.711 1 96.25 410 ASN A CA 1
ATOM 2847 C C . ASN A 1 410 ? -19.938 -27.328 -7.055 1 96.25 410 ASN A C 1
ATOM 2849 O O . ASN A 1 410 ? -19.453 -27.562 -5.941 1 96.25 410 ASN A O 1
ATOM 2853 N N . ALA A 1 411 ? -19.562 -26.297 -7.742 1 97.88 411 ALA A N 1
ATOM 2854 C CA . ALA A 1 411 ? -18.562 -25.359 -7.262 1 97.88 411 ALA A CA 1
ATOM 2855 C C . ALA A 1 411 ? -18.969 -24.75 -5.918 1 97.88 411 ALA A C 1
ATOM 2857 O O . ALA A 1 411 ? -18.156 -24.672 -4.992 1 97.88 411 ALA A O 1
ATOM 2858 N N . ARG A 1 412 ? -20.203 -24.328 -5.73 1 98.12 412 ARG A N 1
ATOM 2859 C CA . ARG A 1 412 ? -20.641 -23.719 -4.48 1 98.12 412 ARG A CA 1
ATOM 2860 C C . ARG A 1 412 ? -20.5 -24.688 -3.316 1 98.12 412 ARG A C 1
ATOM 2862 O O . ARG A 1 412 ? -20.016 -24.328 -2.248 1 98.12 412 ARG A O 1
ATOM 2869 N N . ALA A 1 413 ? -20.984 -25.922 -3.547 1 97.44 413 ALA A N 1
ATOM 2870 C CA . ALA A 1 413 ? -20.906 -26.922 -2.49 1 97.44 413 ALA A CA 1
ATOM 2871 C C . ALA A 1 413 ? -19.453 -27.125 -2.053 1 97.44 413 ALA A C 1
ATOM 2873 O O . ALA A 1 413 ? -19.172 -27.25 -0.859 1 97.44 413 ALA A O 1
ATOM 2874 N N . SER A 1 414 ? -18.516 -27.156 -3.012 1 98.12 414 SER A N 1
ATOM 2875 C CA . SER A 1 414 ? -17.109 -27.328 -2.719 1 98.12 414 SER A CA 1
ATOM 2876 C C . SER A 1 414 ? -16.562 -26.141 -1.929 1 98.12 414 SER A C 1
ATOM 2878 O O . SER A 1 414 ? -15.781 -26.312 -0.988 1 98.12 414 SER A O 1
ATOM 2880 N N . VAL A 1 415 ? -16.953 -24.938 -2.275 1 98.5 415 VAL A N 1
ATOM 2881 C CA . VAL A 1 415 ? -16.516 -23.719 -1.604 1 98.5 415 VAL A CA 1
ATOM 2882 C C . VAL A 1 415 ? -17.047 -23.703 -0.172 1 98.5 415 VAL A C 1
ATOM 2884 O O . VAL A 1 415 ? -16.297 -23.391 0.765 1 98.5 415 VAL A O 1
ATOM 2887 N N . VAL A 1 416 ? -18.312 -24.047 0.012 1 97.88 416 VAL A N 1
ATOM 2888 C CA . VAL A 1 416 ? -18.922 -24.078 1.338 1 97.88 416 VAL A CA 1
ATOM 2889 C C . VAL A 1 416 ? -18.172 -25.062 2.225 1 97.88 416 VAL A C 1
ATOM 2891 O O . VAL A 1 416 ? -17.812 -24.75 3.363 1 97.88 416 VAL A O 1
ATOM 2894 N N . ALA A 1 417 ? -17.906 -26.234 1.662 1 97.69 417 ALA A N 1
ATOM 2895 C CA . ALA A 1 417 ? -17.188 -27.266 2.41 1 97.69 417 ALA A CA 1
ATOM 2896 C C . ALA A 1 417 ? -15.781 -26.781 2.785 1 97.69 417 ALA A C 1
ATOM 2898 O O . ALA A 1 417 ? -15.305 -27.047 3.889 1 97.69 417 ALA A O 1
ATOM 2899 N N . ALA A 1 418 ? -15.156 -26.094 1.866 1 98 418 ALA A N 1
ATOM 2900 C CA . ALA A 1 418 ? -13.82 -25.562 2.115 1 98 418 ALA A CA 1
ATOM 2901 C C . ALA A 1 418 ? -13.828 -24.562 3.271 1 98 418 ALA A C 1
ATOM 2903 O O . ALA A 1 418 ? -12.969 -24.641 4.16 1 98 418 ALA A O 1
ATOM 2904 N N . PHE A 1 419 ? -14.766 -23.672 3.307 1 97.25 419 PHE A N 1
ATOM 2905 C CA . PHE A 1 419 ? -14.836 -22.672 4.367 1 97.25 419 PHE A CA 1
ATOM 2906 C C . PHE A 1 419 ? -15.188 -23.328 5.699 1 97.25 419 PHE A C 1
ATOM 2908 O O . PHE A 1 419 ? -14.734 -22.875 6.754 1 97.25 419 PHE A O 1
ATOM 2915 N N . GLU A 1 420 ? -15.992 -24.375 5.672 1 95.62 420 GLU A N 1
ATOM 2916 C CA . GLU A 1 420 ? -16.281 -25.125 6.895 1 95.62 420 GLU A CA 1
ATOM 2917 C C . GLU A 1 420 ? -15.016 -25.734 7.484 1 95.62 420 GLU A C 1
ATOM 2919 O O . GLU A 1 420 ? -14.789 -25.656 8.695 1 95.62 420 GLU A O 1
ATOM 2924 N N . LEU A 1 421 ? -14.203 -26.266 6.641 1 95.56 421 LEU A N 1
ATOM 2925 C CA . LEU A 1 421 ? -12.945 -26.859 7.07 1 95.56 421 LEU A CA 1
ATOM 2926 C C . LEU A 1 421 ? -12.023 -25.797 7.672 1 95.56 421 LEU A C 1
ATOM 2928 O O . LEU A 1 421 ? -11.297 -26.078 8.625 1 95.56 421 LEU A O 1
ATOM 2932 N N . LEU A 1 422 ? -12.117 -24.562 7.125 1 95.56 422 LEU A N 1
ATOM 2933 C CA . LEU A 1 422 ? -11.188 -23.5 7.504 1 95.56 422 LEU A CA 1
ATOM 2934 C C . LEU A 1 422 ? -11.75 -22.672 8.656 1 95.56 422 LEU A C 1
ATOM 2936 O O . LEU A 1 422 ? -11.148 -21.688 9.07 1 95.56 422 LEU A O 1
ATOM 2940 N N . SER A 1 423 ? -12.898 -23.062 9.219 1 90.69 423 SER A N 1
ATOM 2941 C CA . SER A 1 423 ? -13.609 -22.25 10.203 1 90.69 423 SER A CA 1
ATOM 2942 C C . SER A 1 423 ? -12.789 -22.094 11.477 1 90.69 423 SER A C 1
ATOM 2944 O O . SER A 1 423 ? -12.992 -21.141 12.242 1 90.69 423 SER A O 1
ATOM 2946 N N . THR A 1 424 ? -11.758 -23.016 11.688 1 87.56 424 THR A N 1
ATOM 2947 C CA . THR A 1 424 ? -10.945 -22.938 12.891 1 87.56 424 THR A CA 1
ATOM 2948 C C . THR A 1 424 ? -9.484 -22.656 12.547 1 87.56 424 THR A C 1
ATOM 2950 O O . THR A 1 424 ? -8.586 -22.984 13.32 1 87.56 424 THR A O 1
ATOM 2953 N N . LYS A 1 425 ? -9.312 -22.078 11.367 1 88.81 425 LYS A N 1
ATOM 2954 C CA . LYS A 1 425 ? -7.953 -21.781 10.93 1 88.81 425 LYS A CA 1
ATOM 2955 C C . LYS A 1 425 ? -7.211 -20.938 11.953 1 88.81 425 LYS A C 1
ATOM 2957 O O . LYS A 1 425 ? -7.773 -19.984 12.508 1 88.81 425 LYS A O 1
ATOM 2962 N N . ARG A 1 426 ? -6.031 -21.359 12.258 1 81.88 426 ARG A N 1
ATOM 2963 C CA . ARG A 1 426 ? -5.086 -20.578 13.039 1 81.88 426 ARG A CA 1
ATOM 2964 C C . ARG A 1 426 ? -3.805 -20.312 12.258 1 81.88 426 ARG A C 1
ATOM 2966 O O . ARG A 1 426 ? -3.336 -21.188 11.523 1 81.88 426 ARG A O 1
ATOM 2973 N N . ALA A 1 427 ? -3.336 -19.141 12.242 1 82.62 427 ALA A N 1
ATOM 2974 C CA . ALA A 1 427 ? -2.098 -18.812 11.539 1 82.62 427 ALA A CA 1
ATOM 2975 C C . ALA A 1 427 ? -1.138 -18.062 12.453 1 82.62 427 ALA A C 1
ATOM 2977 O O . ALA A 1 427 ? -1.548 -17.141 13.18 1 82.62 427 ALA A O 1
ATOM 2978 N N . ALA A 1 428 ? 0.139 -18.516 12.469 1 78.69 428 ALA A N 1
ATOM 2979 C CA . ALA A 1 428 ? 1.202 -17.828 13.195 1 78.69 428 ALA A CA 1
ATOM 2980 C C . ALA A 1 428 ? 2.082 -17.031 12.242 1 78.69 428 ALA A C 1
ATOM 2982 O O . ALA A 1 428 ? 2.367 -17.469 11.125 1 78.69 428 ALA A O 1
ATOM 2983 N N . ARG A 1 429 ? 2.438 -15.828 12.688 1 82.75 429 ARG A N 1
ATOM 2984 C CA . ARG A 1 429 ? 3.346 -14.992 11.906 1 82.75 429 ARG A CA 1
ATOM 2985 C C . ARG A 1 429 ? 4.676 -14.805 12.633 1 82.75 429 ARG A C 1
ATOM 2987 O O . ARG A 1 429 ? 4.742 -14.922 13.859 1 82.75 429 ARG A O 1
ATOM 2994 N N . LEU A 1 430 ? 5.754 -14.617 11.797 1 76.56 430 LEU A N 1
ATOM 2995 C CA . LEU A 1 430 ? 7.004 -14.203 12.422 1 76.56 430 LEU A CA 1
ATOM 2996 C C . LEU A 1 430 ? 6.844 -12.836 13.086 1 76.56 430 LEU A C 1
ATOM 2998 O O . LEU A 1 430 ? 6.156 -11.961 12.562 1 76.56 430 LEU A O 1
ATOM 3002 N N . PRO A 1 431 ? 7.457 -12.727 14.281 1 78.31 431 PRO A N 1
ATOM 3003 C CA . PRO A 1 431 ? 7.359 -11.422 14.945 1 78.31 431 PRO A CA 1
ATOM 3004 C C . PRO A 1 431 ? 8 -10.297 14.141 1 78.31 431 PRO A C 1
ATOM 3006 O O . PRO A 1 431 ? 9.164 -10.406 13.734 1 78.31 431 PRO A O 1
ATOM 3009 N N . LYS A 1 432 ? 7.215 -9.352 13.859 1 80.88 432 LYS A N 1
ATOM 3010 C CA . LYS A 1 432 ? 7.652 -8.172 13.125 1 80.88 432 LYS A CA 1
ATOM 3011 C C . LYS A 1 432 ? 6.629 -7.043 13.234 1 80.88 432 LYS A C 1
ATOM 3013 O O . LYS A 1 432 ? 5.465 -7.281 13.562 1 80.88 432 LYS A O 1
ATOM 3018 N N . LYS A 1 433 ? 7.117 -5.75 12.977 1 81.81 433 LYS A N 1
ATOM 3019 C CA . LYS A 1 433 ? 6.172 -4.637 12.891 1 81.81 433 LYS A CA 1
ATOM 3020 C C . LYS A 1 433 ? 5.207 -4.828 11.719 1 81.81 433 LYS A C 1
ATOM 3022 O O . LYS A 1 433 ? 3.99 -4.773 11.898 1 81.81 433 LYS A O 1
ATOM 3027 N N . HIS A 1 434 ? 5.676 -5.008 10.602 1 82.62 434 HIS A N 1
ATOM 3028 C CA . HIS A 1 434 ? 5.004 -5.262 9.328 1 82.62 434 HIS A CA 1
ATOM 3029 C C . HIS A 1 434 ? 6.004 -5.641 8.242 1 82.62 434 HIS A C 1
ATOM 3031 O O . HIS A 1 434 ? 7.207 -5.438 8.406 1 82.62 434 HIS A O 1
ATOM 3037 N N . GLY A 1 435 ? 5.477 -6.25 7.191 1 82.31 435 GLY A N 1
ATOM 3038 C CA . GLY A 1 435 ? 6.293 -6.414 5.996 1 82.31 435 GLY A CA 1
ATOM 3039 C C . GLY A 1 435 ? 6.445 -5.133 5.199 1 82.31 435 GLY A C 1
ATOM 3040 O O . GLY A 1 435 ? 5.863 -4.105 5.547 1 82.31 435 GLY A O 1
ATOM 3041 N N . ASN A 1 436 ? 7.324 -5.215 4.184 1 82.88 436 ASN A N 1
ATOM 3042 C CA . ASN A 1 436 ? 7.531 -4.086 3.281 1 82.88 436 ASN A CA 1
ATOM 3043 C C . ASN A 1 436 ? 7.023 -4.391 1.875 1 82.88 436 ASN A C 1
ATOM 3045 O O . ASN A 1 436 ? 7.805 -4.426 0.923 1 82.88 436 ASN A O 1
ATOM 3049 N N . MET A 1 437 ? 5.691 -4.594 1.819 1 80.69 437 MET A N 1
ATOM 3050 C CA . MET A 1 437 ? 5.09 -4.836 0.51 1 80.69 437 MET A CA 1
ATOM 3051 C C . MET A 1 437 ? 5.328 -3.654 -0.424 1 80.69 437 MET A C 1
ATOM 3053 O O . MET A 1 437 ? 5.641 -2.553 0.03 1 80.69 437 MET A O 1
ATOM 3057 N N . ALA A 1 438 ? 5.27 -3.887 -1.7 1 81.38 438 ALA A N 1
ATOM 3058 C CA . ALA A 1 438 ? 5.562 -2.871 -2.709 1 81.38 438 ALA A CA 1
ATOM 3059 C C . ALA A 1 438 ? 4.504 -1.772 -2.705 1 81.38 438 ALA A C 1
ATOM 3061 O O . ALA A 1 438 ? 3.6 -1.772 -3.543 1 81.38 438 ALA A O 1
ATOM 3062 N N . LEU A 1 439 ? 4.609 -0.767 -1.707 1 77.94 439 LEU A N 1
ATOM 3063 C CA . LEU A 1 439 ? 3.625 0.305 -1.616 1 77.94 439 LEU A CA 1
ATOM 3064 C C . LEU A 1 439 ? 3.736 1.247 -2.811 1 77.94 439 LEU A C 1
ATOM 3066 O O . LEU A 1 439 ? 4.812 1.396 -3.391 1 77.94 439 LEU A O 1
ATOM 3070 N N . MET B 1 1 ? 32.906 -6.125 -26.594 1 29.88 1 MET B N 1
ATOM 3071 C CA . MET B 1 1 ? 31.656 -6.41 -25.906 1 29.88 1 MET B CA 1
ATOM 3072 C C . MET B 1 1 ? 31.891 -6.695 -24.422 1 29.88 1 MET B C 1
ATOM 3074 O O . MET B 1 1 ? 32.719 -7.551 -24.078 1 29.88 1 MET B O 1
ATOM 3078 N N . ALA B 1 2 ? 31.922 -5.793 -23.641 1 39.66 2 ALA B N 1
ATOM 3079 C CA . ALA B 1 2 ? 32.469 -5.996 -22.312 1 39.66 2 ALA B CA 1
ATOM 3080 C C . ALA B 1 2 ? 31.984 -7.312 -21.703 1 39.66 2 ALA B C 1
ATOM 3082 O O . ALA B 1 2 ? 30.797 -7.641 -21.797 1 39.66 2 ALA B O 1
ATOM 3083 N N . SER B 1 3 ? 32.719 -8.242 -21.469 1 50.16 3 SER B N 1
ATOM 3084 C CA . SER B 1 3 ? 32.438 -9.594 -21 1 50.16 3 SER B CA 1
ATOM 3085 C C . SER B 1 3 ? 31.547 -9.578 -19.75 1 50.16 3 SER B C 1
ATOM 3087 O O . SER B 1 3 ? 31.703 -8.711 -18.891 1 50.16 3 SER B O 1
ATOM 3089 N N . LYS B 1 4 ? 30.391 -10.312 -19.875 1 68.81 4 LYS B N 1
ATOM 3090 C CA . LYS B 1 4 ? 29.484 -10.492 -18.734 1 68.81 4 LYS B CA 1
ATOM 3091 C C . LYS B 1 4 ? 30.25 -10.977 -17.5 1 68.81 4 LYS B C 1
ATOM 3093 O O . LYS B 1 4 ? 31.031 -11.922 -17.578 1 68.81 4 LYS B O 1
ATOM 3098 N N . SER B 1 5 ? 30.297 -10.117 -16.344 1 78.81 5 SER B N 1
ATOM 3099 C CA . SER B 1 5 ? 30.922 -10.508 -15.094 1 78.81 5 SER B CA 1
ATOM 3100 C C . SER B 1 5 ? 30.469 -11.898 -14.664 1 78.81 5 SER B C 1
ATOM 3102 O O . SER B 1 5 ? 29.297 -12.266 -14.836 1 78.81 5 SER B O 1
ATOM 3104 N N . THR B 1 6 ? 31.5 -12.617 -14.242 1 85.12 6 THR B N 1
ATOM 3105 C CA . THR B 1 6 ? 31.188 -13.953 -13.75 1 85.12 6 THR B CA 1
ATOM 3106 C C . THR B 1 6 ? 30.609 -13.898 -12.344 1 85.12 6 THR B C 1
ATOM 3108 O O . THR B 1 6 ? 30.703 -12.875 -11.664 1 85.12 6 THR B O 1
ATOM 3111 N N . LYS B 1 7 ? 30 -15.008 -11.961 1 92.19 7 LYS B N 1
ATOM 3112 C CA . LYS B 1 7 ? 29.5 -15.164 -10.602 1 92.19 7 LYS B CA 1
ATOM 3113 C C . LYS B 1 7 ? 30.594 -14.859 -9.578 1 92.19 7 LYS B C 1
ATOM 3115 O O . LYS B 1 7 ? 30.375 -14.102 -8.633 1 92.19 7 LYS B O 1
ATOM 3120 N N . GLY B 1 8 ? 31.75 -15.477 -9.805 1 92.5 8 GLY B N 1
ATOM 3121 C CA . GLY B 1 8 ? 32.875 -15.273 -8.891 1 92.5 8 GLY B CA 1
ATOM 3122 C C . GLY B 1 8 ? 33.25 -13.82 -8.742 1 92.5 8 GLY B C 1
ATOM 3123 O O . GLY B 1 8 ? 33.5 -13.344 -7.633 1 92.5 8 GLY B O 1
ATOM 3124 N N . GLU B 1 9 ? 33.312 -13.102 -9.852 1 94.75 9 GLU B N 1
ATOM 3125 C CA . GLU B 1 9 ? 33.656 -11.688 -9.836 1 94.75 9 GLU B CA 1
ATOM 3126 C C . GLU B 1 9 ? 32.594 -10.867 -9.102 1 94.75 9 GLU B C 1
ATOM 3128 O O . GLU B 1 9 ? 32.938 -9.961 -8.336 1 94.75 9 GLU B O 1
ATOM 3133 N N . ILE B 1 10 ? 31.359 -11.195 -9.344 1 96.62 10 ILE B N 1
ATOM 3134 C CA . ILE B 1 10 ? 30.25 -10.469 -8.742 1 96.62 10 ILE B CA 1
ATOM 3135 C C . ILE B 1 10 ? 30.234 -10.695 -7.234 1 96.62 10 ILE B C 1
ATOM 3137 O O . ILE B 1 10 ? 30.125 -9.742 -6.457 1 96.62 10 ILE B O 1
ATOM 3141 N N . LEU B 1 11 ? 30.359 -11.938 -6.801 1 96.69 11 LEU B N 1
ATOM 3142 C CA . LEU B 1 11 ? 30.344 -12.266 -5.379 1 96.69 11 LEU B CA 1
ATOM 3143 C C . LEU B 1 11 ? 31.547 -11.664 -4.664 1 96.69 11 LEU B C 1
ATOM 3145 O O . LEU B 1 11 ? 31.453 -11.273 -3.496 1 96.69 11 LEU B O 1
ATOM 3149 N N . ALA B 1 12 ? 32.688 -11.578 -5.379 1 96.38 12 ALA B N 1
ATOM 3150 C CA . ALA B 1 12 ? 33.875 -10.969 -4.801 1 96.38 12 ALA B CA 1
ATOM 3151 C C . ALA B 1 12 ? 33.656 -9.477 -4.539 1 96.38 12 ALA B C 1
ATOM 3153 O O . ALA B 1 12 ? 34.219 -8.922 -3.596 1 96.38 12 ALA B O 1
ATOM 3154 N N . LYS B 1 13 ? 32.875 -8.875 -5.383 1 96.75 13 LYS B N 1
ATOM 3155 C CA . LYS B 1 13 ? 32.531 -7.461 -5.207 1 96.75 13 LYS B CA 1
ATOM 3156 C C . LYS B 1 13 ? 31.516 -7.262 -4.094 1 96.75 13 LYS B C 1
ATOM 3158 O O . LYS B 1 13 ? 31.484 -6.211 -3.451 1 96.75 13 LYS B O 1
ATOM 3163 N N . PHE B 1 14 ? 30.719 -8.25 -3.82 1 98 14 PHE B N 1
ATOM 3164 C CA . PHE B 1 14 ? 29.656 -8.156 -2.826 1 98 14 PHE B CA 1
ATOM 3165 C C . PHE B 1 14 ? 30.188 -8.461 -1.432 1 98 14 PHE B C 1
ATOM 3167 O O . PHE B 1 14 ? 29.906 -7.723 -0.482 1 98 14 PHE B O 1
ATOM 3174 N N . PHE B 1 15 ? 30.922 -9.539 -1.284 1 98.31 15 PHE B N 1
ATOM 3175 C CA . PHE B 1 15 ? 31.406 -9.977 0.02 1 98.31 15 PHE B CA 1
ATOM 3176 C C . PHE B 1 15 ? 32.719 -9.281 0.364 1 98.31 15 PHE B C 1
ATOM 3178 O O . PHE B 1 15 ? 33.562 -9.086 -0.507 1 98.31 15 PHE B O 1
ATOM 3185 N N . ASP B 1 16 ? 32.875 -8.992 1.59 1 97.81 16 ASP B N 1
ATOM 3186 C CA . ASP B 1 16 ? 34.094 -8.375 2.08 1 97.81 16 ASP B CA 1
ATOM 3187 C C . ASP B 1 16 ? 35.312 -9.219 1.718 1 97.81 16 ASP B C 1
ATOM 3189 O O . ASP B 1 16 ? 35.312 -10.43 1.913 1 97.81 16 ASP B O 1
ATOM 3193 N N . ASP B 1 17 ? 36.344 -8.555 1.05 1 96.94 17 ASP B N 1
ATOM 3194 C CA . ASP B 1 17 ? 37.625 -9.156 0.691 1 96.94 17 ASP B CA 1
ATOM 3195 C C . ASP B 1 17 ? 37.438 -10.32 -0.281 1 96.94 17 ASP B C 1
ATOM 3197 O O . ASP B 1 17 ? 38.344 -11.117 -0.494 1 96.94 17 ASP B O 1
ATOM 3201 N N . GLY B 1 18 ? 36.219 -10.5 -0.76 1 96.5 18 GLY B N 1
ATOM 3202 C CA . GLY B 1 18 ? 35.906 -11.562 -1.701 1 96.5 18 GLY B CA 1
ATOM 3203 C C . GLY B 1 18 ? 35.781 -12.93 -1.048 1 96.5 18 GLY B C 1
ATOM 3204 O O . GLY B 1 18 ? 35.875 -13.953 -1.728 1 96.5 18 GLY B O 1
ATOM 3205 N N . GLU B 1 19 ? 35.688 -12.977 0.244 1 96.94 19 GLU B N 1
ATOM 3206 C CA . GLU B 1 19 ? 35.625 -14.234 0.986 1 96.94 19 GLU B CA 1
ATOM 3207 C C . GLU B 1 19 ? 34.188 -14.625 1.329 1 96.94 19 GLU B C 1
ATOM 3209 O O . GLU B 1 19 ? 33.438 -13.805 1.829 1 96.94 19 GLU B O 1
ATOM 3214 N N . TYR B 1 20 ? 33.844 -15.883 1.02 1 97.31 20 TYR B N 1
ATOM 3215 C CA . TYR B 1 20 ? 32.531 -16.422 1.358 1 97.31 20 TYR B CA 1
ATOM 3216 C C . TYR B 1 20 ? 32.562 -17.938 1.436 1 97.31 20 TYR B C 1
ATOM 3218 O O . TYR B 1 20 ? 33.562 -18.562 1.01 1 97.31 20 TYR B O 1
ATOM 3226 N N . THR B 1 21 ? 31.609 -18.531 2.047 1 97.12 21 THR B N 1
ATOM 3227 C CA . THR B 1 21 ? 31.406 -19.969 2.123 1 97.12 21 THR B CA 1
ATOM 3228 C C . THR B 1 21 ? 30.25 -20.406 1.242 1 97.12 21 THR B C 1
ATOM 3230 O O . THR B 1 21 ? 29.141 -19.859 1.353 1 97.12 21 THR B O 1
ATOM 3233 N N . ALA B 1 22 ? 30.5 -21.344 0.415 1 96.12 22 ALA B N 1
ATOM 3234 C CA . ALA B 1 22 ? 29.438 -21.859 -0.444 1 96.12 22 ALA B CA 1
ATOM 3235 C C . ALA B 1 22 ? 28.453 -22.719 0.354 1 96.12 22 ALA B C 1
ATOM 3237 O O . ALA B 1 22 ? 28.859 -23.5 1.214 1 96.12 22 ALA B O 1
ATOM 3238 N N . LEU B 1 23 ? 27.188 -22.547 0.14 1 95.81 23 LEU B N 1
ATOM 3239 C CA . LEU B 1 23 ? 26.141 -23.375 0.728 1 95.81 23 LEU B CA 1
ATOM 3240 C C . LEU B 1 23 ? 25.594 -24.359 -0.292 1 95.81 23 LEU B C 1
ATOM 3242 O O . LEU B 1 23 ? 25.484 -25.562 -0.007 1 95.81 23 LEU B O 1
ATOM 3246 N N . PHE B 1 24 ? 25.125 -23.844 -1.472 1 93.19 24 PHE B N 1
ATOM 3247 C CA . PHE B 1 24 ? 24.703 -24.609 -2.641 1 93.19 24 PHE B CA 1
ATOM 3248 C C . PHE B 1 24 ? 25.516 -24.219 -3.867 1 93.19 24 PHE B C 1
ATOM 3250 O O . PHE B 1 24 ? 25.531 -23.047 -4.266 1 93.19 24 PHE B O 1
ATOM 3257 N N . ALA B 1 25 ? 26.172 -25.141 -4.504 1 88.56 25 ALA B N 1
ATOM 3258 C CA . ALA B 1 25 ? 27.125 -24.781 -5.559 1 88.56 25 ALA B CA 1
ATOM 3259 C C . ALA B 1 25 ? 26.672 -25.344 -6.906 1 88.56 25 ALA B C 1
ATOM 3261 O O . ALA B 1 25 ? 27.172 -24.938 -7.957 1 88.56 25 ALA B O 1
ATOM 3262 N N . ASP B 1 26 ? 25.703 -26.172 -6.902 1 90.5 26 ASP B N 1
ATOM 3263 C CA . ASP B 1 26 ? 25.297 -26.828 -8.141 1 90.5 26 ASP B CA 1
ATOM 3264 C C . ASP B 1 26 ? 23.969 -26.266 -8.648 1 90.5 26 ASP B C 1
ATOM 3266 O O . ASP B 1 26 ? 23.219 -25.656 -7.895 1 90.5 26 ASP B O 1
ATOM 3270 N N . GLY B 1 27 ? 23.781 -26.422 -9.969 1 93.12 27 GLY B N 1
ATOM 3271 C CA . GLY B 1 27 ? 22.516 -26.062 -10.57 1 93.12 27 GLY B CA 1
ATOM 3272 C C . GLY B 1 27 ? 22.453 -24.625 -11.023 1 93.12 27 GLY B C 1
ATOM 3273 O O . GLY B 1 27 ? 23.469 -23.922 -11 1 93.12 27 GLY B O 1
ATOM 3274 N N . ALA B 1 28 ? 21.25 -24.188 -11.453 1 96.31 28 ALA B N 1
ATOM 3275 C CA . ALA B 1 28 ? 21.047 -22.844 -11.984 1 96.31 28 ALA B CA 1
ATOM 3276 C C . ALA B 1 28 ? 21.047 -21.812 -10.867 1 96.31 28 ALA B C 1
ATOM 3278 O O . ALA B 1 28 ? 21.203 -20.609 -11.125 1 96.31 28 ALA B O 1
ATOM 3279 N N . VAL B 1 29 ? 20.797 -22.25 -9.625 1 97.25 29 VAL B N 1
ATOM 3280 C CA . VAL B 1 29 ? 20.781 -21.375 -8.453 1 97.25 29 VAL B CA 1
ATOM 3281 C C . VAL B 1 29 ? 21.812 -21.859 -7.441 1 97.25 29 VAL B C 1
ATOM 3283 O O . VAL B 1 29 ? 21.844 -23.031 -7.09 1 97.25 29 VAL B O 1
ATOM 3286 N N . SER B 1 30 ? 22.672 -21 -7.047 1 97.31 30 SER B N 1
ATOM 3287 C CA . SER B 1 30 ? 23.656 -21.25 -5.996 1 97.31 30 SER B CA 1
ATOM 3288 C C . SER B 1 30 ? 23.5 -20.25 -4.855 1 97.31 30 SER B C 1
ATOM 3290 O O . SER B 1 30 ? 22.734 -19.297 -4.957 1 97.31 30 SER B O 1
ATOM 3292 N N . ALA B 1 31 ? 24.141 -20.516 -3.74 1 98.12 31 ALA B N 1
ATOM 3293 C CA . ALA B 1 31 ? 24.078 -19.609 -2.586 1 98.12 31 ALA B CA 1
ATOM 3294 C C . ALA B 1 31 ? 25.391 -19.594 -1.823 1 98.12 31 ALA B C 1
ATOM 3296 O O . ALA B 1 31 ? 26.219 -20.5 -1.975 1 98.12 31 ALA B O 1
ATOM 3297 N N . ALA B 1 32 ? 25.609 -18.594 -1.12 1 97.88 32 ALA B N 1
ATOM 3298 C CA . ALA B 1 32 ? 26.812 -18.406 -0.312 1 97.88 32 ALA B CA 1
ATOM 3299 C C . ALA B 1 32 ? 26.516 -17.562 0.925 1 97.88 32 ALA B C 1
ATOM 3301 O O . ALA B 1 32 ? 25.484 -16.891 0.993 1 97.88 32 ALA B O 1
ATOM 3302 N N . SER B 1 33 ? 27.328 -17.703 1.929 1 98 33 SER B N 1
ATOM 3303 C CA . SER B 1 33 ? 27.281 -16.859 3.121 1 98 33 SER B CA 1
ATOM 3304 C C . SER B 1 33 ? 28.625 -16.203 3.379 1 98 33 SER B C 1
ATOM 3306 O O . SER B 1 33 ? 29.672 -16.766 3.076 1 98 33 SER B O 1
ATOM 3308 N N . GLY B 1 34 ? 28.609 -15.055 3.836 1 97.94 34 GLY B N 1
ATOM 3309 C CA . GLY B 1 34 ? 29.781 -14.273 4.168 1 97.94 34 GLY B CA 1
ATOM 3310 C C . GLY B 1 34 ? 29.453 -12.938 4.816 1 97.94 34 GLY B C 1
ATOM 3311 O O . GLY B 1 34 ? 28.375 -12.773 5.391 1 97.94 34 GLY B O 1
ATOM 3312 N N . TYR B 1 35 ? 30.469 -12.078 4.809 1 97.5 35 TYR B N 1
ATOM 3313 C CA . TYR B 1 35 ? 30.266 -10.734 5.34 1 97.5 35 TYR B CA 1
ATOM 3314 C C . TYR B 1 35 ? 30.188 -9.711 4.211 1 97.5 35 TYR B C 1
ATOM 3316 O O . TYR B 1 35 ? 30.984 -9.766 3.264 1 97.5 35 TYR B O 1
ATOM 3324 N N . ALA B 1 36 ? 29.297 -8.922 4.246 1 96.75 36 ALA B N 1
ATOM 3325 C CA . ALA B 1 36 ? 29.156 -7.777 3.346 1 96.75 36 ALA B CA 1
ATOM 3326 C C . ALA B 1 36 ? 29.078 -6.469 4.129 1 96.75 36 ALA B C 1
ATOM 3328 O O . ALA B 1 36 ? 28.156 -6.277 4.93 1 96.75 36 ALA B O 1
ATOM 3329 N N . ALA B 1 37 ? 30.016 -5.555 3.9 1 92.75 37 ALA B N 1
ATOM 3330 C CA . ALA B 1 37 ? 30.109 -4.305 4.648 1 92.75 37 ALA B CA 1
ATOM 3331 C C . ALA B 1 37 ? 30.078 -4.559 6.152 1 92.75 37 ALA B C 1
ATOM 3333 O O . ALA B 1 37 ? 29.359 -3.889 6.895 1 92.75 37 ALA B O 1
ATOM 3334 N N . GLY B 1 38 ? 30.688 -5.605 6.547 1 92.69 38 GLY B N 1
ATOM 3335 C CA . GLY B 1 38 ? 30.891 -5.91 7.957 1 92.69 38 GLY B CA 1
ATOM 3336 C C . GLY B 1 38 ? 29.734 -6.688 8.57 1 92.69 38 GLY B C 1
ATOM 3337 O O . GLY B 1 38 ? 29.766 -7.031 9.75 1 92.69 38 GLY B O 1
ATOM 3338 N N . GLN B 1 39 ? 28.734 -6.992 7.809 1 94.38 39 GLN B N 1
ATOM 3339 C CA . GLN B 1 39 ? 27.562 -7.688 8.305 1 94.38 39 GLN B CA 1
ATOM 3340 C C . GLN B 1 39 ? 27.406 -9.055 7.645 1 94.38 39 GLN B C 1
ATOM 3342 O O . GLN B 1 39 ? 27.609 -9.188 6.434 1 94.38 39 GLN B O 1
ATOM 3347 N N . GLN B 1 40 ? 27.094 -10.07 8.445 1 96.12 40 GLN B N 1
ATOM 3348 C CA . GLN B 1 40 ? 26.812 -11.383 7.859 1 96.12 40 GLN B CA 1
ATOM 3349 C C . GLN B 1 40 ? 25.609 -11.32 6.922 1 96.12 40 GLN B C 1
ATOM 3351 O O . GLN B 1 40 ? 24.609 -10.672 7.227 1 96.12 40 GLN B O 1
ATOM 3356 N N . ALA B 1 41 ? 25.766 -11.945 5.781 1 98.31 41 ALA B N 1
ATOM 3357 C CA . ALA B 1 41 ? 24.688 -11.93 4.793 1 98.31 41 ALA B CA 1
ATOM 3358 C C . ALA B 1 41 ? 24.703 -13.188 3.932 1 98.31 41 ALA B C 1
ATOM 3360 O O . ALA B 1 41 ? 25.734 -13.859 3.834 1 98.31 41 ALA B O 1
ATOM 3361 N N . TYR B 1 42 ? 23.578 -13.516 3.412 1 98.56 42 TYR B N 1
ATOM 3362 C CA . TYR B 1 42 ? 23.453 -14.586 2.428 1 98.56 42 TYR B CA 1
ATOM 3363 C C . TYR B 1 42 ? 23.328 -14.016 1.02 1 98.56 42 TYR B C 1
ATOM 3365 O O . TYR B 1 42 ? 22.75 -12.945 0.824 1 98.56 42 TYR B O 1
ATOM 3373 N N . ALA B 1 43 ? 23.922 -14.734 0.083 1 98.56 43 ALA B N 1
ATOM 3374 C CA . ALA B 1 43 ? 23.75 -14.43 -1.336 1 98.56 43 ALA B CA 1
ATOM 3375 C C . ALA B 1 43 ? 23.172 -15.625 -2.086 1 98.56 43 ALA B C 1
ATOM 3377 O O . ALA B 1 43 ? 23.672 -16.75 -1.955 1 98.56 43 ALA B O 1
ATOM 3378 N N . VAL B 1 44 ? 22.078 -15.422 -2.793 1 98.62 44 VAL B N 1
ATOM 3379 C CA . VAL B 1 44 ? 21.547 -16.375 -3.756 1 98.62 44 VAL B CA 1
ATOM 3380 C C . VAL B 1 44 ? 21.844 -15.906 -5.176 1 98.62 44 VAL B C 1
ATOM 3382 O O . VAL B 1 44 ? 21.672 -14.727 -5.496 1 98.62 44 VAL B O 1
ATOM 3385 N N . PHE B 1 45 ? 22.297 -16.812 -6.02 1 97.81 45 PHE B N 1
ATOM 3386 C CA . PHE B 1 45 ? 22.781 -16.391 -7.328 1 97.81 45 PHE B CA 1
ATOM 3387 C C . PHE B 1 45 ? 22.188 -17.266 -8.43 1 97.81 45 PHE B C 1
ATOM 3389 O O . PHE B 1 45 ? 22.359 -18.484 -8.422 1 97.81 45 PHE B O 1
ATOM 3396 N N . GLN B 1 46 ? 21.438 -16.656 -9.383 1 97 46 GLN B N 1
ATOM 3397 C CA . GLN B 1 46 ? 20.984 -17.328 -10.602 1 97 46 GLN B CA 1
ATOM 3398 C C . GLN B 1 46 ? 21.984 -17.141 -11.734 1 97 46 GLN B C 1
ATOM 3400 O O . GLN B 1 46 ? 22.469 -16.031 -11.977 1 97 46 GLN B O 1
ATOM 3405 N N . ASN B 1 47 ? 22.297 -18.125 -12.539 1 93.56 47 ASN B N 1
ATOM 3406 C CA . ASN B 1 47 ? 23.438 -18.094 -13.453 1 93.56 47 ASN B CA 1
ATOM 3407 C C . ASN B 1 47 ? 23 -17.969 -14.906 1 93.56 47 ASN B C 1
ATOM 3409 O O . ASN B 1 47 ? 23.734 -18.328 -15.82 1 93.56 47 ASN B O 1
ATOM 3413 N N . GLY B 1 48 ? 21.781 -17.656 -15.164 1 94 48 GLY B N 1
ATOM 3414 C CA . GLY B 1 48 ? 21.328 -17.422 -16.531 1 94 48 GLY B CA 1
ATOM 3415 C C . GLY B 1 48 ? 20.594 -18.609 -17.125 1 94 48 GLY B C 1
ATOM 3416 O O . GLY B 1 48 ? 20.047 -18.516 -18.219 1 94 48 GLY B O 1
ATOM 3417 N N . GLU B 1 49 ? 20.578 -19.672 -16.469 1 94.44 49 GLU B N 1
ATOM 3418 C CA . GLU B 1 49 ? 19.906 -20.875 -16.953 1 94.44 49 GLU B CA 1
ATOM 3419 C C . GLU B 1 49 ? 18.469 -20.938 -16.469 1 94.44 49 GLU B C 1
ATOM 3421 O O . GLU B 1 49 ? 18.047 -20.125 -15.648 1 94.44 49 GLU B O 1
ATOM 3426 N N . ALA B 1 50 ? 17.734 -21.906 -17.094 1 94.06 50 ALA B N 1
ATOM 3427 C CA . ALA B 1 50 ? 16.375 -22.172 -16.625 1 94.06 50 ALA B CA 1
ATOM 3428 C C . ALA B 1 50 ? 16.391 -22.734 -15.195 1 94.06 50 ALA B C 1
ATOM 3430 O O . ALA B 1 50 ? 17.234 -23.547 -14.852 1 94.06 50 ALA B O 1
ATOM 3431 N N . VAL B 1 51 ? 15.523 -22.281 -14.398 1 95.94 51 VAL B N 1
ATOM 3432 C CA . VAL B 1 51 ? 15.508 -22.625 -12.977 1 95.94 51 VAL B CA 1
ATOM 3433 C C . VAL B 1 51 ? 14.562 -23.797 -12.742 1 95.94 51 VAL B C 1
ATOM 3435 O O . VAL B 1 51 ? 13.43 -23.797 -13.227 1 95.94 51 VAL B O 1
ATOM 3438 N N . SER B 1 52 ? 15 -24.828 -12.039 1 97 52 SER B N 1
ATOM 3439 C CA . SER B 1 52 ? 14.219 -26.016 -11.711 1 97 52 SER B CA 1
ATOM 3440 C C . SER B 1 52 ? 13.555 -25.891 -10.344 1 97 52 SER B C 1
ATOM 3442 O O . SER B 1 52 ? 13.805 -24.922 -9.617 1 97 52 SER B O 1
ATOM 3444 N N . VAL B 1 53 ? 12.688 -26.875 -10.016 1 97.5 53 VAL B N 1
ATOM 3445 C CA . VAL B 1 53 ? 12.062 -26.969 -8.703 1 97.5 53 VAL B CA 1
ATOM 3446 C C . VAL B 1 53 ? 13.141 -26.984 -7.617 1 97.5 53 VAL B C 1
ATOM 3448 O O . VAL B 1 53 ? 13.047 -26.25 -6.633 1 97.5 53 VAL B O 1
ATOM 3451 N N . LYS B 1 54 ? 14.164 -27.797 -7.828 1 97.25 54 LYS B N 1
ATOM 3452 C CA . LYS B 1 54 ? 15.242 -27.922 -6.855 1 97.25 54 LYS B CA 1
ATOM 3453 C C . LYS B 1 54 ? 15.953 -26.578 -6.66 1 97.25 54 LYS B C 1
ATOM 3455 O O . LYS B 1 54 ? 16.328 -26.219 -5.539 1 97.25 54 LYS B O 1
ATOM 3460 N N . ASP B 1 55 ? 16.125 -25.859 -7.699 1 97.62 55 ASP B N 1
ATOM 3461 C CA . ASP B 1 55 ? 16.766 -24.562 -7.637 1 97.62 55 ASP B CA 1
ATOM 3462 C C . ASP B 1 55 ? 15.938 -23.578 -6.801 1 97.62 55 ASP B C 1
ATOM 3464 O O . ASP B 1 55 ? 16.484 -22.859 -5.961 1 97.62 55 ASP B O 1
ATOM 3468 N N . VAL B 1 56 ? 14.641 -23.516 -7.023 1 97.5 56 VAL B N 1
ATOM 3469 C CA . VAL B 1 56 ? 13.75 -22.641 -6.281 1 97.5 56 VAL B CA 1
ATOM 3470 C C . VAL B 1 56 ? 13.773 -23.016 -4.797 1 97.5 56 VAL B C 1
ATOM 3472 O O . VAL B 1 56 ? 13.789 -22.141 -3.932 1 97.5 56 VAL B O 1
ATOM 3475 N N . GLU B 1 57 ? 13.805 -24.281 -4.535 1 97.5 57 GLU B N 1
ATOM 3476 C CA . GLU B 1 57 ? 13.844 -24.766 -3.16 1 97.5 57 GLU B CA 1
ATOM 3477 C C . GLU B 1 57 ? 15.109 -24.297 -2.443 1 97.5 57 GLU B C 1
ATOM 3479 O O . GLU B 1 57 ? 15.078 -24.016 -1.242 1 97.5 57 GLU B O 1
ATOM 3484 N N . LYS B 1 58 ? 16.219 -24.25 -3.15 1 97.69 58 LYS B N 1
ATOM 3485 C CA . LYS B 1 58 ? 17.438 -23.719 -2.566 1 97.69 58 LYS B CA 1
ATOM 3486 C C . LYS B 1 58 ? 17.234 -22.281 -2.104 1 97.69 58 LYS B C 1
ATOM 3488 O O . LYS B 1 58 ? 17.672 -21.906 -1.01 1 97.69 58 LYS B O 1
ATOM 3493 N N . ASN B 1 59 ? 16.625 -21.469 -2.928 1 97.94 59 ASN B N 1
ATOM 3494 C CA . ASN B 1 59 ? 16.344 -20.078 -2.566 1 97.94 59 ASN B CA 1
ATOM 3495 C C . ASN B 1 59 ? 15.469 -20 -1.312 1 97.94 59 ASN B C 1
ATOM 3497 O O . ASN B 1 59 ? 15.766 -19.234 -0.397 1 97.94 59 ASN B O 1
ATOM 3501 N N . ILE B 1 60 ? 14.422 -20.828 -1.255 1 98.19 60 ILE B N 1
ATOM 3502 C CA . ILE B 1 60 ? 13.516 -20.859 -0.11 1 98.19 60 ILE B CA 1
ATOM 3503 C C . ILE B 1 60 ? 14.289 -21.25 1.149 1 98.19 60 ILE B C 1
ATOM 3505 O O . ILE B 1 60 ? 14.117 -20.625 2.203 1 98.19 60 ILE B O 1
ATOM 3509 N N . LYS B 1 61 ? 15.148 -22.203 1.036 1 98 61 LYS B N 1
ATOM 3510 C CA . LYS B 1 61 ? 15.953 -22.656 2.174 1 98 61 LYS B CA 1
ATOM 3511 C C . LYS B 1 61 ? 16.844 -21.531 2.693 1 98 61 LYS B C 1
ATOM 3513 O O . LYS B 1 61 ? 16.984 -21.359 3.906 1 98 61 LYS B O 1
ATOM 3518 N N . VAL B 1 62 ? 17.422 -20.781 1.798 1 98.38 62 VAL B N 1
ATOM 3519 C CA . VAL B 1 62 ? 18.266 -19.656 2.203 1 98.38 62 VAL B CA 1
ATOM 3520 C C . VAL B 1 62 ? 17.438 -18.609 2.939 1 98.38 62 VAL B C 1
ATOM 3522 O O . VAL B 1 62 ? 17.875 -18.047 3.941 1 98.38 62 VAL B O 1
ATOM 3525 N N . LEU B 1 63 ? 16.234 -18.328 2.475 1 98 63 LEU B N 1
ATOM 3526 C CA . LEU B 1 63 ? 15.359 -17.375 3.146 1 98 63 LEU B CA 1
ATOM 3527 C C . LEU B 1 63 ? 15.031 -17.844 4.559 1 98 63 LEU B C 1
ATOM 3529 O O . LEU B 1 63 ? 15.016 -17.047 5.496 1 98 63 LEU B O 1
ATOM 3533 N N . GLU B 1 64 ? 14.766 -19.141 4.676 1 96.88 64 GLU B N 1
ATOM 3534 C CA . GLU B 1 64 ? 14.477 -19.703 5.992 1 96.88 64 GLU B CA 1
ATOM 3535 C C . GLU B 1 64 ? 15.688 -19.594 6.918 1 96.88 64 GLU B C 1
ATOM 3537 O O . GLU B 1 64 ? 15.547 -19.25 8.094 1 96.88 64 GLU B O 1
ATOM 3542 N N . LEU B 1 65 ? 16.844 -19.859 6.367 1 97.25 65 LEU B N 1
ATOM 3543 C CA . LEU B 1 65 ? 18.078 -19.719 7.137 1 97.25 65 LEU B CA 1
ATOM 3544 C C . LEU B 1 65 ? 18.281 -18.281 7.57 1 97.25 65 LEU B C 1
ATOM 3546 O O . LEU B 1 65 ? 18.672 -18.016 8.711 1 97.25 65 LEU B O 1
ATOM 3550 N N . ALA B 1 66 ? 18.047 -17.391 6.645 1 97.56 66 ALA B N 1
ATOM 3551 C CA . ALA B 1 66 ? 18.188 -15.969 6.934 1 97.56 66 ALA B CA 1
ATOM 3552 C C . ALA B 1 66 ? 17.266 -15.539 8.07 1 97.56 66 ALA B C 1
ATOM 3554 O O . ALA B 1 66 ? 17.672 -14.805 8.969 1 97.56 66 ALA B O 1
ATOM 3555 N N . ALA B 1 67 ? 16.047 -15.984 8.039 1 96.12 67 ALA B N 1
ATOM 3556 C CA . ALA B 1 67 ? 15.086 -15.672 9.094 1 96.12 67 ALA B CA 1
ATOM 3557 C C . ALA B 1 67 ? 15.539 -16.234 10.438 1 96.12 67 ALA B C 1
ATOM 3559 O O . ALA B 1 67 ? 15.391 -15.586 11.469 1 96.12 67 ALA B O 1
ATOM 3560 N N . GLN B 1 68 ? 16.125 -17.406 10.438 1 95.25 68 GLN B N 1
ATOM 3561 C CA . GLN B 1 68 ? 16.562 -18.078 11.656 1 95.25 68 GLN B CA 1
ATOM 3562 C C . GLN B 1 68 ? 17.781 -17.406 12.25 1 95.25 68 GLN B C 1
ATOM 3564 O O . GLN B 1 68 ? 17.922 -17.312 13.469 1 95.25 68 GLN B O 1
ATOM 3569 N N . THR B 1 69 ? 18.641 -16.922 11.359 1 96.31 69 THR B N 1
ATOM 3570 C CA . THR B 1 69 ? 19.922 -16.391 11.828 1 96.31 69 THR B CA 1
ATOM 3571 C C . THR B 1 69 ? 19.859 -14.875 11.945 1 96.31 69 THR B C 1
ATOM 3573 O O . THR B 1 69 ? 20.781 -14.258 12.5 1 96.31 69 THR B O 1
ATOM 3576 N N . GLY B 1 70 ? 18.781 -14.328 11.398 1 96.44 70 GLY B N 1
ATOM 3577 C CA . GLY B 1 70 ? 18.656 -12.883 11.445 1 96.44 70 GLY B CA 1
ATOM 3578 C C . GLY B 1 70 ? 19.641 -12.164 10.555 1 96.44 70 GLY B C 1
ATOM 3579 O O . GLY B 1 70 ? 20.25 -11.172 10.969 1 96.44 70 GLY B O 1
ATOM 3580 N N . CYS B 1 71 ? 19.875 -12.703 9.32 1 97.12 71 CYS B N 1
ATOM 3581 C CA . CYS B 1 71 ? 20.844 -12.133 8.391 1 97.12 71 CYS B CA 1
ATOM 3582 C C . CYS B 1 71 ? 20.172 -11.703 7.094 1 97.12 71 CYS B C 1
ATOM 3584 O O . CYS B 1 71 ? 19.297 -12.398 6.59 1 97.12 71 CYS B O 1
ATOM 3586 N N . PRO B 1 72 ? 20.641 -10.562 6.527 1 97.94 72 PRO B N 1
ATOM 3587 C CA . PRO B 1 72 ? 20.094 -10.125 5.238 1 97.94 72 PRO B CA 1
ATOM 3588 C C . PRO B 1 72 ? 20.344 -11.141 4.121 1 97.94 72 PRO B C 1
ATOM 3590 O O . PRO B 1 72 ? 21.266 -11.953 4.211 1 97.94 72 PRO B O 1
ATOM 3593 N N . VAL B 1 73 ? 19.516 -11.086 3.105 1 98.56 73 VAL B N 1
ATOM 3594 C CA . VAL B 1 73 ? 19.641 -11.922 1.919 1 98.56 73 VAL B CA 1
ATOM 3595 C C . VAL B 1 73 ? 19.672 -11.047 0.668 1 98.56 73 VAL B C 1
ATOM 3597 O O . VAL B 1 73 ? 18.844 -10.156 0.506 1 98.56 73 VAL B O 1
ATOM 3600 N N . VAL B 1 74 ? 20.641 -11.273 -0.115 1 98.81 74 VAL B N 1
ATOM 3601 C CA . VAL B 1 74 ? 20.719 -10.641 -1.424 1 98.81 74 VAL B CA 1
ATOM 3602 C C . VAL B 1 74 ? 20.562 -11.688 -2.523 1 98.81 74 VAL B C 1
ATOM 3604 O O . VAL B 1 74 ? 21.297 -12.672 -2.555 1 98.81 74 VAL B O 1
ATOM 3607 N N . THR B 1 75 ? 19.594 -11.539 -3.363 1 98.69 75 THR B N 1
ATOM 3608 C CA . THR B 1 75 ? 19.375 -12.461 -4.473 1 98.69 75 THR B CA 1
ATOM 3609 C C . THR B 1 75 ? 19.766 -11.812 -5.797 1 98.69 75 THR B C 1
ATOM 3611 O O . THR B 1 75 ? 19.219 -10.773 -6.172 1 98.69 75 THR B O 1
ATOM 3614 N N . PHE B 1 76 ? 20.734 -12.43 -6.492 1 98.56 76 PHE B N 1
ATOM 3615 C CA . PHE B 1 76 ? 21.156 -11.992 -7.812 1 98.56 76 PHE B CA 1
ATOM 3616 C C . PHE B 1 76 ? 20.391 -12.727 -8.906 1 98.56 76 PHE B C 1
ATOM 3618 O O . PHE B 1 76 ? 20.562 -13.938 -9.078 1 98.56 76 PHE B O 1
ATOM 3625 N N . TYR B 1 77 ? 19.578 -11.961 -9.664 1 98.12 77 TYR B N 1
ATOM 3626 C CA . TYR B 1 77 ? 18.672 -12.547 -10.648 1 98.12 77 TYR B CA 1
ATOM 3627 C C . TYR B 1 77 ? 19.297 -12.531 -12.039 1 98.12 77 TYR B C 1
ATOM 3629 O O . TYR B 1 77 ? 19.781 -11.492 -12.492 1 98.12 77 TYR B O 1
ATOM 3637 N N . ASP B 1 78 ? 19.312 -13.555 -12.703 1 96.12 78 ASP B N 1
ATOM 3638 C CA . ASP B 1 78 ? 19.641 -13.805 -14.102 1 96.12 78 ASP B CA 1
ATOM 3639 C C . ASP B 1 78 ? 19.141 -15.188 -14.547 1 96.12 78 ASP B C 1
ATOM 3641 O O . ASP B 1 78 ? 19.812 -16.188 -14.289 1 96.12 78 ASP B O 1
ATOM 3645 N N . SER B 1 79 ? 18 -15.242 -15.18 1 93.19 79 SER B N 1
ATOM 3646 C CA . SER B 1 79 ? 17.406 -16.516 -15.57 1 93.19 79 SER B CA 1
ATOM 3647 C C . SER B 1 79 ? 16.562 -16.375 -16.828 1 93.19 79 SER B C 1
ATOM 3649 O O . SER B 1 79 ? 15.93 -15.336 -17.047 1 93.19 79 SER B O 1
ATOM 3651 N N . VAL B 1 80 ? 16.5 -17.422 -17.594 1 88 80 VAL B N 1
ATOM 3652 C CA . VAL B 1 80 ? 15.664 -17.438 -18.797 1 88 80 VAL B CA 1
ATOM 3653 C C . VAL B 1 80 ? 14.266 -17.922 -18.438 1 88 80 VAL B C 1
ATOM 3655 O O . VAL B 1 80 ? 13.43 -18.125 -19.328 1 88 80 VAL B O 1
ATOM 3658 N N . GLY B 1 81 ? 14.094 -18.156 -17.188 1 87.69 81 GLY B N 1
ATOM 3659 C CA . GLY B 1 81 ? 12.773 -18.578 -16.75 1 87.69 81 GLY B CA 1
ATOM 3660 C C . GLY B 1 81 ? 12.758 -19.969 -16.141 1 87.69 81 GLY B C 1
ATOM 3661 O O . GLY B 1 81 ? 13.797 -20.469 -15.719 1 87.69 81 GLY B O 1
ATOM 3662 N N . ALA B 1 82 ? 11.562 -20.484 -16.047 1 89.94 82 ALA B N 1
ATOM 3663 C CA . ALA B 1 82 ? 11.367 -21.797 -15.422 1 89.94 82 ALA B CA 1
ATOM 3664 C C . ALA B 1 82 ? 11.703 -22.922 -16.391 1 89.94 82 ALA B C 1
ATOM 3666 O O . ALA B 1 82 ? 11.516 -22.797 -17.609 1 89.94 82 ALA B O 1
ATOM 3667 N N . LYS B 1 83 ? 12.266 -23.953 -15.844 1 92.94 83 LYS B N 1
ATOM 3668 C CA . LYS B 1 83 ? 12.383 -25.188 -16.609 1 92.94 83 LYS B CA 1
ATOM 3669 C C . LYS B 1 83 ? 11.008 -25.781 -16.891 1 92.94 83 LYS B C 1
ATOM 3671 O O . LYS B 1 83 ? 10.5 -26.578 -16.109 1 92.94 83 LYS B O 1
ATOM 3676 N N . LEU B 1 84 ? 10.461 -25.562 -18.047 1 90.69 84 LEU B N 1
ATOM 3677 C CA . LEU B 1 84 ? 9.07 -25.828 -18.406 1 90.69 84 LEU B CA 1
ATOM 3678 C C . LEU B 1 84 ? 8.797 -27.328 -18.391 1 90.69 84 LEU B C 1
ATOM 3680 O O . LEU B 1 84 ? 7.652 -27.75 -18.203 1 90.69 84 LEU B O 1
ATOM 3684 N N . ALA B 1 85 ? 9.859 -28.062 -18.594 1 91.62 85 ALA B N 1
ATOM 3685 C CA . ALA B 1 85 ? 9.719 -29.516 -18.625 1 91.62 85 ALA B CA 1
ATOM 3686 C C . ALA B 1 85 ? 9.211 -30.047 -17.281 1 91.62 85 ALA B C 1
ATOM 3688 O O . ALA B 1 85 ? 8.695 -31.156 -17.188 1 91.62 85 ALA B O 1
ATOM 3689 N N . GLU B 1 86 ? 9.359 -29.219 -16.234 1 94.38 86 GLU B N 1
ATOM 3690 C CA . GLU B 1 86 ? 8.922 -29.641 -14.906 1 94.38 86 GLU B CA 1
ATOM 3691 C C . GLU B 1 86 ? 7.477 -29.234 -14.641 1 94.38 86 GLU B C 1
ATOM 3693 O O . GLU B 1 86 ? 6.945 -29.469 -13.555 1 94.38 86 GLU B O 1
ATOM 3698 N N . GLY B 1 87 ? 6.785 -28.688 -15.57 1 91.75 87 GLY B N 1
ATOM 3699 C CA . GLY B 1 87 ? 5.348 -28.469 -15.594 1 91.75 87 GLY B CA 1
ATOM 3700 C C . GLY B 1 87 ? 4.855 -27.625 -14.422 1 91.75 87 GLY B C 1
ATOM 3701 O O . GLY B 1 87 ? 5.402 -26.562 -14.148 1 91.75 87 GLY B O 1
ATOM 3702 N N . LEU B 1 88 ? 3.822 -28.125 -13.781 1 96.38 88 LEU B N 1
ATOM 3703 C CA . LEU B 1 88 ? 3.158 -27.375 -12.711 1 96.38 88 LEU B CA 1
ATOM 3704 C C . LEU B 1 88 ? 4.004 -27.375 -11.445 1 96.38 88 LEU B C 1
ATOM 3706 O O . LEU B 1 88 ? 3.842 -26.516 -10.586 1 96.38 88 LEU B O 1
ATOM 3710 N N . ASP B 1 89 ? 4.941 -28.312 -11.367 1 97.06 89 ASP B N 1
ATOM 3711 C CA . ASP B 1 89 ? 5.777 -28.375 -10.172 1 97.06 89 ASP B CA 1
ATOM 3712 C C . ASP B 1 89 ? 6.613 -27.109 -10.023 1 97.06 89 ASP B C 1
ATOM 3714 O O . ASP B 1 89 ? 6.785 -26.594 -8.914 1 97.06 89 ASP B O 1
ATOM 3718 N N . VAL B 1 90 ? 7.133 -26.625 -11.094 1 95.62 90 VAL B N 1
ATOM 3719 C CA . VAL B 1 90 ? 7.965 -25.422 -11.008 1 95.62 90 VAL B CA 1
ATOM 3720 C C . VAL B 1 90 ? 7.094 -24.219 -10.695 1 95.62 90 VAL B C 1
ATOM 3722 O O . VAL B 1 90 ? 7.523 -23.297 -9.992 1 95.62 90 VAL B O 1
ATOM 3725 N N . LEU B 1 91 ? 5.84 -24.203 -11.234 1 95.56 91 LEU B N 1
ATOM 3726 C CA . LEU B 1 91 ? 4.898 -23.141 -10.906 1 95.56 91 LEU B CA 1
ATOM 3727 C C . LEU B 1 91 ? 4.586 -23.141 -9.406 1 95.56 91 LEU B C 1
ATOM 3729 O O . LEU B 1 91 ? 4.59 -22.078 -8.773 1 95.56 91 LEU B O 1
ATOM 3733 N N . ASN B 1 92 ? 4.355 -24.297 -8.844 1 97.12 92 ASN B N 1
ATOM 3734 C CA . ASN B 1 92 ? 4.102 -24.438 -7.41 1 97.12 92 ASN B CA 1
ATOM 3735 C C . ASN B 1 92 ? 5.289 -23.969 -6.582 1 97.12 92 ASN B C 1
ATOM 3737 O O . ASN B 1 92 ? 5.113 -23.312 -5.551 1 97.12 92 ASN B O 1
ATOM 3741 N N . ALA B 1 93 ? 6.477 -24.328 -7.035 1 97 93 ALA B N 1
ATOM 3742 C CA . ALA B 1 93 ? 7.684 -23.906 -6.336 1 97 93 ALA B CA 1
ATOM 3743 C C . ALA B 1 93 ? 7.805 -22.375 -6.332 1 97 93 ALA B C 1
ATOM 3745 O O . ALA B 1 93 ? 8.164 -21.781 -5.316 1 97 93 ALA B O 1
ATOM 3746 N N . ALA B 1 94 ? 7.512 -21.812 -7.457 1 96.06 94 ALA B N 1
ATOM 3747 C CA . ALA B 1 94 ? 7.562 -20.359 -7.566 1 96.06 94 ALA B CA 1
ATOM 3748 C C . ALA B 1 94 ? 6.562 -19.703 -6.617 1 96.06 94 ALA B C 1
ATOM 3750 O O . ALA B 1 94 ? 6.863 -18.688 -5.988 1 96.06 94 ALA B O 1
ATOM 3751 N N . ALA B 1 95 ? 5.367 -20.25 -6.566 1 96.31 95 ALA B N 1
ATOM 3752 C CA . ALA B 1 95 ? 4.352 -19.734 -5.648 1 96.31 95 ALA B CA 1
ATOM 3753 C C . ALA B 1 95 ? 4.836 -19.812 -4.203 1 96.31 95 ALA B C 1
ATOM 3755 O O . ALA B 1 95 ? 4.648 -18.859 -3.432 1 96.31 95 ALA B O 1
ATOM 3756 N N . LYS B 1 96 ? 5.473 -20.875 -3.867 1 96.62 96 LYS B N 1
ATOM 3757 C CA . LYS B 1 96 ? 6.023 -21.062 -2.525 1 96.62 96 LYS B CA 1
ATOM 3758 C C . LYS B 1 96 ? 7.125 -20.047 -2.244 1 96.62 96 LYS B C 1
ATOM 3760 O O . LYS B 1 96 ? 7.234 -19.531 -1.127 1 96.62 96 LYS B O 1
ATOM 3765 N N . LEU B 1 97 ? 7.953 -19.812 -3.221 1 97.25 97 LEU B N 1
ATOM 3766 C CA . LEU B 1 97 ? 9.023 -18.828 -3.061 1 97.25 97 LEU B CA 1
ATOM 3767 C C . LEU B 1 97 ? 8.453 -17.438 -2.781 1 97.25 97 LEU B C 1
ATOM 3769 O O . LEU B 1 97 ? 8.906 -16.75 -1.865 1 97.25 97 LEU B O 1
ATOM 3773 N N . ASN B 1 98 ? 7.461 -17.062 -3.547 1 95.25 98 ASN B N 1
ATOM 3774 C CA . ASN B 1 98 ? 6.84 -15.75 -3.336 1 95.25 98 ASN B CA 1
ATOM 3775 C C . ASN B 1 98 ? 6.227 -15.641 -1.942 1 95.25 98 ASN B C 1
ATOM 3777 O O . ASN B 1 98 ? 6.324 -14.594 -1.297 1 95.25 98 ASN B O 1
ATOM 3781 N N . ALA B 1 99 ? 5.637 -16.703 -1.482 1 94.38 99 ALA B N 1
ATOM 3782 C CA . ALA B 1 99 ? 5.082 -16.719 -0.131 1 94.38 99 ALA B CA 1
ATOM 3783 C C . ALA B 1 99 ? 6.184 -16.594 0.916 1 94.38 99 ALA B C 1
ATOM 3785 O O . ALA B 1 99 ? 6.016 -15.898 1.922 1 94.38 99 ALA B O 1
ATOM 3786 N N . ALA B 1 100 ? 7.301 -17.266 0.684 1 96.06 100 ALA B N 1
ATOM 3787 C CA . ALA B 1 100 ? 8.43 -17.203 1.61 1 96.06 100 ALA B CA 1
ATOM 3788 C C . ALA B 1 100 ? 9.008 -15.797 1.682 1 96.06 100 ALA B C 1
ATOM 3790 O O . ALA B 1 100 ? 9.344 -15.312 2.764 1 96.06 100 ALA B O 1
ATOM 3791 N N . ILE B 1 101 ? 9.117 -15.188 0.537 1 96.62 101 ILE B N 1
ATOM 3792 C CA . ILE B 1 101 ? 9.617 -13.82 0.468 1 96.62 101 ILE B CA 1
ATOM 3793 C C . ILE B 1 101 ? 8.727 -12.898 1.31 1 96.62 101 ILE B C 1
ATOM 3795 O O . ILE B 1 101 ? 9.234 -12.102 2.102 1 96.62 101 ILE B O 1
ATOM 3799 N N . ALA B 1 102 ? 7.449 -13.023 1.165 1 93.75 102 ALA B N 1
ATOM 3800 C CA . ALA B 1 102 ? 6.5 -12.219 1.927 1 93.75 102 ALA B CA 1
ATOM 3801 C C . ALA B 1 102 ? 6.605 -12.508 3.42 1 93.75 102 ALA B C 1
ATOM 3803 O O . ALA B 1 102 ? 6.551 -11.594 4.246 1 93.75 102 ALA B O 1
ATOM 3804 N N . LYS B 1 103 ? 6.758 -13.758 3.742 1 93 103 LYS B N 1
ATOM 3805 C CA . LYS B 1 103 ? 6.824 -14.188 5.133 1 93 103 LYS B CA 1
ATOM 3806 C C . LYS B 1 103 ? 8.047 -13.594 5.836 1 93 103 LYS B C 1
ATOM 3808 O O . LYS B 1 103 ? 7.957 -13.188 6.996 1 93 103 LYS B O 1
ATOM 3813 N N . VAL B 1 104 ? 9.133 -13.516 5.121 1 95.75 104 VAL B N 1
ATOM 3814 C CA . VAL B 1 104 ? 10.398 -13.078 5.711 1 95.75 104 VAL B CA 1
ATOM 3815 C C . VAL B 1 104 ? 10.5 -11.555 5.641 1 95.75 104 VAL B C 1
ATOM 3817 O O . VAL B 1 104 ? 11.336 -10.953 6.324 1 95.75 104 VAL B O 1
ATOM 3820 N N . SER B 1 105 ? 9.703 -10.93 4.84 1 96 105 SER B N 1
ATOM 3821 C CA . SER B 1 105 ? 9.711 -9.477 4.699 1 96 105 SER B CA 1
ATOM 3822 C C . SER B 1 105 ? 9.5 -8.789 6.047 1 96 105 SER B C 1
ATOM 3824 O O . SER B 1 105 ? 8.594 -9.156 6.801 1 96 105 SER B O 1
ATOM 3826 N N . GLY B 1 106 ? 10.312 -7.832 6.367 1 95.12 106 GLY B N 1
ATOM 3827 C CA . GLY B 1 106 ? 10.242 -7.113 7.629 1 95.12 106 GLY B CA 1
ATOM 3828 C C . GLY B 1 106 ? 10.984 -7.809 8.75 1 95.12 106 GLY B C 1
ATOM 3829 O O . GLY B 1 106 ? 11.148 -7.25 9.836 1 95.12 106 GLY B O 1
ATOM 3830 N N . VAL B 1 107 ? 11.383 -9.086 8.523 1 96.38 107 VAL B N 1
ATOM 3831 C CA . VAL B 1 107 ? 12.164 -9.836 9.508 1 96.38 107 VAL B CA 1
ATOM 3832 C C . VAL B 1 107 ? 13.656 -9.625 9.25 1 96.38 107 VAL B C 1
ATOM 3834 O O . VAL B 1 107 ? 14.398 -9.242 10.156 1 96.38 107 VAL B O 1
ATOM 3837 N N . VAL B 1 108 ? 14.055 -9.867 8.016 1 97.19 108 VAL B N 1
ATOM 3838 C CA . VAL B 1 108 ? 15.414 -9.578 7.57 1 97.19 108 VAL B CA 1
ATOM 3839 C C . VAL B 1 108 ? 15.367 -8.773 6.273 1 97.19 108 VAL B C 1
ATOM 3841 O O . VAL B 1 108 ? 14.453 -8.93 5.469 1 97.19 108 VAL B O 1
ATOM 3844 N N . PRO B 1 109 ? 16.359 -7.906 6.035 1 97.56 109 PRO B N 1
ATOM 3845 C CA . PRO B 1 109 ? 16.406 -7.18 4.762 1 97.56 109 PRO B CA 1
ATOM 3846 C C . PRO B 1 109 ? 16.562 -8.109 3.559 1 97.56 109 PRO B C 1
ATOM 3848 O O . PRO B 1 109 ? 17.328 -9.07 3.609 1 97.56 109 PRO B O 1
ATOM 3851 N N . GLN B 1 110 ? 15.812 -7.93 2.582 1 98.31 110 GLN B N 1
ATOM 3852 C CA . GLN B 1 110 ? 15.898 -8.625 1.302 1 98.31 110 GLN B CA 1
ATOM 3853 C C . GLN B 1 110 ? 16.234 -7.652 0.173 1 98.31 110 GLN B C 1
ATOM 3855 O O . GLN B 1 110 ? 15.484 -6.703 -0.078 1 98.31 110 GLN B O 1
ATOM 3860 N N . VAL B 1 111 ? 17.344 -7.871 -0.506 1 98.56 111 VAL B N 1
ATOM 3861 C CA . VAL B 1 111 ? 17.75 -7.043 -1.632 1 98.56 111 VAL B CA 1
ATOM 3862 C C . VAL B 1 111 ? 17.766 -7.875 -2.91 1 98.56 111 VAL B C 1
ATOM 3864 O O . VAL B 1 111 ? 18.359 -8.953 -2.949 1 98.56 111 VAL B O 1
ATOM 3867 N N . ALA B 1 112 ? 17.047 -7.484 -3.902 1 98.62 112 ALA B N 1
ATOM 3868 C CA . ALA B 1 112 ? 17.094 -8.094 -5.23 1 98.62 112 ALA B CA 1
ATOM 3869 C C . ALA B 1 112 ? 18.047 -7.336 -6.145 1 98.62 112 ALA B C 1
ATOM 3871 O O . ALA B 1 112 ? 18 -6.109 -6.234 1 98.62 112 ALA B O 1
ATOM 3872 N N . VAL B 1 113 ? 18.906 -8.031 -6.785 1 98.75 113 VAL B N 1
ATOM 3873 C CA . VAL B 1 113 ? 19.844 -7.473 -7.762 1 98.75 113 VAL B CA 1
ATOM 3874 C C . VAL B 1 113 ? 19.625 -8.141 -9.117 1 98.75 113 VAL B C 1
ATOM 3876 O O . VAL B 1 113 ? 20 -9.305 -9.305 1 98.75 113 VAL B O 1
ATOM 3879 N N . VAL B 1 114 ? 19.062 -7.387 -10.055 1 98.44 114 VAL B N 1
ATOM 3880 C CA . VAL B 1 114 ? 18.812 -7.934 -11.383 1 98.44 114 VAL B CA 1
ATOM 3881 C C . VAL B 1 114 ? 20 -7.652 -12.297 1 98.44 114 VAL B C 1
ATOM 3883 O O . VAL B 1 114 ? 20.281 -6.5 -12.633 1 98.44 114 VAL B O 1
ATOM 3886 N N . LEU B 1 115 ? 20.656 -8.703 -12.742 1 97.75 115 LEU B N 1
ATOM 3887 C CA . LEU B 1 115 ? 21.875 -8.578 -13.523 1 97.75 115 LEU B CA 1
ATOM 3888 C C . LEU B 1 115 ? 21.625 -8.93 -14.984 1 97.75 115 LEU B C 1
ATOM 3890 O O . LEU B 1 115 ? 22.375 -8.5 -15.867 1 97.75 115 LEU B O 1
ATOM 3894 N N . GLY B 1 116 ? 20.656 -9.695 -15.234 1 95.5 116 GLY B N 1
ATOM 3895 C CA . GLY B 1 116 ? 20.281 -10.117 -16.562 1 95.5 116 GLY B CA 1
ATOM 3896 C C . GLY B 1 116 ? 18.766 -10.102 -16.781 1 95.5 116 GLY B C 1
ATOM 3897 O O . GLY B 1 116 ? 18.125 -9.062 -16.609 1 95.5 116 GLY B O 1
ATOM 3898 N N . VAL B 1 117 ? 18.281 -11.305 -17.125 1 93.25 117 VAL B N 1
ATOM 3899 C CA . VAL B 1 117 ? 16.859 -11.398 -17.406 1 93.25 117 VAL B CA 1
ATOM 3900 C C . VAL B 1 117 ? 16.109 -11.836 -16.141 1 93.25 117 VAL B C 1
ATOM 3902 O O . VAL B 1 117 ? 16.547 -12.758 -15.453 1 93.25 117 VAL B O 1
ATOM 3905 N N . CYS B 1 118 ? 15.109 -11.133 -15.797 1 94.88 118 CYS B N 1
ATOM 3906 C CA . CYS B 1 118 ? 14.211 -11.43 -14.688 1 94.88 118 CYS B CA 1
ATOM 3907 C C . CYS B 1 118 ? 12.75 -11.305 -15.125 1 94.88 118 CYS B C 1
ATOM 3909 O O . CYS B 1 118 ? 12.211 -10.195 -15.172 1 94.88 118 CYS B O 1
ATOM 3911 N N . GLY B 1 119 ? 12.133 -12.422 -15.43 1 90.88 119 GLY B N 1
ATOM 3912 C CA . GLY B 1 119 ? 10.805 -12.375 -16.016 1 90.88 119 GLY B CA 1
ATOM 3913 C C . GLY B 1 119 ? 9.789 -13.195 -15.234 1 90.88 119 GLY B C 1
ATOM 3914 O O . GLY B 1 119 ? 10.156 -14.047 -14.43 1 90.88 119 GLY B O 1
ATOM 3915 N N . GLY B 1 120 ? 8.484 -12.852 -15.477 1 90 120 GLY B N 1
ATOM 3916 C CA . GLY B 1 120 ? 7.395 -13.648 -14.945 1 90 120 GLY B CA 1
ATOM 3917 C C . GLY B 1 120 ? 7.32 -13.641 -13.43 1 90 120 GLY B C 1
ATOM 3918 O O . GLY B 1 120 ? 7.277 -12.57 -12.812 1 90 120 GLY B O 1
ATOM 3919 N N . THR B 1 121 ? 7.398 -14.844 -12.867 1 92.81 121 THR B N 1
ATOM 3920 C CA . THR B 1 121 ? 7.246 -15 -11.422 1 92.81 121 THR B CA 1
ATOM 3921 C C . THR B 1 121 ? 8.445 -14.406 -10.688 1 92.81 121 THR B C 1
ATOM 3923 O O . THR B 1 121 ? 8.312 -13.898 -9.57 1 92.81 121 THR B O 1
ATOM 3926 N N . SER B 1 122 ? 9.609 -14.461 -11.359 1 94.25 122 SER B N 1
ATOM 3927 C CA . SER B 1 122 ? 10.812 -13.898 -10.75 1 94.25 122 SER B CA 1
ATOM 3928 C C . SER B 1 122 ? 10.719 -12.383 -10.633 1 94.25 122 SER B C 1
ATOM 3930 O O . SER B 1 122 ? 11.258 -11.797 -9.695 1 94.25 122 SER B O 1
ATOM 3932 N N . ALA B 1 123 ? 10.086 -11.812 -11.602 1 93.81 123 ALA B N 1
ATOM 3933 C CA . ALA B 1 123 ? 9.891 -10.367 -11.531 1 93.81 123 ALA B CA 1
ATOM 3934 C C . ALA B 1 123 ? 9.078 -9.984 -10.305 1 93.81 123 ALA B C 1
ATOM 3936 O O . ALA B 1 123 ? 9.352 -8.969 -9.664 1 93.81 123 ALA B O 1
ATOM 3937 N N . LEU B 1 124 ? 8.102 -10.797 -9.953 1 94.19 124 LEU B N 1
ATOM 3938 C CA . LEU B 1 124 ? 7.324 -10.57 -8.742 1 94.19 124 LEU B CA 1
ATOM 3939 C C . LEU B 1 124 ? 8.203 -10.672 -7.5 1 94.19 124 LEU B C 1
ATOM 3941 O O . LEU B 1 124 ? 8.109 -9.836 -6.594 1 94.19 124 LEU B O 1
ATOM 3945 N N . SER B 1 125 ? 9.039 -11.656 -7.531 1 95.94 125 SER B N 1
ATOM 3946 C CA . SER B 1 125 ? 9.93 -11.875 -6.398 1 95.94 125 SER B CA 1
ATOM 3947 C C . SER B 1 125 ? 10.875 -10.695 -6.199 1 95.94 125 SER B C 1
ATOM 3949 O O . SER B 1 125 ? 11.008 -10.188 -5.082 1 95.94 125 SER B O 1
ATOM 3951 N N . ALA B 1 126 ? 11.461 -10.297 -7.301 1 97.06 126 ALA B N 1
ATOM 3952 C CA . ALA B 1 126 ? 12.414 -9.195 -7.234 1 97.06 126 ALA B CA 1
ATOM 3953 C C . ALA B 1 126 ? 11.734 -7.906 -6.789 1 97.06 126 ALA B C 1
ATOM 3955 O O . ALA B 1 126 ? 12.281 -7.152 -5.98 1 97.06 126 ALA B O 1
ATOM 3956 N N . ALA B 1 127 ? 10.547 -7.68 -7.27 1 95.94 127 ALA B N 1
ATOM 3957 C CA . ALA B 1 127 ? 9.812 -6.449 -6.977 1 95.94 127 ALA B CA 1
ATOM 3958 C C . ALA B 1 127 ? 9.336 -6.43 -5.527 1 95.94 127 ALA B C 1
ATOM 3960 O O . ALA B 1 127 ? 9.047 -5.363 -4.98 1 95.94 127 ALA B O 1
ATOM 3961 N N . ASN B 1 128 ? 9.258 -7.547 -4.883 1 96.19 128 ASN B N 1
ATOM 3962 C CA . ASN B 1 128 ? 8.781 -7.613 -3.504 1 96.19 128 ASN B CA 1
ATOM 3963 C C . ASN B 1 128 ? 9.938 -7.543 -2.51 1 96.19 128 ASN B C 1
ATOM 3965 O O . ASN B 1 128 ? 9.719 -7.535 -1.296 1 96.19 128 ASN B O 1
ATOM 3969 N N . ALA B 1 129 ? 11.172 -7.531 -2.994 1 97.25 129 ALA B N 1
ATOM 3970 C CA . ALA B 1 129 ? 12.297 -7.289 -2.092 1 97.25 129 ALA B CA 1
ATOM 3971 C C . ALA B 1 129 ? 12.219 -5.895 -1.481 1 97.25 129 ALA B C 1
ATOM 3973 O O . ALA B 1 129 ? 11.484 -5.031 -1.975 1 97.25 129 ALA B O 1
ATOM 3974 N N . ASP B 1 130 ? 12.898 -5.688 -0.438 1 97.56 130 ASP B N 1
ATOM 3975 C CA . ASP B 1 130 ? 12.922 -4.375 0.2 1 97.56 130 ASP B CA 1
ATOM 3976 C C . ASP B 1 130 ? 13.562 -3.336 -0.714 1 97.56 130 ASP B C 1
ATOM 3978 O O . ASP B 1 130 ? 13.141 -2.18 -0.742 1 97.56 130 ASP B O 1
ATOM 3982 N N . VAL B 1 131 ? 14.617 -3.748 -1.403 1 98.06 131 VAL B N 1
ATOM 3983 C CA . VAL B 1 131 ? 15.328 -2.916 -2.365 1 98.06 131 VAL B CA 1
ATOM 3984 C C . VAL B 1 131 ? 15.602 -3.713 -3.639 1 98.06 131 VAL B C 1
ATOM 3986 O O . VAL B 1 131 ? 16.094 -4.844 -3.576 1 98.06 131 VAL B O 1
ATOM 3989 N N . CYS B 1 132 ? 15.234 -3.17 -4.754 1 98.38 132 CYS B N 1
ATOM 3990 C CA . CYS B 1 132 ? 15.531 -3.775 -6.047 1 98.38 132 CYS B CA 1
ATOM 3991 C C . CYS B 1 132 ? 16.562 -2.949 -6.816 1 98.38 132 CYS B C 1
ATOM 3993 O O . CYS B 1 132 ? 16.297 -1.788 -7.145 1 98.38 132 CYS B O 1
ATOM 3995 N N . ILE B 1 133 ? 17.688 -3.512 -7.086 1 98.69 133 ILE B N 1
ATOM 3996 C CA . ILE B 1 133 ? 18.766 -2.898 -7.852 1 98.69 133 ILE B CA 1
ATOM 3997 C C . ILE B 1 133 ? 18.859 -3.549 -9.234 1 98.69 133 ILE B C 1
ATOM 3999 O O . ILE B 1 133 ? 18.828 -4.777 -9.352 1 98.69 133 ILE B O 1
ATOM 4003 N N . MET B 1 134 ? 18.922 -2.752 -10.273 1 98.31 134 MET B N 1
ATOM 4004 C CA . MET B 1 134 ? 19.062 -3.305 -11.617 1 98.31 134 MET B CA 1
ATOM 4005 C C . MET B 1 134 ? 20.312 -2.77 -12.289 1 98.31 134 MET B C 1
ATOM 4007 O O . MET B 1 134 ? 20.578 -1.567 -12.25 1 98.31 134 MET B O 1
ATOM 4011 N N . ALA B 1 135 ? 21.078 -3.666 -12.844 1 97.94 135 ALA B N 1
ATOM 4012 C CA . ALA B 1 135 ? 22.141 -3.221 -13.758 1 97.94 135 ALA B CA 1
ATOM 4013 C C . ALA B 1 135 ? 21.547 -2.643 -15.039 1 97.94 135 ALA B C 1
ATOM 4015 O O . ALA B 1 135 ? 20.484 -3.092 -15.5 1 97.94 135 ALA B O 1
ATOM 4016 N N . GLU B 1 136 ? 22.141 -1.727 -15.625 1 96.06 136 GLU B N 1
ATOM 4017 C CA . GLU B 1 136 ? 21.641 -1.006 -16.781 1 96.06 136 GLU B CA 1
ATOM 4018 C C . GLU B 1 136 ? 21.266 -1.967 -17.906 1 96.06 136 GLU B C 1
ATOM 4020 O O . GLU B 1 136 ? 20.266 -1.76 -18.609 1 96.06 136 GLU B O 1
ATOM 4025 N N . GLY B 1 137 ? 21.938 -3.023 -18.141 1 93.25 137 GLY B N 1
ATOM 4026 C CA . GLY B 1 137 ? 21.688 -3.953 -19.234 1 93.25 137 GLY B CA 1
ATOM 4027 C C . GLY B 1 137 ? 20.688 -5.035 -18.875 1 93.25 137 GLY B C 1
ATOM 4028 O O . GLY B 1 137 ? 20.328 -5.859 -19.719 1 93.25 137 GLY B O 1
ATOM 4029 N N . ALA B 1 138 ? 20.188 -4.988 -17.625 1 95.19 138 ALA B N 1
ATOM 4030 C CA . ALA B 1 138 ? 19.266 -6.023 -17.156 1 95.19 138 ALA B CA 1
ATOM 4031 C C . ALA B 1 138 ? 17.844 -5.746 -17.641 1 95.19 138 ALA B C 1
ATOM 4033 O O . ALA B 1 138 ? 17.547 -4.641 -18.094 1 95.19 138 ALA B O 1
ATOM 4034 N N . GLU B 1 139 ? 17 -6.781 -17.641 1 92.56 139 GLU B N 1
ATOM 4035 C CA . GLU B 1 139 ? 15.594 -6.691 -18.031 1 92.56 139 GLU B CA 1
ATOM 4036 C C . GLU B 1 139 ? 14.688 -7.309 -16.969 1 92.56 139 GLU B C 1
ATOM 4038 O O . GLU B 1 139 ? 15 -8.367 -16.422 1 92.56 139 GLU B O 1
ATOM 4043 N N . LEU B 1 140 ? 13.633 -6.637 -16.641 1 93.38 140 LEU B N 1
ATOM 4044 C CA . LEU B 1 140 ? 12.625 -7.094 -15.703 1 93.38 140 LEU B CA 1
ATOM 4045 C C . LEU B 1 140 ? 11.219 -6.879 -16.266 1 93.38 140 LEU B C 1
ATOM 4047 O O . LEU B 1 140 ? 10.844 -5.75 -16.594 1 93.38 140 LEU B O 1
ATOM 4051 N N . PHE B 1 141 ? 10.422 -8.016 -16.453 1 88.44 141 PHE B N 1
ATOM 4052 C CA . PHE B 1 141 ? 9.109 -7.945 -17.078 1 88.44 141 PHE B CA 1
ATOM 4053 C C . PHE B 1 141 ? 8.258 -9.141 -16.672 1 88.44 141 PHE B C 1
ATOM 4055 O O . PHE B 1 141 ? 8.781 -10.18 -16.266 1 88.44 141 PHE B O 1
ATOM 4062 N N . PHE B 1 142 ? 6.941 -8.984 -16.828 1 84.38 142 PHE B N 1
ATOM 4063 C CA . PHE B 1 142 ? 6.066 -10.133 -16.656 1 84.38 142 PHE B CA 1
ATOM 4064 C C . PHE B 1 142 ? 6.031 -10.984 -17.922 1 84.38 142 PHE B C 1
ATOM 4066 O O . PHE B 1 142 ? 6.195 -12.203 -17.859 1 84.38 142 PHE B O 1
ATOM 4073 N N . THR B 1 143 ? 5.656 -10.281 -18.953 1 74 143 THR B N 1
ATOM 4074 C CA . THR B 1 143 ? 5.59 -10.961 -20.25 1 74 143 THR B CA 1
ATOM 4075 C C . THR B 1 143 ? 6.785 -10.586 -21.125 1 74 143 THR B C 1
ATOM 4077 O O . THR B 1 143 ? 7.086 -9.398 -21.297 1 74 143 THR B O 1
ATOM 4080 N N . ALA B 1 144 ? 7.438 -11.672 -21.531 1 67.19 144 ALA B N 1
ATOM 4081 C CA . ALA B 1 144 ? 8.641 -11.445 -22.328 1 67.19 144 ALA B CA 1
ATOM 4082 C C . ALA B 1 144 ? 8.344 -10.516 -23.5 1 67.19 144 ALA B C 1
ATOM 4084 O O . ALA B 1 144 ? 7.312 -10.648 -24.172 1 67.19 144 ALA B O 1
ATOM 4085 N N . PRO B 1 145 ? 9.164 -9.594 -23.609 1 61.22 145 PRO B N 1
ATOM 4086 C CA . PRO B 1 145 ? 8.961 -8.594 -24.672 1 61.22 145 PRO B CA 1
ATOM 4087 C C . PRO B 1 145 ? 8.75 -9.227 -26.047 1 61.22 145 PRO B C 1
ATOM 4089 O O . PRO B 1 145 ? 8 -8.695 -26.859 1 61.22 145 PRO B O 1
ATOM 4092 N N . PHE B 1 146 ? 9.367 -10.305 -26.281 1 56.62 146 PHE B N 1
ATOM 4093 C CA . PHE B 1 146 ? 9.203 -10.914 -27.594 1 56.62 146 PHE B CA 1
ATOM 4094 C C . PHE B 1 146 ? 7.781 -11.422 -27.781 1 56.62 146 PHE B C 1
ATOM 4096 O O . PHE B 1 146 ? 7.258 -11.422 -28.906 1 56.62 146 PHE B O 1
ATOM 4103 N N . THR B 1 147 ? 7.25 -11.922 -26.703 1 56.09 147 THR B N 1
ATOM 4104 C CA . THR B 1 147 ? 5.859 -12.352 -26.781 1 56.09 147 THR B CA 1
ATOM 4105 C C . THR B 1 147 ? 4.926 -11.156 -26.906 1 56.09 147 THR B C 1
ATOM 4107 O O . THR B 1 147 ? 3.928 -11.211 -27.625 1 56.09 147 THR B O 1
ATOM 4110 N N . ALA B 1 148 ? 5.289 -10.094 -25.984 1 54.25 148 ALA B N 1
ATOM 4111 C CA . ALA B 1 148 ? 4.461 -8.898 -26.078 1 54.25 148 ALA B CA 1
ATOM 4112 C C . ALA B 1 148 ? 4.523 -8.281 -27.469 1 54.25 148 ALA B C 1
ATOM 4114 O O . ALA B 1 148 ? 3.527 -7.746 -27.953 1 54.25 148 ALA B O 1
ATOM 4115 N N . ALA B 1 149 ? 5.723 -8.312 -28.094 1 50.97 149 ALA B N 1
ATOM 4116 C CA . ALA B 1 149 ? 5.867 -7.863 -29.469 1 50.97 149 ALA B CA 1
ATOM 4117 C C . ALA B 1 149 ? 4.992 -8.695 -30.406 1 50.97 149 ALA B C 1
ATOM 4119 O O . ALA B 1 149 ? 4.41 -8.164 -31.359 1 50.97 149 ALA B O 1
ATOM 4120 N N . ALA B 1 150 ? 4.992 -9.922 -30.094 1 44.81 150 ALA B N 1
ATOM 4121 C CA . ALA B 1 150 ? 4.145 -10.766 -30.938 1 44.81 150 ALA B CA 1
ATOM 4122 C C . ALA B 1 150 ? 2.686 -10.32 -30.859 1 44.81 150 ALA B C 1
ATOM 4124 O O . ALA B 1 150 ? 1.934 -10.484 -31.828 1 44.81 150 ALA B O 1
ATOM 4125 N N . LYS B 1 151 ? 2.441 -9.742 -29.672 1 51.59 151 LYS B N 1
ATOM 4126 C CA . LYS B 1 151 ? 1.067 -9.258 -29.578 1 51.59 151 LYS B CA 1
ATOM 4127 C C . LYS B 1 151 ? 0.957 -7.816 -30.062 1 51.59 151 LYS B C 1
ATOM 4129 O O . LYS B 1 151 ? -0.082 -7.176 -29.891 1 51.59 151 LYS B O 1
ATOM 4134 N N . GLY B 1 152 ? 2.129 -7.359 -30.844 1 50 152 GLY B N 1
ATOM 4135 C CA . GLY B 1 152 ? 2.131 -6.074 -31.531 1 50 152 GLY B CA 1
ATOM 4136 C C . GLY B 1 152 ? 2.387 -4.902 -30.594 1 50 152 GLY B C 1
ATOM 4137 O O . GLY B 1 152 ? 2.395 -3.75 -31.031 1 50 152 GLY B O 1
ATOM 4138 N N . ASP B 1 153 ? 2.559 -4.996 -29.359 1 51.19 153 ASP B N 1
ATOM 4139 C CA . ASP B 1 153 ? 2.668 -3.783 -28.547 1 51.19 153 ASP B CA 1
ATOM 4140 C C . ASP B 1 153 ? 4.086 -3.607 -28.016 1 51.19 153 ASP B C 1
ATOM 4142 O O . ASP B 1 153 ? 4.281 -3.473 -26.797 1 51.19 153 ASP B O 1
ATOM 4146 N N . LYS B 1 154 ? 5.098 -3.936 -28.812 1 51.5 154 LYS B N 1
ATOM 4147 C CA . LYS B 1 154 ? 6.426 -3.729 -28.234 1 51.5 154 LYS B CA 1
ATOM 4148 C C . LYS B 1 154 ? 6.68 -2.25 -27.953 1 51.5 154 LYS B C 1
ATOM 4150 O O . LYS B 1 154 ? 6.543 -1.41 -28.844 1 51.5 154 LYS B O 1
ATOM 4155 N N . VAL B 1 155 ? 6.531 -1.796 -26.75 1 57.28 155 VAL B N 1
ATOM 4156 C CA . VAL B 1 155 ? 6.949 -0.432 -26.438 1 57.28 155 VAL B CA 1
ATOM 4157 C C . VAL B 1 155 ? 8.461 -0.393 -26.219 1 57.28 155 VAL B C 1
ATOM 4159 O O . VAL B 1 155 ? 9.031 -1.313 -25.625 1 57.28 155 VAL B O 1
ATOM 4162 N N . ALA B 1 156 ? 9.156 0.442 -26.953 1 61.97 156 ALA B N 1
ATOM 4163 C CA . ALA B 1 156 ? 10.562 0.759 -26.75 1 61.97 156 ALA B CA 1
ATOM 4164 C C . ALA B 1 156 ? 10.898 0.829 -25.266 1 61.97 156 ALA B C 1
ATOM 4166 O O . ALA B 1 156 ? 10.133 1.378 -24.469 1 61.97 156 ALA B O 1
ATOM 4167 N N . ASP B 1 157 ? 11.891 -0.054 -24.703 1 74.5 157 ASP B N 1
ATOM 4168 C CA . ASP B 1 157 ? 12.492 0.025 -23.391 1 74.5 157 ASP B CA 1
ATOM 4169 C C . ASP B 1 157 ? 11.695 -0.784 -22.359 1 74.5 157 ASP B C 1
ATOM 4171 O O . ASP B 1 157 ? 12.008 -0.764 -21.172 1 74.5 157 ASP B O 1
ATOM 4175 N N . ALA B 1 158 ? 10.602 -1.452 -22.953 1 76.69 158 ALA B N 1
ATOM 4176 C CA . ALA B 1 158 ? 9.852 -2.271 -22.016 1 76.69 158 ALA B CA 1
ATOM 4177 C C . ALA B 1 158 ? 10.766 -3.252 -21.281 1 76.69 158 ALA B C 1
ATOM 4179 O O . ALA B 1 158 ? 11.594 -3.924 -21.906 1 76.69 158 ALA B O 1
ATOM 4180 N N . GLY B 1 159 ? 10.734 -3.219 -19.953 1 86.88 159 GLY B N 1
ATOM 4181 C CA . GLY B 1 159 ? 11.5 -4.148 -19.125 1 86.88 159 GLY B CA 1
ATOM 4182 C C . GLY B 1 159 ? 12.883 -3.645 -18.797 1 86.88 159 GLY B C 1
ATOM 4183 O O . GLY B 1 159 ? 13.594 -4.258 -17.984 1 86.88 159 GLY B O 1
ATOM 4184 N N . SER B 1 160 ? 13.297 -2.518 -19.453 1 91.38 160 SER B N 1
ATOM 4185 C CA . SER B 1 160 ? 14.633 -1.991 -19.203 1 91.38 160 SER B CA 1
ATOM 4186 C C . SER B 1 160 ? 14.773 -1.479 -17.781 1 91.38 160 SER B C 1
ATOM 4188 O O . SER B 1 160 ? 13.773 -1.232 -17.094 1 91.38 160 SER B O 1
ATOM 4190 N N . ALA B 1 161 ? 16.031 -1.358 -17.344 1 95.12 161 ALA B N 1
ATOM 4191 C CA . ALA B 1 161 ? 16.297 -0.798 -16.031 1 95.12 161 ALA B CA 1
ATOM 4192 C C . ALA B 1 161 ? 15.773 0.628 -15.914 1 95.12 161 ALA B C 1
ATOM 4194 O O . ALA B 1 161 ? 15.242 1.021 -14.875 1 95.12 161 ALA B O 1
ATOM 4195 N N . ALA B 1 162 ? 15.906 1.349 -16.984 1 93.81 162 ALA B N 1
ATOM 4196 C CA . ALA B 1 162 ? 15.414 2.725 -17 1 93.81 162 ALA B CA 1
ATOM 4197 C C . ALA B 1 162 ? 13.898 2.768 -16.828 1 93.81 162 ALA B C 1
ATOM 4199 O O . ALA B 1 162 ? 13.383 3.58 -16.062 1 93.81 162 ALA B O 1
ATOM 4200 N N . ALA B 1 163 ? 13.219 1.92 -17.547 1 91.75 163 ALA B N 1
ATOM 4201 C CA . ALA B 1 163 ? 11.766 1.857 -17.438 1 91.75 163 ALA B CA 1
ATOM 4202 C C . ALA B 1 163 ? 11.336 1.437 -16.031 1 91.75 163 ALA B C 1
ATOM 4204 O O . ALA B 1 163 ? 10.375 1.981 -15.484 1 91.75 163 ALA B O 1
ATOM 4205 N N . ALA B 1 164 ? 12.055 0.464 -15.5 1 94.62 164 ALA B N 1
ATOM 4206 C CA . ALA B 1 164 ? 11.758 -0.001 -14.148 1 94.62 164 ALA B CA 1
ATOM 4207 C C . ALA B 1 164 ? 11.969 1.115 -13.125 1 94.62 164 ALA B C 1
ATOM 4209 O O . ALA B 1 164 ? 11.203 1.232 -12.164 1 94.62 164 ALA B O 1
ATOM 4210 N N . ALA B 1 165 ? 13 1.899 -13.32 1 96.25 165 ALA B N 1
ATOM 4211 C CA . ALA B 1 165 ? 13.258 3.031 -12.43 1 96.25 165 ALA B CA 1
ATOM 4212 C C . ALA B 1 165 ? 12.141 4.066 -12.516 1 96.25 165 ALA B C 1
ATOM 4214 O O . ALA B 1 165 ? 11.664 4.566 -11.492 1 96.25 165 ALA B O 1
ATOM 4215 N N . LYS B 1 166 ? 11.695 4.328 -13.695 1 94.25 166 LYS B N 1
ATOM 4216 C CA . LYS B 1 166 ? 10.617 5.293 -13.914 1 94.25 166 LYS B CA 1
ATOM 4217 C C . LYS B 1 166 ? 9.312 4.816 -13.281 1 94.25 166 LYS B C 1
ATOM 4219 O O . LYS B 1 166 ? 8.508 5.633 -12.82 1 94.25 166 LYS B O 1
ATOM 4224 N N . ALA B 1 167 ? 9.172 3.502 -13.242 1 93.81 167 ALA B N 1
ATOM 4225 C CA . ALA B 1 167 ? 7.93 2.914 -12.734 1 93.81 167 ALA B CA 1
ATOM 4226 C C . ALA B 1 167 ? 8 2.707 -11.227 1 93.81 167 ALA B C 1
ATOM 4228 O O . ALA B 1 167 ? 7.02 2.283 -10.602 1 93.81 167 ALA B O 1
ATOM 4229 N N . GLY B 1 168 ? 9.102 2.99 -10.594 1 95.75 168 GLY B N 1
ATOM 4230 C CA . GLY B 1 168 ? 9.258 2.852 -9.156 1 95.75 168 GLY B CA 1
ATOM 4231 C C . GLY B 1 168 ? 9.555 1.43 -8.719 1 95.75 168 GLY B C 1
ATOM 4232 O O . GLY B 1 168 ? 9.43 1.097 -7.539 1 95.75 168 GLY B O 1
ATOM 4233 N N . VAL B 1 169 ? 9.922 0.535 -9.688 1 95.94 169 VAL B N 1
ATOM 4234 C CA . VAL B 1 169 ? 10.258 -0.847 -9.359 1 95.94 169 VAL B CA 1
ATOM 4235 C C . VAL B 1 169 ? 11.719 -0.937 -8.938 1 95.94 169 VAL B C 1
ATOM 4237 O O . VAL B 1 169 ? 12.031 -1.49 -7.879 1 95.94 169 VAL B O 1
ATOM 4240 N N . ALA B 1 170 ? 12.586 -0.352 -9.742 1 97.31 170 ALA B N 1
ATOM 4241 C CA . ALA B 1 170 ? 14.016 -0.339 -9.43 1 97.31 170 ALA B CA 1
ATOM 4242 C C . ALA B 1 170 ? 14.367 0.831 -8.516 1 97.31 170 ALA B C 1
ATOM 4244 O O . ALA B 1 170 ? 14.266 1.993 -8.914 1 97.31 170 ALA B O 1
ATOM 4245 N N . ALA B 1 171 ? 14.781 0.542 -7.363 1 97.94 171 ALA B N 1
ATOM 4246 C CA . ALA B 1 171 ? 15.203 1.569 -6.414 1 97.94 171 ALA B CA 1
ATOM 4247 C C . ALA B 1 171 ? 16.531 2.195 -6.836 1 97.94 171 ALA B C 1
ATOM 4249 O O . ALA B 1 171 ? 16.766 3.383 -6.602 1 97.94 171 ALA B O 1
ATOM 4250 N N . ILE B 1 172 ? 17.391 1.372 -7.422 1 98.38 172 ILE B N 1
ATOM 4251 C CA . ILE B 1 172 ? 18.719 1.802 -7.863 1 98.38 172 ILE B CA 1
ATOM 4252 C C . ILE B 1 172 ? 19.031 1.196 -9.234 1 98.38 172 ILE B C 1
ATOM 4254 O O . ILE B 1 172 ? 18.766 0.016 -9.469 1 98.38 172 ILE B O 1
ATOM 4258 N N . VAL B 1 173 ? 19.5 2.012 -10.117 1 98.19 173 VAL B N 1
ATOM 4259 C CA . VAL B 1 173 ? 20.078 1.537 -11.375 1 98.19 173 VAL B CA 1
ATOM 4260 C C . VAL B 1 173 ? 21.594 1.688 -11.344 1 98.19 173 VAL B C 1
ATOM 4262 O O . VAL B 1 173 ? 22.109 2.781 -11.109 1 98.19 173 VAL B O 1
ATOM 4265 N N . ALA B 1 174 ? 22.266 0.578 -11.484 1 97.88 174 ALA B N 1
ATOM 4266 C CA . ALA B 1 174 ? 23.734 0.565 -11.5 1 97.88 174 ALA B CA 1
ATOM 4267 C C . ALA B 1 174 ? 24.266 0.463 -12.922 1 97.88 174 ALA B C 1
ATOM 4269 O O . ALA B 1 174 ? 23.578 -0.07 -13.805 1 97.88 174 ALA B O 1
ATOM 4270 N N . ALA B 1 175 ? 25.469 0.929 -13.156 1 97.12 175 ALA B N 1
ATOM 4271 C CA . ALA B 1 175 ? 26.062 0.967 -14.492 1 97.12 175 ALA B CA 1
ATOM 4272 C C . ALA B 1 175 ? 26.328 -0.442 -15.016 1 97.12 175 ALA B C 1
ATOM 4274 O O . ALA B 1 175 ? 26.25 -0.689 -16.219 1 97.12 175 ALA B O 1
ATOM 4275 N N . ASP B 1 176 ? 26.734 -1.336 -14.117 1 96.25 176 ASP B N 1
ATOM 4276 C CA . ASP B 1 176 ? 27.031 -2.719 -14.484 1 96.25 176 ASP B CA 1
ATOM 4277 C C . ASP B 1 176 ? 26.844 -3.65 -13.289 1 96.25 176 ASP B C 1
ATOM 4279 O O . ASP B 1 176 ? 26.406 -3.219 -12.219 1 96.25 176 ASP B O 1
ATOM 4283 N N . ALA B 1 177 ? 27.125 -4.93 -13.5 1 96.88 177 ALA B N 1
ATOM 4284 C CA . ALA B 1 177 ? 26.906 -5.957 -12.484 1 96.88 177 ALA B CA 1
ATOM 4285 C C . ALA B 1 177 ? 27.797 -5.727 -11.266 1 96.88 177 ALA B C 1
ATOM 4287 O O . ALA B 1 177 ? 27.359 -5.922 -10.125 1 96.88 177 ALA B O 1
ATOM 4288 N N . ALA B 1 178 ? 28.984 -5.32 -11.484 1 95.94 178 ALA B N 1
ATOM 4289 C CA . ALA B 1 178 ? 29.938 -5.09 -10.391 1 95.94 178 ALA B CA 1
ATOM 4290 C C . ALA B 1 178 ? 29.453 -3.969 -9.477 1 95.94 178 ALA B C 1
ATOM 4292 O O . ALA B 1 178 ? 29.406 -4.125 -8.25 1 95.94 178 ALA B O 1
ATOM 4293 N N . GLU B 1 179 ? 29.062 -2.891 -10.062 1 96.38 179 GLU B N 1
ATOM 4294 C CA . GLU B 1 179 ? 28.562 -1.774 -9.273 1 96.38 179 GLU B CA 1
ATOM 4295 C C . GLU B 1 179 ? 27.281 -2.16 -8.531 1 96.38 179 GLU B C 1
ATOM 4297 O O . GLU B 1 179 ? 27.062 -1.732 -7.398 1 96.38 179 GLU B O 1
ATOM 4302 N N . ALA B 1 180 ? 26.422 -2.908 -9.219 1 97.94 180 ALA B N 1
ATOM 4303 C CA . ALA B 1 180 ? 25.188 -3.363 -8.57 1 97.94 180 ALA B CA 1
ATOM 4304 C C . ALA B 1 180 ? 25.484 -4.164 -7.312 1 97.94 180 ALA B C 1
ATOM 4306 O O . ALA B 1 180 ? 24.828 -3.984 -6.281 1 97.94 180 ALA B O 1
ATOM 4307 N N . ALA B 1 181 ? 26.484 -5.023 -7.395 1 98.06 181 ALA B N 1
ATOM 4308 C CA . ALA B 1 181 ? 26.875 -5.828 -6.242 1 98.06 181 ALA B CA 1
ATOM 4309 C C . ALA B 1 181 ? 27.422 -4.949 -5.117 1 98.06 181 ALA B C 1
ATOM 4311 O O . ALA B 1 181 ? 27.109 -5.184 -3.943 1 98.06 181 ALA B O 1
ATOM 4312 N N . GLU B 1 182 ? 28.172 -3.98 -5.461 1 96.5 182 GLU B N 1
ATOM 4313 C CA . GLU B 1 182 ? 28.719 -3.059 -4.469 1 96.5 182 GLU B CA 1
ATOM 4314 C C . GLU B 1 182 ? 27.609 -2.271 -3.777 1 96.5 182 GLU B C 1
ATOM 4316 O O . GLU B 1 182 ? 27.641 -2.088 -2.559 1 96.5 182 GLU B O 1
ATOM 4321 N N . LYS B 1 183 ? 26.672 -1.811 -4.594 1 96.62 183 LYS B N 1
ATOM 4322 C CA . LYS B 1 183 ? 25.547 -1.077 -4.031 1 96.62 183 LYS B CA 1
ATOM 4323 C C . LYS B 1 183 ? 24.734 -1.959 -3.088 1 96.62 183 LYS B C 1
ATOM 4325 O O . LYS B 1 183 ? 24.266 -1.497 -2.045 1 96.62 183 LYS B O 1
ATOM 4330 N N . ALA B 1 184 ? 24.562 -3.18 -3.482 1 98 184 ALA B N 1
ATOM 4331 C CA . ALA B 1 184 ? 23.844 -4.117 -2.619 1 98 184 ALA B CA 1
ATOM 4332 C C . ALA B 1 184 ? 24.547 -4.277 -1.277 1 98 184 ALA B C 1
ATOM 4334 O O . ALA B 1 184 ? 23.906 -4.262 -0.223 1 98 184 ALA B O 1
ATOM 4335 N N . ALA B 1 185 ? 25.859 -4.43 -1.323 1 96.88 185 ALA B N 1
ATOM 4336 C CA . ALA B 1 185 ? 26.641 -4.547 -0.093 1 96.88 185 ALA B CA 1
ATOM 4337 C C . ALA B 1 185 ? 26.484 -3.307 0.781 1 96.88 185 ALA B C 1
ATOM 4339 O O . ALA B 1 185 ? 26.344 -3.412 2.002 1 96.88 185 ALA B O 1
ATOM 4340 N N . HIS B 1 186 ? 26.484 -2.195 0.147 1 93.5 186 HIS B N 1
ATOM 4341 C CA . HIS B 1 186 ? 26.328 -0.944 0.879 1 93.5 186 HIS B CA 1
ATOM 4342 C C . HIS B 1 186 ? 24.969 -0.878 1.574 1 93.5 186 HIS B C 1
ATOM 4344 O O . HIS B 1 186 ? 24.875 -0.445 2.725 1 93.5 186 HIS B O 1
ATOM 4350 N N . ILE B 1 187 ? 23.922 -1.295 0.896 1 94.94 187 ILE B N 1
ATOM 4351 C CA . ILE B 1 187 ? 22.578 -1.308 1.467 1 94.94 187 ILE B CA 1
ATOM 4352 C C . ILE B 1 187 ? 22.531 -2.256 2.662 1 94.94 187 ILE B C 1
ATOM 4354 O O . ILE B 1 187 ? 21.969 -1.927 3.705 1 94.94 187 ILE B O 1
ATOM 4358 N N . VAL B 1 188 ? 23.156 -3.424 2.498 1 95.19 188 VAL B N 1
ATOM 4359 C CA . VAL B 1 188 ? 23.234 -4.395 3.588 1 95.19 188 VAL B CA 1
ATOM 4360 C C . VAL B 1 188 ? 23.906 -3.754 4.801 1 95.19 188 VAL B C 1
ATOM 4362 O O . VAL B 1 188 ? 23.484 -3.979 5.941 1 95.19 188 VAL B O 1
ATOM 4365 N N . GLY B 1 189 ? 24.859 -2.939 4.578 1 91.81 189 GLY B N 1
ATOM 4366 C CA . GLY B 1 189 ? 25.578 -2.281 5.66 1 91.81 189 GLY B CA 1
ATOM 4367 C C . GLY B 1 189 ? 24.75 -1.2 6.34 1 91.81 189 GLY B C 1
ATOM 4368 O O . GLY B 1 189 ? 24.922 -0.952 7.539 1 91.81 189 GLY B O 1
ATOM 4369 N N . LEU B 1 190 ? 23.906 -0.543 5.594 1 91.31 190 LEU B N 1
ATOM 4370 C CA . LEU B 1 190 ? 23.156 0.602 6.098 1 91.31 190 LEU B CA 1
ATOM 4371 C C . LEU B 1 190 ? 21.922 0.147 6.852 1 91.31 190 LEU B C 1
ATOM 4373 O O . LEU B 1 190 ? 21.438 0.844 7.754 1 91.31 190 LEU B O 1
ATOM 4377 N N . LEU B 1 191 ? 21.391 -1.028 6.5 1 94.5 191 LEU B N 1
ATOM 4378 C CA . LEU B 1 191 ? 20.203 -1.563 7.18 1 94.5 191 LEU B CA 1
ATOM 4379 C C . LEU B 1 191 ? 20.609 -2.451 8.352 1 94.5 191 LEU B C 1
ATOM 4381 O O . LEU B 1 191 ? 21.656 -3.102 8.312 1 94.5 191 LEU B O 1
ATOM 4385 N N . PRO B 1 192 ? 19.859 -2.432 9.414 1 95 192 PRO B N 1
ATOM 4386 C CA . PRO B 1 192 ? 20.094 -3.449 10.445 1 95 192 PRO B CA 1
ATOM 4387 C C . PRO B 1 192 ? 20 -4.871 9.898 1 95 192 PRO B C 1
ATOM 4389 O O . PRO B 1 192 ? 19.297 -5.109 8.906 1 95 192 PRO B O 1
ATOM 4392 N N . ALA B 1 193 ? 20.672 -5.785 10.555 1 95.06 193 ALA B N 1
ATOM 4393 C CA . ALA B 1 193 ? 20.688 -7.172 10.094 1 95.06 193 ALA B CA 1
ATOM 4394 C C . ALA B 1 193 ? 19.297 -7.781 10.102 1 95.06 193 ALA B C 1
ATOM 4396 O O . ALA B 1 193 ? 18.984 -8.664 9.297 1 95.06 193 ALA B O 1
ATOM 4397 N N . ASN B 1 194 ? 18.531 -7.32 10.969 1 94.88 194 ASN B N 1
ATOM 4398 C CA . ASN B 1 194 ? 17.156 -7.789 11.164 1 94.88 194 ASN B CA 1
ATOM 4399 C C . ASN B 1 194 ? 16.328 -6.785 11.953 1 94.88 194 ASN B C 1
ATOM 4401 O O . ASN B 1 194 ? 16.797 -5.691 12.273 1 94.88 194 ASN B O 1
ATOM 4405 N N . ASN B 1 195 ? 15.086 -7.133 12.242 1 92.94 195 ASN B N 1
ATOM 4406 C CA . ASN B 1 195 ? 14.164 -6.199 12.875 1 92.94 195 ASN B CA 1
ATOM 4407 C C . ASN B 1 195 ? 14.383 -6.137 14.383 1 92.94 195 ASN B C 1
ATOM 4409 O O . ASN B 1 195 ? 13.703 -5.387 15.086 1 92.94 195 ASN B O 1
ATOM 4413 N N . LEU B 1 196 ? 15.375 -6.895 14.953 1 89.88 196 LEU B N 1
ATOM 4414 C CA . LEU B 1 196 ? 15.609 -6.934 16.391 1 89.88 196 LEU B CA 1
ATOM 4415 C C . LEU B 1 196 ? 16.938 -6.273 16.734 1 89.88 196 LEU B C 1
ATOM 4417 O O . LEU B 1 196 ? 17.219 -6.004 17.906 1 89.88 196 LEU B O 1
ATOM 4421 N N . THR B 1 197 ? 17.75 -6.051 15.688 1 87.38 197 THR B N 1
ATOM 4422 C CA . THR B 1 197 ? 19.078 -5.461 15.906 1 87.38 197 THR B CA 1
ATOM 4423 C C . THR B 1 197 ? 19.062 -3.975 15.57 1 87.38 197 THR B C 1
ATOM 4425 O O . THR B 1 197 ? 18.328 -3.539 14.672 1 87.38 197 THR B O 1
ATOM 4428 N N . GLY B 1 198 ? 19.828 -3.244 16.281 1 81.81 198 GLY B N 1
ATOM 4429 C CA . GLY B 1 198 ? 19.953 -1.823 16 1 81.81 198 GLY B CA 1
ATOM 4430 C C . GLY B 1 198 ? 20.859 -1.526 14.82 1 81.81 198 GLY B C 1
ATOM 4431 O O . GLY B 1 198 ? 21.547 -2.414 14.328 1 81.81 198 GLY B O 1
ATOM 4432 N N . PRO B 1 199 ? 20.859 -0.316 14.398 1 78.5 199 PRO B N 1
ATOM 4433 C CA . PRO B 1 199 ? 21.703 0.072 13.266 1 78.5 199 PRO B CA 1
ATOM 4434 C C . PRO B 1 199 ? 23.188 0.101 13.602 1 78.5 199 PRO B C 1
ATOM 4436 O O . PRO B 1 199 ? 23.547 0.211 14.773 1 78.5 199 PRO B O 1
ATOM 4439 N N . ALA B 1 200 ? 24 -0.068 12.586 1 80.56 200 ALA B N 1
ATOM 4440 C CA . ALA B 1 200 ? 25.453 0.046 12.734 1 80.56 200 ALA B CA 1
ATOM 4441 C C . ALA B 1 200 ? 25.859 1.498 12.953 1 80.56 200 ALA B C 1
ATOM 4443 O O . ALA B 1 200 ? 25.094 2.42 12.688 1 80.56 200 ALA B O 1
ATOM 4444 N N . ILE B 1 201 ? 26.984 1.674 13.547 1 87.75 201 ILE B N 1
ATOM 4445 C CA . ILE B 1 201 ? 27.594 2.994 13.695 1 87.75 201 ILE B CA 1
ATOM 4446 C C . ILE B 1 201 ? 28.766 3.131 12.727 1 87.75 201 ILE B C 1
ATOM 4448 O O . ILE B 1 201 ? 29.656 2.275 12.695 1 87.75 201 ILE B O 1
ATOM 4452 N N . PHE B 1 202 ? 28.719 4.207 11.969 1 89.75 202 PHE B N 1
ATOM 4453 C CA . PHE B 1 202 ? 29.734 4.445 10.945 1 89.75 202 PHE B CA 1
ATOM 4454 C C . PHE B 1 202 ? 30.641 5.602 11.344 1 89.75 202 PHE B C 1
ATOM 4456 O O . PHE B 1 202 ? 30.25 6.484 12.102 1 89.75 202 PHE B O 1
ATOM 4463 N N . GLU B 1 203 ? 31.891 5.461 10.883 1 92.31 203 GLU B N 1
ATOM 4464 C CA . GLU B 1 203 ? 32.688 6.68 10.883 1 92.31 203 GLU B CA 1
ATOM 4465 C C . GLU B 1 203 ? 32.094 7.742 9.969 1 92.31 203 GLU B C 1
ATOM 4467 O O . GLU B 1 203 ? 31.484 7.418 8.953 1 92.31 203 GLU B O 1
ATOM 4472 N N . PHE B 1 204 ? 32.219 8.984 10.375 1 94.5 204 PHE B N 1
ATOM 4473 C CA . PHE B 1 204 ? 31.547 9.992 9.555 1 94.5 204 PHE B CA 1
ATOM 4474 C C . PHE B 1 204 ? 32.344 11.305 9.562 1 94.5 204 PHE B C 1
ATOM 4476 O O . PHE B 1 204 ? 33.219 11.5 10.406 1 94.5 204 PHE B O 1
ATOM 4483 N N . GLU B 1 205 ? 32.125 12.062 8.547 1 96.5 205 GLU B N 1
ATOM 4484 C CA . GLU B 1 205 ? 32.531 13.453 8.445 1 96.5 205 GLU B CA 1
ATOM 4485 C C . GLU B 1 205 ? 31.344 14.398 8.352 1 96.5 205 GLU B C 1
ATOM 4487 O O . GLU B 1 205 ? 30.344 14.062 7.727 1 96.5 205 GLU B O 1
ATOM 4492 N N . GLN B 1 206 ? 31.516 15.508 8.984 1 94.25 206 GLN B N 1
ATOM 4493 C CA . GLN B 1 206 ? 30.438 16.5 8.914 1 94.25 206 GLN B CA 1
ATOM 4494 C C . GLN B 1 206 ? 30.297 17.047 7.5 1 94.25 206 GLN B C 1
ATOM 4496 O O . GLN B 1 206 ? 31.281 17.141 6.762 1 94.25 206 GLN B O 1
ATOM 4501 N N . PRO B 1 207 ? 29.031 17.359 7.199 1 95.12 207 PRO B N 1
ATOM 4502 C CA . PRO B 1 207 ? 28.891 18 5.891 1 95.12 207 PRO B CA 1
ATOM 4503 C C . PRO B 1 207 ? 29.484 19.406 5.855 1 95.12 207 PRO B C 1
ATOM 4505 O O . PRO B 1 207 ? 29.594 20.062 6.898 1 95.12 207 PRO B O 1
ATOM 4508 N N . THR B 1 208 ? 29.844 19.828 4.676 1 90.75 208 THR B N 1
ATOM 4509 C CA . THR B 1 208 ? 30.391 21.172 4.5 1 90.75 208 THR B CA 1
ATOM 4510 C C . THR B 1 208 ? 29.281 22.156 4.16 1 90.75 208 THR B C 1
ATOM 4512 O O . THR B 1 208 ? 29.391 23.359 4.438 1 90.75 208 THR B O 1
ATOM 4515 N N . ALA B 1 209 ? 28.25 21.625 3.637 1 91.12 209 ALA B N 1
ATOM 4516 C CA . ALA B 1 209 ? 27.125 22.469 3.209 1 91.12 209 ALA B CA 1
ATOM 4517 C C . ALA B 1 209 ? 26.219 22.828 4.387 1 91.12 209 ALA B C 1
ATOM 4519 O O . ALA B 1 209 ? 26.109 22.047 5.336 1 91.12 209 ALA B O 1
ATOM 4520 N N . VAL B 1 210 ? 25.656 24.047 4.305 1 92.62 210 VAL B N 1
ATOM 4521 C CA . VAL B 1 210 ? 24.656 24.516 5.266 1 92.62 210 VAL B CA 1
ATOM 4522 C C . VAL B 1 210 ? 23.281 24.594 4.59 1 92.62 210 VAL B C 1
ATOM 4524 O O . VAL B 1 210 ? 23.203 24.875 3.393 1 92.62 210 VAL B O 1
ATOM 4527 N N . LEU B 1 211 ? 22.281 24.297 5.387 1 96.31 211 LEU B N 1
ATOM 4528 C CA . LEU B 1 211 ? 20.922 24.344 4.832 1 96.31 211 LEU B CA 1
ATOM 4529 C C . LEU B 1 211 ? 20.578 25.75 4.348 1 96.31 211 LEU B C 1
ATOM 4531 O O . LEU B 1 211 ? 20.828 26.734 5.059 1 96.31 211 LEU B O 1
ATOM 4535 N N . SER B 1 212 ? 20.141 25.859 3.131 1 92.25 212 SER B N 1
ATOM 4536 C CA . SER B 1 212 ? 19.688 27.125 2.578 1 92.25 212 SER B CA 1
ATOM 4537 C C . SER B 1 212 ? 18.172 27.172 2.439 1 92.25 212 SER B C 1
ATOM 4539 O O . SER B 1 212 ? 17.516 26.125 2.369 1 92.25 212 SER B O 1
ATOM 4541 N N . ALA B 1 213 ? 17.703 28.422 2.441 1 83.75 213 ALA B N 1
ATOM 4542 C CA . ALA B 1 213 ? 16.266 28.578 2.24 1 83.75 213 ALA B CA 1
ATOM 4543 C C . ALA B 1 213 ? 15.836 28.047 0.875 1 83.75 213 ALA B C 1
ATOM 4545 O O . ALA B 1 213 ? 16.516 28.266 -0.127 1 83.75 213 ALA B O 1
ATOM 4546 N N . ASN B 1 214 ? 14.82 27.234 0.871 1 84.38 214 ASN B N 1
ATOM 4547 C CA . ASN B 1 214 ? 14.195 26.703 -0.335 1 84.38 214 ASN B CA 1
ATOM 4548 C C . ASN B 1 214 ? 15.164 25.812 -1.116 1 84.38 214 ASN B C 1
ATOM 4550 O O . ASN B 1 214 ? 15.125 25.781 -2.348 1 84.38 214 ASN B O 1
ATOM 4554 N N . ALA B 1 215 ? 16.094 25.281 -0.434 1 92.38 215 ALA B N 1
ATOM 4555 C CA . ALA B 1 215 ? 17.047 24.359 -1.07 1 92.38 215 ALA B CA 1
ATOM 4556 C C . ALA B 1 215 ? 16.312 23.219 -1.772 1 92.38 215 ALA B C 1
ATOM 4558 O O . ALA B 1 215 ? 15.289 22.734 -1.278 1 92.38 215 ALA B O 1
ATOM 4559 N N . GLU B 1 216 ? 16.891 22.875 -2.967 1 95.56 216 GLU B N 1
ATOM 4560 C CA . GLU B 1 216 ? 16.422 21.672 -3.619 1 95.56 216 GLU B CA 1
ATOM 4561 C C . GLU B 1 216 ? 16.547 20.453 -2.695 1 95.56 216 GLU B C 1
ATOM 4563 O O . GLU B 1 216 ? 17.438 20.422 -1.847 1 95.56 216 GLU B O 1
ATOM 4568 N N . PRO B 1 217 ? 15.625 19.5 -2.842 1 97.81 217 PRO B N 1
ATOM 4569 C CA . PRO B 1 217 ? 15.539 18.391 -1.89 1 97.81 217 PRO B CA 1
ATOM 4570 C C . PRO B 1 217 ? 16.875 17.703 -1.642 1 97.81 217 PRO B C 1
ATOM 4572 O O . PRO B 1 217 ? 17.281 17.516 -0.489 1 97.81 217 PRO B O 1
ATOM 4575 N N . ALA B 1 218 ? 17.609 17.359 -2.68 1 97.38 218 ALA B N 1
ATOM 4576 C CA . ALA B 1 218 ? 18.875 16.656 -2.521 1 97.38 218 ALA B CA 1
ATOM 4577 C C . ALA B 1 218 ? 19.906 17.516 -1.806 1 97.38 218 ALA B C 1
ATOM 4579 O O . ALA B 1 218 ? 20.688 17.031 -0.991 1 97.38 218 ALA B O 1
ATOM 4580 N N . LYS B 1 219 ? 19.906 18.797 -2.104 1 97 219 LYS B N 1
ATOM 4581 C CA . LYS B 1 219 ? 20.828 19.734 -1.462 1 97 219 LYS B CA 1
ATOM 4582 C C . LYS B 1 219 ? 20.484 19.938 0.009 1 97 219 LYS B C 1
ATOM 4584 O O . LYS B 1 219 ? 21.375 20.031 0.857 1 97 219 LYS B O 1
ATOM 4589 N N . ALA B 1 220 ? 19.156 20.031 0.289 1 98.06 220 ALA B N 1
ATOM 4590 C CA . ALA B 1 220 ? 18.734 20.141 1.681 1 98.06 220 ALA B CA 1
ATOM 4591 C C . ALA B 1 220 ? 19.188 18.922 2.486 1 98.06 220 ALA B C 1
ATOM 4593 O O . ALA B 1 220 ? 19.703 19.062 3.596 1 98.06 220 ALA B O 1
ATOM 4594 N N . ALA B 1 221 ? 19.047 17.734 1.929 1 98.25 221 ALA B N 1
ATOM 4595 C CA . ALA B 1 221 ? 19.469 16.5 2.59 1 98.25 221 ALA B CA 1
ATOM 4596 C C . ALA B 1 221 ? 20.984 16.516 2.826 1 98.25 221 ALA B C 1
ATOM 4598 O O . ALA B 1 221 ? 21.438 16.172 3.916 1 98.25 221 ALA B O 1
ATOM 4599 N N . ALA B 1 222 ? 21.734 16.938 1.822 1 97.62 222 ALA B N 1
ATOM 4600 C CA . ALA B 1 222 ? 23.188 16.906 1.882 1 97.62 222 ALA B CA 1
ATOM 4601 C C . ALA B 1 222 ? 23.703 17.812 3.006 1 97.62 222 ALA B C 1
ATOM 4603 O O . ALA B 1 222 ? 24.766 17.547 3.578 1 97.62 222 ALA B O 1
ATOM 4604 N N . ALA B 1 223 ? 22.969 18.828 3.328 1 97.88 223 ALA B N 1
ATOM 4605 C CA . ALA B 1 223 ? 23.375 19.766 4.375 1 97.88 223 ALA B CA 1
ATOM 4606 C C . ALA B 1 223 ? 23.188 19.156 5.758 1 97.88 223 ALA B C 1
ATOM 4608 O O . ALA B 1 223 ? 23.75 19.656 6.742 1 97.88 223 ALA B O 1
ATOM 4609 N N . LEU B 1 224 ? 22.406 18.109 5.824 1 98.38 224 LEU B N 1
ATOM 4610 C CA . LEU B 1 224 ? 22.016 17.609 7.137 1 98.38 224 LEU B CA 1
ATOM 4611 C C . LEU B 1 224 ? 22.656 16.25 7.418 1 98.38 224 LEU B C 1
ATOM 4613 O O . LEU B 1 224 ? 22.844 15.883 8.578 1 98.38 224 LEU B O 1
ATOM 4617 N N . ILE B 1 225 ? 22.969 15.477 6.375 1 98.06 225 ILE B N 1
ATOM 4618 C CA . ILE B 1 225 ? 23.516 14.133 6.555 1 98.06 225 ILE B CA 1
ATOM 4619 C C . ILE B 1 225 ? 25.047 14.188 6.551 1 98.06 225 ILE B C 1
ATOM 4621 O O . ILE B 1 225 ? 25.641 15.203 6.176 1 98.06 225 ILE B O 1
ATOM 4625 N N . ASP B 1 226 ? 25.672 13.102 7.012 1 97.69 226 ASP B N 1
ATOM 4626 C CA . ASP B 1 226 ? 27.125 13.016 6.977 1 97.69 226 ASP B CA 1
ATOM 4627 C C . ASP B 1 226 ? 27.641 13.078 5.543 1 97.69 226 ASP B C 1
ATOM 4629 O O . ASP B 1 226 ? 27 12.586 4.621 1 97.69 226 ASP B O 1
ATOM 4633 N N . LYS B 1 227 ? 28.828 13.648 5.418 1 96.94 227 LYS B N 1
ATOM 4634 C CA . LYS B 1 227 ? 29.438 13.836 4.105 1 96.94 227 LYS B CA 1
ATOM 4635 C C . LYS B 1 227 ? 29.547 12.516 3.355 1 96.94 227 LYS B C 1
ATOM 4637 O O . LYS B 1 227 ? 30.016 11.516 3.918 1 96.94 227 LYS B O 1
ATOM 4642 N N . ASP B 1 228 ? 29.062 12.438 2.104 1 92.44 228 ASP B N 1
ATOM 4643 C CA . ASP B 1 228 ? 29.219 11.336 1.155 1 92.44 228 ASP B CA 1
ATOM 4644 C C . ASP B 1 228 ? 28.609 10.047 1.707 1 92.44 228 ASP B C 1
ATOM 4646 O O . ASP B 1 228 ? 29.109 8.953 1.443 1 92.44 228 ASP B O 1
ATOM 4650 N N . SER B 1 229 ? 27.594 10.156 2.484 1 94 229 SER B N 1
ATOM 4651 C CA . SER B 1 229 ? 27.047 8.969 3.135 1 94 229 SER B CA 1
ATOM 4652 C C . SER B 1 229 ? 25.781 8.492 2.445 1 94 229 SER B C 1
ATOM 4654 O O . SER B 1 229 ? 25.297 7.391 2.711 1 94 229 SER B O 1
ATOM 4656 N N . ALA B 1 230 ? 25.25 9.234 1.521 1 95.19 230 ALA B N 1
ATOM 4657 C CA . ALA B 1 230 ? 23.906 8.984 0.997 1 95.19 230 ALA B CA 1
ATOM 4658 C C . ALA B 1 230 ? 23.938 7.902 -0.08 1 95.19 230 ALA B C 1
ATOM 4660 O O . ALA B 1 230 ? 24.844 7.871 -0.915 1 95.19 230 ALA B O 1
ATOM 4661 N N . VAL B 1 231 ? 23.016 6.996 -0.002 1 95.62 231 VAL B N 1
ATOM 4662 C CA . VAL B 1 231 ? 22.625 6.121 -1.099 1 95.62 231 VAL B CA 1
ATOM 4663 C C . VAL B 1 231 ? 21.188 6.461 -1.53 1 95.62 231 VAL B C 1
ATOM 4665 O O . VAL B 1 231 ? 20.234 6.098 -0.85 1 95.62 231 VAL B O 1
ATOM 4668 N N . GLU B 1 232 ? 21.125 7.133 -2.654 1 97.44 232 GLU B N 1
ATOM 4669 C CA . GLU B 1 232 ? 19.812 7.602 -3.115 1 97.44 232 GLU B CA 1
ATOM 4670 C C . GLU B 1 232 ? 18.938 6.438 -3.578 1 97.44 232 GLU B C 1
ATOM 4672 O O . GLU B 1 232 ? 19.422 5.52 -4.25 1 97.44 232 GLU B O 1
ATOM 4677 N N . MET B 1 233 ? 17.766 6.445 -3.178 1 97.62 233 MET B N 1
ATOM 4678 C CA . MET B 1 233 ? 16.766 5.449 -3.551 1 97.62 233 MET B CA 1
ATOM 4679 C C . MET B 1 233 ? 15.703 6.059 -4.461 1 97.62 233 MET B C 1
ATOM 4681 O O . MET B 1 233 ? 15.234 7.172 -4.215 1 97.62 233 MET B O 1
ATOM 4685 N N . TYR B 1 234 ? 15.383 5.359 -5.562 1 97.88 234 TYR B N 1
ATOM 4686 C CA . TYR B 1 234 ? 14.281 5.688 -6.457 1 97.88 234 TYR B CA 1
ATOM 4687 C C . TYR B 1 234 ? 14.492 7.043 -7.121 1 97.88 234 TYR B C 1
ATOM 4689 O O . TYR B 1 234 ? 13.57 7.852 -7.215 1 97.88 234 TYR B O 1
ATOM 4697 N N . ALA B 1 235 ? 15.688 7.32 -7.566 1 97.38 235 ALA B N 1
ATOM 4698 C CA . ALA B 1 235 ? 16.016 8.586 -8.211 1 97.38 235 ALA B CA 1
ATOM 4699 C C . ALA B 1 235 ? 15.188 8.805 -9.469 1 97.38 235 ALA B C 1
ATOM 4701 O O . ALA B 1 235 ? 14.914 9.945 -9.852 1 97.38 235 ALA B O 1
ATOM 4702 N N . GLY B 1 236 ? 14.727 7.781 -10.117 1 96.12 236 GLY B N 1
ATOM 4703 C CA . GLY B 1 236 ? 13.984 7.883 -11.367 1 96.12 236 GLY B CA 1
ATOM 4704 C C . GLY B 1 236 ? 12.484 7.965 -11.164 1 96.12 236 GLY B C 1
ATOM 4705 O O . GLY B 1 236 ? 11.719 8.023 -12.125 1 96.12 236 GLY B O 1
ATOM 4706 N N . PHE B 1 237 ? 12.008 8.031 -9.977 1 96.75 237 PHE B N 1
ATOM 4707 C CA . PHE B 1 237 ? 10.602 7.941 -9.617 1 96.75 237 PHE B CA 1
ATOM 4708 C C . PHE B 1 237 ? 10.227 9.047 -8.641 1 96.75 237 PHE B C 1
ATOM 4710 O O . PHE B 1 237 ? 10.93 9.289 -7.656 1 96.75 237 PHE B O 1
ATOM 4717 N N . GLY B 1 238 ? 9.07 9.719 -8.859 1 96.62 238 GLY B N 1
ATOM 4718 C CA . GLY B 1 238 ? 8.664 10.781 -7.961 1 96.62 238 GLY B CA 1
ATOM 4719 C C . GLY B 1 238 ? 9.734 11.844 -7.773 1 96.62 238 GLY B C 1
ATOM 4720 O O . GLY B 1 238 ? 10.242 12.031 -6.668 1 96.62 238 GLY B O 1
ATOM 4721 N N . LYS B 1 239 ? 9.891 12.656 -8.68 1 95.94 239 LYS B N 1
ATOM 4722 C CA . LYS B 1 239 ? 11.102 13.469 -8.836 1 95.94 239 LYS B CA 1
ATOM 4723 C C . LYS B 1 239 ? 11.109 14.633 -7.852 1 95.94 239 LYS B C 1
ATOM 4725 O O . LYS B 1 239 ? 12.156 15.219 -7.578 1 95.94 239 LYS B O 1
ATOM 4730 N N . ASN B 1 240 ? 9.969 14.961 -7.305 1 97.31 240 ASN B N 1
ATOM 4731 C CA . ASN B 1 240 ? 9.922 16.094 -6.379 1 97.31 240 ASN B CA 1
ATOM 4732 C C . ASN B 1 240 ? 10.18 15.641 -4.941 1 97.31 240 ASN B C 1
ATOM 4734 O O . ASN B 1 240 ? 10.117 16.453 -4.016 1 97.31 240 ASN B O 1
ATOM 4738 N N . VAL B 1 241 ? 10.469 14.367 -4.789 1 98.38 241 VAL B N 1
ATOM 4739 C CA . VAL B 1 241 ? 10.844 13.812 -3.49 1 98.38 241 VAL B CA 1
ATOM 4740 C C . VAL B 1 241 ? 12.195 13.117 -3.6 1 98.38 241 VAL B C 1
ATOM 4742 O O . VAL B 1 241 ? 12.43 12.344 -4.531 1 98.38 241 VAL B O 1
ATOM 4745 N N . TYR B 1 242 ? 13.078 13.484 -2.744 1 98.62 242 TYR B N 1
ATOM 4746 C CA . TYR B 1 242 ? 14.367 12.82 -2.609 1 98.62 242 TYR B CA 1
ATOM 4747 C C . TYR B 1 242 ? 14.359 11.836 -1.448 1 98.62 242 TYR B C 1
ATOM 4749 O O . TYR B 1 242 ? 13.961 12.18 -0.334 1 98.62 242 TYR B O 1
ATOM 4757 N N . THR B 1 243 ? 14.719 10.586 -1.704 1 98.75 243 THR B N 1
ATOM 4758 C CA . THR B 1 243 ? 14.852 9.586 -0.65 1 98.75 243 THR B CA 1
ATOM 4759 C C . THR B 1 243 ? 16.25 8.961 -0.675 1 98.75 243 THR B C 1
ATOM 4761 O O . THR B 1 243 ? 16.797 8.711 -1.746 1 98.75 243 THR B O 1
ATOM 4764 N N . ALA B 1 244 ? 16.797 8.727 0.556 1 98.31 244 ALA B N 1
ATOM 4765 C CA . ALA B 1 244 ? 18.109 8.109 0.65 1 98.31 244 ALA B CA 1
ATOM 4766 C C . ALA B 1 244 ? 18.344 7.504 2.031 1 98.31 244 ALA B C 1
ATOM 4768 O O . ALA B 1 244 ? 17.844 8.023 3.033 1 98.31 244 ALA B O 1
ATOM 4769 N N . PHE B 1 245 ? 19.031 6.414 2.012 1 97 245 PHE B N 1
ATOM 4770 C CA . PHE B 1 245 ? 19.703 6.023 3.242 1 97 245 PHE B CA 1
ATOM 4771 C C . PHE B 1 245 ? 20.984 6.82 3.43 1 97 245 PHE B C 1
ATOM 4773 O O . PHE B 1 245 ? 21.703 7.098 2.461 1 97 245 PHE B O 1
ATOM 4780 N N . ALA B 1 246 ? 21.25 7.18 4.605 1 96.5 246 ALA B N 1
ATOM 4781 C CA . ALA B 1 246 ? 22.438 7.938 4.945 1 96.5 246 ALA B CA 1
ATOM 4782 C C . ALA B 1 246 ? 22.797 7.773 6.422 1 96.5 246 ALA B C 1
ATOM 4784 O O . ALA B 1 246 ? 22.312 6.852 7.082 1 96.5 246 ALA B O 1
ATOM 4785 N N . THR B 1 247 ? 23.766 8.547 6.859 1 96.69 247 THR B N 1
ATOM 4786 C CA . THR B 1 247 ? 24.109 8.578 8.281 1 96.69 247 THR B CA 1
ATOM 4787 C C . THR B 1 247 ? 24.109 10.008 8.805 1 96.69 247 THR B C 1
ATOM 4789 O O . THR B 1 247 ? 24.344 10.953 8.039 1 96.69 247 THR B O 1
ATOM 4792 N N . ILE B 1 248 ? 23.703 10.172 9.93 1 97.12 248 ILE B N 1
ATOM 4793 C CA . ILE B 1 248 ? 23.844 11.398 10.711 1 97.12 248 ILE B CA 1
ATOM 4794 C C . ILE B 1 248 ? 24.578 11.094 12.016 1 97.12 248 ILE B C 1
ATOM 4796 O O . ILE B 1 248 ? 24.094 10.32 12.844 1 97.12 248 ILE B O 1
ATOM 4800 N N . GLY B 1 249 ? 25.75 11.695 12.211 1 95.31 249 GLY B N 1
ATOM 4801 C CA . GLY B 1 249 ? 26.547 11.344 13.367 1 95.31 249 GLY B CA 1
ATOM 4802 C C . GLY B 1 249 ? 26.953 9.883 13.398 1 95.31 249 GLY B C 1
ATOM 4803 O O . GLY B 1 249 ? 27 9.273 14.469 1 95.31 249 GLY B O 1
ATOM 4804 N N . GLY B 1 250 ? 27.031 9.305 12.266 1 94.69 250 GLY B N 1
ATOM 4805 C CA . GLY B 1 250 ? 27.453 7.918 12.156 1 94.69 250 GLY B CA 1
ATOM 4806 C C . GLY B 1 250 ? 26.297 6.941 12.266 1 94.69 250 GLY B C 1
ATOM 4807 O O . GLY B 1 250 ? 26.469 5.742 12.031 1 94.69 250 GLY B O 1
ATOM 4808 N N . ASN B 1 251 ? 25.156 7.43 12.648 1 93.94 251 ASN B N 1
ATOM 4809 C CA . ASN B 1 251 ? 23.984 6.562 12.766 1 93.94 251 ASN B CA 1
ATOM 4810 C C . ASN B 1 251 ? 23.188 6.523 11.469 1 93.94 251 ASN B C 1
ATOM 4812 O O . ASN B 1 251 ? 22.969 7.562 10.836 1 93.94 251 ASN B O 1
ATOM 4816 N N . ALA B 1 252 ? 22.766 5.293 11.094 1 94.88 252 ALA B N 1
ATOM 4817 C CA . ALA B 1 252 ? 21.969 5.145 9.883 1 94.88 252 ALA B CA 1
ATOM 4818 C C . ALA B 1 252 ? 20.625 5.863 10.023 1 94.88 252 ALA B C 1
ATOM 4820 O O . ALA B 1 252 ? 20 5.816 11.078 1 94.88 252 ALA B O 1
ATOM 4821 N N . VAL B 1 253 ? 20.234 6.562 8.984 1 97.06 253 VAL B N 1
ATOM 4822 C CA . VAL B 1 253 ? 18.969 7.301 8.953 1 97.06 253 VAL B CA 1
ATOM 4823 C C . VAL B 1 253 ? 18.375 7.246 7.551 1 97.06 253 VAL B C 1
ATOM 4825 O O . VAL B 1 253 ? 19.109 7.176 6.559 1 97.06 253 VAL B O 1
ATOM 4828 N N . GLY B 1 254 ? 17.094 7.121 7.445 1 98.06 254 GLY B N 1
ATOM 4829 C CA . GLY B 1 254 ? 16.406 7.391 6.191 1 98.06 254 GLY B CA 1
ATOM 4830 C C . GLY B 1 254 ? 16 8.844 6.031 1 98.06 254 GLY B C 1
ATOM 4831 O O . GLY B 1 254 ? 15.477 9.453 6.965 1 98.06 254 GLY B O 1
ATOM 4832 N N . VAL B 1 255 ? 16.234 9.414 4.848 1 98.75 255 VAL B N 1
ATOM 4833 C CA . VAL B 1 255 ? 15.93 10.82 4.613 1 98.75 255 VAL B CA 1
ATOM 4834 C C . VAL B 1 255 ? 14.859 10.945 3.523 1 98.75 255 VAL B C 1
ATOM 4836 O O . VAL B 1 255 ? 14.977 10.32 2.465 1 98.75 255 VAL B O 1
ATOM 4839 N N . VAL B 1 256 ? 13.844 11.641 3.789 1 98.88 256 VAL B N 1
ATOM 4840 C CA . VAL B 1 256 ? 12.828 12.07 2.83 1 98.88 256 VAL B CA 1
ATOM 4841 C C . VAL B 1 256 ? 12.836 13.594 2.713 1 98.88 256 VAL B C 1
ATOM 4843 O O . VAL B 1 256 ? 12.562 14.297 3.688 1 98.88 256 VAL B O 1
ATOM 4846 N N . ALA B 1 257 ? 13.18 14.109 1.606 1 98.75 257 ALA B N 1
ATOM 4847 C CA . ALA B 1 257 ? 13.164 15.555 1.375 1 98.75 257 ALA B CA 1
ATOM 4848 C C . ALA B 1 257 ? 12.203 15.914 0.248 1 98.75 257 ALA B C 1
ATOM 4850 O O . ALA B 1 257 ? 12.219 15.297 -0.818 1 98.75 257 ALA B O 1
ATOM 4851 N N . THR B 1 258 ? 11.367 16.875 0.47 1 98.38 258 THR B N 1
ATOM 4852 C CA . THR B 1 258 ? 10.32 17.203 -0.495 1 98.38 258 THR B CA 1
ATOM 4853 C C . THR B 1 258 ? 10.594 18.547 -1.156 1 98.38 258 THR B C 1
ATOM 4855 O O . THR B 1 258 ? 11.281 19.406 -0.584 1 98.38 258 THR B O 1
ATOM 4858 N N . GLY B 1 259 ? 10.109 18.719 -2.439 1 96.5 259 GLY B N 1
ATOM 4859 C CA . GLY B 1 259 ? 10.172 19.953 -3.199 1 96.5 259 GLY B CA 1
ATOM 4860 C C . GLY B 1 259 ? 8.977 20.156 -4.121 1 96.5 259 GLY B C 1
ATOM 4861 O O . GLY B 1 259 ? 8.328 19.188 -4.512 1 96.5 259 GLY B O 1
ATOM 4862 N N . LYS B 1 260 ? 8.625 21.359 -4.336 1 94.31 260 LYS B N 1
ATOM 4863 C CA . LYS B 1 260 ? 7.566 21.703 -5.277 1 94.31 260 LYS B CA 1
ATOM 4864 C C . LYS B 1 260 ? 6.258 21.016 -4.91 1 94.31 260 LYS B C 1
ATOM 4866 O O . LYS B 1 260 ? 5.902 20.922 -3.732 1 94.31 260 LYS B O 1
ATOM 4871 N N . GLU B 1 261 ? 5.492 20.641 -5.934 1 93.56 261 GLU B N 1
ATOM 4872 C CA . GLU B 1 261 ? 4.238 19.922 -5.703 1 93.56 261 GLU B CA 1
ATOM 4873 C C . GLU B 1 261 ? 4.461 18.422 -5.703 1 93.56 261 GLU B C 1
ATOM 4875 O O . GLU B 1 261 ? 5.297 17.906 -6.449 1 93.56 261 GLU B O 1
ATOM 4880 N N . LEU B 1 262 ? 3.75 17.75 -4.918 1 96.25 262 LEU B N 1
ATOM 4881 C CA . LEU B 1 262 ? 3.92 16.312 -4.777 1 96.25 262 LEU B CA 1
ATOM 4882 C C . LEU B 1 262 ? 2.84 15.562 -5.547 1 96.25 262 LEU B C 1
ATOM 4884 O O . LEU B 1 262 ? 1.66 15.625 -5.195 1 96.25 262 LEU B O 1
ATOM 4888 N N . CYS B 1 263 ? 3.199 14.891 -6.574 1 95.06 263 CYS B N 1
ATOM 4889 C CA . CYS B 1 263 ? 2.289 14.07 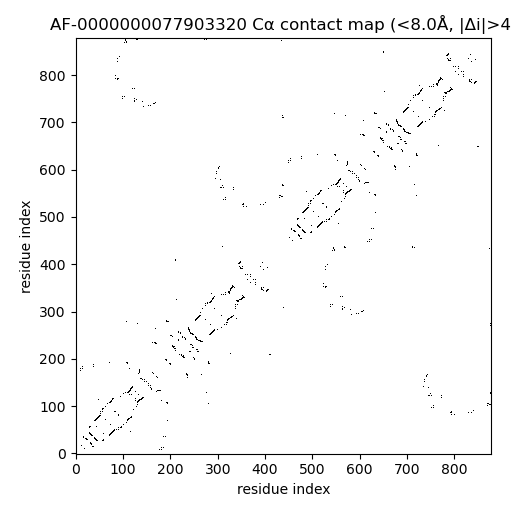-7.367 1 95.06 263 CYS B CA 1
ATOM 4890 C C . CYS B 1 263 ? 2.105 12.695 -6.738 1 95.06 263 CYS B C 1
ATOM 4892 O O . CYS B 1 263 ? 2.746 12.375 -5.734 1 95.06 263 CYS B O 1
ATOM 4894 N N . HIS B 1 264 ? 1.235 11.859 -7.336 1 94.19 264 HIS B N 1
ATOM 4895 C CA . HIS B 1 264 ? 0.927 10.539 -6.801 1 94.19 264 HIS B CA 1
ATOM 4896 C C . HIS B 1 264 ? 2.176 9.664 -6.734 1 94.19 264 HIS B C 1
ATOM 4898 O O . HIS B 1 264 ? 2.338 8.875 -5.801 1 94.19 264 HIS B O 1
ATOM 4904 N N . ASN B 1 265 ? 3.141 9.758 -7.703 1 96.06 265 ASN B N 1
ATOM 4905 C CA . ASN B 1 265 ? 4.379 8.984 -7.672 1 96.06 265 ASN B CA 1
ATOM 4906 C C . ASN B 1 265 ? 5.301 9.453 -6.543 1 96.06 265 ASN B C 1
ATOM 4908 O O . ASN B 1 265 ? 5.961 8.633 -5.902 1 96.06 265 ASN B O 1
ATOM 4912 N N . CYS B 1 266 ? 5.324 10.773 -6.309 1 97.12 266 CYS B N 1
ATOM 4913 C CA . CYS B 1 266 ? 6.129 11.336 -5.234 1 97.12 266 CYS B CA 1
ATOM 4914 C C . CYS B 1 266 ? 5.715 10.766 -3.885 1 97.12 266 CYS B C 1
ATOM 4916 O O . CYS B 1 266 ? 6.559 10.32 -3.109 1 97.12 266 CYS B O 1
ATOM 4918 N N . VAL B 1 267 ? 4.465 10.773 -3.713 1 95.5 267 VAL B N 1
ATOM 4919 C CA . VAL B 1 267 ? 3.949 10.359 -2.414 1 95.5 267 VAL B CA 1
ATOM 4920 C C . VAL B 1 267 ? 4.094 8.844 -2.258 1 95.5 267 VAL B C 1
ATOM 4922 O O . VAL B 1 267 ? 4.406 8.352 -1.17 1 95.5 267 VAL B O 1
ATOM 4925 N N . ALA B 1 268 ? 3.879 8.086 -3.367 1 95.62 268 ALA B N 1
ATOM 4926 C CA . ALA B 1 268 ? 4.102 6.641 -3.334 1 95.62 268 ALA B CA 1
ATOM 4927 C C . ALA B 1 268 ? 5.543 6.316 -2.963 1 95.62 268 ALA B C 1
ATOM 4929 O O . ALA B 1 268 ? 5.797 5.418 -2.154 1 95.62 268 ALA B O 1
ATOM 4930 N N . LYS B 1 269 ? 6.473 7.043 -3.52 1 97.19 269 LYS B N 1
ATOM 4931 C CA . LYS B 1 269 ? 7.895 6.879 -3.232 1 97.19 269 LYS B CA 1
ATOM 4932 C C . LYS B 1 269 ? 8.18 7.062 -1.744 1 97.19 269 LYS B C 1
ATOM 4934 O O . LYS B 1 269 ? 8.836 6.227 -1.125 1 97.19 269 LYS B O 1
ATOM 4939 N N . ALA B 1 270 ? 7.664 8.125 -1.206 1 98 270 ALA B N 1
ATOM 4940 C CA . ALA B 1 270 ? 7.898 8.438 0.202 1 98 270 ALA B CA 1
ATOM 4941 C C . ALA B 1 270 ? 7.301 7.363 1.108 1 98 270 ALA B C 1
ATOM 4943 O O . ALA B 1 270 ? 7.941 6.93 2.07 1 98 270 ALA B O 1
ATOM 4944 N N . SER B 1 271 ? 6.102 6.91 0.754 1 96.88 271 SER B N 1
ATOM 4945 C CA . SER B 1 271 ? 5.438 5.887 1.557 1 96.88 271 SER B CA 1
ATOM 4946 C C . SER B 1 271 ? 6.25 4.602 1.596 1 96.88 271 SER B C 1
ATOM 4948 O O . SER B 1 271 ? 6.48 4.035 2.668 1 96.88 271 SER B O 1
ATOM 4950 N N . ARG B 1 272 ? 6.672 4.156 0.431 1 96.62 272 ARG B N 1
ATOM 4951 C CA . ARG B 1 272 ? 7.449 2.924 0.331 1 96.62 272 ARG B CA 1
ATOM 4952 C C . ARG B 1 272 ? 8.742 3.025 1.127 1 96.62 272 ARG B C 1
ATOM 4954 O O . ARG B 1 272 ? 9.125 2.082 1.821 1 96.62 272 ARG B O 1
ATOM 4961 N N . PHE B 1 273 ? 9.359 4.137 1.043 1 98 273 PHE B N 1
ATOM 4962 C CA . PHE B 1 273 ? 10.656 4.332 1.682 1 98 273 PHE B CA 1
ATOM 4963 C C . PHE B 1 273 ? 10.508 4.418 3.195 1 98 273 PHE B C 1
ATOM 4965 O O . PHE B 1 273 ? 11.266 3.791 3.936 1 98 273 PHE B O 1
ATOM 4972 N N . VAL B 1 274 ? 9.531 5.152 3.709 1 97.88 274 VAL B N 1
ATOM 4973 C CA . VAL B 1 274 ? 9.305 5.297 5.145 1 97.88 274 VAL B CA 1
ATOM 4974 C C . VAL B 1 274 ? 8.914 3.949 5.742 1 97.88 274 VAL B C 1
ATOM 4976 O O . VAL B 1 274 ? 9.359 3.598 6.84 1 97.88 274 VAL B O 1
ATOM 4979 N N . ARG B 1 275 ? 8.109 3.219 5.012 1 96.62 275 ARG B N 1
ATOM 4980 C CA . ARG B 1 275 ? 7.715 1.901 5.504 1 96.62 275 ARG B CA 1
ATOM 4981 C C . ARG B 1 275 ? 8.922 0.981 5.637 1 96.62 275 ARG B C 1
ATOM 4983 O O . ARG B 1 275 ? 9.023 0.218 6.602 1 96.62 275 ARG B O 1
ATOM 4990 N N . LEU B 1 276 ? 9.828 1.054 4.633 1 96.88 276 LEU B N 1
ATOM 4991 C CA . LEU B 1 276 ? 11.055 0.276 4.707 1 96.88 276 LEU B CA 1
ATOM 4992 C C . LEU B 1 276 ? 11.867 0.652 5.945 1 96.88 276 LEU B C 1
ATOM 4994 O O . LEU B 1 276 ? 12.328 -0.224 6.68 1 96.88 276 LEU B O 1
ATOM 4998 N N . CYS B 1 277 ? 12.023 1.92 6.215 1 96.81 277 CYS B N 1
ATOM 4999 C CA . CYS B 1 277 ? 12.742 2.383 7.395 1 96.81 277 CYS B CA 1
ATOM 5000 C C . CYS B 1 277 ? 12.094 1.858 8.672 1 96.81 277 CYS B C 1
ATOM 5002 O O . CYS B 1 277 ? 12.789 1.357 9.562 1 96.81 277 CYS B O 1
ATOM 5004 N N . ASP B 1 278 ? 10.766 1.944 8.719 1 96.25 278 ASP B N 1
ATOM 5005 C CA . ASP B 1 278 ? 10.047 1.546 9.93 1 96.25 278 ASP B CA 1
ATOM 5006 C C . ASP B 1 278 ? 10.18 0.044 10.172 1 96.25 278 ASP B C 1
ATOM 5008 O O . ASP B 1 278 ? 10.289 -0.396 11.32 1 96.25 278 ASP B O 1
ATOM 5012 N N . ALA B 1 279 ? 10.172 -0.766 9.102 1 95.31 279 ALA B N 1
ATOM 5013 C CA . ALA B 1 279 ? 10.281 -2.217 9.234 1 95.31 279 ALA B CA 1
ATOM 5014 C C . ALA B 1 279 ? 11.539 -2.611 9.992 1 95.31 279 ALA B C 1
ATOM 5016 O O . ALA B 1 279 ? 11.539 -3.596 10.734 1 95.31 279 ALA B O 1
ATOM 5017 N N . PHE B 1 280 ? 12.594 -1.792 9.859 1 95.5 280 PHE B N 1
ATOM 5018 C CA . PHE B 1 280 ? 13.867 -2.158 10.461 1 95.5 280 PHE B CA 1
ATOM 5019 C C . PHE B 1 280 ? 14.305 -1.109 11.477 1 95.5 280 PHE B C 1
ATOM 5021 O O . PHE B 1 280 ? 15.484 -1.024 11.82 1 95.5 280 PHE B O 1
ATOM 5028 N N . SER B 1 281 ? 13.383 -0.219 11.859 1 94.19 281 SER B N 1
ATOM 5029 C CA . SER B 1 281 ? 13.555 0.765 12.922 1 94.19 281 SER B CA 1
ATOM 5030 C C . SER B 1 281 ? 14.695 1.731 12.602 1 94.19 281 SER B C 1
ATOM 5032 O O . SER B 1 281 ? 15.461 2.105 13.484 1 94.19 281 SER B O 1
ATOM 5034 N N . VAL B 1 282 ? 14.859 1.958 11.336 1 95.69 282 VAL B N 1
ATOM 5035 C CA . VAL B 1 282 ? 15.758 3.029 10.914 1 95.69 282 VAL B CA 1
ATOM 5036 C C . VAL B 1 282 ? 15.078 4.383 11.117 1 95.69 282 VAL B C 1
ATOM 5038 O O . VAL B 1 282 ? 13.977 4.617 10.617 1 95.69 282 VAL B O 1
ATOM 5041 N N . PRO B 1 283 ? 15.703 5.258 11.898 1 97 283 PRO B N 1
ATOM 5042 C CA . PRO B 1 283 ? 15.094 6.574 12.086 1 97 283 PRO B CA 1
ATOM 5043 C C . PRO B 1 283 ? 14.883 7.324 10.766 1 97 283 PRO B C 1
ATOM 5045 O O . PRO B 1 283 ? 15.625 7.105 9.805 1 97 283 PRO B O 1
ATOM 5048 N N . VAL B 1 284 ? 13.891 8.242 10.727 1 98.5 284 VAL B N 1
ATOM 5049 C CA . VAL B 1 284 ? 13.547 8.938 9.492 1 98.5 284 VAL B CA 1
ATOM 5050 C C . VAL B 1 284 ? 13.633 10.445 9.711 1 98.5 284 VAL B C 1
ATOM 5052 O O . VAL B 1 284 ? 13.078 10.969 10.688 1 98.5 284 VAL B O 1
ATOM 5055 N N . LEU B 1 285 ? 14.344 11.102 8.898 1 98.88 285 LEU B N 1
ATOM 5056 C CA . LEU B 1 285 ? 14.336 12.562 8.789 1 98.88 285 LEU B CA 1
ATOM 5057 C C . LEU B 1 285 ? 13.508 13.008 7.586 1 98.88 285 LEU B C 1
ATOM 5059 O O . LEU B 1 285 ? 13.828 12.664 6.445 1 98.88 285 LEU B O 1
ATOM 5063 N N . THR B 1 286 ? 12.484 13.695 7.828 1 98.88 286 THR B N 1
ATOM 5064 C CA . THR B 1 286 ? 11.688 14.289 6.758 1 98.88 286 THR B CA 1
ATOM 5065 C C . THR B 1 286 ? 11.938 15.789 6.668 1 98.88 286 THR B C 1
ATOM 5067 O O . THR B 1 286 ? 11.711 16.516 7.633 1 98.88 286 THR B O 1
ATOM 5070 N N . ILE B 1 287 ? 12.43 16.25 5.566 1 98.75 287 ILE B N 1
ATOM 5071 C CA . ILE B 1 287 ? 12.633 17.656 5.285 1 98.75 287 ILE B CA 1
ATOM 5072 C C . ILE B 1 287 ? 11.484 18.188 4.434 1 98.75 287 ILE B C 1
ATOM 5074 O O . ILE B 1 287 ? 11.336 17.812 3.268 1 98.75 287 ILE B O 1
ATOM 5078 N N . VAL B 1 288 ? 10.727 19.062 5.027 1 98.25 288 VAL B N 1
ATOM 5079 C CA . VAL B 1 288 ? 9.492 19.5 4.387 1 98.25 288 VAL B CA 1
ATOM 5080 C C . VAL B 1 288 ? 9.688 20.875 3.766 1 98.25 288 VAL B C 1
ATOM 5082 O O . VAL B 1 288 ? 9.992 21.844 4.469 1 98.25 288 VAL B O 1
ATOM 5085 N N . ASN B 1 289 ? 9.57 21 2.547 1 97.56 289 ASN B N 1
ATOM 5086 C CA . ASN B 1 289 ? 9.5 22.203 1.723 1 97.56 289 ASN B CA 1
ATOM 5087 C C . ASN B 1 289 ? 8.734 21.953 0.428 1 97.56 289 ASN B C 1
ATOM 5089 O O . ASN B 1 289 ? 9.328 21.656 -0.607 1 97.56 289 ASN B O 1
ATOM 5093 N N . THR B 1 290 ? 7.422 22.047 0.497 1 95.81 290 THR B N 1
ATOM 5094 C CA . THR B 1 290 ? 6.598 21.656 -0.641 1 95.81 290 THR B CA 1
ATOM 5095 C C . THR B 1 290 ? 5.434 22.625 -0.831 1 95.81 290 THR B C 1
ATOM 5097 O O . THR B 1 290 ? 4.973 23.25 0.128 1 95.81 290 THR B O 1
ATOM 5100 N N . GLU B 1 291 ? 4.984 22.734 -2.023 1 89.94 291 GLU B N 1
ATOM 5101 C CA . GLU B 1 291 ? 3.832 23.562 -2.373 1 89.94 291 GLU B CA 1
ATOM 5102 C C . GLU B 1 291 ? 2.525 22.797 -2.15 1 89.94 291 GLU B C 1
ATOM 5104 O O . GLU B 1 291 ? 1.442 23.344 -2.4 1 89.94 291 GLU B O 1
ATOM 5109 N N . GLY B 1 292 ? 2.623 21.562 -1.693 1 91.69 292 GLY B N 1
ATOM 5110 C CA . GLY B 1 292 ? 1.439 20.766 -1.451 1 91.69 292 GLY B CA 1
ATOM 5111 C C . GLY B 1 292 ? 1.261 19.641 -2.467 1 91.69 292 GLY B C 1
ATOM 5112 O O . GLY B 1 292 ? 2.17 19.359 -3.248 1 91.69 292 GLY B O 1
ATOM 5113 N N . PHE B 1 293 ? 0.12 18.953 -2.389 1 92.06 293 PHE B N 1
ATOM 5114 C CA . PHE B 1 293 ? -0.227 17.938 -3.365 1 92.06 293 PHE B CA 1
ATOM 5115 C C . PHE B 1 293 ? -0.645 18.562 -4.688 1 92.06 293 PHE B C 1
ATOM 5117 O O . PHE B 1 293 ? -1.306 19.609 -4.703 1 92.06 293 PHE B O 1
ATOM 5124 N N . VAL B 1 294 ? -0.327 17.938 -5.734 1 87.25 294 VAL B N 1
ATOM 5125 C CA . VAL B 1 294 ? -0.577 18.5 -7.062 1 87.25 294 VAL B CA 1
ATOM 5126 C C . VAL B 1 294 ? -2.08 18.625 -7.297 1 87.25 294 VAL B C 1
ATOM 5128 O O . VAL B 1 294 ? -2.822 17.641 -7.137 1 87.25 294 VAL B O 1
ATOM 5131 N N . PRO B 1 295 ? -2.523 19.797 -7.598 1 81.62 295 PRO B N 1
ATOM 5132 C CA . PRO B 1 295 ? -3.936 19.969 -7.953 1 81.62 295 PRO B CA 1
ATOM 5133 C C . PRO B 1 295 ? -4.227 19.609 -9.406 1 81.62 295 PRO B C 1
ATOM 5135 O O . PRO B 1 295 ? -4.449 20.484 -10.234 1 81.62 295 PRO B O 1
ATOM 5138 N N . SER B 1 296 ? -4.195 18.375 -9.805 1 79.81 296 SER B N 1
ATOM 5139 C CA . SER B 1 296 ? -4.332 17.906 -11.18 1 79.81 296 SER B CA 1
ATOM 5140 C C . SER B 1 296 ? -5.371 16.797 -11.273 1 79.81 296 SER B C 1
ATOM 5142 O O . SER B 1 296 ? -5.336 15.836 -10.508 1 79.81 296 SER B O 1
ATOM 5144 N N . THR B 1 297 ? -6.199 16.969 -12.25 1 77.69 297 THR B N 1
ATOM 5145 C CA . THR B 1 297 ? -7.211 15.945 -12.508 1 77.69 297 THR B CA 1
ATOM 5146 C C . THR B 1 297 ? -6.555 14.625 -12.898 1 77.69 297 THR B C 1
ATOM 5148 O O . THR B 1 297 ? -7 13.562 -12.484 1 77.69 297 THR B O 1
ATOM 5151 N N . SER B 1 298 ? -5.543 14.82 -13.664 1 82.75 298 SER B N 1
ATOM 5152 C CA . SER B 1 298 ? -4.844 13.609 -14.086 1 82.75 298 SER B CA 1
ATOM 5153 C C . SER B 1 298 ? -4.207 12.891 -12.898 1 82.75 298 SER B C 1
ATOM 5155 O O . SER B 1 298 ? -4.203 11.664 -12.836 1 82.75 298 SER B O 1
ATOM 5157 N N . ASP B 1 299 ? -3.707 13.656 -11.984 1 88.69 299 ASP B N 1
ATOM 5158 C CA . ASP B 1 299 ? -3.119 13.047 -10.797 1 88.69 299 ASP B CA 1
ATOM 5159 C C . ASP B 1 299 ? -4.191 12.422 -9.914 1 88.69 299 ASP B C 1
ATOM 5161 O O . ASP B 1 299 ? -3.982 11.352 -9.336 1 88.69 299 ASP B O 1
ATOM 5165 N N . ASP B 1 300 ? -5.359 13.062 -9.867 1 84.38 300 ASP B N 1
ATOM 5166 C CA . ASP B 1 300 ? -6.465 12.523 -9.078 1 84.38 300 ASP B CA 1
ATOM 5167 C C . ASP B 1 300 ? -6.934 11.18 -9.633 1 84.38 300 ASP B C 1
ATOM 5169 O O . ASP B 1 300 ? -7.141 10.234 -8.883 1 84.38 300 ASP B O 1
ATOM 5173 N N . ILE B 1 301 ? -7 11.148 -10.906 1 83.69 301 ILE B N 1
ATOM 5174 C CA . ILE B 1 301 ? -7.453 9.93 -11.57 1 83.69 301 ILE B CA 1
ATOM 5175 C C . ILE B 1 301 ? -6.422 8.82 -11.375 1 83.69 301 ILE B C 1
ATOM 5177 O O . ILE B 1 301 ? -6.777 7.652 -11.211 1 83.69 301 ILE B O 1
ATOM 5181 N N . ALA B 1 302 ? -5.199 9.289 -11.25 1 87.69 302 ALA B N 1
ATOM 5182 C CA . ALA B 1 302 ? -4.121 8.32 -11.078 1 87.69 302 ALA B CA 1
ATOM 5183 C C . ALA B 1 302 ? -4.043 7.844 -9.625 1 87.69 302 ALA B C 1
ATOM 5185 O O . ALA B 1 302 ? -3.254 6.957 -9.305 1 87.69 302 ALA B O 1
ATOM 5186 N N . GLY B 1 303 ? -4.883 8.43 -8.812 1 88.75 303 GLY B N 1
ATOM 5187 C CA . GLY B 1 303 ? -4.945 7.957 -7.441 1 88.75 303 GLY B CA 1
ATOM 5188 C C . GLY B 1 303 ? -4.273 8.891 -6.457 1 88.75 303 GLY B C 1
ATOM 5189 O O . GLY B 1 303 ? -3.828 8.461 -5.391 1 88.75 303 GLY B O 1
ATOM 5190 N N . GLY B 1 304 ? -4.184 10.141 -6.824 1 91.81 304 GLY B N 1
ATOM 5191 C CA . GLY B 1 304 ? -3.488 11.102 -5.988 1 91.81 304 GLY B CA 1
ATOM 5192 C C . GLY B 1 304 ? -3.988 11.125 -4.555 1 91.81 304 GLY B C 1
ATOM 5193 O O . GLY B 1 304 ? -3.193 11.102 -3.613 1 91.81 304 GLY B O 1
ATOM 5194 N N . ILE B 1 305 ? -5.293 11.062 -4.379 1 92.12 305 ILE B N 1
ATOM 5195 C CA . ILE B 1 305 ? -5.887 11.148 -3.049 1 92.12 305 ILE B CA 1
ATOM 5196 C C . ILE B 1 305 ? -5.629 9.859 -2.279 1 92.12 305 ILE B C 1
ATOM 5198 O O . ILE B 1 305 ? -5.285 9.891 -1.095 1 92.12 305 ILE B O 1
ATOM 5202 N N . ARG B 1 306 ? -5.719 8.664 -2.914 1 93.19 306 ARG B N 1
ATOM 5203 C CA . ARG B 1 306 ? -5.422 7.395 -2.266 1 93.19 306 ARG B CA 1
ATOM 5204 C C . ARG B 1 306 ? -3.967 7.34 -1.808 1 93.19 306 ARG B C 1
ATOM 5206 O O . ARG B 1 306 ? -3.678 6.902 -0.692 1 93.19 306 ARG B O 1
ATOM 5213 N N . GLU B 1 307 ? -3.09 7.832 -2.699 1 94.75 307 GLU B N 1
ATOM 5214 C CA . GLU B 1 307 ? -1.666 7.809 -2.383 1 94.75 307 GLU B CA 1
ATOM 5215 C C . GLU B 1 307 ? -1.343 8.75 -1.225 1 94.75 307 GLU B C 1
ATOM 5217 O O . GLU B 1 307 ? -0.535 8.414 -0.354 1 94.75 307 GLU B O 1
ATOM 5222 N N . ALA B 1 308 ? -1.968 9.906 -1.244 1 95 308 ALA B N 1
ATOM 5223 C CA . ALA B 1 308 ? -1.755 10.859 -0.155 1 95 308 ALA B CA 1
ATOM 5224 C C . ALA B 1 308 ? -2.266 10.297 1.169 1 95 308 ALA B C 1
ATOM 5226 O O . ALA B 1 308 ? -1.618 10.445 2.207 1 95 308 ALA B O 1
ATOM 5227 N N . ALA B 1 309 ? -3.441 9.695 1.104 1 94.75 309 ALA B N 1
ATOM 5228 C CA . ALA B 1 309 ? -3.984 9.055 2.297 1 94.75 309 ALA B CA 1
ATOM 5229 C C . ALA B 1 309 ? -3.045 7.961 2.805 1 94.75 309 ALA B C 1
ATOM 5231 O O . ALA B 1 309 ? -2.812 7.844 4.008 1 94.75 309 ALA B O 1
ATOM 5232 N N . ARG B 1 310 ? -2.502 7.199 1.896 1 94.88 310 ARG B N 1
ATOM 5233 C CA . ARG B 1 310 ? -1.542 6.156 2.242 1 94.88 310 ARG B CA 1
ATOM 5234 C C . ARG B 1 310 ? -0.312 6.746 2.922 1 94.88 310 ARG B C 1
ATOM 5236 O O . ARG B 1 310 ? 0.184 6.199 3.906 1 94.88 310 ARG B O 1
ATOM 5243 N N . LEU B 1 311 ? 0.188 7.828 2.4 1 96.44 311 LEU B N 1
ATOM 5244 C CA . LEU B 1 311 ? 1.342 8.5 2.988 1 96.44 311 LEU B CA 1
ATOM 5245 C C . LEU B 1 311 ? 1.06 8.898 4.434 1 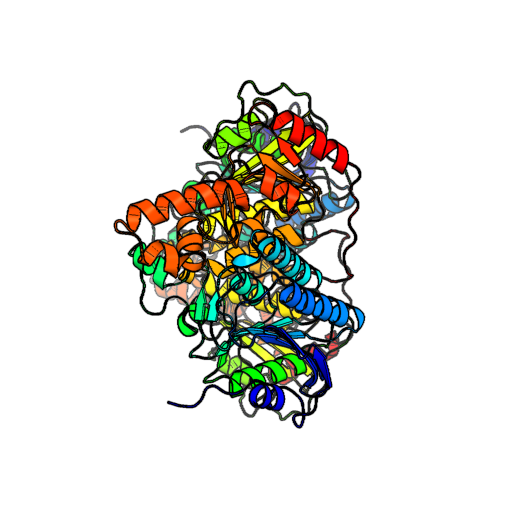96.44 311 LEU B C 1
ATOM 5247 O O . LEU B 1 311 ? 1.869 8.633 5.324 1 96.44 311 LEU B O 1
ATOM 5251 N N . ALA B 1 312 ? -0.125 9.516 4.617 1 96 312 ALA B N 1
ATOM 5252 C CA . ALA B 1 312 ? -0.502 9.945 5.961 1 96 312 ALA B CA 1
ATOM 5253 C C . ALA B 1 312 ? -0.565 8.758 6.918 1 96 312 ALA B C 1
ATOM 5255 O O . ALA B 1 312 ? -0.047 8.82 8.031 1 96 312 ALA B O 1
ATOM 5256 N N . ALA B 1 313 ? -1.151 7.676 6.461 1 95.38 313 ALA B N 1
ATOM 5257 C CA . ALA B 1 313 ? -1.263 6.477 7.285 1 95.38 313 ALA B CA 1
ATOM 5258 C C . ALA B 1 313 ? 0.11 5.871 7.562 1 95.38 313 ALA B C 1
ATOM 5260 O O . ALA B 1 313 ? 0.372 5.391 8.672 1 95.38 313 ALA B O 1
ATOM 5261 N N . THR B 1 314 ? 0.979 5.867 6.543 1 96 314 THR B N 1
ATOM 5262 C CA . THR B 1 314 ? 2.318 5.305 6.68 1 96 314 THR B CA 1
ATOM 5263 C C . THR B 1 314 ? 3.1 6.023 7.773 1 96 314 THR B C 1
ATOM 5265 O O . THR B 1 314 ? 3.691 5.387 8.641 1 96 314 THR B O 1
ATOM 5268 N N . TYR B 1 315 ? 3.078 7.363 7.738 1 97 315 TYR B N 1
ATOM 5269 C CA . TYR B 1 315 ? 3.779 8.141 8.758 1 97 315 TYR B CA 1
ATOM 5270 C C . TYR B 1 315 ? 3.15 7.934 10.133 1 97 315 TYR B C 1
ATOM 5272 O O . TYR B 1 315 ? 3.857 7.781 11.125 1 97 315 TYR B O 1
ATOM 5280 N N . ALA B 1 316 ? 1.837 7.898 10.156 1 94.5 316 ALA B N 1
ATOM 5281 C CA . ALA B 1 316 ? 1.146 7.75 11.438 1 94.5 316 ALA B CA 1
ATOM 5282 C C . ALA B 1 316 ? 1.429 6.387 12.062 1 94.5 316 ALA B C 1
ATOM 5284 O O . ALA B 1 316 ? 1.536 6.266 13.281 1 94.5 316 ALA B O 1
ATOM 5285 N N . ASP B 1 317 ? 1.58 5.387 11.219 1 92.88 317 ASP B N 1
ATOM 5286 C CA . ASP B 1 317 ? 1.74 4.012 11.68 1 92.88 317 ASP B CA 1
ATOM 5287 C C . ASP B 1 317 ? 3.193 3.719 12.047 1 92.88 317 ASP B C 1
ATOM 5289 O O . ASP B 1 317 ? 3.479 2.76 12.766 1 92.88 317 ASP B O 1
ATOM 5293 N N . ALA B 1 318 ? 4.129 4.48 11.5 1 94.94 318 ALA B N 1
ATOM 5294 C CA . ALA B 1 318 ? 5.551 4.215 11.695 1 94.94 318 ALA B CA 1
ATOM 5295 C C . ALA B 1 318 ? 5.945 4.41 13.156 1 94.94 318 ALA B C 1
ATOM 5297 O O . ALA B 1 318 ? 5.633 5.445 13.758 1 94.94 318 ALA B O 1
ATOM 5298 N N . THR B 1 319 ? 6.664 3.463 13.75 1 94.5 319 THR B N 1
ATOM 5299 C CA . THR B 1 319 ? 7.031 3.51 15.164 1 94.5 319 THR B CA 1
ATOM 5300 C C . THR B 1 319 ? 8.5 3.898 15.328 1 94.5 319 THR B C 1
ATOM 5302 O O . THR B 1 319 ? 8.945 4.191 16.438 1 94.5 319 THR B O 1
ATOM 5305 N N . THR B 1 320 ? 9.258 3.867 14.219 1 95.56 320 THR B N 1
ATOM 5306 C CA . THR B 1 320 ? 10.641 4.309 14.297 1 95.56 320 THR B CA 1
ATOM 5307 C C . THR B 1 320 ? 10.719 5.785 14.68 1 95.56 320 THR B C 1
ATOM 5309 O O . THR B 1 320 ? 9.711 6.492 14.648 1 95.56 320 THR B O 1
ATOM 5312 N N . ALA B 1 321 ? 11.883 6.238 15.117 1 97.06 321 ALA B N 1
ATOM 5313 C CA . ALA B 1 321 ? 12.07 7.652 15.43 1 97.06 321 ALA B CA 1
ATOM 5314 C C . ALA B 1 321 ? 11.891 8.516 14.18 1 97.06 321 ALA B C 1
ATOM 5316 O O . ALA B 1 321 ? 12.508 8.25 13.141 1 97.06 321 ALA B O 1
ATOM 5317 N N . LYS B 1 322 ? 11.055 9.516 14.273 1 98.38 322 LYS B N 1
ATOM 5318 C CA . LYS B 1 322 ? 10.789 10.414 13.148 1 98.38 322 LYS B CA 1
ATOM 5319 C C . LYS B 1 322 ? 11.016 11.867 13.539 1 98.38 322 LYS B C 1
ATOM 5321 O O . LYS B 1 322 ? 10.438 12.359 14.508 1 98.38 322 LYS B O 1
ATOM 5326 N N . VAL B 1 323 ? 11.836 12.531 12.812 1 98.75 323 VAL B N 1
ATOM 5327 C CA . VAL B 1 323 ? 12.062 13.961 12.961 1 98.75 323 VAL B CA 1
ATOM 5328 C C . VAL B 1 323 ? 11.633 14.688 11.688 1 98.75 323 VAL B C 1
ATOM 5330 O O . VAL B 1 323 ? 12.008 14.289 10.586 1 98.75 323 VAL B O 1
ATOM 5333 N N . ALA B 1 324 ? 10.82 15.625 11.812 1 98.75 324 ALA B N 1
ATOM 5334 C CA . ALA B 1 324 ? 10.438 16.484 10.688 1 98.75 324 ALA B CA 1
ATOM 5335 C C . ALA B 1 324 ? 11.109 17.844 10.789 1 98.75 324 ALA B C 1
ATOM 5337 O O . ALA B 1 324 ? 11.008 18.516 11.82 1 98.75 324 ALA B O 1
ATOM 5338 N N . LEU B 1 325 ? 11.828 18.203 9.812 1 98.69 325 LEU B N 1
ATOM 5339 C CA . LEU B 1 325 ? 12.391 19.547 9.672 1 98.69 325 LEU B CA 1
ATOM 5340 C C . LEU B 1 325 ? 11.602 20.359 8.648 1 98.69 325 LEU B C 1
ATOM 5342 O O . LEU B 1 325 ? 11.68 20.094 7.449 1 98.69 325 LEU B O 1
ATOM 5346 N N . ILE B 1 326 ? 10.82 21.297 9.133 1 98.19 326 ILE B N 1
ATOM 5347 C CA . ILE B 1 326 ? 10.07 22.156 8.227 1 98.19 326 ILE B CA 1
ATOM 5348 C C . ILE B 1 326 ? 10.961 23.281 7.734 1 98.19 326 ILE B C 1
ATOM 5350 O O . ILE B 1 326 ? 11.078 24.328 8.391 1 98.19 326 ILE B O 1
ATOM 5354 N N . ALA B 1 327 ? 11.492 23.094 6.527 1 97.69 327 ALA B N 1
ATOM 5355 C CA . ALA B 1 327 ? 12.555 23.953 6.016 1 97.69 327 ALA B CA 1
ATOM 5356 C C . ALA B 1 327 ? 11.984 25.016 5.07 1 97.69 327 ALA B C 1
ATOM 5358 O O . ALA B 1 327 ? 12.688 25.953 4.688 1 97.69 327 ALA B O 1
ATOM 5359 N N . GLY B 1 328 ? 10.781 24.891 4.684 1 96.38 328 GLY B N 1
ATOM 5360 C CA . GLY B 1 328 ? 10.109 25.828 3.797 1 96.38 328 GLY B CA 1
ATOM 5361 C C . GLY B 1 328 ? 8.609 25.891 4.027 1 96.38 328 GLY B C 1
ATOM 5362 O O . GLY B 1 328 ? 8.156 26.219 5.125 1 96.38 328 GLY B O 1
ATOM 5363 N N . LYS B 1 329 ? 7.879 25.5 2.982 1 95.75 329 LYS B N 1
ATOM 5364 C CA . LYS B 1 329 ? 6.426 25.594 3.061 1 95.75 329 LYS B CA 1
ATOM 5365 C C . LYS B 1 329 ? 5.809 24.25 3.447 1 95.75 329 LYS B C 1
ATOM 5367 O O . LYS B 1 329 ? 6.234 23.203 2.959 1 95.75 329 LYS B O 1
ATOM 5372 N N . ALA B 1 330 ? 4.902 24.219 4.316 1 95.81 330 ALA B N 1
ATOM 5373 C CA . ALA B 1 330 ? 4.035 23.109 4.699 1 95.81 330 ALA B CA 1
ATOM 5374 C C . ALA B 1 330 ? 2.604 23.578 4.926 1 95.81 330 ALA B C 1
ATOM 5376 O O . ALA B 1 330 ? 2.234 23.953 6.039 1 95.81 330 ALA B O 1
ATOM 5377 N N . VAL B 1 331 ? 1.809 23.5 3.896 1 92.25 331 VAL B N 1
ATOM 5378 C CA . VAL B 1 331 ? 0.49 24.125 3.926 1 92.25 331 VAL B CA 1
ATOM 5379 C C . VAL B 1 331 ? -0.59 23.062 3.762 1 92.25 331 VAL B C 1
ATOM 5381 O O . VAL B 1 331 ? -0.569 22.281 2.801 1 92.25 331 VAL B O 1
ATOM 5384 N N . GLY B 1 332 ? -1.471 22.969 4.711 1 91.5 332 GLY B N 1
ATOM 5385 C CA . GLY B 1 332 ? -2.654 22.141 4.594 1 91.5 332 GLY B CA 1
ATOM 5386 C C . GLY B 1 332 ? -2.371 20.656 4.82 1 91.5 332 GLY B C 1
ATOM 5387 O O . GLY B 1 332 ? -1.719 20.297 5.801 1 91.5 332 GLY B O 1
ATOM 5388 N N . PRO B 1 333 ? -2.992 19.812 3.918 1 92.81 333 PRO B N 1
ATOM 5389 C CA . PRO B 1 333 ? -2.939 18.359 4.145 1 92.81 333 PRO B CA 1
ATOM 5390 C C . PRO B 1 333 ? -1.515 17.812 4.129 1 92.81 333 PRO B C 1
ATOM 5392 O O . PRO B 1 333 ? -1.227 16.812 4.797 1 92.81 333 PRO B O 1
ATOM 5395 N N . VAL B 1 334 ? -0.62 18.438 3.443 1 94.94 334 VAL B N 1
ATOM 5396 C CA . VAL B 1 334 ? 0.744 17.922 3.355 1 94.94 334 VAL B CA 1
ATOM 5397 C C . VAL B 1 334 ? 1.416 18 4.723 1 94.94 334 VAL B C 1
ATOM 5399 O O . VAL B 1 334 ? 2.209 17.141 5.09 1 94.94 334 VAL B O 1
ATOM 5402 N N . TYR B 1 335 ? 1.08 19.094 5.477 1 96.38 335 TYR B N 1
ATOM 5403 C CA . TYR B 1 335 ? 1.595 19.172 6.836 1 96.38 335 TYR B CA 1
ATOM 5404 C C . TYR B 1 335 ? 1.107 18.016 7.684 1 96.38 335 TYR B C 1
ATOM 5406 O O . TYR B 1 335 ? 1.891 17.391 8.406 1 96.38 335 TYR B O 1
ATOM 5414 N N . THR B 1 336 ? -0.166 17.625 7.586 1 95.44 336 THR B N 1
ATOM 5415 C CA . THR B 1 336 ? -0.742 16.578 8.422 1 95.44 336 THR B CA 1
ATOM 5416 C C . THR B 1 336 ? -0.132 15.227 8.086 1 95.44 336 THR B C 1
ATOM 5418 O O . THR B 1 336 ? -0.029 14.352 8.953 1 95.44 336 THR B O 1
ATOM 5421 N N . ALA B 1 337 ? 0.317 15.086 6.871 1 95.38 337 ALA B N 1
ATOM 5422 C CA . ALA B 1 337 ? 0.91 13.82 6.445 1 95.38 337 ALA B CA 1
ATOM 5423 C C . ALA B 1 337 ? 2.396 13.766 6.785 1 95.38 337 ALA B C 1
ATOM 5425 O O . ALA B 1 337 ? 2.842 12.891 7.527 1 95.38 337 ALA B O 1
ATOM 5426 N N . LEU B 1 338 ? 3.158 14.805 6.406 1 95.75 338 LEU B N 1
ATOM 5427 C CA . LEU B 1 338 ? 4.613 14.758 6.438 1 95.75 338 LEU B CA 1
ATOM 5428 C C . LEU B 1 338 ? 5.141 15.141 7.816 1 95.75 338 LEU B C 1
ATOM 5430 O O . LEU B 1 338 ? 6.262 14.781 8.18 1 95.75 338 LEU B O 1
ATOM 5434 N N . ALA B 1 339 ? 4.324 15.859 8.594 1 92.81 339 ALA B N 1
ATOM 5435 C CA . ALA B 1 339 ? 4.797 16.312 9.898 1 92.81 339 ALA B CA 1
ATOM 5436 C C . ALA B 1 339 ? 4.266 15.422 11.016 1 92.81 339 ALA B C 1
ATOM 5438 O O . ALA B 1 339 ? 4.27 15.812 12.188 1 92.81 339 ALA B O 1
ATOM 5439 N N . ALA B 1 340 ? 3.764 14.266 10.648 1 94.94 340 ALA B N 1
ATOM 5440 C CA . ALA B 1 340 ? 3.455 13.242 11.648 1 94.94 340 ALA B CA 1
ATOM 5441 C C . ALA B 1 340 ? 4.73 12.641 12.219 1 94.94 340 ALA B C 1
ATOM 5443 O O . ALA B 1 340 ? 5.098 11.508 11.883 1 94.94 340 ALA B O 1
ATOM 5444 N N . ALA B 1 341 ? 5.414 13.391 13.078 1 97.44 341 ALA B N 1
ATOM 5445 C CA . ALA B 1 341 ? 6.742 13.047 13.578 1 97.44 341 ALA B CA 1
ATOM 5446 C C . ALA B 1 341 ? 6.793 13.125 15.102 1 97.44 341 ALA B C 1
ATOM 5448 O O . ALA B 1 341 ? 5.863 13.633 15.734 1 97.44 341 ALA B O 1
ATOM 5449 N N . ASP B 1 342 ? 7.812 12.547 15.664 1 97.56 342 ASP B N 1
ATOM 5450 C CA . ASP B 1 342 ? 8.023 12.602 17.109 1 97.56 342 ASP B CA 1
ATOM 5451 C C . ASP B 1 342 ? 8.492 13.984 17.547 1 97.56 342 ASP B C 1
ATOM 5453 O O . ASP B 1 342 ? 8.102 14.477 18.609 1 97.56 342 ASP B O 1
ATOM 5457 N N . LEU B 1 343 ? 9.336 14.57 16.766 1 98.31 343 LEU B N 1
ATOM 5458 C CA . LEU B 1 343 ? 9.789 15.938 16.969 1 98.31 343 LEU B CA 1
ATOM 5459 C C . LEU B 1 343 ? 9.742 16.734 15.672 1 98.31 343 LEU B C 1
ATOM 5461 O O . LEU B 1 343 ? 10.102 16.219 14.609 1 98.31 343 LEU B O 1
ATOM 5465 N N . LYS B 1 344 ? 9.266 17.922 15.773 1 98.62 344 LYS B N 1
ATOM 5466 C CA . LYS B 1 344 ? 9.148 18.844 14.641 1 98.62 344 LYS B CA 1
ATOM 5467 C C . LYS B 1 344 ? 9.992 20.094 14.859 1 98.62 344 LYS B C 1
ATOM 5469 O O . LYS B 1 344 ? 9.836 20.781 15.867 1 98.62 344 LYS B O 1
ATOM 5474 N N . ILE B 1 345 ? 10.836 20.344 13.914 1 98.75 345 ILE B N 1
ATOM 5475 C CA . ILE B 1 345 ? 11.703 21.516 13.977 1 98.75 345 ILE B CA 1
ATOM 5476 C C . ILE B 1 345 ? 11.312 22.5 12.875 1 98.75 345 ILE B C 1
ATOM 5478 O O . ILE B 1 345 ? 11.305 22.156 11.688 1 98.75 345 ILE B O 1
ATOM 5482 N N . ALA B 1 346 ? 10.969 23.688 13.273 1 98.44 346 ALA B N 1
ATOM 5483 C CA . ALA B 1 346 ? 10.633 24.734 12.305 1 98.44 346 ALA B CA 1
ATOM 5484 C C . ALA B 1 346 ? 11.828 25.625 12.031 1 98.44 346 ALA B C 1
ATOM 5486 O O . ALA B 1 346 ? 12.336 26.297 12.938 1 98.44 346 ALA B O 1
ATOM 5487 N N . VAL B 1 347 ? 12.258 25.641 10.828 1 98.31 347 VAL B N 1
ATOM 5488 C CA . VAL B 1 347 ? 13.352 26.516 10.445 1 98.31 347 VAL B CA 1
ATOM 5489 C C . VAL B 1 347 ? 12.836 27.953 10.305 1 98.31 347 VAL B C 1
ATOM 5491 O O . VAL B 1 347 ? 11.781 28.172 9.703 1 98.31 347 VAL B O 1
ATOM 5494 N N . LYS B 1 348 ? 13.57 28.922 10.898 1 97.19 348 LYS B N 1
ATOM 5495 C CA . LYS B 1 348 ? 13.164 30.312 10.758 1 97.19 348 LYS B CA 1
ATOM 5496 C C . LYS B 1 348 ? 12.969 30.688 9.289 1 97.19 348 LYS B C 1
ATOM 5498 O O . LYS B 1 348 ? 13.789 30.328 8.438 1 97.19 348 LYS B O 1
ATOM 5503 N N . GLY B 1 349 ? 11.82 31.312 9.023 1 95.5 349 GLY B N 1
ATOM 5504 C CA . GLY B 1 349 ? 11.492 31.688 7.652 1 95.5 349 GLY B CA 1
ATOM 5505 C C . GLY B 1 349 ? 10.531 30.719 6.988 1 95.5 349 GLY B C 1
ATOM 5506 O O . GLY B 1 349 ? 10.039 30.984 5.891 1 95.5 349 GLY B O 1
ATOM 5507 N N . CYS B 1 350 ? 10.281 29.547 7.641 1 96.5 350 CYS B N 1
ATOM 5508 C CA . CYS B 1 350 ? 9.336 28.609 7.066 1 96.5 350 CYS B CA 1
ATOM 5509 C C . CYS B 1 350 ? 7.91 29.141 7.152 1 96.5 350 CYS B C 1
ATOM 5511 O O . CYS B 1 350 ? 7.664 30.156 7.801 1 96.5 350 CYS B O 1
ATOM 5513 N N . THR B 1 351 ? 7.004 28.547 6.434 1 96.75 351 THR B N 1
ATOM 5514 C CA . THR B 1 351 ? 5.582 28.875 6.457 1 96.75 351 THR B CA 1
ATOM 5515 C C . THR B 1 351 ? 4.738 27.625 6.711 1 96.75 351 THR B C 1
ATOM 5517 O O . THR B 1 351 ? 4.734 26.703 5.902 1 96.75 351 THR B O 1
ATOM 5520 N N . ILE B 1 352 ? 4.078 27.516 7.816 1 97.19 352 ILE B N 1
ATOM 5521 C CA . ILE B 1 352 ? 3.123 26.469 8.164 1 97.19 352 ILE B CA 1
ATOM 5522 C C . ILE B 1 352 ? 1.72 27.062 8.266 1 97.19 352 ILE B C 1
ATOM 5524 O O . ILE B 1 352 ? 1.496 28.016 9.008 1 97.19 352 ILE B O 1
ATOM 5528 N N . SER B 1 353 ? 0.833 26.516 7.48 1 94.44 353 SER B N 1
ATOM 5529 C CA . SER B 1 353 ? -0.498 27.109 7.449 1 94.44 353 SER B CA 1
ATOM 5530 C C . SER B 1 353 ? -1.558 26.078 7.062 1 94.44 353 SER B C 1
ATOM 5532 O O . SER B 1 353 ? -1.248 25.078 6.422 1 94.44 353 SER B O 1
ATOM 5534 N N . ALA B 1 354 ? -2.756 26.328 7.5 1 90.25 354 ALA B N 1
ATOM 5535 C CA . ALA B 1 354 ? -3.867 25.453 7.148 1 90.25 354 ALA B CA 1
ATOM 5536 C C . ALA B 1 354 ? -4.285 25.641 5.691 1 90.25 354 ALA B C 1
ATOM 5538 O O . ALA B 1 354 ? -4.773 24.719 5.051 1 90.25 354 ALA B O 1
ATOM 5539 N N . LEU B 1 355 ? -4.117 26.797 5.238 1 88.31 355 LEU B N 1
ATOM 5540 C CA . LEU B 1 355 ? -4.418 27.203 3.869 1 88.31 355 LEU B CA 1
ATOM 5541 C C . LEU B 1 355 ? -3.369 28.172 3.348 1 88.31 355 LEU B C 1
ATOM 5543 O O . LEU B 1 355 ? -2.729 28.891 4.129 1 88.31 355 LEU B O 1
ATOM 5547 N N . GLU B 1 356 ? -3.27 28.156 2.033 1 88.38 356 GLU B N 1
ATOM 5548 C CA . GLU B 1 356 ? -2.363 29.141 1.466 1 88.38 356 GLU B CA 1
ATOM 5549 C C . GLU B 1 356 ? -2.674 30.547 1.992 1 88.38 356 GLU B C 1
ATOM 5551 O O . GLU B 1 356 ? -3.832 30.969 1.992 1 88.38 356 GLU B O 1
ATOM 5556 N N . PRO B 1 357 ? -1.677 31.281 2.391 1 91.94 357 PRO B N 1
ATOM 5557 C CA . PRO B 1 357 ? -1.895 32.531 3.102 1 91.94 357 PRO B CA 1
ATOM 5558 C C . PRO B 1 357 ? -2.768 33.531 2.316 1 91.94 357 PRO B C 1
ATOM 5560 O O . PRO B 1 357 ? -3.664 34.156 2.885 1 91.94 357 PRO B O 1
ATOM 5563 N N . SER B 1 358 ? -2.531 33.656 1.032 1 90.38 358 SER B N 1
ATOM 5564 C CA . SER B 1 358 ? -3.34 34.562 0.234 1 90.38 358 SER B CA 1
ATOM 5565 C C . SER B 1 358 ? -4.805 34.156 0.219 1 90.38 358 SER B C 1
ATOM 5567 O O . SER B 1 358 ? -5.699 35 0.312 1 90.38 358 SER B O 1
ATOM 5569 N N . ALA B 1 359 ? -5 32.875 0.102 1 86.44 359 ALA B N 1
ATOM 5570 C CA . ALA B 1 359 ? -6.363 32.344 0.14 1 86.44 359 ALA B CA 1
ATOM 5571 C C . ALA B 1 359 ? -6.977 32.5 1.528 1 86.44 359 ALA B C 1
ATOM 5573 O O . ALA B 1 359 ? -8.148 32.875 1.66 1 86.44 359 ALA B O 1
ATOM 5574 N N . ALA B 1 360 ? -6.227 32.312 2.51 1 89.88 360 ALA B N 1
ATOM 5575 C CA . ALA B 1 360 ? -6.703 32.375 3.889 1 89.88 360 ALA B CA 1
ATOM 5576 C C . ALA B 1 360 ? -7.176 33.781 4.219 1 89.88 360 ALA B C 1
ATOM 5578 O O . ALA B 1 360 ? -8.258 33.969 4.773 1 89.88 360 ALA B O 1
ATOM 5579 N N . VAL B 1 361 ? -6.422 34.812 3.816 1 93.31 361 VAL B N 1
ATOM 5580 C CA . VAL B 1 361 ? -6.754 36.188 4.195 1 93.31 361 VAL B CA 1
ATOM 5581 C C . VAL B 1 361 ? -7.957 36.656 3.387 1 93.31 361 VAL B C 1
ATOM 5583 O O . VAL B 1 361 ? -8.727 37.5 3.854 1 93.31 361 VAL B O 1
ATOM 5586 N N . SER B 1 362 ? -8.07 36.094 2.186 1 89.81 362 SER B N 1
ATOM 5587 C CA . SER B 1 362 ? -9.227 36.469 1.367 1 89.81 362 SER B CA 1
ATOM 5588 C C . SER B 1 362 ? -10.523 36 2.018 1 89.81 362 SER B C 1
ATOM 5590 O O . SER B 1 362 ? -11.578 36.625 1.828 1 89.81 362 SER B O 1
ATOM 5592 N N . VAL B 1 363 ? -10.43 34.938 2.756 1 86.81 363 VAL B N 1
ATOM 5593 C CA . VAL B 1 363 ? -11.602 34.438 3.463 1 86.81 363 VAL B CA 1
ATOM 5594 C C . VAL B 1 363 ? -11.75 35.156 4.801 1 86.81 363 VAL B C 1
ATOM 5596 O O . VAL B 1 363 ? -12.844 35.625 5.137 1 86.81 363 VAL B O 1
ATOM 5599 N N . LEU B 1 364 ? -10.727 35.406 5.512 1 91.69 364 LEU B N 1
ATOM 5600 C CA . LEU B 1 364 ? -10.742 35.906 6.879 1 91.69 364 LEU B CA 1
ATOM 5601 C C . LEU B 1 364 ? -11.016 37.406 6.898 1 91.69 364 LEU B C 1
ATOM 5603 O O . LEU B 1 364 ? -11.688 37.906 7.801 1 91.69 364 LEU B O 1
ATOM 5607 N N . TYR B 1 365 ? -10.5 38.062 5.93 1 93.5 365 TYR B N 1
ATOM 5608 C CA . TYR B 1 365 ? -10.57 39.531 5.91 1 93.5 365 TYR B CA 1
ATOM 5609 C C . TYR B 1 365 ? -11.281 40 4.652 1 93.5 365 TYR B C 1
ATOM 5611 O O . TYR B 1 365 ? -10.906 41.031 4.086 1 93.5 365 TYR B O 1
ATOM 5619 N N . LYS B 1 366 ? -12.18 39.25 4.277 1 92 366 LYS B N 1
ATOM 5620 C CA . LYS B 1 366 ? -12.898 39.531 3.037 1 92 366 LYS B CA 1
ATOM 5621 C C . LYS B 1 366 ? -13.438 40.969 3.02 1 92 366 LYS B C 1
ATOM 5623 O O . LYS B 1 366 ? -13.203 41.688 2.066 1 92 366 LYS B O 1
ATOM 5628 N N . GLU B 1 367 ? -14.086 41.406 4.043 1 93.69 367 GLU B N 1
ATOM 5629 C CA . GLU B 1 367 ? -14.719 42.719 4.102 1 93.69 367 GLU B CA 1
ATOM 5630 C C . GLU B 1 367 ? -13.68 43.844 4.008 1 93.69 367 GLU B C 1
ATOM 5632 O O . GLU B 1 367 ? -13.867 44.812 3.268 1 93.69 367 GLU B O 1
ATOM 5637 N N . GLU B 1 368 ? -12.641 43.625 4.762 1 94.19 368 GLU B N 1
ATOM 5638 C CA . GLU B 1 368 ? -11.586 44.625 4.762 1 94.19 368 GLU B CA 1
ATOM 5639 C C . GLU B 1 368 ? -10.906 44.719 3.398 1 94.19 368 GLU B C 1
ATOM 5641 O O . GLU B 1 368 ? -10.609 45.812 2.912 1 94.19 368 GLU B O 1
ATOM 5646 N N . ILE B 1 369 ? -10.594 43.562 2.801 1 94.06 369 ILE B N 1
ATOM 5647 C CA . ILE B 1 369 ? -9.906 43.5 1.515 1 94.06 369 ILE B CA 1
ATOM 5648 C C . ILE B 1 369 ? -10.805 44.062 0.421 1 94.06 369 ILE B C 1
ATOM 5650 O O . ILE B 1 369 ? -10.352 44.844 -0.417 1 94.06 369 ILE B O 1
ATOM 5654 N N . ASP B 1 370 ? -12.086 43.812 0.488 1 92.75 370 ASP B N 1
ATOM 5655 C CA . ASP B 1 370 ? -13.047 44.281 -0.51 1 92.75 370 ASP B CA 1
ATOM 5656 C C . ASP B 1 370 ? -13.25 45.781 -0.408 1 92.75 370 ASP B C 1
ATOM 5658 O O . ASP B 1 370 ? -13.617 46.438 -1.388 1 92.75 370 ASP B O 1
ATOM 5662 N N . ALA B 1 371 ? -13.078 46.344 0.719 1 94.06 371 ALA B N 1
ATOM 5663 C CA . ALA B 1 371 ? -13.273 47.75 0.956 1 94.06 371 ALA B CA 1
ATOM 5664 C C . ALA B 1 371 ? -12.055 48.562 0.503 1 94.06 371 ALA B C 1
ATOM 5666 O O . ALA B 1 371 ? -12.102 49.781 0.434 1 94.06 371 ALA B O 1
ATOM 5667 N N . SER B 1 372 ? -11.07 47.875 0.182 1 93.25 372 SER B N 1
ATOM 5668 C CA . SER B 1 372 ? -9.828 48.531 -0.21 1 93.25 372 SER B CA 1
ATOM 5669 C C . SER B 1 372 ? -9.891 49 -1.66 1 93.25 372 SER B C 1
ATOM 5671 O O . SER B 1 372 ? -10.578 48.406 -2.484 1 93.25 372 SER B O 1
ATOM 5673 N N . ASP B 1 373 ? -9.164 50.125 -2.027 1 92.88 373 ASP B N 1
ATOM 5674 C CA . ASP B 1 373 ? -9.109 50.656 -3.383 1 92.88 373 ASP B CA 1
ATOM 5675 C C . ASP B 1 373 ? -8.266 49.781 -4.293 1 92.88 373 ASP B C 1
ATOM 5677 O O . ASP B 1 373 ? -8.367 49.844 -5.516 1 92.88 373 ASP B O 1
ATOM 5681 N N . ASN B 1 374 ? -7.391 49 -3.627 1 95 374 ASN B N 1
ATOM 5682 C CA . ASN B 1 374 ? -6.52 48.094 -4.348 1 95 374 ASN B CA 1
ATOM 5683 C C . ASN B 1 374 ? -6.551 46.688 -3.732 1 95 374 ASN B C 1
ATOM 5685 O O . ASN B 1 374 ? -5.754 46.375 -2.848 1 95 374 ASN B O 1
ATOM 5689 N N . ILE B 1 375 ? -7.371 45.906 -4.273 1 92.31 375 ILE B N 1
ATOM 5690 C CA . ILE B 1 375 ? -7.648 44.562 -3.73 1 92.31 375 ILE B CA 1
ATOM 5691 C C . ILE B 1 375 ? -6.375 43.719 -3.752 1 92.31 375 ILE B C 1
ATOM 5693 O O . ILE B 1 375 ? -6.074 43.031 -2.789 1 92.31 375 ILE B O 1
ATOM 5697 N N . VAL B 1 376 ? -5.648 43.75 -4.781 1 93.44 376 VAL B N 1
ATOM 5698 C CA . VAL B 1 376 ? -4.434 42.969 -4.945 1 93.44 376 VAL B CA 1
ATOM 5699 C C . VAL B 1 376 ? -3.406 43.375 -3.889 1 93.44 376 VAL B C 1
ATOM 5701 O O . VAL B 1 376 ? -2.828 42.531 -3.217 1 93.44 376 VAL B O 1
ATOM 5704 N N . ALA B 1 377 ? -3.225 44.625 -3.744 1 94.44 377 ALA B N 1
ATOM 5705 C CA . ALA B 1 377 ? -2.264 45.125 -2.768 1 94.44 377 ALA B CA 1
ATOM 5706 C C . ALA B 1 377 ? -2.715 44.812 -1.343 1 94.44 377 ALA B C 1
ATOM 5708 O O . ALA B 1 377 ? -1.896 44.469 -0.485 1 94.44 377 ALA B O 1
ATOM 5709 N N . ALA B 1 378 ? -3.953 45 -1.11 1 95.25 378 ALA B N 1
ATOM 5710 C CA . ALA B 1 378 ? -4.5 44.719 0.213 1 95.25 378 ALA B CA 1
ATOM 5711 C C . ALA B 1 378 ? -4.344 43.25 0.562 1 95.25 378 ALA B C 1
ATOM 5713 O O . ALA B 1 378 ? -3.965 42.906 1.685 1 95.25 378 ALA B O 1
ATOM 5714 N N . THR B 1 379 ? -4.609 42.406 -0.403 1 94.31 379 THR B N 1
ATOM 5715 C CA . THR B 1 379 ? -4.461 40.969 -0.189 1 94.31 379 THR B CA 1
ATOM 5716 C C . THR B 1 379 ? -3.004 40.594 0.104 1 94.31 379 THR B C 1
ATOM 5718 O O . THR B 1 379 ? -2.721 39.844 1.021 1 94.31 379 THR B O 1
ATOM 5721 N N . LYS B 1 380 ? -2.119 41.156 -0.646 1 95.38 380 LYS B N 1
ATOM 5722 C CA . LYS B 1 380 ? -0.695 40.875 -0.46 1 95.38 380 LYS B CA 1
ATOM 5723 C C . LYS B 1 380 ? -0.23 41.344 0.921 1 95.38 380 LYS B C 1
ATOM 5725 O O . LYS B 1 380 ? 0.521 40.625 1.593 1 95.38 380 LYS B O 1
ATOM 5730 N N . ALA B 1 381 ? -0.689 42.5 1.317 1 96 381 ALA B N 1
ATOM 5731 C CA . ALA B 1 381 ? -0.309 43.062 2.619 1 96 381 ALA B CA 1
ATOM 5732 C C . ALA B 1 381 ? -0.866 42.188 3.754 1 96 381 ALA B C 1
ATOM 5734 O O . ALA B 1 381 ? -0.16 41.906 4.723 1 96 381 ALA B O 1
ATOM 5735 N N . LYS B 1 382 ? -2.078 41.844 3.627 1 96 382 LYS B N 1
ATOM 5736 C CA . LYS B 1 382 ? -2.703 41 4.648 1 96 382 LYS B CA 1
ATOM 5737 C C . LYS B 1 382 ? -2.061 39.625 4.699 1 96 382 LYS B C 1
ATOM 5739 O O . LYS B 1 382 ? -1.917 39.031 5.773 1 96 382 LYS B O 1
ATOM 5744 N N . ALA B 1 383 ? -1.722 39.094 3.588 1 95.81 383 ALA B N 1
ATOM 5745 C CA . ALA B 1 383 ? -1.06 37.812 3.523 1 95.81 383 ALA B CA 1
ATOM 5746 C C . ALA B 1 383 ? 0.3 37.844 4.215 1 95.81 383 ALA B C 1
ATOM 5748 O O . ALA B 1 383 ? 0.654 36.938 4.957 1 95.81 383 ALA B O 1
ATOM 5749 N N . ALA B 1 384 ? 1.013 38.875 3.934 1 96.25 384 ALA B N 1
ATOM 5750 C CA . ALA B 1 384 ? 2.318 39.031 4.57 1 96.25 384 ALA B CA 1
ATOM 5751 C C . ALA B 1 384 ? 2.184 39.094 6.09 1 96.25 384 ALA B C 1
ATOM 5753 O O . ALA B 1 384 ? 2.967 38.469 6.816 1 96.25 384 ALA B O 1
ATOM 5754 N N . ALA B 1 385 ? 1.223 39.844 6.551 1 96.38 385 ALA B N 1
ATOM 5755 C CA . ALA B 1 385 ? 0.963 39.969 7.984 1 96.38 385 ALA B CA 1
ATOM 5756 C C . ALA B 1 385 ? 0.532 38.625 8.562 1 96.38 385 ALA B C 1
ATOM 5758 O O . ALA B 1 385 ? 0.963 38.219 9.648 1 96.38 385 ALA B O 1
ATOM 5759 N N . TYR B 1 386 ? -0.3 37.969 7.832 1 95.88 386 TYR B N 1
ATOM 5760 C CA . TYR B 1 386 ? -0.791 36.656 8.234 1 95.88 386 TYR B CA 1
ATOM 5761 C C . TYR B 1 386 ? 0.356 35.656 8.352 1 95.88 386 TYR B C 1
ATOM 5763 O O . TYR B 1 386 ? 0.411 34.875 9.305 1 95.88 386 TYR B O 1
ATOM 5771 N N . VAL B 1 387 ? 1.262 35.656 7.445 1 96.19 387 VAL B N 1
ATOM 5772 C CA . VAL B 1 387 ? 2.42 34.781 7.477 1 96.19 387 VAL B CA 1
ATOM 5773 C C . VAL B 1 387 ? 3.264 35.094 8.719 1 96.19 387 VAL B C 1
ATOM 5775 O O . VAL B 1 387 ? 3.658 34.156 9.438 1 96.19 387 VAL B O 1
ATOM 5778 N N . ALA B 1 388 ? 3.492 36.281 8.953 1 95.5 388 ALA B N 1
ATOM 5779 C CA . ALA B 1 388 ? 4.34 36.688 10.07 1 95.5 388 ALA B CA 1
ATOM 5780 C C . ALA B 1 388 ? 3.682 36.375 11.406 1 95.5 388 ALA B C 1
ATOM 5782 O O . ALA B 1 388 ? 4.355 35.938 12.352 1 95.5 388 ALA B O 1
ATOM 5783 N N . GLU B 1 389 ? 2.402 36.469 11.469 1 95.5 389 GLU B N 1
ATOM 5784 C CA . GLU B 1 389 ? 1.716 36.406 12.75 1 95.5 389 GLU B CA 1
ATOM 5785 C C . GLU B 1 389 ? 1.19 35 13.016 1 95.5 389 GLU B C 1
ATOM 5787 O O . GLU B 1 389 ? 1.115 34.562 14.164 1 95.5 389 GLU B O 1
ATOM 5792 N N . VAL B 1 390 ? 0.854 34.312 11.953 1 95.75 390 VAL B N 1
ATOM 5793 C CA . VAL B 1 390 ? 0.105 33.094 12.148 1 95.75 390 VAL B CA 1
ATOM 5794 C C . VAL B 1 390 ? 0.905 31.906 11.602 1 95.75 390 VAL B C 1
ATOM 5796 O O . VAL B 1 390 ? 0.846 30.797 12.148 1 95.75 390 VAL B O 1
ATOM 5799 N N . CYS B 1 391 ? 1.703 32.125 10.57 1 97.31 391 CYS B N 1
ATOM 5800 C CA . CYS B 1 391 ? 2.248 30.984 9.82 1 97.31 391 CYS B CA 1
ATOM 5801 C C . CYS B 1 391 ? 3.742 30.828 10.078 1 97.31 391 CYS B C 1
ATOM 5803 O O . CYS B 1 391 ? 4.379 29.922 9.531 1 97.31 391 CYS B O 1
ATOM 5805 N N . SER B 1 392 ? 4.348 31.688 10.93 1 97.5 392 SER B N 1
ATOM 5806 C CA . SER B 1 392 ? 5.793 31.719 11.125 1 97.5 392 SER B CA 1
ATOM 5807 C C . SER B 1 392 ? 6.262 30.562 12 1 97.5 392 SER B C 1
ATOM 5809 O O . SER B 1 392 ? 5.445 29.875 12.617 1 97.5 392 SER B O 1
ATOM 5811 N N . ALA B 1 393 ? 7.586 30.359 11.992 1 97.69 393 ALA B N 1
ATOM 5812 C CA . ALA B 1 393 ? 8.188 29.328 12.836 1 97.69 393 ALA B CA 1
ATOM 5813 C C . ALA B 1 393 ? 7.848 29.562 14.305 1 97.69 393 ALA B C 1
ATOM 5815 O O . ALA B 1 393 ? 7.477 28.625 15.016 1 97.69 393 ALA B O 1
ATOM 5816 N N . ASP B 1 394 ? 7.906 30.797 14.711 1 97.88 394 ASP B N 1
ATOM 5817 C CA . ASP B 1 394 ? 7.617 31.125 16.109 1 97.88 394 ASP B CA 1
ATOM 5818 C C . ASP B 1 394 ? 6.152 30.875 16.438 1 97.88 394 ASP B C 1
ATOM 5820 O O . ASP B 1 394 ? 5.836 30.328 17.5 1 97.88 394 ASP B O 1
ATOM 5824 N N . ALA B 1 395 ? 5.305 31.281 15.523 1 97.69 395 ALA B N 1
ATOM 5825 C CA . ALA B 1 395 ? 3.879 31.016 15.711 1 97.69 395 ALA B CA 1
ATOM 5826 C C . ALA B 1 395 ? 3.596 29.516 15.773 1 97.69 395 ALA B C 1
ATOM 5828 O O . ALA B 1 395 ? 2.736 29.078 16.531 1 97.69 395 ALA B O 1
ATOM 5829 N N . ALA B 1 396 ? 4.328 28.734 15.008 1 97.94 396 ALA B N 1
ATOM 5830 C CA . ALA B 1 396 ? 4.156 27.297 14.977 1 97.94 396 ALA B CA 1
ATOM 5831 C C . ALA B 1 396 ? 4.504 26.656 16.312 1 97.94 396 ALA B C 1
ATOM 5833 O O . ALA B 1 396 ? 3.791 25.781 16.797 1 97.94 396 ALA B O 1
ATOM 5834 N N . VAL B 1 397 ? 5.566 27.078 16.906 1 98.06 397 VAL B N 1
ATOM 5835 C CA . VAL B 1 397 ? 5.957 26.547 18.219 1 98.06 397 VAL B CA 1
ATOM 5836 C C . VAL B 1 397 ? 4.93 26.953 19.266 1 98.06 397 VAL B C 1
ATOM 5838 O O . VAL B 1 397 ? 4.52 26.141 20.094 1 98.06 397 VAL B O 1
ATOM 5841 N N . ALA B 1 398 ? 4.488 28.203 19.172 1 97.62 398 ALA B N 1
ATOM 5842 C CA . ALA B 1 398 ? 3.5 28.688 20.141 1 97.62 398 ALA B CA 1
ATOM 5843 C C . ALA B 1 398 ? 2.201 27.906 20.047 1 97.62 398 ALA B C 1
ATOM 5845 O O . ALA B 1 398 ? 1.567 27.609 21.062 1 97.62 398 ALA B O 1
ATOM 5846 N N . ALA B 1 399 ? 1.852 27.484 18.844 1 96.94 399 ALA B N 1
ATOM 5847 C CA . ALA B 1 399 ? 0.589 26.781 18.609 1 96.94 399 ALA B CA 1
ATOM 5848 C C . ALA B 1 399 ? 0.753 25.281 18.766 1 96.94 399 ALA B C 1
ATOM 5850 O O . ALA B 1 399 ? -0.234 24.531 18.781 1 96.94 399 ALA B O 1
ATOM 5851 N N . GLY B 1 400 ? 1.991 24.766 18.797 1 96.81 400 GLY B N 1
ATOM 5852 C CA . GLY B 1 400 ? 2.244 23.344 18.938 1 96.81 400 GLY B CA 1
ATOM 5853 C C . GLY B 1 400 ? 2.393 22.641 17.594 1 96.81 400 GLY B C 1
ATOM 5854 O O . GLY B 1 400 ? 2.383 21.406 17.531 1 96.81 400 GLY B O 1
ATOM 5855 N N . SER B 1 401 ? 2.469 23.422 16.547 1 97.62 401 SER B N 1
ATOM 5856 C CA . SER B 1 401 ? 2.688 22.859 15.211 1 97.62 401 SER B CA 1
ATOM 5857 C C . SER B 1 401 ? 4.141 22.438 15.031 1 97.62 401 SER B C 1
ATOM 5859 O O . SER B 1 401 ? 4.457 21.672 14.117 1 97.62 401 SER B O 1
ATOM 5861 N N . ALA B 1 402 ? 5.012 22.938 15.828 1 98.38 402 ALA B N 1
ATOM 5862 C CA . ALA B 1 402 ? 6.414 22.547 15.93 1 98.38 402 ALA B CA 1
ATOM 5863 C C . ALA B 1 402 ? 6.883 22.531 17.375 1 98.38 402 ALA B C 1
ATOM 5865 O O . ALA B 1 402 ? 6.262 23.156 18.25 1 98.38 402 ALA B O 1
ATOM 5866 N N . ASP B 1 403 ? 7.922 21.812 17.609 1 98.19 403 ASP B N 1
ATOM 5867 C CA . ASP B 1 403 ? 8.414 21.688 18.969 1 98.19 403 ASP B CA 1
ATOM 5868 C C . ASP B 1 403 ? 9.516 22.703 19.266 1 98.19 403 ASP B C 1
ATOM 5870 O O . ASP B 1 403 ? 9.711 23.109 20.406 1 98.19 403 ASP B O 1
ATOM 5874 N N . MET B 1 404 ? 10.234 23.109 18.25 1 98.06 404 MET B N 1
ATOM 5875 C CA . MET B 1 404 ? 11.328 24.062 18.391 1 98.06 404 MET B CA 1
ATOM 5876 C C . MET B 1 404 ? 11.602 24.797 17.078 1 98.06 404 MET B C 1
ATOM 5878 O O . MET B 1 404 ? 11.133 24.375 16.031 1 98.06 404 MET B O 1
ATOM 5882 N N . THR B 1 405 ? 12.273 25.891 17.203 1 98.19 405 THR B N 1
ATOM 5883 C CA . THR B 1 405 ? 12.742 26.609 16.031 1 98.19 405 THR B CA 1
ATOM 5884 C C . THR B 1 405 ? 14.266 26.531 15.922 1 98.19 405 THR B C 1
ATOM 5886 O O . THR B 1 405 ? 14.945 26.203 16.891 1 98.19 405 THR B O 1
ATOM 5889 N N . CYS B 1 406 ? 14.727 26.703 14.742 1 97.75 406 CYS B N 1
ATOM 5890 C CA . CYS B 1 406 ? 16.172 26.844 14.547 1 97.75 406 CYS B CA 1
ATOM 5891 C C . CYS B 1 406 ? 16.469 27.75 13.359 1 97.75 406 CYS B C 1
ATOM 5893 O O . CYS B 1 406 ? 15.602 27.984 12.508 1 97.75 406 CYS B O 1
ATOM 5895 N N . GLU B 1 407 ? 17.688 28.312 13.391 1 97.12 407 GLU B N 1
ATOM 5896 C CA . GLU B 1 407 ? 18.203 28.953 12.188 1 97.12 407 GLU B CA 1
ATOM 5897 C C . GLU B 1 407 ? 18.656 27.922 11.156 1 97.12 407 GLU B C 1
ATOM 5899 O O . GLU B 1 407 ? 19.094 26.828 11.523 1 97.12 407 GLU B O 1
ATOM 5904 N N . ALA B 1 408 ? 18.578 28.281 9.914 1 96.69 408 ALA B N 1
ATOM 5905 C CA . ALA B 1 408 ? 19.016 27.375 8.859 1 96.69 408 ALA B CA 1
ATOM 5906 C C . ALA B 1 408 ? 20.438 26.875 9.117 1 96.69 408 ALA B C 1
ATOM 5908 O O . ALA B 1 408 ? 20.734 25.688 8.914 1 96.69 408 ALA B O 1
ATOM 5909 N N . ALA B 1 409 ? 21.297 27.734 9.617 1 95 409 ALA B N 1
ATOM 5910 C CA . ALA B 1 409 ? 22.703 27.422 9.852 1 95 409 ALA B CA 1
ATOM 5911 C C . ALA B 1 409 ? 22.859 26.391 10.961 1 95 409 ALA B C 1
ATOM 5913 O O . ALA B 1 409 ? 23.875 25.688 11.023 1 95 409 ALA B O 1
ATOM 5914 N N . ASN B 1 410 ? 21.844 26.266 11.773 1 96.25 410 ASN B N 1
ATOM 5915 C CA . ASN B 1 410 ? 21.922 25.359 12.914 1 96.25 410 ASN B CA 1
ATOM 5916 C C . ASN B 1 410 ? 21 24.156 12.742 1 96.25 410 ASN B C 1
ATOM 5918 O O . ASN B 1 410 ? 20.75 23.406 13.695 1 96.25 410 ASN B O 1
ATOM 5922 N N . ALA B 1 411 ? 20.453 23.984 11.594 1 97.81 411 ALA B N 1
ATOM 5923 C CA . ALA B 1 411 ? 19.469 22.938 11.344 1 97.81 411 ALA B CA 1
ATOM 5924 C C . ALA B 1 411 ? 20.062 21.547 11.648 1 97.81 411 ALA B C 1
ATOM 5926 O O . ALA B 1 411 ? 19.422 20.734 12.312 1 97.81 411 ALA B O 1
ATOM 5927 N N . ARG B 1 412 ? 21.266 21.234 11.219 1 98.12 412 ARG B N 1
ATOM 5928 C CA . ARG B 1 412 ? 21.875 19.938 11.453 1 98.12 412 ARG B CA 1
ATOM 5929 C C . ARG B 1 412 ? 22.016 19.656 12.945 1 98.12 412 ARG B C 1
ATOM 5931 O O . ARG B 1 412 ? 21.688 18.562 13.414 1 98.12 412 ARG B O 1
ATOM 5938 N N . ALA B 1 413 ? 22.547 20.656 13.656 1 97.38 413 ALA B N 1
ATOM 5939 C CA . ALA B 1 413 ? 22.734 20.484 15.094 1 97.38 413 ALA B CA 1
ATOM 5940 C C . ALA B 1 413 ? 21.406 20.156 15.773 1 97.38 413 ALA B C 1
ATOM 5942 O O . ALA B 1 413 ? 21.344 19.312 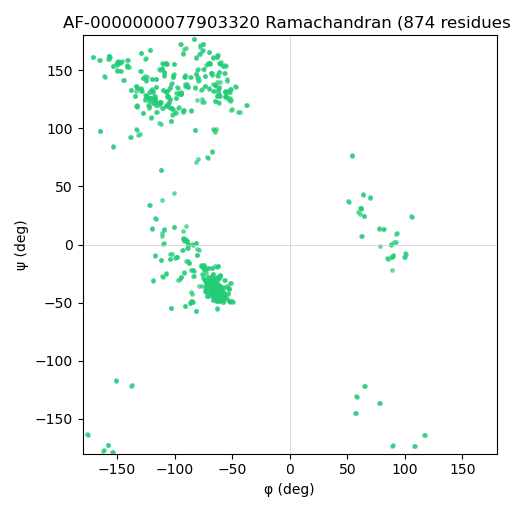16.672 1 97.38 413 ALA B O 1
ATOM 5943 N N . SER B 1 414 ? 20.328 20.844 15.375 1 98.12 414 SER B N 1
ATOM 5944 C CA . SER B 1 414 ? 19 20.609 15.93 1 98.12 414 SER B CA 1
ATOM 5945 C C . SER B 1 414 ? 18.5 19.203 15.609 1 98.12 414 SER B C 1
ATOM 5947 O O . SER B 1 414 ? 17.922 18.531 16.469 1 98.12 414 SER B O 1
ATOM 5949 N N . VAL B 1 415 ? 18.734 18.719 14.414 1 98.5 415 VAL B N 1
ATOM 5950 C CA . VAL B 1 415 ? 18.312 17.391 13.977 1 98.5 415 VAL B CA 1
ATOM 5951 C C . VAL B 1 415 ? 19.094 16.328 14.758 1 98.5 415 VAL B C 1
ATOM 5953 O O . VAL B 1 415 ? 18.5 15.352 15.234 1 98.5 415 VAL B O 1
ATOM 5956 N N . VAL B 1 416 ? 20.406 16.516 14.906 1 97.88 416 VAL B N 1
ATOM 5957 C CA . VAL B 1 416 ? 21.234 15.57 15.648 1 97.88 416 VAL B CA 1
ATOM 5958 C C . VAL B 1 416 ? 20.734 15.469 17.094 1 97.88 416 VAL B C 1
ATOM 5960 O O . VAL B 1 416 ? 20.562 14.367 17.609 1 97.88 416 VAL B O 1
ATOM 5963 N N . ALA B 1 417 ? 20.469 16.625 17.688 1 97.62 417 ALA B N 1
ATOM 5964 C CA . ALA B 1 417 ? 19.969 16.656 19.062 1 97.62 417 ALA B CA 1
ATOM 5965 C C . ALA B 1 417 ? 18.625 15.938 19.172 1 97.62 417 ALA B C 1
ATOM 5967 O O . ALA B 1 417 ? 18.375 15.227 20.141 1 97.62 417 ALA B O 1
ATOM 5968 N N . ALA B 1 418 ? 17.797 16.141 18.188 1 98 418 ALA B N 1
ATOM 5969 C CA . ALA B 1 418 ? 16.484 15.508 18.172 1 98 418 ALA B CA 1
ATOM 5970 C C . ALA B 1 418 ? 16.609 13.992 18.125 1 98 418 ALA B C 1
ATOM 5972 O O . ALA B 1 418 ? 15.938 13.281 18.891 1 98 418 ALA B O 1
ATOM 5973 N N . PHE B 1 419 ? 17.469 13.461 17.297 1 97.19 419 PHE B N 1
ATOM 5974 C CA . PHE B 1 419 ? 17.641 12.016 17.172 1 97.19 419 PHE B CA 1
ATOM 5975 C C . PHE B 1 419 ? 18.281 11.445 18.438 1 97.19 419 PHE B C 1
ATOM 5977 O O . PHE B 1 419 ? 17.969 10.32 18.828 1 97.19 419 PHE B O 1
ATOM 5984 N N . GLU B 1 420 ? 19.141 12.211 19.094 1 95.56 420 GLU B N 1
ATOM 5985 C CA . GLU B 1 420 ? 19.703 11.781 20.359 1 95.56 420 GLU B CA 1
ATOM 5986 C C . GLU B 1 420 ? 18.609 11.617 21.422 1 95.56 420 GLU B C 1
ATOM 5988 O O . GLU B 1 420 ? 18.594 10.625 22.156 1 95.56 420 GLU B O 1
ATOM 5993 N N . LEU B 1 421 ? 17.719 12.547 21.453 1 95.56 421 LEU B N 1
ATOM 5994 C CA . LEU B 1 421 ? 16.609 12.484 22.391 1 95.56 421 LEU B CA 1
ATOM 5995 C C . LEU B 1 421 ? 15.719 11.273 22.125 1 95.56 421 LEU B C 1
ATOM 5997 O O . LEU B 1 421 ? 15.195 10.664 23.047 1 95.56 421 LEU B O 1
ATOM 6001 N N . LEU B 1 422 ? 15.609 10.898 20.828 1 95.56 422 LEU B N 1
ATOM 6002 C CA . LEU B 1 422 ? 14.68 9.852 20.406 1 95.56 422 LEU B CA 1
ATOM 6003 C C . LEU B 1 422 ? 15.367 8.492 20.406 1 95.56 422 LEU B C 1
ATOM 6005 O O . LEU B 1 422 ? 14.758 7.484 20.016 1 95.56 422 LEU B O 1
ATOM 6009 N N . SER B 1 423 ? 16.625 8.398 20.828 1 90.62 423 SER B N 1
ATOM 6010 C CA . SER B 1 423 ? 17.422 7.188 20.703 1 90.62 423 SER B CA 1
ATOM 6011 C C . SER B 1 423 ? 16.828 6.047 21.516 1 90.62 423 SER B C 1
ATOM 6013 O O . SER B 1 423 ? 17.094 4.875 21.234 1 90.62 423 SER B O 1
ATOM 6015 N N . THR B 1 424 ? 15.93 6.395 22.547 1 87.5 424 THR B N 1
ATOM 6016 C CA . THR B 1 424 ? 15.344 5.359 23.391 1 87.5 424 THR B CA 1
ATOM 6017 C C . THR B 1 424 ? 13.828 5.312 23.203 1 87.5 424 THR B C 1
ATOM 6019 O O . THR B 1 424 ? 13.102 4.855 24.094 1 87.5 424 THR B O 1
ATOM 6022 N N . LYS B 1 425 ? 13.391 5.832 22.047 1 88.94 425 LYS B N 1
ATOM 6023 C CA . LYS B 1 425 ? 11.953 5.867 21.797 1 88.94 425 LYS B CA 1
ATOM 6024 C C . LYS B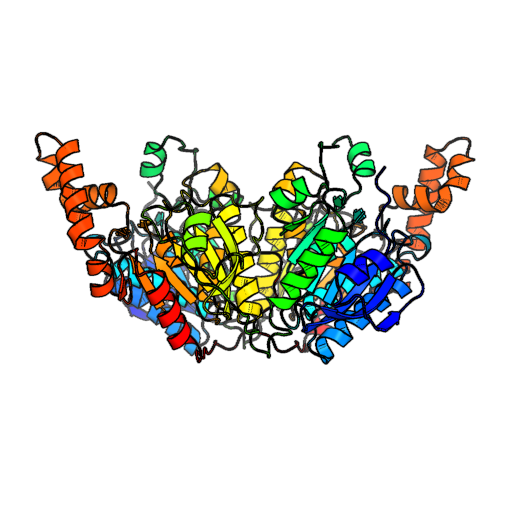 1 425 ? 11.336 4.477 21.906 1 88.94 425 LYS B C 1
ATOM 6026 O O . LYS B 1 425 ? 11.906 3.498 21.422 1 88.94 425 LYS B O 1
ATOM 6031 N N . ARG B 1 426 ? 10.273 4.422 22.641 1 81.81 426 ARG B N 1
ATOM 6032 C CA . ARG B 1 426 ? 9.414 3.24 22.688 1 81.81 426 ARG B CA 1
ATOM 6033 C C . ARG B 1 426 ? 8 3.57 22.219 1 81.81 426 ARG B C 1
ATOM 6035 O O . ARG B 1 426 ? 7.48 4.648 22.531 1 81.81 426 ARG B O 1
ATOM 6042 N N . ALA B 1 427 ? 7.441 2.791 21.406 1 82.62 427 ALA B N 1
ATOM 6043 C CA . ALA B 1 427 ? 6.074 3.012 20.938 1 82.62 427 ALA B CA 1
ATOM 6044 C C . ALA B 1 427 ? 5.23 1.751 21.094 1 82.62 427 ALA B C 1
ATOM 6046 O O . ALA B 1 427 ? 5.684 0.65 20.766 1 82.62 427 ALA B O 1
ATOM 6047 N N . ALA B 1 428 ? 4.016 1.933 21.672 1 78.88 428 ALA B N 1
ATOM 6048 C CA . ALA B 1 428 ? 3.045 0.848 21.781 1 78.88 428 ALA B CA 1
ATOM 6049 C C . ALA B 1 428 ? 1.945 0.994 20.734 1 78.88 428 ALA B C 1
ATOM 6051 O O . ALA B 1 428 ? 1.505 2.107 20.438 1 78.88 428 ALA B O 1
ATOM 6052 N N . ARG B 1 429 ? 1.58 -0.15 20.141 1 82.75 429 ARG B N 1
ATOM 6053 C CA . ARG B 1 429 ? 0.479 -0.166 19.188 1 82.75 429 ARG B CA 1
ATOM 6054 C C . ARG B 1 429 ? -0.711 -0.948 19.734 1 82.75 429 ARG B C 1
ATOM 6056 O O . ARG B 1 429 ? -0.547 -1.814 20.594 1 82.75 429 ARG B O 1
ATOM 6063 N N . LEU B 1 430 ? -1.928 -0.51 19.281 1 76.62 430 LEU B N 1
ATOM 6064 C CA . LEU B 1 430 ? -3.076 -1.36 19.562 1 76.62 430 LEU B CA 1
ATOM 6065 C C . LEU B 1 430 ? -2.918 -2.729 18.922 1 76.62 430 LEU B C 1
ATOM 6067 O O . LEU B 1 430 ? -2.406 -2.832 17.797 1 76.62 430 LEU B O 1
ATOM 6071 N N . PRO B 1 431 ? -3.326 -3.775 19.672 1 78.31 431 PRO B N 1
ATOM 6072 C CA . PRO B 1 431 ? -3.217 -5.109 19.078 1 78.31 431 PRO B CA 1
ATOM 6073 C C . PRO B 1 431 ? -4.078 -5.27 17.828 1 78.31 431 PRO B C 1
ATOM 6075 O O . PRO B 1 431 ? -5.277 -4.984 17.859 1 78.31 431 PRO B O 1
ATOM 6078 N N . LYS B 1 432 ? -3.42 -5.602 16.797 1 81.19 432 LYS B N 1
ATOM 6079 C CA . LYS B 1 432 ? -4.074 -5.828 15.508 1 81.19 432 LYS B CA 1
ATOM 6080 C C . LYS B 1 432 ? -3.145 -6.551 14.531 1 81.19 432 LYS B C 1
ATOM 6082 O O . LYS B 1 432 ? -1.927 -6.562 14.727 1 81.19 432 LYS B O 1
ATOM 6087 N N . LYS B 1 433 ? -3.777 -7.219 13.469 1 82.06 433 LYS B N 1
ATOM 6088 C CA . LYS B 1 433 ? -2.959 -7.781 12.398 1 82.06 433 LYS B CA 1
ATOM 6089 C C . LYS B 1 433 ? -2.201 -6.684 11.656 1 82.06 433 LYS B C 1
ATOM 6091 O O . LYS B 1 433 ? -0.979 -6.754 11.516 1 82.06 433 LYS B O 1
ATOM 6096 N N . HIS B 1 434 ? -2.852 -5.762 11.18 1 82.81 434 HIS B N 1
ATOM 6097 C CA . HIS B 1 434 ? -2.393 -4.57 10.469 1 82.81 434 HIS B CA 1
ATOM 6098 C C . HIS B 1 434 ? -3.531 -3.58 10.258 1 82.81 434 HIS B C 1
ATOM 6100 O O . HIS B 1 434 ? -4.703 -3.932 10.422 1 82.81 434 HIS B O 1
ATOM 6106 N N . GLY B 1 435 ? -3.158 -2.344 9.977 1 82.38 435 GLY B N 1
ATOM 6107 C CA . GLY B 1 435 ? -4.152 -1.397 9.508 1 82.38 435 GLY B CA 1
ATOM 6108 C C . GLY B 1 435 ? -4.551 -1.625 8.062 1 82.38 435 GLY B C 1
ATOM 6109 O O . GLY B 1 435 ? -4 -2.5 7.387 1 82.38 435 GLY B O 1
ATOM 6110 N N . ASN B 1 436 ? -5.586 -0.862 7.645 1 82.5 436 ASN B N 1
ATOM 6111 C CA . ASN B 1 436 ? -6.043 -0.915 6.258 1 82.5 436 ASN B CA 1
ATOM 6112 C C . ASN B 1 436 ? -5.762 0.393 5.523 1 82.5 436 ASN B C 1
ATOM 6114 O O . ASN B 1 436 ? -6.688 1.08 5.094 1 82.5 436 ASN B O 1
ATOM 6118 N N . MET B 1 437 ? -4.434 0.661 5.414 1 80.62 437 MET B N 1
ATOM 6119 C CA . MET B 1 437 ? -4.051 1.86 4.676 1 80.62 437 MET B CA 1
ATOM 6120 C C . MET B 1 437 ? -4.543 1.794 3.234 1 80.62 437 MET B C 1
ATOM 6122 O O . MET B 1 437 ? -4.859 0.714 2.73 1 80.62 437 MET B O 1
ATOM 6126 N N . ALA B 1 438 ? -4.699 2.922 2.611 1 81.12 438 ALA B N 1
ATOM 6127 C CA . ALA B 1 438 ? -5.25 3.012 1.261 1 81.12 438 ALA B CA 1
ATOM 6128 C C . ALA B 1 438 ? -4.301 2.391 0.24 1 81.12 438 ALA B C 1
ATOM 6130 O O . ALA B 1 438 ? -3.553 3.104 -0.436 1 81.12 438 ALA B O 1
ATOM 6131 N N . LEU B 1 439 ? -4.324 0.978 0.107 1 78.06 439 LEU B N 1
ATOM 6132 C CA . LEU B 1 439 ? -3.43 0.304 -0.827 1 78.06 439 LEU B CA 1
ATOM 6133 C C . LEU B 1 439 ? -3.822 0.604 -2.27 1 78.06 439 LEU B C 1
ATOM 6135 O O . LEU B 1 439 ? -4.992 0.867 -2.557 1 78.06 439 LEU B O 1
#

pLDDT: mean 92.82, std 9.51, range [29.88, 98.88]

InterPro domains:
  IPR011763 Acetyl-coenzyme A carboxyltransferase, C-terminal [PS50989] (203-432)
  IPR029045 ClpP/crotonase-like domain superfamily [SSF52096] (9-196)
  IPR029045 ClpP/crotonase-like domain superfamily [SSF52096] (169-438)
  IPR034733 Acetyl-coenzyme A carboxylase carboxyl transferase subunit beta [PF01039] (24-437)
  IPR051047 Acyl-CoA Carboxylase Beta Subunit [PTHR43842] (48-438)

Organism: NCBI:txid853

Solvent-accessible surface area (backbone atoms only — not comparable to full-atom values): 41208 Å² total; per-residue (Å²): 123,84,73,80,80,47,70,68,58,32,48,32,48,26,20,49,96,45,47,66,45,77,75,39,85,58,80,36,32,28,30,32,38,34,33,18,64,86,34,62,31,36,38,37,38,38,73,48,40,51,37,44,46,69,31,44,49,50,55,43,50,50,52,52,48,22,59,74,70,40,23,24,37,36,37,37,38,14,30,76,37,70,38,64,91,52,45,49,44,34,42,47,37,50,29,50,39,48,36,49,53,38,62,38,32,24,36,22,48,34,35,21,35,34,55,30,40,28,42,32,54,51,29,36,47,35,40,42,25,72,41,20,33,21,10,51,85,10,35,47,35,63,58,57,60,75,62,33,38,71,73,64,54,61,45,89,57,65,29,24,29,67,44,30,13,48,24,58,46,23,30,35,76,23,84,34,56,54,53,35,26,37,51,50,18,52,51,54,35,55,41,26,42,13,52,86,42,72,59,53,78,44,89,70,45,77,39,88,51,64,41,53,82,73,43,54,24,65,58,38,50,49,22,50,28,24,49,93,42,67,47,68,41,26,76,57,22,23,79,40,34,37,37,26,44,29,22,46,93,17,33,42,29,33,38,40,18,32,27,52,51,38,44,34,53,21,32,30,49,51,32,35,51,52,45,48,25,32,23,36,55,32,28,34,40,32,36,38,26,28,76,24,64,53,76,39,53,68,38,40,50,72,18,24,59,34,26,48,16,24,27,28,31,43,36,48,64,44,69,32,48,30,37,18,35,35,51,22,35,33,38,30,46,46,32,42,24,64,55,47,41,80,44,31,37,20,22,61,85,16,38,45,33,56,46,59,50,60,62,43,37,55,65,76,37,36,69,64,32,69,71,41,97,46,45,69,59,44,42,53,53,46,17,52,50,43,37,64,64,52,14,18,25,68,35,26,36,75,55,63,70,19,73,40,70,36,51,46,83,44,41,41,62,53,50,53,53,50,50,60,73,38,71,75,68,78,74,88,75,74,82,57,84,40,58,39,56,34,89,122,84,73,81,79,47,71,70,59,32,49,33,48,26,20,49,95,45,46,66,44,78,76,39,84,60,80,35,32,27,31,32,39,35,32,18,64,86,32,62,31,36,39,35,40,38,74,49,39,52,37,44,45,69,32,44,49,51,53,45,50,50,51,54,48,22,59,73,70,39,22,23,40,36,38,36,36,15,29,76,37,68,38,66,90,52,45,48,44,36,41,47,36,49,27,50,39,46,36,48,53,38,63,38,32,23,36,22,49,34,36,21,34,32,55,29,38,28,43,30,56,51,29,35,48,34,40,41,25,72,40,19,32,21,9,50,85,10,36,47,34,62,58,56,59,70,60,33,33,71,70,68,52,62,46,90,59,65,29,25,30,67,46,31,14,49,25,58,46,24,30,35,76,23,85,34,57,54,53,35,26,37,51,50,18,50,51,54,35,54,41,26,41,13,53,86,42,70,61,54,78,44,89,70,44,78,38,88,50,65,41,54,83,73,41,55,25,64,57,38,46,48,22,50,28,25,48,92,41,66,47,68,40,25,76,58,21,25,78,40,34,36,37,26,44,29,22,48,92,16,32,41,28,32,39,40,18,31,27,53,49,39,44,37,52,20,33,31,48,50,30,36,51,52,44,47,26,32,24,35,54,31,29,35,40,32,38,37,26,29,76,22,66,53,74,39,48,69,38,40,52,72,20,24,59,33,27,48,17,24,27,28,31,44,36,49,65,45,68,31,46,30,38,18,36,33,52,22,35,34,38,30,46,47,32,42,25,64,54,48,41,79,43,31,37,19,22,64,83,13,40,45,34,54,46,58,49,59,61,42,37,54,66,76,38,35,70,64,31,68,69,41,97,46,46,67,60,43,42,52,52,47,18,54,51,43,38,66,64,52,14,18,27,67,35,24,37,77,56,63,69,17,74,39,70,37,50,45,84,43,42,42,62,54,51,53,53,50,51,60,72,38,70,75,69,79,73,88,75,76,84,54,84,40,57,40,56,36,88

Sequence (878 aa):
MASKSTKGEILAKFFDDGEYTALFADGAVSAASGYAAGQQAYAVFQNGEAVSVKDVEKNIKVLELAAQTGCPVVTFYDSVGAKLAEGLDVLNAAAKLNAAIAKVSGVVPQVAVVLGVCGGTSALSAANADVCIMAEGAELFFTAPFTAAAKGDKVADAGSAAAAAKAGVAAIVAADAAEAAEKAAHIVGLLPANNLTGPAIFEFEQPTAVLSANAEPAKAAAALIDKDSAVEMYAGFGKNVYTAFATIGGNAVGVVATGKELCHNCVAKASRFVRLCDAFSVPVLTIVNTEGFVPSTSDDIAGGIREAARLAATYADATTAKVALIAGKAVGPVYTALAAADLKIAVKGCTISALEPSAAVSVLYKEEIDASDNIVAATKAKAAAYVAEVCSADAAVAAGSADMTCEAANARASVVAAFELLSTKRAARLPKKHGNMALMASKSTKGEILAKFFDDGEYTALFADGAVSAASGYAAGQQAYAVFQNGEAVSVKDVEKNIKVLELAAQTGCPVVTFYDSVGAKLAEGLDVLNAAAKLNAAIAKVSGVVPQVAVVLGVCGGTSALSAANADVCIMAEGAELFFTAPFTAAAKGDKVADAGSAAAAAKAGVAAIVAADAAEAAEKAAHIVGLLPANNLTGPAIFEFEQPTAVLSANAEPAKAAAALIDKDSAVEMYAGFGKNVYTAFATIGGNAVGVVATGKELCHNCVAKASRFVRLCDAFSVPVLTIVNTEGFVPSTSDDIAGGIREAARLAATYADATTAKVALIAGKAVGPVYTALAAADLKIAVKGCTISALEPSAAVSVLYKEEIDASDNIVAATKAKAAAYVAEVCSADAAVAAGSADMTCEAANARASVVAAFELLSTKRAARLPKKHGNMAL

Foldseek 3Di:
DPDADAPQLLCLLQAPNSDWAWDADDDQKTKIWHAFLRFIEMEIEGGQEAAELVRLVVLLVRLVVLLVVLAEYEYEDHYPYHPCVNPCSRVVSLVVSLVSLVVCPLFFAYEYEFAAEQEASRLSSQQSGLAYEYEQHHFHYHDPLVVVVVVPPNDPQHRGPLVCLLVQSHFYYHPHSSRSSNVVSLVSQLFPRGQVDFHFFADFAQAPDFFDFQDQFVSNVSNQFTHPFWDWTSCNWFPQWTWTWGHFNRHIAIEIEGEEAGFLRNLLNLLSRLLSCLSNLHEYEYEDAYPYHDPDPVRVVVPRVLSLQLLQVSLLVRQHAYEYEDRAEDEASNLSRRVSGPAYEYEFHHFYYNHQLLVVCCVVVVVVLVPDPDNVVSSVVNSVVCRVCCGGRVNCCVVVSGVYYDYSRCRNVVVSVSCVVCVPGDDDDDDDPDDDRSD/DPDADAPQLLCLLQAPVSDWAWDADDDQKTKIWHAFLRFIEMEIEGGQEAAELVRLVVLLVRLVVLLVVLAEYEYEDHYPYHPCVNPCSRVVSLVVSLVSLVVCPLFFAYEYEFAAEQEASRLSSQQSGLAYEYEQHHFHYHDPLVVVVVVVPNDPQHRGPLVCLLVQSHFYYHPHSSRSSNLVSLVSQLFPSGQVDFHFFADFAQAPDFFDFQDQFVSNVSNQFTHPFWDWTSCNWFPQWTWTWGHFNRHTAIEIEGEEAGFLRNLLNLLSRLLSCLSNLHEYEYEDAYPYHDPDPVRVVVPRVLSLQLLQVSLLVRQHAYEYEDRAEDEASNLSRRVSGPAYEYEFPHFYYNHQLLVVCCVVVVVVLVPDPDNVVSSVVNSVVCRVCCGGRVNCCVVVSGVYYDYSRCRNVVVSVSCVVCVPGDDDDDDDPDDDRSD

Nearest PDB structures (foldseek):
  8j4z-assembly1_J  TM=4.697E-01  e=6.636E-29  Homo sapiens
  8rth-assembly1_D  TM=4.782E-01  e=7.057E-29  Trypanosoma brucei
  8j7d-assembly1_C  TM=4.796E-01  e=2.133E-28  Homo sapiens
  8j78-assembly1_J  TM=4.796E-01  e=8.240E-28  Homo sapiens
  8jxn-assembly1_B  TM=4.511E-01  e=2.816E-27  Homo sapiens

Secondary structure (DSSP, 8-state):
--PPPPHHHHHHHHSGGG-EEEEE-SSSEEEEEEEETTEEEEEEEE-SSPBPHHHHHHHHHHHHHHHHHT--EEEEE----B-GGGHHHHHHHHHHHHHHHHHHTTTS-EEEEE-SEEETHHHHHHHTSSEEEEETT-EEESS-HHHHHHTT---TTTTBHHHHHHTT--SEEESSHHHHHHHHHHHHHHS-SSTTSPPPB------S----TT--HHHHHHTTSPTT--EEE-TTS-TTEEEEEEEETTEEEEEEEE-SEE-HHHHHHHHHHHHHHHHTT--EEEEE---EE---HHHHHTTHHHHHHHHHHHHHH--S-EEEEE-SEEETHHHHHHT-SSEEEEETT-EEESS-HHHHHHHHTHHHHHTSS-HHHHHHHHHHHHIIIIISHHHHHHHTS-SEEE-GGGHHHHHHHHHHHGGG------S-S------/--PPPPHHHHHHHHSGGG-EEEEE-SSSEEEEEEEETTEEEEEEEE-SSPBPHHHHHHHHHHHHHHHHHT--EEEEE--S-B-GGGHHHHHHHHHHHHHHHHHHTTTS-EEEEE-SEEETHHHHHHHTSSEEEEETT-EEESS-HHHHHHTT---TTTTBHHHHHHTT--SEEESSHHHHHHHHHHHHHHS-SSTTSPPPB------S----TT--HHHHHHTTSPTT--EEE-TTS-TTEEEEEEEETTEEEEEEEE-SEE-HHHHHHHHHHHHHHHHTT--EEEEE---EE---HHHHHTTHHHHHHHHHHHHHH--S-EEEEE-SEEETHHHHHHT-SSEEEEETT-EEESS-HHHHHHHHTHHHHHTSS-HHHHHHHHHHHHIIIIISHHHHHHHTS-SEEE-GGGHHHHHHHHHHHGGG------S-S------

Radius of gyration: 27.31 Å; Cα contacts (8 Å, |Δi|>4): 2256; chains: 2; bounding box: 73×85×66 Å